Protein AF-0000000081662225 (afdb_homodimer)

InterPro domains:
  IPR000997 Cholinesterase [PR00878] (94-108)
  IPR000997 Cholinesterase [PR00878] (138-167)
  IPR000997 Cholinesterase [PR00878] (352-360)
  IPR000997 Cholinesterase [PR00878] (418-426)
  IPR000997 Cholinesterase [PR00878] (456-463)
  IPR000997 Cholinesterase [PR00878] (464-476)
  IPR002018 Carboxylesterase, type B [PF00135] (29-533)
  IPR014788 Acetylcholinesterase, tetramerisation domain [PF08674] (571-606)
  IPR019819 Carboxylesterase type B, conserved site [PS00941] (114-124)
  IPR019826 Carboxylesterase type B, active site [PS00122] (208-223)
  IPR029058 Alpha/Beta hydrolase fold [G3DSA:3.40.50.1820] (25-572)
  IPR029058 Alpha/Beta hydrolase fold [SSF53474] (27-562)
  IPR050654 Acetylcholinesterase-related enzymes [PTHR43918] (4-600)

Foldseek 3Di:
DDDPDDPPPPPPPPPPPPPCPPPCQVVQWFQFPQGIEGWDWDDDDNFIKTKFAFAAQWDQCAQQNQLAATHGDHRDPDYHYRHDHFAAEDADFDCPVPPQCLRNLFGDPGHYDSRFWGKMKIATPVGAAAFFEEEEFEDDLQRDGDCPRPLNPQHNLCTVQVHMYMYTHFHGDCRQAQPQLDNLRLGRSRLSSVQSVLVSCLRGVNRRNHRQALYEYEYFHLRLLSQQLLQQFPSRVNSHAEYEHEQDHVPFPAAEDENVLSNVLNQVLLVVVVQDDPPDRDDPVSSSNSVSPDDSNSSNVSSDDPVQDAQSGGRGHGYCSCHRHVDRSVVCLVVVNGRFHFYEYEYEPQAQLVRLVSFQVLRDFQDLSFDFPVSLLVSLCRHCVVFDPQLSVVLLVVQADPVDRGGRLSSVVSSRVLNSLRGGVLVRLSNLASSQVVVHWYFYAYEQADWPQDPGDCSSGTYRPNCSSLLSQVLVDVVSVTDPQSNQLSSLNSQLVSCCSADVGSQHSHPPDDGDCLRDTAHNVFQWYFYGGSCQPDPHRRIDGDPCVVVSCCNVPVSVVSRLVPPDCVVVVVVCVVVVCCCVVPVVVVVVVVVVVCVVVVVPPPPPPPPD/DDDPPCPPPPPPPPCPPPPCPPVCQVVQWFQFPQGIEGWDWDDDDPFIKTKFAFAAQWDQCAQQNQLAATDGDHRDPDYHYRHDHFAAEDADFDCPVPPQCQRNLFGDPGHYDSRFWGKMKIATPVGAAAFQEEEEFEDDLQRDGDCPRPLNPQHNLCTLQVHMYMYTHFHGDCRQAQPQLDNLRLGRSRLSSVQSVLVSCLRGVNRRNHRQALYEYEYFHLSLLSQQLLQQFPSRVNSHAEYEHEQDHVPFPAAEDENVLSNVLNQVLLVVVVQDDPPDRDDPVSSSNSVSPDDSNSSNVSSDDPVQDAQSGDRGHGYCSCHRHVDRSVVCLVVVNGRFHFYEYEYEPQAQLVRLVSFQVLRHFQDLSFDFPVSLLVSLCRHCVVFDPQLSVVLLVVQADPVDRGGRLSSVVSSRVLNSLRGGVLVRLSNLASSQVVVHWYFYAYEQADWPQDPGDCSSGTYRCNCSSLLSQVLVDVVSVTDPQSNQLSSLNSQLVSCCSADVGSQHSHPPDDGDCLRDTAHNVFAWYFYGGSCQPDPHRRIDGDPCVVVSCCNVPVSVVSRVVCVPPDPVNVVVVVVVCCCVVPVVVVVVVVVVVVVVPVPPPPPPPDPD

Structure (mmCIF, N/CA/C/O backbone):
data_AF-0000000081662225-model_v1
#
loop_
_entity.id
_entity.type
_entity.pdbx_description
1 polymer 'Carboxylic ester hydrolase'
#
loop_
_atom_site.group_PDB
_atom_site.id
_atom_site.type_symbol
_atom_site.label_atom_id
_atom_site.label_alt_id
_atom_site.label_comp_id
_atom_site.label_asym_id
_atom_site.label_entity_id
_atom_site.label_seq_id
_atom_site.pdbx_PDB_ins_code
_atom_site.Cartn_x
_atom_site.Cartn_y
_atom_site.Cartn_z
_atom_site.occupancy
_atom_site.B_iso_or_equiv
_atom_site.auth_seq_id
_atom_site.auth_comp_id
_atom_site.auth_asym_id
_atom_site.auth_atom_id
_atom_site.pdbx_PDB_model_num
ATOM 1 N N . MET A 1 1 ? 44.625 52.906 -14.102 1 21.22 1 MET A N 1
ATOM 2 C CA . MET A 1 1 ? 44.344 54.344 -13.914 1 21.22 1 MET A CA 1
ATOM 3 C C . MET A 1 1 ? 42.938 54.688 -14.43 1 21.22 1 MET A C 1
ATOM 5 O O . MET A 1 1 ? 42.562 55.875 -14.422 1 21.22 1 MET A O 1
ATOM 9 N N . VAL A 1 2 ? 42.562 53.875 -15.516 1 21.39 2 VAL A N 1
ATOM 10 C CA . VAL A 1 2 ? 41.469 54.469 -16.25 1 21.39 2 VAL A CA 1
ATOM 11 C C . VAL A 1 2 ? 40.312 54.812 -15.297 1 21.39 2 VAL A C 1
ATOM 13 O O . VAL A 1 2 ? 40.25 54.281 -14.195 1 21.39 2 VAL A O 1
ATOM 16 N N . SER A 1 3 ? 39.312 55.5 -15.898 1 22.25 3 SER A N 1
ATOM 17 C CA . SER A 1 3 ? 38.312 56.531 -15.625 1 22.25 3 SER A CA 1
ATOM 18 C C . SER A 1 3 ? 37.156 55.938 -14.797 1 22.25 3 SER A C 1
ATOM 20 O O . SER A 1 3 ? 36.469 55.031 -15.242 1 22.25 3 SER A O 1
ATOM 22 N N . CYS A 1 4 ? 37.219 55.906 -13.453 1 23.31 4 CYS A N 1
ATOM 23 C CA . CYS A 1 4 ? 36.469 55.5 -12.258 1 23.31 4 CYS A CA 1
ATOM 24 C C . CYS A 1 4 ? 35.094 56.188 -12.203 1 23.31 4 CYS A C 1
ATOM 26 O O . CYS A 1 4 ? 34.375 56.062 -11.219 1 23.31 4 CYS A O 1
ATOM 28 N N . ALA A 1 5 ? 35 57.281 -13.117 1 22.5 5 ALA A N 1
ATOM 29 C CA . ALA A 1 5 ? 34.344 58.469 -12.531 1 22.5 5 ALA A CA 1
ATOM 30 C C . ALA A 1 5 ? 32.875 58.188 -12.25 1 22.5 5 ALA A C 1
ATOM 32 O O . ALA A 1 5 ? 32.375 58.375 -11.125 1 22.5 5 ALA A O 1
ATOM 33 N N . LEU A 1 6 ? 31.953 58.969 -12.961 1 23.47 6 LEU A N 1
ATOM 34 C CA . LEU A 1 6 ? 31.031 60.031 -12.602 1 23.47 6 LEU A CA 1
ATOM 35 C C . LEU A 1 6 ? 29.609 59.469 -12.438 1 23.47 6 LEU A C 1
ATOM 37 O O . LEU A 1 6 ? 28.641 60.25 -12.461 1 23.47 6 LEU A O 1
ATOM 41 N N . PHE A 1 7 ? 29.375 58.188 -12.75 1 26.05 7 PHE A N 1
ATOM 42 C CA . PHE A 1 7 ? 27.984 58 -13.086 1 26.05 7 PHE A CA 1
ATOM 43 C C . PHE A 1 7 ? 27.078 58.344 -11.898 1 26.05 7 PHE A C 1
ATOM 45 O O . PHE A 1 7 ? 27.062 57.594 -10.906 1 26.05 7 PHE A O 1
ATOM 52 N N . ALA A 1 8 ? 27 59.719 -11.523 1 24.38 8 ALA A N 1
ATOM 53 C CA . ALA A 1 8 ? 26.172 60.312 -10.484 1 24.38 8 ALA A CA 1
ATOM 54 C C . ALA A 1 8 ? 24.703 59.875 -10.633 1 24.38 8 ALA A C 1
ATOM 56 O O . ALA A 1 8 ? 24.078 60.156 -11.648 1 24.38 8 ALA A O 1
ATOM 57 N N . CYS A 1 9 ? 24.406 58.719 -10.195 1 23.67 9 CYS A N 1
ATOM 58 C CA . CYS A 1 9 ? 23.078 58.125 -10.07 1 23.67 9 CYS A CA 1
ATOM 59 C C . CYS A 1 9 ? 22.078 59.156 -9.523 1 23.67 9 CYS A C 1
ATOM 61 O O . CYS A 1 9 ? 22.234 59.656 -8.406 1 23.67 9 CYS A O 1
ATOM 63 N N . ILE A 1 10 ? 21.578 60 -10.43 1 25.88 10 ILE A N 1
ATOM 64 C CA . ILE A 1 10 ? 20.531 61 -10.156 1 25.88 10 ILE A CA 1
ATOM 65 C C . ILE A 1 10 ? 19.438 60.344 -9.297 1 25.88 10 ILE A C 1
ATOM 67 O O . ILE A 1 10 ? 18.859 59.344 -9.68 1 25.88 10 ILE A O 1
ATOM 71 N N . TYR A 1 11 ? 19.547 60.562 -7.953 1 23.83 11 TYR A N 1
ATOM 72 C CA . TYR A 1 11 ? 18.609 60.344 -6.859 1 23.83 11 TYR A CA 1
ATOM 73 C C . TYR A 1 11 ? 17.234 60.938 -7.176 1 23.83 11 TYR A C 1
ATOM 75 O O . TYR A 1 11 ? 17.078 62.156 -7.16 1 23.83 11 TYR A O 1
ATOM 83 N N . ILE A 1 12 ? 16.625 60.531 -8.344 1 26.72 12 ILE A N 1
ATOM 84 C CA . ILE A 1 12 ? 15.289 61.094 -8.539 1 26.72 12 ILE A CA 1
ATOM 85 C C . ILE A 1 12 ? 14.469 60.906 -7.266 1 26.72 12 ILE A C 1
ATOM 87 O O . ILE A 1 12 ? 14.227 59.781 -6.824 1 26.72 12 ILE A O 1
ATOM 91 N N . SER A 1 13 ? 14.586 61.875 -6.34 1 25.64 13 SER A N 1
ATOM 92 C CA . SER A 1 13 ? 13.773 62.125 -5.156 1 25.64 13 SER A CA 1
ATOM 93 C C . SER A 1 13 ? 12.289 62.125 -5.496 1 25.64 13 SER A C 1
ATOM 95 O O . SER A 1 13 ? 11.797 63.031 -6.172 1 25.64 13 SER A O 1
ATOM 97 N N . LEU A 1 14 ? 11.812 60.969 -5.98 1 28.08 14 LEU A N 1
ATOM 98 C CA . LEU A 1 14 ? 10.352 60.969 -6.035 1 28.08 14 LEU A CA 1
ATOM 99 C C . LEU A 1 14 ? 9.766 61.594 -4.77 1 28.08 14 LEU A C 1
ATOM 101 O O . LEU A 1 14 ? 9.914 61.031 -3.676 1 28.08 14 LEU A O 1
ATOM 105 N N . MET A 1 15 ? 9.75 62.906 -4.676 1 27.16 15 MET A N 1
ATOM 106 C CA . MET A 1 15 ? 9.023 63.719 -3.701 1 27.16 15 MET A CA 1
ATOM 107 C C . MET A 1 15 ? 7.562 63.312 -3.621 1 27.16 15 MET A C 1
ATOM 109 O O . MET A 1 15 ? 6.812 63.469 -4.586 1 27.16 15 MET A O 1
ATOM 113 N N . LEU A 1 16 ? 7.285 62.156 -3.062 1 30.03 16 LEU A N 1
ATOM 114 C CA . LEU A 1 16 ? 5.922 61.938 -2.58 1 30.03 16 LEU A CA 1
ATOM 115 C C . LEU A 1 16 ? 5.41 63.188 -1.862 1 30.03 16 LEU A C 1
ATOM 117 O O . LEU A 1 16 ? 6.02 63.656 -0.893 1 30.03 16 LEU A O 1
ATOM 121 N N . ASN A 1 17 ? 4.906 64.125 -2.656 1 28.72 17 ASN A N 1
ATOM 122 C CA . ASN A 1 17 ? 4.164 65.312 -2.139 1 28.72 17 ASN A CA 1
ATOM 123 C C . ASN A 1 17 ? 3.174 64.875 -1.055 1 28.72 17 ASN A C 1
ATOM 125 O O . ASN A 1 17 ? 2.242 64.125 -1.319 1 28.72 17 ASN A O 1
ATOM 129 N N . TYR A 1 18 ? 3.609 64.812 0.183 1 30.84 18 TYR A N 1
ATOM 130 C CA . TYR A 1 18 ? 2.771 64.875 1.377 1 30.84 18 TYR A CA 1
ATOM 131 C C . TYR A 1 18 ? 1.872 66.125 1.351 1 30.84 18 TYR A C 1
ATOM 133 O O . TYR A 1 18 ? 2.33 67.25 1.604 1 30.84 18 TYR A O 1
ATOM 141 N N . SER A 1 19 ? 1.045 66.312 0.341 1 31.58 19 SER A N 1
ATOM 142 C CA . SER A 1 19 ? 0.092 67.375 0.592 1 31.58 19 SER A CA 1
ATOM 143 C C . SER A 1 19 ? -0.562 67.25 1.962 1 31.58 19 SER A C 1
ATOM 145 O O . SER A 1 19 ? -1.021 66.188 2.322 1 31.58 19 SER A O 1
ATOM 147 N N . ALA A 1 20 ? -0.321 68.188 2.84 1 35.72 20 ALA A N 1
ATOM 148 C CA . ALA A 1 20 ? -0.922 68.562 4.121 1 35.72 20 ALA A CA 1
ATOM 149 C C . ALA A 1 20 ? -2.438 68.688 4.004 1 35.72 20 ALA A C 1
ATOM 151 O O . ALA A 1 20 ? -2.961 69.75 3.732 1 35.72 20 ALA A O 1
ATOM 152 N N . GLN A 1 21 ? -3.168 67.875 3.355 1 33.09 21 GLN A N 1
ATOM 153 C CA . GLN A 1 21 ? -4.594 68 3.646 1 33.09 21 GLN A CA 1
ATOM 154 C C . GLN A 1 21 ? -4.863 67.875 5.141 1 33.09 21 GLN A C 1
ATOM 156 O O . GLN A 1 21 ? -4.723 66.75 5.695 1 33.09 21 GLN A O 1
ATOM 161 N N . ALA A 1 22 ? -4.766 68.812 5.965 1 37.34 22 ALA A N 1
ATOM 162 C CA . ALA A 1 22 ? -5.02 69.062 7.379 1 37.34 22 ALA A CA 1
ATOM 163 C C . ALA A 1 22 ? -6.367 68.5 7.809 1 37.34 22 ALA A C 1
ATOM 165 O O . ALA A 1 22 ? -6.496 68 8.914 1 37.34 22 ALA A O 1
ATOM 166 N N . ASP A 1 23 ? -7.477 69.062 7.195 1 36.34 23 ASP A N 1
ATOM 167 C CA . ASP A 1 23 ? -8.812 68.875 7.754 1 36.34 23 ASP A CA 1
ATOM 168 C C . ASP A 1 23 ? -9.203 67.438 7.801 1 36.34 23 ASP A C 1
ATOM 170 O O . ASP A 1 23 ? -10.242 67.062 8.367 1 36.34 23 ASP A O 1
ATOM 174 N N . GLU A 1 24 ? -8.812 66.562 6.859 1 39.84 24 GLU A N 1
ATOM 175 C CA . GLU A 1 24 ? -9.203 65.188 6.598 1 39.84 24 GLU A CA 1
ATOM 176 C C . GLU A 1 24 ? -8.586 64.25 7.613 1 39.84 24 GLU A C 1
ATOM 178 O O . GLU A 1 24 ? -8.609 63.031 7.422 1 39.84 24 GLU A O 1
ATOM 183 N N . ASP A 1 25 ? -7.855 64.688 8.469 1 44.88 25 ASP A N 1
ATOM 184 C CA . ASP A 1 25 ? -7.094 64 9.516 1 44.88 25 ASP A CA 1
ATOM 185 C C . ASP A 1 25 ? -8.016 63.188 10.43 1 44.88 25 ASP A C 1
ATOM 187 O O . ASP A 1 25 ? -7.578 62.219 11.07 1 44.88 25 ASP A O 1
ATOM 191 N N . TYR A 1 26 ? -9.195 63.656 10.625 1 53.06 26 TYR A N 1
ATOM 192 C CA . TYR A 1 26 ? -10.094 63.062 11.594 1 53.06 26 TYR A CA 1
ATOM 193 C C . TYR A 1 26 ? -10.562 61.688 11.117 1 53.06 26 TYR A C 1
ATOM 195 O O . TYR A 1 26 ? -10.977 60.844 11.922 1 53.06 26 TYR A O 1
ATOM 203 N N . ASP A 1 27 ? -10.375 61.469 9.852 1 65.81 27 ASP A N 1
ATOM 204 C CA . ASP A 1 27 ? -11.055 60.281 9.297 1 65.81 27 ASP A CA 1
ATOM 205 C C . ASP A 1 27 ? -10.289 59 9.617 1 65.81 27 ASP A C 1
ATOM 207 O O . ASP A 1 27 ? -10.828 57.906 9.492 1 65.81 27 ASP A O 1
ATOM 211 N N . TYR A 1 28 ? -9.133 59.094 10.266 1 83.31 28 TYR A N 1
ATOM 212 C CA . TYR A 1 28 ? -8.359 57.875 10.461 1 83.31 28 TYR A CA 1
ATOM 213 C C . TYR A 1 28 ? -8.203 57.562 11.945 1 83.31 28 TYR A C 1
ATOM 215 O O . TYR A 1 28 ? -7.309 56.812 12.336 1 83.31 28 TYR A O 1
ATOM 223 N N . VAL A 1 29 ? -8.859 58.188 12.711 1 93.56 29 VAL A N 1
ATOM 224 C CA . VAL A 1 29 ? -8.734 57.938 14.141 1 93.56 29 VAL A CA 1
ATOM 225 C C . VAL A 1 29 ? -9.922 57.094 14.625 1 93.56 29 VAL A C 1
ATOM 227 O O . VAL A 1 29 ? -11.07 57.406 14.305 1 93.56 29 VAL A O 1
ATOM 230 N N . VAL A 1 30 ? -9.641 56.094 15.305 1 96.06 30 VAL A N 1
ATOM 231 C CA . VAL A 1 30 ? -10.656 55.219 15.883 1 96.06 30 VAL A CA 1
ATOM 232 C C . VAL A 1 30 ? -10.539 55.219 17.406 1 96.06 30 VAL A C 1
ATOM 234 O O . VAL A 1 30 ? -9.43 55.188 17.938 1 96.06 30 VAL A O 1
ATOM 237 N N . SER A 1 31 ? -11.633 55.312 18.141 1 95.75 31 SER A N 1
ATOM 238 C CA . SER A 1 31 ? -11.664 55.25 19.594 1 95.75 31 SER A CA 1
ATOM 239 C C . SER A 1 31 ? -11.93 53.812 20.078 1 95.75 31 SER A C 1
ATOM 241 O O . SER A 1 31 ? -13.055 53.312 19.969 1 95.75 31 SER A O 1
ATOM 243 N N . THR A 1 32 ? -10.906 53.25 20.641 1 96.25 32 THR A N 1
ATOM 244 C CA . THR A 1 32 ? -11.07 51.938 21.234 1 96.25 32 THR A CA 1
ATOM 245 C C . THR A 1 32 ? -11.375 52.031 22.734 1 96.25 32 THR A C 1
ATOM 247 O O . THR A 1 32 ? -11.445 53.125 23.281 1 96.25 32 THR A O 1
ATOM 250 N N . MET A 1 33 ? -11.547 50.844 23.375 1 94.81 33 MET A N 1
ATOM 251 C CA . MET A 1 33 ? -11.766 50.812 24.812 1 94.81 33 MET A CA 1
ATOM 252 C C . MET A 1 33 ? -10.523 51.281 25.578 1 94.81 33 MET A C 1
ATOM 254 O O . MET A 1 33 ? -10.625 51.719 26.719 1 94.81 33 MET A O 1
ATOM 258 N N . TYR A 1 34 ? -9.375 51.281 24.922 1 95.25 34 TYR A N 1
ATOM 259 C CA . TYR A 1 34 ? -8.109 51.531 25.594 1 95.25 34 TYR A CA 1
ATOM 260 C C . TYR A 1 34 ? -7.586 52.938 25.234 1 95.25 34 TYR A C 1
ATOM 262 O O . TYR A 1 34 ? -6.668 53.438 25.875 1 95.25 34 TYR A O 1
ATOM 270 N N . GLY A 1 35 ? -8.148 53.5 24.203 1 96.19 35 GLY A N 1
ATOM 271 C CA . GLY A 1 35 ? -7.707 54.781 23.734 1 96.19 35 GLY A CA 1
ATOM 272 C C . GLY A 1 35 ? -7.867 54.969 22.25 1 96.19 35 GLY A C 1
ATOM 273 O O . GLY A 1 35 ? -8.359 54.094 21.547 1 96.19 35 GLY A O 1
ATOM 274 N N . LYS A 1 36 ? -7.465 56.156 21.844 1 97.12 36 LYS A N 1
ATOM 275 C CA . LYS A 1 36 ? -7.562 56.5 20.422 1 97.12 36 LYS A CA 1
ATOM 276 C C . LYS A 1 36 ? -6.348 55.969 19.656 1 97.12 36 LYS A C 1
ATOM 278 O O . LYS A 1 36 ? -5.23 55.969 20.172 1 97.12 36 LYS A O 1
ATOM 283 N N . VAL A 1 37 ? -6.641 55.531 18.453 1 97.75 37 VAL A N 1
ATOM 284 C CA . VAL A 1 37 ? -5.578 55.031 17.578 1 97.75 37 VAL A CA 1
ATOM 285 C C . VAL A 1 37 ? -5.656 55.75 16.219 1 97.75 37 VAL A C 1
ATOM 287 O O . VAL A 1 37 ? -6.715 55.781 15.594 1 97.75 37 VAL A O 1
ATOM 290 N N . ARG A 1 38 ? -4.574 56.344 15.781 1 97.25 38 ARG A N 1
ATOM 291 C CA . ARG A 1 38 ? -4.488 56.969 14.461 1 97.25 38 ARG A CA 1
ATOM 292 C C . ARG A 1 38 ? -3.83 56.031 13.461 1 97.25 38 ARG A C 1
ATOM 294 O O . ARG A 1 38 ? -2.701 55.562 13.664 1 97.25 38 ARG A O 1
ATOM 301 N N . GLY A 1 39 ? -4.625 55.656 12.477 1 96.62 39 GLY A N 1
ATOM 302 C CA . GLY A 1 39 ? -4.086 54.906 11.375 1 96.62 39 GLY A CA 1
ATOM 303 C C . GLY A 1 39 ? -3.801 55.719 10.141 1 96.62 39 GLY A C 1
ATOM 304 O O . GLY A 1 39 ? -3.498 56.906 10.242 1 96.62 39 GLY A O 1
ATOM 305 N N . TYR A 1 40 ? -3.67 55.125 8.984 1 94.69 40 TYR A N 1
ATOM 306 C CA . TYR A 1 40 ? -3.543 55.812 7.703 1 94.69 40 TYR A CA 1
ATOM 307 C C . TYR A 1 40 ? -4.156 55 6.578 1 94.69 40 TYR A C 1
ATOM 309 O O . TYR A 1 40 ? -4.324 53.781 6.711 1 94.69 40 TYR A O 1
ATOM 317 N N . ARG A 1 41 ? -4.555 55.656 5.508 1 96.12 41 ARG A N 1
ATOM 318 C CA . ARG A 1 41 ? -5.25 55.031 4.383 1 96.12 41 ARG A CA 1
ATOM 319 C C . ARG A 1 41 ? -4.27 54.656 3.268 1 96.12 41 ARG A C 1
ATOM 321 O O . ARG A 1 41 ? -3.357 55.438 2.963 1 96.12 41 ARG A O 1
ATOM 328 N N . ILE A 1 42 ? -4.414 53.5 2.76 1 94.69 42 ILE A N 1
ATOM 329 C CA . ILE A 1 42 ? -3.615 53.094 1.606 1 94.69 42 ILE A CA 1
ATOM 330 C C . ILE A 1 42 ? -4.531 52.625 0.479 1 94.69 42 ILE A C 1
ATOM 332 O O . ILE A 1 42 ? -5.68 52.25 0.723 1 94.69 42 ILE A O 1
ATOM 336 N N . GLN A 1 43 ? -3.988 52.688 -0.731 1 93.5 43 GLN A N 1
ATOM 337 C CA . GLN A 1 43 ? -4.699 52.188 -1.897 1 93.5 43 GLN A CA 1
ATOM 338 C C . GLN A 1 43 ? -4.172 50.812 -2.309 1 93.5 43 GLN A C 1
ATOM 340 O O . GLN A 1 43 ? -2.959 50.594 -2.369 1 93.5 43 GLN A O 1
ATOM 345 N N . VAL A 1 44 ? -4.98 49.969 -2.42 1 90.25 44 VAL A N 1
ATOM 346 C CA . VAL A 1 44 ? -4.688 48.625 -2.926 1 90.25 44 VAL A CA 1
ATOM 347 C C . VAL A 1 44 ? -5.512 48.344 -4.18 1 90.25 44 VAL A C 1
ATOM 349 O O . VAL A 1 44 ? -6.738 48.219 -4.109 1 90.25 44 VAL A O 1
ATOM 352 N N . THR A 1 45 ? -4.809 48.156 -5.258 1 82.44 45 THR A N 1
ATOM 353 C CA . THR A 1 45 ? -5.488 48.125 -6.547 1 82.44 45 THR A CA 1
ATOM 354 C C . THR A 1 45 ? -6.426 49.312 -6.719 1 82.44 45 THR A C 1
ATOM 356 O O . THR A 1 45 ? -5.973 50.438 -6.82 1 82.44 45 THR A O 1
ATOM 359 N N . GLU A 1 46 ? -7.758 49.094 -6.777 1 87.69 46 GLU A N 1
ATOM 360 C CA . GLU A 1 46 ? -8.703 50.188 -7.012 1 87.69 46 GLU A CA 1
ATOM 361 C C . GLU A 1 46 ? -9.547 50.438 -5.77 1 87.69 46 GLU A C 1
ATOM 363 O O . GLU A 1 46 ? -10.578 51.125 -5.844 1 87.69 46 GLU A O 1
ATOM 368 N N . LYS A 1 47 ? -9.031 49.969 -4.688 1 94.25 47 LYS A N 1
ATOM 369 C CA . LYS A 1 47 ? -9.781 50.125 -3.443 1 94.25 47 LYS A CA 1
ATOM 370 C C . LYS A 1 47 ? -8.906 50.75 -2.359 1 94.25 47 LYS A C 1
ATOM 372 O O . LYS A 1 47 ? -7.711 50.969 -2.561 1 94.25 47 LYS A O 1
ATOM 377 N N . TYR A 1 48 ? -9.594 51.094 -1.276 1 95.12 48 TYR A N 1
ATOM 378 C CA . TYR A 1 48 ? -8.867 51.75 -0.185 1 95.12 48 TYR A CA 1
ATOM 379 C C . TYR A 1 48 ? -9.055 50.969 1.118 1 95.12 48 TYR A C 1
ATOM 381 O O . TYR A 1 48 ? -10.094 50.344 1.336 1 95.12 48 TYR A O 1
ATOM 389 N N . VAL A 1 49 ? -8.016 51.031 1.915 1 96.75 49 VAL A N 1
ATOM 390 C CA . VAL A 1 49 ? -8.008 50.344 3.215 1 96.75 49 VAL A CA 1
ATOM 391 C C . VAL A 1 49 ? -7.395 51.281 4.262 1 96.75 49 VAL A C 1
ATOM 393 O O . VAL A 1 49 ? -6.398 51.969 3.994 1 96.75 49 VAL A O 1
ATOM 396 N N . ASP A 1 50 ? -8.094 51.438 5.375 1 97 50 ASP A N 1
ATOM 397 C CA . ASP A 1 50 ? -7.48 52.062 6.547 1 97 50 ASP A CA 1
ATOM 398 C C . ASP A 1 50 ? -6.723 51.031 7.379 1 97 50 ASP A C 1
ATOM 400 O O . ASP A 1 50 ? -7.289 50 7.785 1 97 50 ASP A O 1
ATOM 404 N N . GLN A 1 51 ? -5.496 51.25 7.582 1 97.44 51 GLN A N 1
ATOM 405 C CA . GLN A 1 51 ? -4.723 50.312 8.383 1 97.44 51 GLN A CA 1
ATOM 406 C C . GLN A 1 51 ? -4.297 50.938 9.711 1 97.44 51 GLN A C 1
ATOM 408 O O . GLN A 1 51 ? -3.963 52.125 9.766 1 97.44 51 GLN A O 1
ATOM 413 N N . TYR A 1 52 ? -4.465 50.25 10.758 1 98.38 52 TYR A N 1
ATOM 414 C CA . TYR A 1 52 ? -4.031 50.562 12.117 1 98.38 52 TYR A CA 1
ATOM 415 C C . TYR A 1 52 ? -3.016 49.531 12.602 1 98.38 52 TYR A C 1
ATOM 417 O O . TYR A 1 52 ? -3.355 48.344 12.812 1 98.38 52 TYR A O 1
ATOM 425 N N . LEU A 1 53 ? -1.755 49.969 12.773 1 98.31 53 LEU A N 1
ATOM 426 C CA . LEU A 1 53 ? -0.658 49.031 13.062 1 98.31 53 LEU A CA 1
ATOM 427 C C . LEU A 1 53 ? -0.105 49.281 14.461 1 98.31 53 LEU A C 1
ATOM 429 O O . LEU A 1 53 ? -0.185 50.375 14.992 1 98.31 53 LEU A O 1
ATOM 433 N N . GLY A 1 54 ? 0.435 48.156 15.078 1 98.31 54 GLY A N 1
ATOM 434 C CA . GLY A 1 54 ? 1.199 48.25 16.312 1 98.31 54 GLY A CA 1
ATOM 435 C C . GLY A 1 54 ? 0.358 48.656 17.516 1 98.31 54 GLY A C 1
ATOM 436 O O . GLY A 1 54 ? 0.805 49.438 18.359 1 98.31 54 GLY A O 1
ATOM 437 N N . ILE A 1 55 ? -0.859 48.25 17.578 1 98.5 55 ILE A N 1
ATOM 438 C CA . ILE A 1 55 ? -1.729 48.531 18.719 1 98.5 55 ILE A CA 1
ATOM 439 C C . ILE A 1 55 ? -1.409 47.594 19.875 1 98.5 55 ILE A C 1
ATOM 441 O O . ILE A 1 55 ? -1.542 46.375 19.75 1 98.5 55 ILE A O 1
ATOM 445 N N . PRO A 1 56 ? -0.946 48.094 21 1 98.06 56 PRO A N 1
ATOM 446 C CA . PRO A 1 56 ? -0.7 47.188 22.141 1 98.06 56 PRO A CA 1
ATOM 447 C C . PRO A 1 56 ? -1.985 46.625 22.719 1 98.06 56 PRO A C 1
ATOM 449 O O . PRO A 1 56 ? -2.928 47.375 23 1 98.06 56 PRO A O 1
ATOM 452 N N . TYR A 1 57 ? -2.07 45.375 22.891 1 98 57 TYR A N 1
ATOM 453 C CA . TYR A 1 57 ? -3.293 44.781 23.422 1 98 57 TYR A CA 1
ATOM 454 C C . TYR A 1 57 ? -3.064 44.188 24.812 1 98 57 TYR A C 1
ATOM 456 O O . TYR A 1 57 ? -4.016 43.812 25.5 1 98 57 TYR A O 1
ATOM 464 N N . ALA A 1 58 ? -1.811 44.188 25.281 1 97.94 58 ALA A N 1
ATOM 465 C CA . ALA A 1 58 ? -1.48 43.594 26.578 1 97.94 58 ALA A CA 1
ATOM 466 C C . ALA A 1 58 ? -0.427 44.438 27.297 1 97.94 58 ALA A C 1
ATOM 468 O O . ALA A 1 58 ? 0.315 45.188 26.672 1 97.94 58 ALA A O 1
ATOM 469 N N . THR A 1 59 ? -0.406 44.281 28.672 1 97 59 THR A N 1
ATOM 470 C CA . THR A 1 59 ? 0.717 44.781 29.453 1 97 59 THR A CA 1
ATOM 471 C C . THR A 1 59 ? 2.023 44.125 29.016 1 97 59 THR A C 1
ATOM 473 O O . THR A 1 59 ? 2.072 42.906 28.812 1 97 59 THR A O 1
ATOM 476 N N . PRO A 1 60 ? 3.08 45 28.797 1 96.75 60 PRO A N 1
ATOM 477 C CA . PRO A 1 60 ? 4.348 44.375 28.391 1 96.75 60 PRO A CA 1
ATOM 478 C C . PRO A 1 60 ? 4.777 43.25 29.328 1 96.75 60 PRO A C 1
ATOM 480 O O . PRO A 1 60 ? 4.855 43.438 30.531 1 96.75 60 PRO A O 1
ATOM 483 N N . PRO A 1 61 ? 5.047 42.094 28.781 1 96.06 61 PRO A N 1
ATOM 484 C CA . PRO A 1 61 ? 5.406 40.938 29.594 1 96.06 61 PRO A CA 1
ATOM 485 C C . PRO A 1 61 ? 6.895 40.875 29.938 1 96.06 61 PRO A C 1
ATOM 487 O O . PRO A 1 61 ? 7.574 39.906 29.641 1 96.06 61 PRO A O 1
ATOM 490 N N . VAL A 1 62 ? 7.387 41.875 30.609 1 94.81 62 VAL A N 1
ATOM 491 C CA . VAL A 1 62 ? 8.805 42 30.938 1 94.81 62 VAL A CA 1
ATOM 492 C C . VAL A 1 62 ? 9.016 41.844 32.438 1 94.81 62 VAL A C 1
ATOM 494 O O . VAL A 1 62 ? 8.062 41.906 33.219 1 94.81 62 VAL A O 1
ATOM 497 N N . ASP A 1 63 ? 10.18 41.594 32.844 1 92.19 63 ASP A N 1
ATOM 498 C CA . ASP A 1 63 ? 10.586 41.469 34.219 1 92.19 63 ASP A CA 1
ATOM 499 C C . ASP A 1 63 ? 9.711 40.5 35 1 92.19 63 ASP A C 1
ATOM 501 O O . ASP A 1 63 ? 9.523 39.344 34.562 1 92.19 63 ASP A O 1
ATOM 505 N N . GLU A 1 64 ? 8.969 40.969 36.031 1 91.94 64 GLU A N 1
ATOM 506 C CA . GLU A 1 64 ? 8.195 40.062 36.875 1 91.94 64 GLU A CA 1
ATOM 507 C C . GLU A 1 64 ? 7.039 39.438 36.125 1 91.94 64 GLU A C 1
ATOM 509 O O . GLU A 1 64 ? 6.484 38.406 36.531 1 91.94 64 GLU A O 1
ATOM 514 N N . LEU A 1 65 ? 6.781 39.938 34.938 1 94.5 65 LEU A N 1
ATOM 515 C CA . LEU A 1 65 ? 5.641 39.438 34.156 1 94.5 65 LEU A CA 1
ATOM 516 C C . LEU A 1 65 ? 6.09 38.406 33.125 1 94.5 65 LEU A C 1
ATOM 518 O O . LEU A 1 65 ? 5.258 37.812 32.469 1 94.5 65 LEU A O 1
ATOM 522 N N . ARG A 1 66 ? 7.449 38.156 33.062 1 95.19 66 ARG A N 1
ATOM 523 C CA . ARG A 1 66 ? 7.934 37.062 32.219 1 95.19 66 ARG A CA 1
ATOM 524 C C . ARG A 1 66 ? 7.375 35.75 32.688 1 95.19 66 ARG A C 1
ATOM 526 O O . ARG A 1 66 ? 7.348 35.469 33.906 1 95.19 66 ARG A O 1
ATOM 533 N N . PHE A 1 67 ? 6.859 34.906 31.859 1 95.38 67 PHE A N 1
ATOM 534 C CA . PHE A 1 67 ? 6.324 33.562 32.062 1 95.38 67 PHE A CA 1
ATOM 535 C C . PHE A 1 67 ? 4.961 33.625 32.75 1 95.38 67 PHE A C 1
ATOM 537 O O . PHE A 1 67 ? 4.371 32.594 33.062 1 95.38 67 PHE A O 1
ATOM 544 N N . LYS A 1 68 ? 4.41 34.812 32.938 1 93.31 68 LYS A N 1
ATOM 545 C CA . LYS A 1 68 ? 3.094 34.938 33.562 1 93.31 68 LYS A CA 1
ATOM 546 C C . LYS A 1 68 ? 2.012 35.156 32.531 1 93.31 68 LYS A C 1
ATOM 548 O O . LYS A 1 68 ? 2.289 35.656 31.422 1 93.31 68 LYS A O 1
ATOM 553 N N . PRO A 1 69 ? 0.78 34.75 32.875 1 93.12 69 PRO A N 1
ATOM 554 C CA . PRO A 1 69 ? -0.32 35.062 31.969 1 93.12 69 PRO A CA 1
ATOM 555 C C . PRO A 1 69 ? -0.431 36.562 31.672 1 93.12 69 PRO A C 1
ATOM 557 O O . PRO A 1 69 ? -0.201 37.375 32.562 1 93.12 69 PRO A O 1
ATOM 560 N N . THR A 1 70 ? -0.826 36.781 30.5 1 89.25 70 THR A N 1
ATOM 561 C CA . THR A 1 70 ? -0.92 38.156 30.047 1 89.25 70 THR A CA 1
ATOM 562 C C . THR A 1 70 ? -2.15 38.844 30.625 1 89.25 70 THR A C 1
ATOM 564 O O . THR A 1 70 ? -3.137 38.188 30.969 1 89.25 70 THR A O 1
ATOM 567 N N . THR A 1 71 ? -2.016 40.156 30.781 1 94.75 71 THR A N 1
ATOM 568 C CA . THR A 1 71 ? -3.125 41 31.219 1 94.75 71 THR A CA 1
ATOM 569 C C . THR A 1 71 ? -3.379 42.125 30.219 1 94.75 71 THR A C 1
ATOM 571 O O . THR A 1 71 ? -2.463 42.562 29.516 1 94.75 71 THR A O 1
ATOM 574 N N . PRO A 1 72 ? -4.602 42.594 30.125 1 95.88 72 PRO A N 1
ATOM 575 C CA . PRO A 1 72 ? -4.914 43.625 29.156 1 95.88 72 PRO A CA 1
ATOM 576 C C . PRO A 1 72 ? -4.055 44.875 29.344 1 95.88 72 PRO A C 1
ATOM 578 O O . PRO A 1 72 ? -3.658 45.188 30.469 1 95.88 72 PRO A O 1
ATOM 581 N N . HIS A 1 73 ? -3.803 45.5 28.312 1 94.88 73 HIS A N 1
ATOM 582 C CA . HIS A 1 73 ? -3.09 46.781 28.375 1 94.88 73 HIS A CA 1
ATOM 583 C C . HIS A 1 73 ? -3.881 47.812 29.156 1 94.88 73 HIS A C 1
ATOM 585 O O . HIS A 1 73 ? -5.113 47.844 29.094 1 94.88 73 HIS A O 1
ATOM 591 N N . GLN A 1 74 ? -3.166 48.719 29.781 1 94.44 74 GLN A N 1
ATOM 592 C CA . GLN A 1 74 ? -3.814 49.875 30.438 1 94.44 74 GLN A CA 1
ATOM 593 C C . GLN A 1 74 ? -4.27 50.906 29.422 1 94.44 74 GLN A C 1
ATOM 595 O O . GLN A 1 74 ? -3.609 51.094 28.391 1 94.44 74 GLN A O 1
ATOM 600 N N . PRO A 1 75 ? -5.375 51.562 29.734 1 96 75 PRO A N 1
ATOM 601 C CA . PRO A 1 75 ? -5.805 52.625 28.812 1 96 75 PRO A CA 1
ATOM 602 C C . PRO A 1 75 ? -4.758 53.719 28.656 1 96 75 PRO A C 1
ATOM 604 O O . PRO A 1 75 ? -4.031 54.031 29.609 1 96 75 PRO A O 1
ATOM 607 N N . TRP A 1 76 ? -4.641 54.25 27.516 1 95.81 76 TRP A N 1
ATOM 608 C CA . TRP A 1 76 ? -3.691 55.344 27.281 1 95.81 76 TRP A CA 1
ATOM 609 C C . TRP A 1 76 ? -4.422 56.656 27.031 1 95.81 76 TRP A C 1
ATOM 611 O O . TRP A 1 76 ? -5.57 56.656 26.578 1 95.81 76 TRP A O 1
ATOM 621 N N . LYS A 1 77 ? -3.713 57.719 27.391 1 93.75 77 LYS A N 1
ATOM 622 C CA . LYS A 1 77 ? -4.203 59.062 27.094 1 93.75 77 LYS A CA 1
ATOM 623 C C . LYS A 1 77 ? -3.699 59.562 25.75 1 93.75 77 LYS A C 1
ATOM 625 O O . LYS A 1 77 ? -2.605 59.188 25.312 1 93.75 77 LYS A O 1
ATOM 630 N N . GLY A 1 78 ? -4.469 60.312 25.062 1 93.31 78 GLY A N 1
ATOM 631 C CA . GLY A 1 78 ? -4.062 60.812 23.766 1 93.31 78 GLY A CA 1
ATOM 632 C C . GLY A 1 78 ? -4.324 59.844 22.625 1 93.31 78 GLY A C 1
ATOM 633 O O . GLY A 1 78 ? -5.203 58.969 22.734 1 93.31 78 GLY A O 1
ATOM 634 N N . THR A 1 79 ? -3.709 60.156 21.516 1 95.94 79 THR A N 1
ATOM 635 C CA . THR A 1 79 ? -3.891 59.312 20.312 1 95.94 79 THR A CA 1
ATOM 636 C C . THR A 1 79 ? -2.635 58.5 20.031 1 95.94 79 THR A C 1
ATOM 638 O O . THR A 1 79 ? -1.56 59.062 19.812 1 95.94 79 THR A O 1
ATOM 641 N N . LEU A 1 80 ? -2.762 57.156 20.109 1 96.88 80 LEU A N 1
ATOM 642 C CA . LEU A 1 80 ? -1.665 56.281 19.75 1 96.88 80 LEU A CA 1
ATOM 643 C C . LEU A 1 80 ? -1.341 56.375 18.266 1 96.88 80 LEU A C 1
ATOM 645 O O . LEU A 1 80 ? -2.248 56.406 17.438 1 96.88 80 LEU A O 1
ATOM 649 N N . ASN A 1 81 ? -0.047 56.469 17.906 1 96.12 81 ASN A N 1
ATOM 650 C CA . ASN A 1 81 ? 0.388 56.406 16.516 1 96.12 81 ASN A CA 1
ATOM 651 C C . ASN A 1 81 ? 0.362 55 15.984 1 96.12 81 ASN A C 1
ATOM 653 O O . ASN A 1 81 ? 1.283 54.219 16.234 1 96.12 81 ASN A O 1
ATOM 657 N N . GLY A 1 82 ? -0.626 54.656 15.305 1 97.25 82 GLY A N 1
ATOM 658 C CA . GLY A 1 82 ? -0.794 53.344 14.75 1 97.25 82 GLY A CA 1
ATOM 659 C C . GLY A 1 82 ? -0.35 53.25 13.305 1 97.25 82 GLY A C 1
ATOM 660 O O . GLY A 1 82 ? -0.973 52.531 12.5 1 97.25 82 GLY A O 1
ATOM 661 N N . THR A 1 83 ? 0.721 53.875 12.875 1 96.62 83 THR A N 1
ATOM 662 C CA . THR A 1 83 ? 1.137 53.906 11.477 1 96.62 83 THR A CA 1
ATOM 663 C C . THR A 1 83 ? 2.359 53.031 11.266 1 96.62 83 THR A C 1
ATOM 665 O O . THR A 1 83 ? 2.838 52.875 10.141 1 96.62 83 THR A O 1
ATOM 668 N N . ARG A 1 84 ? 2.871 52.438 12.352 1 96.81 84 ARG A N 1
ATOM 669 C CA . ARG A 1 84 ? 4.016 51.531 12.258 1 96.81 84 ARG A CA 1
ATOM 670 C C . ARG A 1 84 ? 3.77 50.25 13.047 1 96.81 84 ARG A C 1
ATOM 672 O O . ARG A 1 84 ? 3.092 50.25 14.078 1 96.81 84 ARG A O 1
ATOM 679 N N . TYR A 1 85 ? 4.395 49.188 12.508 1 98 85 TYR A N 1
ATOM 680 C CA . TYR A 1 85 ? 4.285 47.938 13.219 1 98 85 TYR A CA 1
ATOM 681 C C . TYR A 1 85 ? 4.973 48 14.578 1 98 85 TYR A C 1
ATOM 683 O O . TYR A 1 85 ? 5.945 48.75 14.75 1 98 85 TYR A O 1
ATOM 691 N N . GLY A 1 86 ? 4.367 47.25 15.57 1 98 86 GLY A N 1
ATOM 692 C CA . GLY A 1 86 ? 5.07 47.062 16.828 1 98 86 GLY A CA 1
ATOM 693 C C . GLY A 1 86 ? 6.223 46.094 16.734 1 98 86 GLY A C 1
ATOM 694 O O . GLY A 1 86 ? 6.441 45.469 15.672 1 98 86 GLY A O 1
ATOM 695 N N . LYS A 1 87 ? 6.988 45.938 17.828 1 98.19 87 LYS A N 1
ATOM 696 C CA . LYS A 1 87 ? 8.109 45 17.891 1 98.19 87 LYS A CA 1
ATOM 697 C C . LYS A 1 87 ? 7.617 43.562 17.859 1 98.19 87 LYS A C 1
ATOM 699 O O . LYS A 1 87 ? 6.465 43.281 18.188 1 98.19 87 LYS A O 1
ATOM 704 N N . GLY A 1 88 ? 8.516 42.719 17.312 1 98.19 88 GLY A N 1
ATOM 705 C CA . GLY A 1 88 ? 8.25 41.312 17.375 1 98.19 88 GLY A CA 1
ATOM 706 C C . GLY A 1 88 ? 8.781 40.656 18.641 1 98.19 88 GLY A C 1
ATOM 707 O O . GLY A 1 88 ? 9.664 41.188 19.297 1 98.19 88 GLY A O 1
ATOM 708 N N . CYS A 1 89 ? 8.234 39.531 18.969 1 98.38 89 CYS A N 1
ATOM 709 C CA . CYS A 1 89 ? 8.664 38.812 20.172 1 98.38 89 CYS A CA 1
ATOM 710 C C . CYS A 1 89 ? 10.055 38.219 20 1 98.38 89 CYS A C 1
ATOM 712 O O . CYS A 1 89 ? 10.422 37.844 18.891 1 98.38 89 CYS A O 1
ATOM 714 N N . MET A 1 90 ? 10.766 38.062 21.109 1 97.75 90 MET A N 1
ATOM 715 C CA . MET A 1 90 ? 12.133 37.531 21.109 1 97.75 90 MET A CA 1
ATOM 716 C C . MET A 1 90 ? 12.172 36.156 20.5 1 97.75 90 MET A C 1
ATOM 718 O O . MET A 1 90 ? 11.383 35.281 20.859 1 97.75 90 MET A O 1
ATOM 722 N N . GLN A 1 91 ? 13.031 35.906 19.531 1 97.12 91 GLN A N 1
ATOM 723 C CA . GLN A 1 91 ? 13.266 34.656 18.781 1 97.12 91 GLN A CA 1
ATOM 724 C C . GLN A 1 91 ? 14.625 34.688 18.094 1 97.12 91 GLN A C 1
ATOM 726 O O . GLN A 1 91 ? 15.328 35.688 18.125 1 97.12 91 GLN A O 1
ATOM 731 N N . LEU A 1 92 ? 15.031 33.562 17.562 1 94.44 92 LEU A N 1
ATOM 732 C CA . LEU A 1 92 ? 16.266 33.5 16.797 1 94.44 92 LEU A CA 1
ATOM 733 C C . LEU A 1 92 ? 15.984 33.5 15.297 1 94.44 92 LEU A C 1
ATOM 735 O O . LEU A 1 92 ? 15.367 32.531 14.797 1 94.44 92 LEU A O 1
ATOM 739 N N . PRO A 1 93 ? 16.375 34.469 14.547 1 94.62 93 PRO A N 1
ATOM 740 C CA . PRO A 1 93 ? 16.188 34.438 13.094 1 94.62 93 PRO A CA 1
ATOM 741 C C . PRO A 1 93 ? 16.906 33.25 12.438 1 94.62 93 PRO A C 1
ATOM 743 O O . PRO A 1 93 ? 17.984 32.844 12.891 1 94.62 93 PRO A O 1
ATOM 746 N N . ASP A 1 94 ? 16.328 32.75 11.375 1 94.56 94 ASP A N 1
ATOM 747 C CA . ASP A 1 94 ? 16.922 31.672 10.594 1 94.56 94 ASP A CA 1
ATOM 748 C C . ASP A 1 94 ? 18.062 32.188 9.719 1 94.56 94 ASP A C 1
ATOM 750 O O . ASP A 1 94 ? 17.859 33.062 8.883 1 94.56 94 ASP A O 1
ATOM 754 N N . THR A 1 95 ? 19.25 31.625 9.859 1 94.94 95 THR A N 1
ATOM 755 C CA . THR A 1 95 ? 20.406 32.031 9.07 1 94.94 95 THR A CA 1
ATOM 756 C C . THR A 1 95 ? 21 30.859 8.312 1 94.94 95 THR A C 1
ATOM 758 O O . THR A 1 95 ? 22.094 30.969 7.762 1 94.94 95 THR A O 1
ATOM 761 N N . GLN A 1 96 ? 20.328 29.781 8.227 1 93.12 96 GLN A N 1
ATOM 762 C CA . GLN A 1 96 ? 20.891 28.516 7.758 1 93.12 96 GLN A CA 1
ATOM 763 C C . GLN A 1 96 ? 21.297 28.594 6.289 1 93.12 96 GLN A C 1
ATOM 765 O O . GLN A 1 96 ? 22.281 27.984 5.879 1 93.12 96 GLN A O 1
ATOM 770 N N . PHE A 1 97 ? 20.516 29.297 5.484 1 95.69 97 PHE A N 1
ATOM 771 C CA . PHE A 1 97 ? 20.766 29.297 4.047 1 95.69 97 PHE A CA 1
ATOM 772 C C . PHE A 1 97 ? 21.25 30.656 3.568 1 95.69 97 PHE A C 1
ATOM 774 O O . PHE A 1 97 ? 21.047 31.016 2.404 1 95.69 97 PHE A O 1
ATOM 781 N N . GLY A 1 98 ? 21.719 31.469 4.469 1 94.81 98 GLY A N 1
ATOM 782 C CA . GLY A 1 98 ? 22.328 32.75 4.117 1 94.81 98 GLY A CA 1
ATOM 783 C C . GLY A 1 98 ? 21.328 33.75 3.547 1 94.81 98 GLY A C 1
ATOM 784 O O . GLY A 1 98 ? 20.281 34 4.156 1 94.81 98 GLY A O 1
ATOM 785 N N . ASP A 1 99 ? 21.547 34.125 2.316 1 94.06 99 ASP A N 1
ATOM 786 C CA . ASP A 1 99 ? 20.766 35.219 1.731 1 94.06 99 ASP A CA 1
ATOM 787 C C . ASP A 1 99 ? 19.672 34.656 0.816 1 94.06 99 ASP A C 1
ATOM 789 O O . ASP A 1 99 ? 19.109 35.406 0.006 1 94.06 99 ASP A O 1
ATOM 793 N N . PHE A 1 100 ? 19.438 33.469 0.962 1 96.69 100 PHE A N 1
ATOM 794 C CA . PHE A 1 100 ? 18.391 32.875 0.121 1 96.69 100 PHE A CA 1
ATOM 795 C C . PHE A 1 100 ? 17.031 33.406 0.503 1 96.69 100 PHE A C 1
ATOM 797 O O . PHE A 1 100 ? 16.531 33.125 1.6 1 96.69 100 PHE A O 1
ATOM 804 N N . GLU A 1 101 ? 16.344 34.062 -0.386 1 94.75 101 GLU A N 1
ATOM 805 C CA . GLU A 1 101 ? 15.094 34.781 -0.105 1 94.75 101 GLU A CA 1
ATOM 806 C C . GLU A 1 101 ? 13.969 33.812 0.218 1 94.75 101 GLU A C 1
ATOM 808 O O . GLU A 1 101 ? 13.039 34.125 0.953 1 94.75 101 GLU A O 1
ATOM 813 N N . GLY A 1 102 ? 14.117 32.594 -0.312 1 94.38 102 GLY A N 1
ATOM 814 C CA . GLY A 1 102 ? 13.086 31.594 -0.061 1 94.38 102 GLY A CA 1
ATOM 815 C C . GLY A 1 102 ? 12.898 31.297 1.413 1 94.38 102 GLY A C 1
ATOM 816 O O . GLY A 1 102 ? 11.797 30.938 1.845 1 94.38 102 GLY A O 1
ATOM 817 N N . THR A 1 103 ? 13.922 31.375 2.217 1 95.69 103 THR A N 1
ATOM 818 C CA . THR A 1 103 ? 13.828 31.141 3.652 1 95.69 103 THR A CA 1
ATOM 819 C C . THR A 1 103 ? 13.883 32.438 4.43 1 95.69 103 THR A C 1
ATOM 821 O O . THR A 1 103 ? 13.25 32.562 5.48 1 95.69 103 THR A O 1
ATOM 824 N N . ASN A 1 104 ? 14.516 33.469 3.891 1 96.06 104 ASN A N 1
ATOM 825 C CA . ASN A 1 104 ? 14.711 34.75 4.582 1 96.06 104 ASN A CA 1
ATOM 826 C C . ASN A 1 104 ? 13.406 35.5 4.707 1 96.06 104 ASN A C 1
ATOM 828 O O . ASN A 1 104 ? 13.258 36.344 5.605 1 96.06 104 ASN A O 1
ATOM 832 N N . MET A 1 105 ? 12.5 35.281 3.826 1 95.5 105 MET A N 1
ATOM 833 C CA . MET A 1 105 ? 11.234 36.031 3.838 1 95.5 105 MET A CA 1
ATOM 834 C C . MET A 1 105 ? 10.453 35.75 5.121 1 95.5 105 MET A C 1
ATOM 836 O O . MET A 1 105 ? 9.562 36.5 5.488 1 95.5 105 MET A O 1
ATOM 840 N N . TRP A 1 106 ? 10.812 34.625 5.809 1 96.81 106 TRP A N 1
ATOM 841 C CA . TRP A 1 106 ? 10.086 34.25 7.016 1 96.81 106 TRP A CA 1
ATOM 842 C C . TRP A 1 106 ? 10.734 34.844 8.258 1 96.81 106 TRP A C 1
ATOM 844 O O . TRP A 1 106 ? 10.195 34.719 9.359 1 96.81 106 TRP A O 1
ATOM 854 N N . ASN A 1 107 ? 11.836 35.5 8.148 1 97.62 107 ASN A N 1
ATOM 855 C CA . ASN A 1 107 ? 12.516 36.156 9.266 1 97.62 107 ASN A CA 1
ATOM 856 C C . ASN A 1 107 ? 11.82 37.438 9.68 1 97.62 107 ASN A C 1
ATOM 858 O O . ASN A 1 107 ? 11.227 38.125 8.852 1 97.62 107 ASN A O 1
ATOM 862 N N . PRO A 1 108 ? 11.898 37.719 10.984 1 97.62 108 PRO A N 1
ATOM 863 C CA . PRO A 1 108 ? 11.297 38.969 11.453 1 97.62 108 PRO A CA 1
ATOM 864 C C . PRO A 1 108 ? 11.828 40.188 10.695 1 97.62 108 PRO A C 1
ATOM 866 O O . PRO A 1 108 ? 13.031 40.281 10.438 1 97.62 108 PRO A O 1
ATOM 869 N N . ASN A 1 109 ? 10.969 41.094 10.344 1 97.44 109 ASN A N 1
ATOM 870 C CA . ASN A 1 109 ? 11.32 42.312 9.641 1 97.44 109 ASN A CA 1
ATOM 871 C C . ASN A 1 109 ? 11.195 43.562 10.547 1 97.44 109 ASN A C 1
ATOM 873 O O . ASN A 1 109 ? 11.141 44.688 10.062 1 97.44 109 ASN A O 1
ATOM 877 N N . VAL A 1 110 ? 11.031 43.281 11.875 1 98.19 110 VAL A N 1
ATOM 878 C CA . VAL A 1 110 ? 10.969 44.344 12.891 1 98.19 110 VAL A CA 1
ATOM 879 C C . VAL A 1 110 ? 11.938 44 14.031 1 98.19 110 VAL A C 1
ATOM 881 O O . VAL A 1 110 ? 12.469 42.906 14.094 1 98.19 110 VAL A O 1
ATOM 884 N N . LEU A 1 111 ? 12.164 44.969 14.93 1 97.56 111 LEU A N 1
ATOM 885 C CA . LEU A 1 111 ? 13 44.75 16.094 1 97.56 111 LEU A CA 1
ATOM 886 C C . LEU A 1 111 ? 12.344 43.719 17.047 1 97.56 111 LEU A C 1
ATOM 888 O O . LEU A 1 111 ? 11.117 43.75 17.203 1 97.56 111 LEU A O 1
ATOM 892 N N . LEU A 1 112 ? 13.18 42.938 17.625 1 97.94 112 LEU A N 1
ATOM 893 C CA . LEU A 1 112 ? 12.695 41.938 18.578 1 97.94 112 LEU A CA 1
ATOM 894 C C . LEU A 1 112 ? 12.867 42.406 20.016 1 97.94 112 LEU A C 1
ATOM 896 O O . LEU A 1 112 ? 13.875 43.031 20.359 1 97.94 112 LEU A O 1
ATOM 900 N N . ASP A 1 113 ? 11.82 42.156 20.75 1 97.81 113 ASP A N 1
ATOM 901 C CA . ASP A 1 113 ? 11.766 42.594 22.141 1 97.81 113 ASP A CA 1
ATOM 902 C C . ASP A 1 113 ? 10.773 41.75 22.938 1 97.81 113 ASP A C 1
ATOM 904 O O . ASP A 1 113 ? 9.859 41.156 22.375 1 97.81 113 ASP A O 1
ATOM 908 N N . GLU A 1 114 ? 10.977 41.688 24.234 1 97.38 114 GLU A N 1
ATOM 909 C CA . GLU A 1 114 ? 9.969 41.031 25.047 1 97.38 114 GLU A CA 1
ATOM 910 C C . GLU A 1 114 ? 8.68 41.812 25.125 1 97.38 114 GLU A C 1
ATOM 912 O O . GLU A 1 114 ? 7.594 41.25 25.312 1 97.38 114 GLU A O 1
ATOM 917 N N . ASP A 1 115 ? 8.773 43.156 25.062 1 97.81 115 ASP A N 1
ATOM 918 C CA . ASP A 1 115 ? 7.582 44 24.891 1 97.81 115 ASP A CA 1
ATOM 919 C C . ASP A 1 115 ? 7.074 43.906 23.453 1 97.81 115 ASP A C 1
ATOM 921 O O . ASP A 1 115 ? 7.309 44.844 22.656 1 97.81 115 ASP A O 1
ATOM 925 N N . CYS A 1 116 ? 6.359 42.906 23.156 1 98.31 116 CYS A N 1
ATOM 926 C CA . CYS A 1 116 ? 6.117 42.594 21.75 1 98.31 116 CYS A CA 1
ATOM 927 C C . CYS A 1 116 ? 4.645 42.281 21.5 1 98.31 116 CYS A C 1
ATOM 929 O O . CYS A 1 116 ? 4.27 41.844 20.422 1 98.31 116 CYS A O 1
ATOM 931 N N . LEU A 1 117 ? 3.719 42.469 22.438 1 98.62 117 LEU A N 1
ATOM 932 C CA . LEU A 1 117 ? 2.328 42.062 22.297 1 98.62 117 LEU A CA 1
ATOM 933 C C . LEU A 1 117 ? 1.49 43.156 21.656 1 98.62 117 LEU A C 1
ATOM 935 O O . LEU A 1 117 ? 0.773 43.875 22.344 1 98.62 117 LEU A O 1
ATOM 939 N N . TYR A 1 118 ? 1.576 43.188 20.344 1 98.62 118 TYR A N 1
ATOM 940 C CA . TYR A 1 118 ? 0.913 44.188 19.5 1 98.62 118 TYR A CA 1
ATOM 941 C C . TYR A 1 118 ? 0.039 43.531 18.453 1 98.62 118 TYR A C 1
ATOM 943 O O . TYR A 1 118 ? 0.282 42.375 18.078 1 98.62 118 TYR A O 1
ATOM 951 N N . LEU A 1 119 ? -1.065 44.219 18.016 1 98.44 119 LEU A N 1
ATOM 952 C CA . LEU A 1 119 ? -1.906 43.688 16.938 1 98.44 119 LEU A CA 1
ATOM 953 C C . LEU A 1 119 ? -2.111 44.75 15.859 1 98.44 119 LEU A C 1
ATOM 955 O O . LEU A 1 119 ? -1.776 45.938 16.062 1 98.44 119 LEU A O 1
ATOM 959 N N . ASN A 1 120 ? -2.555 44.375 14.703 1 98.81 120 ASN A N 1
ATOM 960 C CA . ASN A 1 120 ? -2.822 45.188 13.523 1 98.81 120 ASN A CA 1
ATOM 961 C C . ASN A 1 120 ? -4.238 44.969 13 1 98.81 120 ASN A C 1
ATOM 963 O O . ASN A 1 120 ? -4.773 43.844 13.078 1 98.81 120 ASN A O 1
ATOM 967 N N . VAL A 1 121 ? -4.809 46.062 12.461 1 98.75 121 VAL A N 1
ATOM 968 C CA . VAL A 1 121 ? -6.148 46 11.891 1 98.75 121 VAL A CA 1
ATOM 969 C C . VAL A 1 121 ? -6.164 46.625 10.508 1 98.75 121 VAL A C 1
ATOM 971 O O . VAL A 1 121 ? -5.688 47.75 10.328 1 98.75 121 VAL A O 1
ATOM 974 N N . TRP A 1 122 ? -6.633 45.969 9.508 1 98.62 122 TRP A N 1
ATOM 975 C CA . TRP A 1 122 ? -6.934 46.469 8.172 1 98.62 122 TRP A CA 1
ATOM 976 C C . TRP A 1 122 ? -8.438 46.5 7.926 1 98.62 122 TRP A C 1
ATOM 978 O O . TRP A 1 122 ? -9.094 45.438 7.949 1 98.62 122 TRP A O 1
ATOM 988 N N . THR A 1 123 ? -9.008 47.594 7.695 1 97.94 123 THR A N 1
ATOM 989 C CA . THR A 1 123 ? -10.438 47.75 7.445 1 97.94 123 THR A CA 1
ATOM 990 C C . THR A 1 123 ? -10.688 48.438 6.109 1 97.94 123 THR A C 1
ATOM 992 O O . THR A 1 123 ? -10.008 49.406 5.781 1 97.94 123 THR A O 1
ATOM 995 N N . PRO A 1 124 ? -11.656 47.906 5.367 1 96.31 124 PRO A N 1
ATOM 996 C CA . PRO A 1 124 ? -11.977 48.562 4.094 1 96.31 124 PRO A CA 1
ATOM 997 C C . PRO A 1 124 ? -12.453 50 4.273 1 96.31 124 PRO A C 1
ATOM 999 O O . PRO A 1 124 ? -12.961 50.375 5.336 1 96.31 124 PRO A O 1
ATOM 1002 N N . HIS A 1 125 ? -12.227 50.75 3.314 1 93.75 125 HIS A N 1
ATOM 1003 C CA . HIS A 1 125 ? -12.82 52.094 3.193 1 93.75 125 HIS A CA 1
ATOM 1004 C C . HIS A 1 125 ? -13.719 52.188 1.965 1 93.75 125 HIS A C 1
ATOM 1006 O O . HIS A 1 125 ? -13.305 51.812 0.86 1 93.75 125 HIS A O 1
ATOM 1012 N N . PRO A 1 126 ? -14.883 52.875 2.025 1 94.06 126 PRO A N 1
ATOM 1013 C CA . PRO A 1 126 ? -15.5 53.344 3.262 1 94.06 126 PRO A CA 1
ATOM 1014 C C . PRO A 1 126 ? -15.664 52.25 4.312 1 94.06 126 PRO A C 1
ATOM 1016 O O . PRO A 1 126 ? -15.828 51.094 3.969 1 94.06 126 PRO A O 1
ATOM 1019 N N . ARG A 1 127 ? -15.578 52.656 5.551 1 94.75 127 ARG A N 1
ATOM 1020 C CA . ARG A 1 127 ? -15.648 51.719 6.672 1 94.75 127 ARG A CA 1
ATOM 1021 C C . ARG A 1 127 ? -16.953 50.938 6.641 1 94.75 127 ARG A C 1
ATOM 1023 O O . ARG A 1 127 ? -18.031 51.5 6.543 1 94.75 127 ARG A O 1
ATOM 1030 N N . PRO A 1 128 ? -16.812 49.688 6.691 1 95.75 128 PRO A N 1
ATOM 1031 C CA . PRO A 1 128 ? -18.016 48.844 6.719 1 95.75 128 PRO A CA 1
ATOM 1032 C C . PRO A 1 128 ? -18.734 48.875 8.07 1 95.75 128 PRO A C 1
ATOM 1034 O O . PRO A 1 128 ? -18.219 49.469 9.023 1 95.75 128 PRO A O 1
ATOM 1037 N N . THR A 1 129 ? -19.984 48.344 8.008 1 94.94 129 THR A N 1
ATOM 1038 C CA . THR A 1 129 ? -20.75 48.125 9.227 1 94.94 129 THR A CA 1
ATOM 1039 C C . THR A 1 129 ? -21 46.625 9.422 1 94.94 129 THR A C 1
ATOM 1041 O O . THR A 1 129 ? -21.516 45.938 8.523 1 94.94 129 THR A O 1
ATOM 1044 N N . ASN A 1 130 ? -20.578 46.094 10.477 1 96.06 130 ASN A N 1
ATOM 1045 C CA . ASN A 1 130 ? -20.797 44.688 10.867 1 96.06 130 ASN A CA 1
ATOM 1046 C C . ASN A 1 130 ? -20.125 43.719 9.898 1 96.06 130 ASN A C 1
ATOM 1048 O O . ASN A 1 130 ? -20.719 42.719 9.5 1 96.06 130 ASN A O 1
ATOM 1052 N N . ALA A 1 131 ? -18.969 44.062 9.461 1 98 131 ALA A N 1
ATOM 1053 C CA . ALA A 1 131 ? -18.219 43.188 8.547 1 98 131 ALA A CA 1
ATOM 1054 C C . ALA A 1 131 ? -17.688 41.969 9.273 1 98 131 ALA A C 1
ATOM 1056 O O . ALA A 1 131 ? -17.375 42 10.461 1 98 131 ALA A O 1
ATOM 1057 N N . ALA A 1 132 ? -17.641 40.844 8.523 1 98.44 132 ALA A N 1
ATOM 1058 C CA . ALA A 1 132 ? -16.938 39.688 9.047 1 98.44 132 ALA A CA 1
ATOM 1059 C C . ALA A 1 132 ? -15.484 40 9.352 1 98.44 132 ALA A C 1
ATOM 1061 O O . ALA A 1 132 ? -14.867 40.812 8.656 1 98.44 132 ALA A O 1
ATOM 1062 N N . VAL A 1 133 ? -14.898 39.406 10.391 1 98.88 133 VAL A N 1
ATOM 1063 C CA . VAL A 1 133 ? -13.539 39.656 10.859 1 98.88 133 VAL A CA 1
ATOM 1064 C C . VAL A 1 133 ? -12.695 38.406 10.719 1 98.88 133 VAL A C 1
ATOM 1066 O O . VAL A 1 133 ? -13.117 37.312 11.133 1 98.88 133 VAL A O 1
ATOM 1069 N N . MET A 1 134 ? -11.586 38.5 10.078 1 98.94 134 MET A N 1
ATOM 1070 C CA . MET A 1 134 ? -10.633 37.406 9.953 1 98.94 134 MET A CA 1
ATOM 1071 C C . MET A 1 134 ? -9.383 37.656 10.781 1 98.94 134 MET A C 1
ATOM 1073 O O . MET A 1 134 ? -8.695 38.656 10.562 1 98.94 134 MET A O 1
ATOM 1077 N N . VAL A 1 135 ? -9.086 36.812 11.703 1 98.94 135 VAL A N 1
ATOM 1078 C CA . VAL A 1 135 ? -7.949 37 12.602 1 98.94 135 VAL A CA 1
ATOM 1079 C C . VAL A 1 135 ? -6.855 36 12.258 1 98.94 135 VAL A C 1
ATOM 1081 O O . VAL A 1 135 ? -7.047 34.781 12.422 1 98.94 135 VAL A O 1
ATOM 1084 N N . TRP A 1 136 ? -5.684 36.469 11.875 1 98.94 136 TRP A N 1
ATOM 1085 C CA . TRP A 1 136 ? -4.566 35.656 11.406 1 98.94 136 TRP A CA 1
ATOM 1086 C C . TRP A 1 136 ? -3.635 35.281 12.555 1 98.94 136 TRP A C 1
ATOM 1088 O O . TRP A 1 136 ? -3.211 36.156 13.312 1 98.94 136 TRP A O 1
ATOM 1098 N N . ILE A 1 137 ? -3.363 34.031 12.68 1 98.94 137 ILE A N 1
ATOM 1099 C CA . ILE A 1 137 ? -2.352 33.531 13.602 1 98.94 137 ILE A CA 1
ATOM 1100 C C . ILE A 1 137 ? -1.212 32.875 12.812 1 98.94 137 ILE A C 1
ATOM 1102 O O . ILE A 1 137 ? -1.395 31.828 12.18 1 98.94 137 ILE A O 1
ATOM 1106 N N . TYR A 1 138 ? -0.034 33.469 12.852 1 98.62 138 TYR A N 1
ATOM 1107 C CA . TYR A 1 138 ? 1.073 33.062 12 1 98.62 138 TYR A CA 1
ATOM 1108 C C . TYR A 1 138 ? 1.693 31.75 12.516 1 98.62 138 TYR A C 1
ATOM 1110 O O . TYR A 1 138 ? 1.483 31.375 13.672 1 98.62 138 TYR A O 1
ATOM 1118 N N . GLY A 1 139 ? 2.422 31.094 11.609 1 98.31 139 GLY A N 1
ATOM 1119 C CA . GLY A 1 139 ? 3.166 29.906 11.961 1 98.31 139 GLY A CA 1
ATOM 1120 C C . GLY A 1 139 ? 4.578 30.188 12.438 1 98.31 139 GLY A C 1
ATOM 1121 O O . GLY A 1 139 ? 4.914 31.344 12.727 1 98.31 139 GLY A O 1
ATOM 1122 N N . GLY A 1 140 ? 5.371 29.109 12.5 1 97.62 140 GLY A N 1
ATOM 1123 C CA . GLY A 1 140 ? 6.742 29.188 12.969 1 97.62 140 GLY A CA 1
ATOM 1124 C C . GLY A 1 140 ? 7.078 28.156 14.031 1 97.62 140 GLY A C 1
ATOM 1125 O O . GLY A 1 140 ? 8 28.344 14.82 1 97.62 140 GLY A O 1
ATOM 1126 N N . GLY A 1 141 ? 6.344 27.125 14.094 1 96.94 141 GLY A N 1
ATOM 1127 C CA . GLY A 1 141 ? 6.641 26 14.969 1 96.94 141 GLY A CA 1
ATOM 1128 C C . GLY A 1 141 ? 6.57 26.359 16.438 1 96.94 141 GLY A C 1
ATOM 1129 O O . GLY A 1 141 ? 7.168 25.688 17.281 1 96.94 141 GLY A O 1
ATOM 1130 N N . PHE A 1 142 ? 5.98 27.516 16.719 1 98.06 142 PHE A N 1
ATOM 1131 C CA . PHE A 1 142 ? 5.891 28.094 18.062 1 98.06 142 PHE A CA 1
ATOM 1132 C C . PHE A 1 142 ? 7.254 28.578 18.531 1 98.06 142 PHE A C 1
ATOM 1134 O O . PHE A 1 142 ? 7.434 28.891 19.703 1 98.06 142 PHE A O 1
ATOM 1141 N N . VAL A 1 143 ? 8.219 28.656 17.641 1 96.06 143 VAL A N 1
ATOM 1142 C CA . VAL A 1 143 ? 9.555 29.094 18.031 1 96.06 143 VAL A CA 1
ATOM 1143 C C . VAL A 1 143 ? 9.898 30.406 17.328 1 96.06 143 VAL A C 1
ATOM 1145 O O . VAL A 1 143 ? 10.82 31.109 17.734 1 96.06 143 VAL A O 1
ATOM 1148 N N . ALA A 1 144 ? 9.125 30.656 16.281 1 96.88 144 ALA A N 1
ATOM 1149 C CA . ALA A 1 144 ? 9.414 31.859 15.5 1 96.88 144 ALA A CA 1
ATOM 1150 C C . ALA A 1 144 ? 8.148 32.438 14.859 1 96.88 144 ALA A C 1
ATOM 1152 O O . ALA A 1 144 ? 7.09 31.797 14.914 1 96.88 144 ALA A O 1
ATOM 1153 N N . GLY A 1 145 ? 8.258 33.656 14.359 1 97.62 145 GLY A N 1
ATOM 1154 C CA . GLY A 1 145 ? 7.191 34.312 13.617 1 97.62 145 GLY A CA 1
ATOM 1155 C C . GLY A 1 145 ? 6.887 35.719 14.117 1 97.62 145 GLY A C 1
ATOM 1156 O O . GLY A 1 145 ? 7.172 36.062 15.273 1 97.62 145 GLY A O 1
ATOM 1157 N N . VAL A 1 146 ? 6.375 36.531 13.25 1 98.44 146 VAL A N 1
ATOM 1158 C CA . VAL A 1 146 ? 5.887 37.844 13.57 1 98.44 146 VAL A CA 1
ATOM 1159 C C . VAL A 1 146 ? 4.695 38.188 12.672 1 98.44 146 VAL A C 1
ATOM 1161 O O . VAL A 1 146 ? 4.613 37.719 11.539 1 98.44 146 VAL A O 1
ATOM 1164 N N . ALA A 1 147 ? 3.852 39 13.172 1 98.44 147 ALA A N 1
ATOM 1165 C CA . ALA A 1 147 ? 2.625 39.344 12.461 1 98.44 147 ALA A CA 1
ATOM 1166 C C . ALA A 1 147 ? 2.891 40.375 11.359 1 98.44 147 ALA A C 1
ATOM 1168 O O . ALA A 1 147 ? 2.059 40.562 10.477 1 98.44 147 ALA A O 1
ATOM 1169 N N . SER A 1 148 ? 4.102 40.938 11.328 1 98.25 148 SER A N 1
ATOM 1170 C CA . SER A 1 148 ? 4.383 42.094 10.477 1 98.25 148 SER A CA 1
ATOM 1171 C C . SER A 1 148 ? 4.953 41.656 9.125 1 98.25 148 SER A C 1
ATOM 1173 O O . SER A 1 148 ? 5.297 42.5 8.297 1 98.25 148 SER A O 1
ATOM 1175 N N . LEU A 1 149 ? 5.055 40.344 8.883 1 98.06 149 LEU A N 1
ATOM 1176 C CA . LEU A 1 149 ? 5.664 39.938 7.625 1 98.06 149 LEU A CA 1
ATOM 1177 C C . LEU A 1 149 ? 4.879 40.469 6.434 1 98.06 149 LEU A C 1
ATOM 1179 O O . LEU A 1 149 ? 3.646 40.531 6.477 1 98.06 149 LEU A O 1
ATOM 1183 N N . GLU A 1 150 ? 5.594 40.75 5.359 1 95.31 150 GLU A N 1
ATOM 1184 C CA . GLU A 1 150 ? 4.969 41.281 4.156 1 95.31 150 GLU A CA 1
ATOM 1185 C C . GLU A 1 150 ? 3.963 40.312 3.568 1 95.31 150 GLU A C 1
ATOM 1187 O O . GLU A 1 150 ? 2.926 40.719 3.037 1 95.31 150 GLU A O 1
ATOM 1192 N N . VAL A 1 151 ? 4.262 39.094 3.68 1 96.06 151 VAL A N 1
ATOM 1193 C CA . VAL A 1 151 ? 3.43 38.062 3.072 1 96.06 151 VAL A CA 1
ATOM 1194 C C . VAL A 1 151 ? 2.082 38 3.787 1 96.06 151 VAL A C 1
ATOM 1196 O O . VAL A 1 151 ? 1.095 37.5 3.219 1 96.06 151 VAL A O 1
ATOM 1199 N N . TYR A 1 152 ? 1.962 38.625 5.062 1 96.19 152 TYR A N 1
ATOM 1200 C CA . TYR A 1 152 ? 0.738 38.594 5.859 1 96.19 152 TYR A CA 1
ATOM 1201 C C . TYR A 1 152 ? -0.031 39.906 5.699 1 96.19 152 TYR A C 1
ATOM 1203 O O . TYR A 1 152 ? -1.029 40.125 6.387 1 96.19 152 TYR A O 1
ATOM 1211 N N . HIS A 1 153 ? 0.464 40.781 4.859 1 97.19 153 HIS A N 1
ATOM 1212 C CA . HIS A 1 153 ? -0.189 42.062 4.789 1 97.19 153 HIS A CA 1
ATOM 1213 C C . HIS A 1 153 ? -1.667 41.938 4.438 1 97.19 153 HIS A C 1
ATOM 1215 O O . HIS A 1 153 ? -2.01 41.406 3.373 1 97.19 153 HIS A O 1
ATOM 1221 N N . GLY A 1 154 ? -2.559 42.438 5.32 1 98.12 154 GLY A N 1
ATOM 1222 C CA . GLY A 1 154 ? -3.973 42.125 5.27 1 98.12 154 GLY A CA 1
ATOM 1223 C C . GLY A 1 154 ? -4.766 43.031 4.355 1 98.12 154 GLY A C 1
ATOM 1224 O O . GLY A 1 154 ? -5.949 42.781 4.105 1 98.12 154 GLY A O 1
ATOM 1225 N N . ALA A 1 155 ? -4.145 44 3.715 1 97.88 155 ALA A N 1
ATOM 1226 C CA . ALA A 1 155 ? -4.844 45.062 3.002 1 97.88 155 ALA A CA 1
ATOM 1227 C C . ALA A 1 155 ? -5.57 44.531 1.775 1 97.88 155 ALA A C 1
ATOM 1229 O O . ALA A 1 155 ? -6.715 44.875 1.509 1 97.88 155 ALA A O 1
ATOM 1230 N N . THR A 1 156 ? -4.898 43.688 0.982 1 97.75 156 THR A N 1
ATOM 1231 C CA . THR A 1 156 ? -5.492 43.188 -0.26 1 97.75 156 THR A CA 1
ATOM 1232 C C . THR A 1 156 ? -6.711 42.312 0.024 1 97.75 156 THR A C 1
ATOM 1234 O O . THR A 1 156 ? -7.754 42.469 -0.613 1 97.75 156 THR A O 1
ATOM 1237 N N . LEU A 1 157 ? -6.555 41.406 0.956 1 98.31 157 LEU A N 1
ATOM 1238 C CA . LEU A 1 157 ? -7.672 40.562 1.346 1 98.31 157 LEU A CA 1
ATOM 1239 C C . LEU A 1 157 ? -8.836 41.375 1.859 1 98.31 157 LEU A C 1
ATOM 1241 O O . LEU A 1 157 ? -9.984 41.156 1.471 1 98.31 157 LEU A O 1
ATOM 1245 N N . ALA A 1 158 ? -8.547 42.375 2.717 1 98.31 158 ALA A N 1
ATOM 1246 C CA . ALA A 1 158 ? -9.578 43.219 3.275 1 98.31 158 ALA A CA 1
ATOM 1247 C C . ALA A 1 158 ? -10.273 44.031 2.178 1 98.31 158 ALA A C 1
ATOM 1249 O O . ALA A 1 158 ? -11.508 44.094 2.121 1 98.31 158 ALA A O 1
ATOM 1250 N N . ALA A 1 159 ? -9.523 44.625 1.33 1 96.69 159 ALA A N 1
ATOM 1251 C CA . ALA A 1 159 ? -10.039 45.531 0.295 1 96.69 159 ALA A CA 1
ATOM 1252 C C . ALA A 1 159 ? -10.875 44.75 -0.723 1 96.69 159 ALA A C 1
ATOM 1254 O O . ALA A 1 159 ? -11.977 45.188 -1.081 1 96.69 159 ALA A O 1
ATOM 1255 N N . THR A 1 160 ? -10.383 43.656 -1.199 1 95.69 160 THR A N 1
ATOM 1256 C CA . THR A 1 160 ? -10.992 42.938 -2.309 1 95.69 160 THR A CA 1
ATOM 1257 C C . THR A 1 160 ? -12.242 42.188 -1.85 1 95.69 160 THR A C 1
ATOM 1259 O O . THR A 1 160 ? -13.203 42.062 -2.607 1 95.69 160 THR A O 1
ATOM 1262 N N . GLU A 1 161 ? -12.266 41.75 -0.598 1 96.12 161 GLU A N 1
ATOM 1263 C CA . GLU A 1 161 ? -13.336 40.844 -0.206 1 96.12 161 GLU A CA 1
ATOM 1264 C C . GLU A 1 161 ? -14.266 41.5 0.812 1 96.12 161 GLU A C 1
ATOM 1266 O O . GLU A 1 161 ? -15.281 40.938 1.198 1 96.12 161 GLU A O 1
ATOM 1271 N N . GLY A 1 162 ? -13.961 42.656 1.282 1 96.19 162 GLY A N 1
ATOM 1272 C CA . GLY A 1 162 ? -14.836 43.406 2.168 1 96.19 162 GLY A CA 1
ATOM 1273 C C . GLY A 1 162 ? -14.898 42.844 3.572 1 96.19 162 GLY A C 1
ATOM 1274 O O . GLY A 1 162 ? -15.961 42.812 4.188 1 96.19 162 GLY A O 1
ATOM 1275 N N . THR A 1 163 ? -13.812 42.312 4.031 1 98.06 163 THR A N 1
ATOM 1276 C CA . THR A 1 163 ? -13.672 41.812 5.395 1 98.06 163 THR A CA 1
ATOM 1277 C C . THR A 1 163 ? -12.648 42.656 6.172 1 98.06 163 THR A C 1
ATOM 1279 O O . THR A 1 163 ? -11.906 43.438 5.582 1 98.06 163 THR A O 1
ATOM 1282 N N . ILE A 1 164 ? -12.703 42.562 7.477 1 98.75 164 ILE A N 1
ATOM 1283 C CA . ILE A 1 164 ? -11.664 43.156 8.312 1 98.75 164 ILE A CA 1
ATOM 1284 C C . ILE A 1 164 ? -10.633 42.062 8.664 1 98.75 164 ILE A C 1
ATOM 1286 O O . ILE A 1 164 ? -10.992 40.938 8.969 1 98.75 164 ILE A O 1
ATOM 1290 N N . VAL A 1 165 ? -9.359 42.438 8.523 1 98.88 165 VAL A N 1
ATOM 1291 C CA . VAL A 1 165 ? -8.289 41.5 8.852 1 98.88 165 VAL A CA 1
ATOM 1292 C C . VAL A 1 165 ? -7.531 42 10.078 1 98.88 165 VAL A C 1
ATOM 1294 O O . VAL A 1 165 ? -7.246 43.188 10.203 1 98.88 165 VAL A O 1
ATOM 1297 N N . VAL A 1 166 ? -7.281 41.125 11.016 1 98.94 166 VAL A N 1
ATOM 1298 C CA . VAL A 1 166 ? -6.508 41.406 12.227 1 98.94 166 VAL A CA 1
ATOM 1299 C C . VAL A 1 166 ? -5.344 40.406 12.336 1 98.94 166 VAL A C 1
ATOM 1301 O O . VAL A 1 166 ? -5.484 39.25 12 1 98.94 166 VAL A O 1
ATOM 1304 N N . SER A 1 167 ? -4.211 40.844 12.656 1 98.81 167 SER A N 1
ATOM 1305 C CA . SER A 1 167 ? -3.072 40 13.016 1 98.81 167 SER A CA 1
ATOM 1306 C C . SER A 1 167 ? -2.445 40.438 14.328 1 98.81 167 SER A C 1
ATOM 1308 O O . SER A 1 167 ? -2.67 41.562 14.773 1 98.81 167 SER A O 1
ATOM 1310 N N . PHE A 1 168 ? -1.696 39.594 15.023 1 98.81 168 PHE A N 1
ATOM 1311 C CA . PHE A 1 168 ? -1.104 39.938 16.312 1 98.81 168 PHE A CA 1
ATOM 1312 C C . PHE A 1 168 ? 0.118 39.094 16.609 1 98.81 168 PHE A C 1
ATOM 1314 O O . PHE A 1 168 ? 0.3 38.031 15.992 1 98.81 168 PHE A O 1
ATOM 1321 N N . ASN A 1 169 ? 0.953 39.594 17.484 1 98.75 169 ASN A N 1
ATOM 1322 C CA . ASN A 1 169 ? 2.08 38.812 18 1 98.75 169 ASN A CA 1
ATOM 1323 C C . ASN A 1 169 ? 1.699 38.062 19.266 1 98.75 169 ASN A C 1
ATOM 1325 O O . ASN A 1 169 ? 0.725 38.406 19.938 1 98.75 169 ASN A O 1
ATOM 1329 N N . TYR A 1 170 ? 2.4 37.062 19.578 1 98.75 170 TYR A N 1
ATOM 1330 C CA . TYR A 1 170 ? 2.336 36.312 20.828 1 98.75 170 TYR A CA 1
ATOM 1331 C C . TYR A 1 170 ? 3.707 35.781 21.219 1 98.75 170 TYR A C 1
ATOM 1333 O O . TYR A 1 170 ? 4.59 35.625 20.375 1 98.75 170 TYR A O 1
ATOM 1341 N N . ARG A 1 171 ? 3.971 35.562 22.469 1 98.38 171 ARG A N 1
ATOM 1342 C CA . ARG A 1 171 ? 5.258 35.031 22.922 1 98.38 171 ARG A CA 1
ATOM 1343 C C . ARG A 1 171 ? 5.496 33.625 22.406 1 98.38 171 ARG A C 1
ATOM 1345 O O . ARG A 1 171 ? 4.598 32.781 22.453 1 98.38 171 ARG A O 1
ATOM 1352 N N . VAL A 1 172 ? 6.703 33.344 21.938 1 98 172 VAL A N 1
ATOM 1353 C CA . VAL A 1 172 ? 7.043 32.062 21.328 1 98 172 VAL A CA 1
ATOM 1354 C C . VAL A 1 172 ? 8.18 31.406 22.094 1 98 172 VAL A C 1
ATOM 1356 O O . VAL A 1 172 ? 8.633 31.922 23.125 1 98 172 VAL A O 1
ATOM 1359 N N . ALA A 1 173 ? 8.562 30.234 21.703 1 97.12 173 ALA A N 1
ATOM 1360 C CA . ALA A 1 173 ? 9.688 29.5 22.266 1 97.12 173 ALA A CA 1
ATOM 1361 C C . ALA A 1 173 ? 9.523 29.328 23.781 1 97.12 173 ALA A C 1
ATOM 1363 O O . ALA A 1 173 ? 8.398 29.203 24.266 1 97.12 173 ALA A O 1
ATOM 1364 N N . SER A 1 174 ? 10.617 29.25 24.484 1 97.06 174 SER A N 1
ATOM 1365 C CA . SER A 1 174 ? 10.555 29.062 25.938 1 97.06 174 SER A CA 1
ATOM 1366 C C . SER A 1 174 ? 9.82 30.234 26.609 1 97.06 174 SER A C 1
ATOM 1368 O O . SER A 1 174 ? 9.195 30.047 27.641 1 97.06 174 SER A O 1
ATOM 1370 N N . LEU A 1 175 ? 9.812 31.375 25.953 1 97.44 175 LEU A N 1
ATOM 1371 C CA . LEU A 1 175 ? 9.133 32.531 26.531 1 97.44 175 LEU A CA 1
ATOM 1372 C C . LEU A 1 175 ? 7.621 32.344 26.484 1 97.44 175 LEU A C 1
ATOM 1374 O O . LEU A 1 175 ? 6.898 32.938 27.297 1 97.44 175 LEU A O 1
ATOM 1378 N N . GLY A 1 176 ? 7.168 31.516 25.594 1 97.75 176 GLY A N 1
ATOM 1379 C CA . GLY A 1 176 ? 5.734 31.297 25.469 1 97.75 176 GLY A CA 1
ATOM 1380 C C . GLY A 1 176 ? 5.277 29.984 26.062 1 97.75 176 GLY A C 1
ATOM 1381 O O . GLY A 1 176 ? 4.102 29.812 26.391 1 97.75 176 GLY A O 1
ATOM 1382 N N . PHE A 1 177 ? 6.266 29 26.328 1 97.94 177 PHE A N 1
ATOM 1383 C CA . PHE A 1 177 ? 5.75 27.656 26.594 1 97.94 177 PHE A CA 1
ATOM 1384 C C . PHE A 1 177 ? 6.582 26.969 27.656 1 97.94 177 PHE A C 1
ATOM 1386 O O . PHE A 1 177 ? 6.457 25.75 27.859 1 97.94 177 PHE A O 1
ATOM 1393 N N . PHE A 1 178 ? 7.402 27.703 28.375 1 97.44 178 PHE A N 1
ATOM 1394 C CA . PHE A 1 178 ? 8.102 27.188 29.547 1 97.44 178 PHE A CA 1
ATOM 1395 C C . PHE A 1 178 ? 7.113 26.703 30.594 1 97.44 178 PHE A C 1
ATOM 1397 O O . PHE A 1 178 ? 6.152 27.391 30.922 1 97.44 178 PHE A O 1
ATOM 1404 N N . TYR A 1 179 ? 7.383 25.422 31.188 1 97.69 179 TYR A N 1
ATOM 1405 C CA . TYR A 1 179 ? 6.379 24.797 32.031 1 97.69 179 TYR A CA 1
ATOM 1406 C C . TYR A 1 179 ? 7.027 24.141 33.25 1 97.69 179 TYR A C 1
ATOM 1408 O O . TYR A 1 179 ? 7.859 23.234 33.094 1 97.69 179 TYR A O 1
ATOM 1416 N N . LEU A 1 180 ? 6.57 24.516 34.438 1 96.31 180 LEU A N 1
ATOM 1417 C CA . LEU A 1 180 ? 7.047 23.891 35.688 1 96.31 180 LEU A CA 1
ATOM 1418 C C . LEU A 1 180 ? 5.891 23.266 36.438 1 96.31 180 LEU A C 1
ATOM 1420 O O . LEU A 1 180 ? 6.098 22.688 37.531 1 96.31 180 LEU A O 1
ATOM 1424 N N . GLY A 1 181 ? 4.688 23.344 35.906 1 92.81 181 GLY A N 1
ATOM 1425 C CA . GLY A 1 181 ? 3.527 22.891 36.656 1 92.81 181 GLY A CA 1
ATOM 1426 C C . GLY A 1 181 ? 3.223 23.734 37.875 1 92.81 181 GLY A C 1
ATOM 1427 O O . GLY A 1 181 ? 2.744 23.234 38.906 1 92.81 181 GLY A O 1
ATOM 1428 N N . HIS A 1 182 ? 3.572 24.906 37.781 1 91.81 182 HIS A N 1
ATOM 1429 C CA . HIS A 1 182 ? 3.441 25.891 38.844 1 91.81 182 HIS A CA 1
ATOM 1430 C C . HIS A 1 182 ? 2.881 27.203 38.344 1 91.81 182 HIS A C 1
ATOM 1432 O O . HIS A 1 182 ? 3.035 27.531 37.156 1 91.81 182 HIS A O 1
ATOM 1438 N N . GLU A 1 183 ? 2.297 27.969 39.188 1 90.81 183 GLU A N 1
ATOM 1439 C CA . GLU A 1 183 ? 1.67 29.234 38.812 1 90.81 183 GLU A CA 1
ATOM 1440 C C . GLU A 1 183 ? 2.697 30.219 38.25 1 90.81 183 GLU A C 1
ATOM 1442 O O . GLU A 1 183 ? 2.371 31.062 37.406 1 90.81 183 GLU A O 1
ATOM 1447 N N . ASP A 1 184 ? 3.9 30.062 38.656 1 90.5 184 ASP A N 1
ATOM 1448 C CA . ASP A 1 184 ? 4.953 30.969 38.219 1 90.5 184 ASP A CA 1
ATOM 1449 C C . ASP A 1 184 ? 5.406 30.609 36.812 1 90.5 184 ASP A C 1
ATOM 1451 O O . ASP A 1 184 ? 6.082 31.406 36.156 1 90.5 184 ASP A O 1
ATOM 1455 N N . ALA A 1 185 ? 5.098 29.516 36.344 1 93.56 185 ALA A N 1
ATOM 1456 C CA . ALA A 1 185 ? 5.359 29.047 35 1 93.56 185 ALA A CA 1
ATOM 1457 C C . ALA A 1 185 ? 4.305 28.031 34.562 1 93.56 185 ALA A C 1
ATOM 1459 O O . ALA A 1 185 ? 4.594 26.844 34.438 1 93.56 185 ALA A O 1
ATOM 1460 N N . PRO A 1 186 ? 3.176 28.469 34.25 1 92.75 186 PRO A N 1
ATOM 1461 C CA . PRO A 1 186 ? 2.041 27.578 33.969 1 92.75 186 PRO A CA 1
ATOM 1462 C C . PRO A 1 186 ? 2.082 26.969 32.594 1 92.75 186 PRO A C 1
ATOM 1464 O O . PRO A 1 186 ? 1.307 26.062 32.281 1 92.75 186 PRO A O 1
ATOM 1467 N N . GLY A 1 187 ? 2.979 27.422 31.859 1 93.88 187 GLY A N 1
ATOM 1468 C CA . GLY A 1 187 ? 2.971 26.969 30.469 1 93.88 187 GLY A CA 1
ATOM 1469 C C . GLY A 1 187 ? 1.881 27.609 29.641 1 93.88 187 GLY A C 1
ATOM 1470 O O . GLY A 1 187 ? 1.006 28.297 30.172 1 93.88 187 GLY A O 1
ATOM 1471 N N . ASN A 1 188 ? 1.948 27.547 28.344 1 97.75 188 ASN A N 1
ATOM 1472 C CA . ASN A 1 188 ? 0.948 27.953 27.375 1 97.75 188 ASN A CA 1
ATOM 1473 C C . ASN A 1 188 ? 0.691 29.453 27.422 1 97.75 188 ASN A C 1
ATOM 1475 O O . ASN A 1 188 ? -0.412 29.906 27.109 1 97.75 188 ASN A O 1
ATOM 1479 N N . ILE A 1 189 ? 1.621 30.172 27.906 1 97.69 189 ILE A N 1
ATOM 1480 C CA . ILE A 1 189 ? 1.455 31.625 27.984 1 97.69 189 ILE A CA 1
ATOM 1481 C C . ILE A 1 189 ? 1.301 32.188 26.562 1 97.69 189 ILE A C 1
ATOM 1483 O O . ILE A 1 189 ? 0.574 33.156 26.359 1 97.69 189 ILE A O 1
ATOM 1487 N N . GLY A 1 190 ? 1.984 31.594 25.594 1 98.44 190 GLY A N 1
ATOM 1488 C CA . GLY A 1 190 ? 1.785 31.984 24.219 1 98.44 190 GLY A CA 1
ATOM 1489 C C . GLY A 1 190 ? 0.345 31.844 23.75 1 98.44 190 GLY A C 1
ATOM 1490 O O . GLY A 1 190 ? -0.165 32.719 23.031 1 98.44 190 GLY A O 1
ATOM 1491 N N . LEU A 1 191 ? -0.327 30.797 24.156 1 98.69 191 LEU A N 1
ATOM 1492 C CA . LEU A 1 191 ? -1.734 30.609 23.828 1 98.69 191 LEU A CA 1
ATOM 1493 C C . LEU A 1 191 ? -2.613 31.578 24.594 1 98.69 191 LEU A C 1
ATOM 1495 O O . LEU A 1 191 ? -3.631 32.062 24.078 1 98.69 191 LEU A O 1
ATOM 1499 N N . LEU A 1 192 ? -2.277 31.859 25.812 1 98.19 192 LEU A N 1
ATOM 1500 C CA . LEU A 1 192 ? -3.031 32.844 26.609 1 98.19 192 LEU A CA 1
ATOM 1501 C C . LEU A 1 192 ? -2.887 34.25 26.031 1 98.19 192 LEU A C 1
ATOM 1503 O O . LEU A 1 192 ? -3.82 35.031 26.109 1 98.19 192 LEU A O 1
ATOM 1507 N N . ASP A 1 193 ? -1.674 34.531 25.484 1 98.75 193 ASP A N 1
ATOM 1508 C CA . ASP A 1 193 ? -1.549 35.781 24.719 1 98.75 193 ASP A CA 1
ATOM 1509 C C . ASP A 1 193 ? -2.582 35.844 23.594 1 98.75 193 ASP A C 1
ATOM 1511 O O . ASP A 1 193 ? -3.207 36.875 23.375 1 98.75 193 ASP A O 1
ATOM 1515 N N . GLN A 1 194 ? -2.732 34.781 22.875 1 98.88 194 GLN A N 1
ATOM 1516 C CA . GLN A 1 194 ? -3.697 34.719 21.781 1 98.88 194 GLN A CA 1
ATOM 1517 C C . GLN A 1 194 ? -5.121 34.906 22.297 1 98.88 194 GLN A C 1
ATOM 1519 O O . GLN A 1 194 ? -5.934 35.562 21.656 1 98.88 194 GLN A O 1
ATOM 1524 N N . VAL A 1 195 ? -5.43 34.312 23.469 1 98.69 195 VAL A N 1
ATOM 1525 C CA . VAL A 1 195 ? -6.742 34.469 24.094 1 98.69 195 VAL A CA 1
ATOM 1526 C C . VAL A 1 195 ? -7.004 35.969 24.344 1 98.69 195 VAL A C 1
ATOM 1528 O O . VAL A 1 195 ? -8.086 36.469 24.062 1 98.69 195 VAL A O 1
ATOM 1531 N N . LEU A 1 196 ? -6.055 36.594 24.859 1 98.62 196 LEU A N 1
ATOM 1532 C CA . LEU A 1 196 ? -6.227 38 25.172 1 98.62 196 LEU A CA 1
ATOM 1533 C C . LEU A 1 196 ? -6.395 38.812 23.891 1 98.62 196 LEU A C 1
ATOM 1535 O O . LEU A 1 196 ? -7.148 39.812 23.875 1 98.62 196 LEU A O 1
ATOM 1539 N N . ALA A 1 197 ? -5.625 38.531 22.859 1 98.81 197 ALA A N 1
ATOM 1540 C CA . ALA A 1 197 ? -5.793 39.219 21.578 1 98.81 197 ALA A CA 1
ATOM 1541 C C . ALA A 1 197 ? -7.211 39.031 21.031 1 98.81 197 ALA A C 1
ATOM 1543 O O . ALA A 1 197 ? -7.809 39.969 20.516 1 98.81 197 ALA A O 1
ATOM 1544 N N . LEU A 1 198 ? -7.727 37.812 21.125 1 98.88 198 LEU A N 1
ATOM 1545 C CA . LEU A 1 198 ? -9.086 37.531 20.688 1 98.88 198 LEU A CA 1
ATOM 1546 C C . LEU A 1 198 ? -10.102 38.281 21.531 1 98.88 198 LEU A C 1
ATOM 1548 O O . LEU A 1 198 ? -11.117 38.75 21.016 1 98.88 198 LEU A O 1
ATOM 1552 N N . GLN A 1 199 ? -9.852 38.406 22.844 1 98.5 199 GLN A N 1
ATOM 1553 C CA . GLN A 1 199 ? -10.703 39.219 23.703 1 98.5 199 GLN A CA 1
ATOM 1554 C C . GLN A 1 199 ? -10.68 40.688 23.266 1 98.5 199 GLN A C 1
ATOM 1556 O O . GLN A 1 199 ? -11.711 41.344 23.266 1 98.5 199 GLN A O 1
ATOM 1561 N N . TRP A 1 200 ? -9.523 41.156 22.922 1 98.62 200 TRP A N 1
ATOM 1562 C CA . TRP A 1 200 ? -9.406 42.531 22.406 1 98.62 200 TRP A CA 1
ATOM 1563 C C . TRP A 1 200 ? -10.289 42.719 21.188 1 98.62 200 TRP A C 1
ATOM 1565 O O . TRP A 1 200 ? -10.945 43.75 21.031 1 98.62 200 TRP A O 1
ATOM 1575 N N . VAL A 1 201 ? -10.258 41.75 20.266 1 98.81 201 VAL A N 1
ATOM 1576 C CA . VAL A 1 201 ? -11.078 41.812 19.062 1 98.81 201 VAL A CA 1
ATOM 1577 C C . VAL A 1 201 ? -12.555 41.875 19.438 1 98.81 201 VAL A C 1
ATOM 1579 O O . VAL A 1 201 ? -13.305 42.688 18.891 1 98.81 201 VAL A O 1
ATOM 1582 N N . GLN A 1 202 ? -12.977 41.094 20.391 1 98.5 202 GLN A N 1
ATOM 1583 C CA . GLN A 1 202 ? -14.359 41.094 20.844 1 98.5 202 GLN A CA 1
ATOM 1584 C C . GLN A 1 202 ? -14.758 42.469 21.375 1 98.5 202 GLN A C 1
ATOM 1586 O O . GLN A 1 202 ? -15.867 42.938 21.109 1 98.5 202 GLN A O 1
ATOM 1591 N N . ASP A 1 203 ? -13.867 43.062 21.984 1 97.94 203 ASP A N 1
ATOM 1592 C CA . ASP A 1 203 ? -14.172 44.312 22.719 1 97.94 203 ASP A CA 1
ATOM 1593 C C . ASP A 1 203 ? -14.094 45.531 21.797 1 97.94 203 ASP A C 1
ATOM 1595 O O . ASP A 1 203 ? -14.781 46.5 22.031 1 97.94 203 ASP A O 1
ATOM 1599 N N . ASN A 1 204 ? -13.289 45.438 20.766 1 98.5 204 ASN A N 1
ATOM 1600 C CA . ASN A 1 204 ? -12.914 46.719 20.125 1 98.5 204 ASN A CA 1
ATOM 1601 C C . ASN A 1 204 ? -13.219 46.688 18.641 1 98.5 204 ASN A C 1
ATOM 1603 O O . ASN A 1 204 ? -13.273 47.75 18 1 98.5 204 ASN A O 1
ATOM 1607 N N . ILE A 1 205 ? -13.484 45.562 18.016 1 98.62 205 ILE A N 1
ATOM 1608 C CA . ILE A 1 205 ? -13.469 45.5 16.562 1 98.62 205 ILE A CA 1
ATOM 1609 C C . ILE A 1 205 ? -14.648 46.25 15.984 1 98.62 205 ILE A C 1
ATOM 1611 O O . ILE A 1 205 ? -14.633 46.656 14.82 1 98.62 205 ILE A O 1
ATOM 1615 N N . ILE A 1 206 ? -15.703 46.438 16.766 1 98 206 ILE A N 1
ATOM 1616 C CA . ILE A 1 206 ? -16.891 47.156 16.344 1 98 206 ILE A CA 1
ATOM 1617 C C . ILE A 1 206 ? -16.516 48.594 15.953 1 98 206 ILE A C 1
ATOM 1619 O O . ILE A 1 206 ? -17.109 49.156 15.039 1 98 206 ILE A O 1
ATOM 1623 N N . HIS A 1 207 ? -15.508 49.156 16.562 1 97.19 207 HIS A N 1
ATOM 1624 C CA . HIS A 1 207 ? -15.078 50.531 16.297 1 97.19 207 HIS A CA 1
ATOM 1625 C C . HIS A 1 207 ? -14.344 50.625 14.961 1 97.19 207 HIS A C 1
ATOM 1627 O O . HIS A 1 207 ? -14.156 51.719 14.438 1 97.19 207 HIS A O 1
ATOM 1633 N N . PHE A 1 208 ? -13.977 49.562 14.43 1 97.88 208 PHE A N 1
ATOM 1634 C CA . PHE A 1 208 ? -13.312 49.5 13.133 1 97.88 208 PHE A CA 1
ATOM 1635 C C . PHE A 1 208 ? -14.281 49.062 12.047 1 97.88 208 PHE A C 1
ATOM 1637 O O . PHE A 1 208 ? -13.898 48.906 10.891 1 97.88 208 PHE A O 1
ATOM 1644 N N . GLY A 1 209 ? -15.523 48.75 12.484 1 97.81 209 GLY A N 1
ATOM 1645 C CA . GLY A 1 209 ? -16.547 48.344 11.531 1 97.81 209 GLY A CA 1
ATOM 1646 C C . GLY A 1 209 ? -16.797 46.844 11.516 1 97.81 209 GLY A C 1
ATOM 1647 O O . GLY A 1 209 ? -17.578 46.375 10.695 1 97.81 209 GLY A O 1
ATOM 1648 N N . GLY A 1 210 ? -16.172 46.188 12.422 1 98.44 210 GLY A N 1
ATOM 1649 C CA . GLY A 1 210 ? -16.281 44.75 12.445 1 98.44 210 GLY A CA 1
ATOM 1650 C C . GLY A 1 210 ? -17.422 44.25 13.312 1 98.44 210 GLY A C 1
ATOM 1651 O O . GLY A 1 210 ? -17.906 44.969 14.188 1 98.44 210 GLY A O 1
ATOM 1652 N N . ASP A 1 211 ? -17.906 43 13.055 1 98.38 211 ASP A N 1
ATOM 1653 C CA . ASP A 1 211 ? -18.906 42.281 13.844 1 98.38 211 ASP A CA 1
ATOM 1654 C C . ASP A 1 211 ? -18.234 41.281 14.781 1 98.38 211 ASP A C 1
ATOM 1656 O O . ASP A 1 211 ? -17.703 40.281 14.336 1 98.38 211 ASP A O 1
ATOM 1660 N N . PRO A 1 212 ? -18.219 41.5 16.078 1 98.12 212 PRO A N 1
ATOM 1661 C CA . PRO A 1 212 ? -17.547 40.562 17 1 98.12 212 PRO A CA 1
ATOM 1662 C C . PRO A 1 212 ? -18.156 39.188 17.016 1 98.12 212 PRO A C 1
ATOM 1664 O O . PRO A 1 212 ? -17.547 38.219 17.516 1 98.12 212 PRO A O 1
ATOM 1667 N N . THR A 1 213 ? -19.375 39 16.453 1 97.75 213 THR A N 1
ATOM 1668 C CA . THR A 1 213 ? -20.031 37.688 16.453 1 97.75 213 THR A CA 1
ATOM 1669 C C . THR A 1 213 ? -19.656 36.906 15.195 1 97.75 213 THR A C 1
ATOM 1671 O O . THR A 1 213 ? -20.016 35.719 15.07 1 97.75 213 THR A O 1
ATOM 1674 N N . ARG A 1 214 ? -18.984 37.531 14.266 1 97.88 214 ARG A N 1
ATOM 1675 C CA . ARG A 1 214 ? -18.562 36.906 13.016 1 97.88 214 ARG A CA 1
ATOM 1676 C C . ARG A 1 214 ? -17.047 36.938 12.867 1 97.88 214 ARG A C 1
ATOM 1678 O O . ARG A 1 214 ? -16.516 37.375 11.844 1 97.88 214 ARG A O 1
ATOM 1685 N N . VAL A 1 215 ? -16.406 36.438 13.883 1 98.88 215 VAL A N 1
ATOM 1686 C CA . VAL A 1 215 ? -14.945 36.375 13.906 1 98.88 215 VAL A CA 1
ATOM 1687 C C . VAL A 1 215 ? -14.492 34.969 13.477 1 98.88 215 VAL A C 1
ATOM 1689 O O . VAL A 1 215 ? -14.914 33.969 14.062 1 98.88 215 VAL A O 1
ATOM 1692 N N . THR A 1 216 ? -13.75 34.875 12.406 1 98.88 216 THR A N 1
ATOM 1693 C CA . THR A 1 216 ? -13.102 33.625 11.977 1 98.88 216 THR A CA 1
ATOM 1694 C C . THR A 1 216 ? -11.602 33.688 12.242 1 98.88 216 THR A C 1
ATOM 1696 O O . THR A 1 216 ? -10.914 34.594 11.781 1 98.88 216 THR A O 1
ATOM 1699 N N . ILE A 1 217 ? -11.102 32.75 13.008 1 98.94 217 ILE A N 1
ATOM 1700 C CA . ILE A 1 217 ? -9.664 32.688 13.203 1 98.94 217 ILE A CA 1
ATOM 1701 C C . ILE A 1 217 ? -9.055 31.734 12.172 1 98.94 217 ILE A C 1
ATOM 1703 O O . ILE A 1 217 ? -9.656 30.703 11.82 1 98.94 217 ILE A O 1
ATOM 1707 N N . PHE A 1 218 ? -7.973 32.062 11.531 1 98.88 218 PHE A N 1
ATOM 1708 C CA . PHE A 1 218 ? -7.27 31.234 10.562 1 98.88 218 PHE A CA 1
ATOM 1709 C C . PHE A 1 218 ? -5.762 31.359 10.727 1 98.88 218 PHE A C 1
ATOM 1711 O O . PHE A 1 218 ? -5.273 32.375 11.25 1 98.88 218 PHE A O 1
ATOM 1718 N N . GLY A 1 219 ? -5.02 30.359 10.469 1 98.81 219 GLY A N 1
ATOM 1719 C CA . GLY A 1 219 ? -3.576 30.328 10.633 1 98.81 219 GLY A CA 1
ATOM 1720 C C . GLY A 1 219 ? -2.914 29.203 9.859 1 98.81 219 GLY A C 1
ATOM 1721 O O . GLY A 1 219 ? -3.596 28.391 9.234 1 98.81 219 GLY A O 1
ATOM 1722 N N . GLU A 1 220 ? -1.618 29.219 9.789 1 98.75 220 GLU A N 1
ATOM 1723 C CA . GLU A 1 220 ? -0.813 28.234 9.07 1 98.75 220 GLU A CA 1
ATOM 1724 C C . GLU A 1 220 ? 0.204 27.578 9.992 1 98.75 220 GLU A C 1
ATOM 1726 O O . GLU A 1 220 ? 0.766 28.219 10.875 1 98.75 220 GLU A O 1
ATOM 1731 N N . SER A 1 221 ? 0.425 26.266 9.82 1 98.56 221 SER A N 1
ATOM 1732 C CA . SER A 1 221 ? 1.419 25.516 10.578 1 98.56 221 SER A CA 1
ATOM 1733 C C . SER A 1 221 ? 1.164 25.609 12.078 1 98.56 221 SER A C 1
ATOM 1735 O O . SER A 1 221 ? 0.062 25.328 12.547 1 98.56 221 SER A O 1
ATOM 1737 N N . ALA A 1 222 ? 2.104 26.219 12.867 1 98.75 222 ALA A N 1
ATOM 1738 C CA . ALA A 1 222 ? 1.888 26.391 14.305 1 98.75 222 ALA A CA 1
ATOM 1739 C C . ALA A 1 222 ? 0.697 27.312 14.57 1 98.75 222 ALA A C 1
ATOM 1741 O O . ALA A 1 222 ? -0.029 27.125 15.547 1 98.75 222 ALA A O 1
ATOM 1742 N N . GLY A 1 223 ? 0.499 28.328 13.719 1 98.88 223 GLY A N 1
ATOM 1743 C CA . GLY A 1 223 ? -0.694 29.141 13.828 1 98.88 223 GLY A CA 1
ATOM 1744 C C . GLY A 1 223 ? -1.979 28.375 13.625 1 98.88 223 GLY A C 1
ATOM 1745 O O . GLY A 1 223 ? -2.971 28.594 14.312 1 98.88 223 GLY A O 1
ATOM 1746 N N . SER A 1 224 ? -1.893 27.453 12.656 1 98.88 224 SER A N 1
ATOM 1747 C CA . SER A 1 224 ? -3.033 26.578 12.406 1 98.88 224 SER A CA 1
ATOM 1748 C C . SER A 1 224 ? -3.273 25.641 13.578 1 98.88 224 SER A C 1
ATOM 1750 O O . SER A 1 224 ? -4.422 25.359 13.93 1 98.88 224 SER A O 1
ATOM 1752 N N . VAL A 1 225 ? -2.217 25.125 14.125 1 98.88 225 VAL A N 1
ATOM 1753 C CA . VAL A 1 225 ? -2.334 24.312 15.336 1 98.88 225 VAL A CA 1
ATOM 1754 C C . VAL A 1 225 ? -2.992 25.125 16.438 1 98.88 225 VAL A C 1
ATOM 1756 O O . VAL A 1 225 ? -3.873 24.625 17.156 1 98.88 225 VAL A O 1
ATOM 1759 N N . SER A 1 226 ? -2.609 26.375 16.609 1 98.88 226 SER A N 1
ATOM 1760 C CA . SER A 1 226 ? -3.244 27.25 17.578 1 98.88 226 SER A CA 1
ATOM 1761 C C . SER A 1 226 ? -4.742 27.375 17.328 1 98.88 226 SER A C 1
ATOM 1763 O O . SER A 1 226 ? -5.543 27.266 18.266 1 98.88 226 SER A O 1
ATOM 1765 N N . VAL A 1 227 ? -5.109 27.594 16.094 1 98.94 227 VAL A N 1
ATOM 1766 C CA . VAL A 1 227 ? -6.516 27.672 15.727 1 98.94 227 VAL A CA 1
ATOM 1767 C C . VAL A 1 227 ? -7.25 26.422 16.219 1 98.94 227 VAL A C 1
ATOM 1769 O O . VAL A 1 227 ? -8.32 26.531 16.828 1 98.94 227 VAL A O 1
ATOM 1772 N N . GLY A 1 228 ? -6.613 25.297 15.977 1 98.88 228 GLY A N 1
ATOM 1773 C CA . GLY A 1 228 ? -7.211 24.047 16.406 1 98.88 228 GLY A CA 1
ATOM 1774 C C . GLY A 1 228 ? -7.293 23.922 17.922 1 98.88 228 GLY A C 1
ATOM 1775 O O . GLY A 1 228 ? -8.281 23.422 18.453 1 98.88 228 GLY A O 1
ATOM 1776 N N . LEU A 1 229 ? -6.266 24.328 18.562 1 98.88 229 LEU A N 1
ATOM 1777 C CA . LEU A 1 229 ? -6.254 24.25 20.031 1 98.88 229 LEU A CA 1
ATOM 1778 C C . LEU A 1 229 ? -7.316 25.172 20.625 1 98.88 229 LEU A C 1
ATOM 1780 O O . LEU A 1 229 ? -7.922 24.844 21.641 1 98.88 229 LEU A O 1
ATOM 1784 N N . HIS A 1 230 ? -7.574 26.328 20.031 1 98.88 230 HIS A N 1
ATOM 1785 C CA . HIS A 1 230 ? -8.648 27.203 20.469 1 98.88 230 HIS A CA 1
ATOM 1786 C C . HIS A 1 230 ? -10.016 26.547 20.281 1 98.88 230 HIS A C 1
ATOM 1788 O O . HIS A 1 230 ? -10.93 26.766 21.078 1 98.88 230 HIS A O 1
ATOM 1794 N N . LEU A 1 231 ? -10.188 25.75 19.219 1 98.81 231 LEU A N 1
ATOM 1795 C CA . LEU A 1 231 ? -11.414 25 19 1 98.81 231 LEU A CA 1
ATOM 1796 C C . LEU A 1 231 ? -11.656 24.016 20.141 1 98.81 231 LEU A C 1
ATOM 1798 O O . LEU A 1 231 ? -12.805 23.734 20.484 1 98.81 231 LEU A O 1
ATOM 1802 N N . LEU A 1 232 ? -10.562 23.547 20.719 1 98.31 232 LEU A N 1
ATOM 1803 C CA . LEU A 1 232 ? -10.656 22.484 21.734 1 98.31 232 LEU A CA 1
ATOM 1804 C C . LEU A 1 232 ? -10.758 23.078 23.125 1 98.31 232 LEU A C 1
ATOM 1806 O O . LEU A 1 232 ? -11.234 22.422 24.062 1 98.31 232 LEU A O 1
ATOM 1810 N N . SER A 1 233 ? -10.312 24.312 23.328 1 98.44 233 SER A N 1
ATOM 1811 C CA . SER A 1 233 ? -10.141 24.891 24.656 1 98.44 233 SER A CA 1
ATOM 1812 C C . SER A 1 233 ? -11.422 25.531 25.156 1 98.44 233 SER A C 1
ATOM 1814 O O . SER A 1 233 ? -11.969 26.422 24.5 1 98.44 233 SER A O 1
ATOM 1816 N N . PRO A 1 234 ? -11.875 25.172 26.344 1 96.12 234 PRO A N 1
ATOM 1817 C CA . PRO A 1 234 ? -13.039 25.859 26.906 1 96.12 234 PRO A CA 1
ATOM 1818 C C . PRO A 1 234 ? -12.734 27.312 27.281 1 96.12 234 PRO A C 1
ATOM 1820 O O . PRO A 1 234 ? -13.664 28.109 27.484 1 96.12 234 PRO A O 1
ATOM 1823 N N . VAL A 1 235 ? -11.508 27.641 27.297 1 96.12 235 VAL A N 1
ATOM 1824 C CA . VAL A 1 235 ? -11.078 28.969 27.703 1 96.12 235 VAL A CA 1
ATOM 1825 C C . VAL A 1 235 ? -11.391 29.969 26.578 1 96.12 235 VAL A C 1
ATOM 1827 O O . VAL A 1 235 ? -11.703 31.125 26.844 1 96.12 235 VAL A O 1
ATOM 1830 N N . SER A 1 236 ? -11.359 29.5 25.359 1 96.88 236 SER A N 1
ATOM 1831 C CA . SER A 1 236 ? -11.336 30.5 24.297 1 96.88 236 SER A CA 1
ATOM 1832 C C . SER A 1 236 ? -12.375 30.188 23.219 1 96.88 236 SER A C 1
ATOM 1834 O O . SER A 1 236 ? -12.609 31 22.328 1 96.88 236 SER A O 1
ATOM 1836 N N . ARG A 1 237 ? -13.078 29.047 23.281 1 95.12 237 ARG A N 1
ATOM 1837 C CA . ARG A 1 237 ? -13.906 28.594 22.172 1 95.12 237 ARG A CA 1
ATOM 1838 C C . ARG A 1 237 ? -15.086 29.531 21.938 1 95.12 237 ARG A C 1
ATOM 1840 O O . ARG A 1 237 ? -15.703 29.516 20.875 1 95.12 237 ARG A O 1
ATOM 1847 N N . ASN A 1 238 ? -15.383 30.469 22.891 1 97.06 238 ASN A N 1
ATOM 1848 C CA . ASN A 1 238 ? -16.5 31.391 22.734 1 97.06 238 ASN A CA 1
ATOM 1849 C C . ASN A 1 238 ? -16.047 32.719 22.156 1 97.06 238 ASN A C 1
ATOM 1851 O O . ASN A 1 238 ? -16.875 33.594 21.875 1 97.06 238 ASN A O 1
ATOM 1855 N N . LEU A 1 239 ? -14.789 32.875 21.797 1 98.69 239 LEU A N 1
ATOM 1856 C CA . LEU A 1 239 ? -14.242 34.156 21.391 1 98.69 239 LEU A CA 1
ATOM 1857 C C . LEU A 1 239 ? -14.234 34.281 19.859 1 98.69 239 LEU A C 1
ATOM 1859 O O . LEU A 1 239 ? -13.781 35.281 19.312 1 98.69 239 LEU A O 1
ATOM 1863 N N . PHE A 1 240 ? -14.75 33.312 19.109 1 98.81 240 PHE A N 1
ATOM 1864 C CA . PHE A 1 240 ? -14.805 33.312 17.641 1 98.81 240 PHE A CA 1
ATOM 1865 C C . PHE A 1 240 ? -15.953 32.438 17.156 1 98.81 240 PHE A C 1
ATOM 1867 O O . PHE A 1 240 ? -16.516 31.672 17.922 1 98.81 240 PHE A O 1
ATOM 1874 N N . ALA A 1 241 ? -16.234 32.594 15.859 1 98.44 241 ALA A N 1
ATOM 1875 C CA . ALA A 1 241 ? -17.391 31.891 15.297 1 98.44 241 ALA A CA 1
ATOM 1876 C C . ALA A 1 241 ? -16.969 30.688 14.453 1 98.44 241 ALA A C 1
ATOM 1878 O O . ALA A 1 241 ? -17.641 29.656 14.438 1 98.44 241 ALA A O 1
ATOM 1879 N N . ARG A 1 242 ? -15.883 30.875 13.734 1 98.44 242 ARG A N 1
ATOM 1880 C CA . ARG A 1 242 ? -15.453 29.859 12.781 1 98.44 242 ARG A CA 1
ATOM 1881 C C . ARG A 1 242 ? -13.93 29.75 12.742 1 98.44 242 ARG A C 1
ATOM 1883 O O . ARG A 1 242 ? -13.234 30.562 13.336 1 98.44 242 ARG A O 1
ATOM 1890 N N . ALA A 1 243 ? -13.438 28.688 12 1 98.88 243 ALA A N 1
ATOM 1891 C CA . ALA A 1 243 ? -12 28.469 12.023 1 98.88 243 ALA A CA 1
ATOM 1892 C C . ALA A 1 243 ? -11.508 27.922 10.688 1 98.88 243 ALA A C 1
ATOM 1894 O O . ALA A 1 243 ? -12.18 27.094 10.062 1 98.88 243 ALA A O 1
ATOM 1895 N N . ILE A 1 244 ? -10.391 28.359 10.195 1 98.94 244 ILE A N 1
ATOM 1896 C CA . ILE A 1 244 ? -9.695 27.844 9.023 1 98.94 244 ILE A CA 1
ATOM 1897 C C . ILE A 1 244 ? -8.312 27.344 9.43 1 98.94 244 ILE A C 1
ATOM 1899 O O . ILE A 1 244 ? -7.508 28.094 9.984 1 98.94 244 ILE A O 1
ATOM 1903 N N . LEU A 1 245 ? -8.047 26.062 9.18 1 98.94 245 LEU A N 1
ATOM 1904 C CA . LEU A 1 245 ? -6.777 25.438 9.531 1 98.94 245 LEU A CA 1
ATOM 1905 C C . LEU A 1 245 ? -5.934 25.172 8.289 1 98.94 245 LEU A C 1
ATOM 1907 O O . LEU A 1 245 ? -6.312 24.359 7.441 1 98.94 245 LEU A O 1
ATOM 1911 N N . GLN A 1 246 ? -4.73 25.828 8.234 1 98.88 246 GLN A N 1
ATOM 1912 C CA . GLN A 1 246 ? -3.855 25.688 7.074 1 98.88 246 GLN A CA 1
ATOM 1913 C C . GLN A 1 246 ? -2.588 24.906 7.434 1 98.88 246 GLN A C 1
ATOM 1915 O O . GLN A 1 246 ? -1.69 25.453 8.086 1 98.88 246 GLN A O 1
ATOM 1920 N N . SER A 1 247 ? -2.441 23.656 7.008 1 98.69 247 SER A N 1
ATOM 1921 C CA . SER A 1 247 ? -1.257 22.812 7.137 1 98.69 247 SER A CA 1
ATOM 1922 C C . SER A 1 247 ? -0.875 22.609 8.602 1 98.69 247 SER A C 1
ATOM 1924 O O . SER A 1 247 ? 0.293 22.766 8.969 1 98.69 247 SER A O 1
ATOM 1926 N N . GLY A 1 248 ? -1.853 22.406 9.438 1 98.75 248 GLY A N 1
ATOM 1927 C CA . GLY A 1 248 ? -1.67 22.141 10.859 1 98.75 248 GLY A CA 1
ATOM 1928 C C . GLY A 1 248 ? -2.969 21.844 11.578 1 98.75 248 GLY A C 1
ATOM 1929 O O . GLY A 1 248 ? -3.992 22.484 11.312 1 98.75 248 GLY A O 1
ATOM 1930 N N . THR A 1 249 ? -2.967 20.844 12.398 1 98.81 249 THR A N 1
ATOM 1931 C CA . THR A 1 249 ? -4.09 20.484 13.25 1 98.81 249 THR A CA 1
ATOM 1932 C C . THR A 1 249 ? -3.609 20.141 14.656 1 98.81 249 THR A C 1
ATOM 1934 O O . THR A 1 249 ? -2.43 19.859 14.867 1 98.81 249 THR A O 1
ATOM 1937 N N . PRO A 1 250 ? -4.477 20.266 15.617 1 98.69 250 PRO A N 1
ATOM 1938 C CA . PRO A 1 250 ? -4.027 20.078 17 1 98.69 250 PRO A CA 1
ATOM 1939 C C . PRO A 1 250 ? -3.561 18.641 17.266 1 98.69 250 PRO A C 1
ATOM 1941 O O . PRO A 1 250 ? -2.871 18.391 18.25 1 98.69 250 PRO A O 1
ATOM 1944 N N . ASN A 1 251 ? -3.928 17.688 16.422 1 97.94 251 ASN A N 1
ATOM 1945 C CA . ASN A 1 251 ? -3.533 16.297 16.594 1 97.94 251 ASN A CA 1
ATOM 1946 C C . ASN A 1 251 ? -2.25 15.977 15.828 1 97.94 251 ASN A C 1
ATOM 1948 O O . ASN A 1 251 ? -1.871 14.812 15.703 1 97.94 251 ASN A O 1
ATOM 1952 N N . ASN A 1 252 ? -1.584 16.969 15.273 1 98.06 252 ASN A N 1
ATOM 1953 C CA . ASN A 1 252 ? -0.258 16.719 14.719 1 98.06 252 ASN A CA 1
ATOM 1954 C C . ASN A 1 252 ? 0.696 16.172 15.781 1 98.06 252 ASN A C 1
ATOM 1956 O O . ASN A 1 252 ? 0.652 16.609 16.938 1 98.06 252 ASN A O 1
ATOM 1960 N N . PRO A 1 253 ? 1.646 15.32 15.367 1 95.56 253 PRO A N 1
ATOM 1961 C CA . PRO A 1 253 ? 2.568 14.75 16.344 1 95.56 253 PRO A CA 1
ATOM 1962 C C . PRO A 1 253 ? 3.439 15.805 17.031 1 95.56 253 PRO A C 1
ATOM 1964 O O . PRO A 1 253 ? 3.965 15.57 18.109 1 95.56 253 PRO A O 1
ATOM 1967 N N . TRP A 1 254 ? 3.537 16.953 16.469 1 96.19 254 TRP A N 1
ATOM 1968 C CA . TRP A 1 254 ? 4.418 18 16.969 1 96.19 254 TRP A CA 1
ATOM 1969 C C . TRP A 1 254 ? 3.613 19.125 17.594 1 96.19 254 TRP A C 1
ATOM 1971 O O . TRP A 1 254 ? 4.16 20.188 17.922 1 96.19 254 TRP A O 1
ATOM 1981 N N . ALA A 1 255 ? 2.322 18.969 17.797 1 97.94 255 ALA A N 1
ATOM 1982 C CA . ALA A 1 255 ? 1.424 20.047 18.188 1 97.94 255 ALA A CA 1
ATOM 1983 C C . ALA A 1 255 ? 1.476 20.297 19.688 1 97.94 255 ALA A C 1
ATOM 1985 O O . ALA A 1 255 ? 1.375 21.438 20.141 1 97.94 255 ALA A O 1
ATOM 1986 N N . THR A 1 256 ? 1.573 19.203 20.484 1 98 256 THR A N 1
ATOM 1987 C CA . THR A 1 256 ? 1.537 19.312 21.938 1 98 256 THR A CA 1
ATOM 1988 C C . THR A 1 256 ? 2.443 18.266 22.578 1 98 256 THR A C 1
ATOM 1990 O O . THR A 1 256 ? 2.869 17.312 21.922 1 98 256 THR A O 1
ATOM 1993 N N . VAL A 1 257 ? 2.768 18.531 23.75 1 96.25 257 VAL A N 1
ATOM 1994 C CA . VAL A 1 257 ? 3.447 17.547 24.578 1 96.25 257 VAL A CA 1
ATOM 1995 C C . VAL A 1 257 ? 2.699 17.375 25.891 1 96.25 257 VAL A C 1
ATOM 1997 O O . VAL A 1 257 ? 1.902 18.234 26.281 1 96.25 257 VAL A O 1
ATOM 2000 N N . THR A 1 258 ? 2.965 16.312 26.547 1 95 258 THR A N 1
ATOM 2001 C CA . THR A 1 258 ? 2.377 16.078 27.859 1 95 258 THR A CA 1
ATOM 2002 C C . THR A 1 258 ? 2.984 17.031 28.906 1 95 258 THR A C 1
ATOM 2004 O O . THR A 1 258 ? 4.055 17.594 28.672 1 95 258 THR A O 1
ATOM 2007 N N . ALA A 1 259 ? 2.314 17.172 29.984 1 95.31 259 ALA A N 1
ATOM 2008 C CA . ALA A 1 259 ? 2.818 17.984 31.078 1 95.31 259 ALA A CA 1
ATOM 2009 C C . ALA A 1 259 ? 4.18 17.484 31.562 1 95.31 259 ALA A C 1
ATOM 2011 O O . ALA A 1 259 ? 5.086 18.281 31.812 1 95.31 259 ALA A O 1
ATOM 2012 N N . ASP A 1 260 ? 4.336 16.156 31.641 1 94.56 260 ASP A N 1
ATOM 2013 C CA . ASP A 1 260 ? 5.586 15.57 32.094 1 94.56 260 ASP A CA 1
ATOM 2014 C C . ASP A 1 260 ? 6.73 15.883 31.141 1 94.56 260 ASP A C 1
ATOM 2016 O O . ASP A 1 260 ? 7.832 16.234 31.562 1 94.56 260 ASP A O 1
ATOM 2020 N N . GLU A 1 261 ? 6.445 15.766 29.906 1 94.06 261 GLU A N 1
ATOM 2021 C CA . GLU A 1 261 ? 7.477 16.047 28.922 1 94.06 261 GLU A CA 1
ATOM 2022 C C . GLU A 1 261 ? 7.832 17.531 28.891 1 94.06 261 GLU A C 1
ATOM 2024 O O . GLU A 1 261 ? 9 17.891 28.766 1 94.06 261 GLU A O 1
ATOM 2029 N N . ALA A 1 262 ? 6.832 18.359 29 1 96.69 262 ALA A N 1
ATOM 2030 C CA . ALA A 1 262 ? 7.074 19.812 29.031 1 96.69 262 ALA A CA 1
ATOM 2031 C C . ALA A 1 262 ? 7.941 20.188 30.234 1 96.69 262 ALA A C 1
ATOM 2033 O O . ALA A 1 262 ? 8.844 21.016 30.125 1 96.69 262 ALA A O 1
ATOM 2034 N N . ARG A 1 263 ? 7.66 19.578 31.312 1 96.12 263 ARG A N 1
ATOM 2035 C CA . ARG A 1 263 ? 8.445 19.844 32.531 1 96.12 263 ARG A CA 1
ATOM 2036 C C . ARG A 1 263 ? 9.883 19.359 32.344 1 96.12 263 ARG A C 1
ATOM 2038 O O . ARG A 1 263 ? 10.828 20.047 32.75 1 96.12 263 ARG A O 1
ATOM 2045 N N . ARG A 1 264 ? 10.008 18.188 31.781 1 94.62 264 ARG A N 1
ATOM 2046 C CA . ARG A 1 264 ? 11.344 17.656 31.531 1 94.62 264 ARG A CA 1
ATOM 2047 C C . ARG A 1 264 ? 12.164 18.609 30.672 1 94.62 264 ARG A C 1
ATOM 2049 O O . ARG A 1 264 ? 13.32 18.891 30.984 1 94.62 264 ARG A O 1
ATOM 2056 N N . ARG A 1 265 ? 11.57 19.141 29.625 1 95.56 265 ARG A N 1
ATOM 2057 C CA . ARG A 1 265 ? 12.25 20.078 28.75 1 95.56 265 ARG A CA 1
ATOM 2058 C C . ARG A 1 265 ? 12.609 21.359 29.469 1 95.56 265 ARG A C 1
ATOM 2060 O O . ARG A 1 265 ? 13.695 21.922 29.281 1 95.56 265 ARG A O 1
ATOM 2067 N N . SER A 1 266 ? 11.711 21.828 30.281 1 96.69 266 SER A N 1
ATOM 2068 C CA . SER A 1 266 ? 11.914 23.062 31.031 1 96.69 266 SER A CA 1
ATOM 2069 C C . SER A 1 266 ? 13.039 22.906 32.031 1 96.69 266 SER A C 1
ATOM 2071 O O . SER A 1 266 ? 13.859 23.812 32.219 1 96.69 266 SER A O 1
ATOM 2073 N N . LEU A 1 267 ? 13.07 21.75 32.688 1 95.69 267 LEU A N 1
ATOM 2074 C CA . LEU A 1 267 ? 14.133 21.5 33.656 1 95.69 267 LEU A CA 1
ATOM 2075 C C . LEU A 1 267 ? 15.477 21.359 32.938 1 95.69 267 LEU A C 1
ATOM 2077 O O . LEU A 1 267 ? 16.5 21.797 33.469 1 95.69 267 LEU A O 1
ATOM 2081 N N . LYS A 1 268 ? 15.469 20.812 31.812 1 95.06 268 LYS A N 1
ATOM 2082 C CA . LYS A 1 268 ? 16.703 20.703 31.047 1 95.06 268 LYS A CA 1
ATOM 2083 C C . LYS A 1 268 ? 17.234 22.078 30.672 1 95.06 268 LYS A C 1
ATOM 2085 O O . LYS A 1 268 ? 18.438 22.328 30.797 1 95.06 268 LYS A O 1
ATOM 2090 N N . LEU A 1 269 ? 16.375 22.938 30.188 1 96.12 269 LEU A N 1
ATOM 2091 C CA . LEU A 1 269 ? 16.766 24.297 29.844 1 96.12 269 LEU A CA 1
ATOM 2092 C C . LEU A 1 269 ? 17.281 25.031 31.078 1 96.12 269 LEU A C 1
ATOM 2094 O O . LEU A 1 269 ? 18.281 25.75 31.016 1 96.12 269 LEU A O 1
ATOM 2098 N N . SER A 1 270 ? 16.609 24.859 32.188 1 96.56 270 SER A N 1
ATOM 2099 C CA . SER A 1 270 ? 17 25.5 33.438 1 96.56 270 SER A CA 1
ATOM 2100 C C . SER A 1 270 ? 18.375 25.031 33.906 1 96.56 270 SER A C 1
ATOM 2102 O O . SER A 1 270 ? 19.156 25.812 34.438 1 96.56 270 SER A O 1
ATOM 2104 N N . LYS A 1 271 ? 18.547 23.766 33.688 1 95.06 271 LYS A N 1
ATOM 2105 C CA . LYS A 1 271 ? 19.859 23.219 34.031 1 95.06 271 LYS A CA 1
ATOM 2106 C C . LYS A 1 271 ? 20.969 23.828 33.156 1 95.06 271 LYS A C 1
ATOM 2108 O O . LYS A 1 271 ? 22.016 24.203 33.688 1 95.06 271 LYS A O 1
ATOM 2113 N N . GLU A 1 272 ? 20.719 23.969 31.906 1 93.75 272 GLU A N 1
ATOM 2114 C CA . GLU A 1 272 ? 21.688 24.562 30.969 1 93.75 272 GLU A CA 1
ATOM 2115 C C . GLU A 1 272 ? 22.031 26 31.359 1 93.75 272 GLU A C 1
ATOM 2117 O O . GLU A 1 272 ? 23.141 26.453 31.125 1 93.75 272 GLU A O 1
ATOM 2122 N N . LEU A 1 273 ? 21.078 26.719 31.984 1 95.19 273 LEU A N 1
ATOM 2123 C CA . LEU A 1 273 ? 21.266 28.141 32.312 1 95.19 273 LEU A CA 1
ATOM 2124 C C . LEU A 1 273 ? 21.641 28.312 33.781 1 95.19 273 LEU A C 1
ATOM 2126 O O . LEU A 1 273 ? 21.703 29.438 34.281 1 95.19 273 LEU A O 1
ATOM 2130 N N . GLY A 1 274 ? 21.812 27.203 34.5 1 93.88 274 GLY A N 1
ATOM 2131 C CA . GLY A 1 274 ? 22.281 27.234 35.906 1 93.88 274 GLY A CA 1
ATOM 2132 C C . GLY A 1 274 ? 21.172 27.516 36.906 1 93.88 274 GLY A C 1
ATOM 2133 O O . GLY A 1 274 ? 21.438 27.875 38.031 1 93.88 274 GLY A O 1
ATOM 2134 N N . CYS A 1 275 ? 19.984 27.328 36.5 1 96.12 275 CYS A N 1
ATOM 2135 C CA . CYS A 1 275 ? 18.844 27.656 37.375 1 96.12 275 CYS A CA 1
ATOM 2136 C C . CYS A 1 275 ? 18.25 26.391 37.969 1 96.12 275 CYS A C 1
ATOM 2138 O O . CYS A 1 275 ? 17.266 26.453 38.719 1 96.12 275 CYS A O 1
ATOM 2140 N N . TYR A 1 276 ? 18.734 25.172 37.625 1 94.56 276 TYR A N 1
ATOM 2141 C CA . TYR A 1 276 ? 18.25 23.906 38.156 1 94.56 276 TYR A CA 1
ATOM 2142 C C . TYR A 1 276 ? 19.391 22.922 38.344 1 94.56 276 TYR A C 1
ATOM 2144 O O . TYR A 1 276 ? 20.328 22.875 37.562 1 94.56 276 TYR A O 1
ATOM 2152 N N . ASN A 1 277 ? 19.391 22.391 39.469 1 89.81 277 ASN A N 1
ATOM 2153 C CA . ASN A 1 277 ? 20.266 21.281 39.812 1 89.81 277 ASN A CA 1
ATOM 2154 C C . ASN A 1 277 ? 19.516 20.188 40.594 1 89.81 277 ASN A C 1
ATOM 2156 O O . ASN A 1 277 ? 18.719 20.5 41.469 1 89.81 277 ASN A O 1
ATOM 2160 N N . GLU A 1 278 ? 19.688 18.969 40.188 1 85 278 GLU A N 1
ATOM 2161 C CA . GLU A 1 278 ? 18.953 17.859 40.781 1 85 278 GLU A CA 1
ATOM 2162 C C . GLU A 1 278 ? 19.172 17.781 42.281 1 85 278 GLU A C 1
ATOM 2164 O O . GLU A 1 278 ? 18.359 17.203 43 1 85 278 GLU A O 1
ATOM 2169 N N . HIS A 1 279 ? 20.109 18.391 42.875 1 80.31 279 HIS A N 1
ATOM 2170 C CA . HIS A 1 279 ? 20.5 18.25 44.281 1 80.31 279 HIS A CA 1
ATOM 2171 C C . HIS A 1 279 ? 20.141 19.5 45.094 1 80.31 279 HIS A C 1
ATOM 2173 O O . HIS A 1 279 ? 19.844 19.406 46.281 1 80.31 279 HIS A O 1
ATOM 2179 N N . SER A 1 280 ? 20.094 20.656 44.594 1 75.5 280 SER A N 1
ATOM 2180 C CA . SER A 1 280 ? 20.016 21.844 45.469 1 75.5 280 SER A CA 1
ATOM 2181 C C . SER A 1 280 ? 18.953 22.812 44.969 1 75.5 280 SER A C 1
ATOM 2183 O O . SER A 1 280 ? 18.438 23.625 45.719 1 75.5 280 SER A O 1
ATOM 2185 N N . MET A 1 281 ? 18.688 22.938 43.812 1 76.94 281 MET A N 1
ATOM 2186 C CA . MET A 1 281 ? 17.734 23.891 43.25 1 76.94 281 MET A CA 1
ATOM 2187 C C . MET A 1 281 ? 16.594 23.172 42.531 1 76.94 281 MET A C 1
ATOM 2189 O O . MET A 1 281 ? 16.562 23.141 41.312 1 76.94 281 MET A O 1
ATOM 2193 N N . THR A 1 282 ? 15.688 22.719 43.406 1 84.5 282 THR A N 1
ATOM 2194 C CA . THR A 1 282 ? 14.648 21.859 42.844 1 84.5 282 THR A CA 1
ATOM 2195 C C . THR A 1 282 ? 13.273 22.484 43.031 1 84.5 282 THR A C 1
ATOM 2197 O O . THR A 1 282 ? 12.289 22.047 42.438 1 84.5 282 THR A O 1
ATOM 2200 N N . ASN A 1 283 ? 13.273 23.531 43.844 1 90.19 283 ASN A N 1
ATOM 2201 C CA . ASN A 1 283 ? 12.008 24.219 44.094 1 90.19 283 ASN A CA 1
ATOM 2202 C C . ASN A 1 283 ? 11.547 25 42.844 1 90.19 283 ASN A C 1
ATOM 2204 O O . ASN A 1 283 ? 12.312 25.781 42.281 1 90.19 283 ASN A O 1
ATOM 2208 N N . ASN A 1 284 ? 10.312 24.828 42.469 1 92.69 284 ASN A N 1
ATOM 2209 C CA . ASN A 1 284 ? 9.773 25.453 41.281 1 92.69 284 ASN A CA 1
ATOM 2210 C C . ASN A 1 284 ? 9.852 26.969 41.344 1 92.69 284 ASN A C 1
ATOM 2212 O O . ASN A 1 284 ? 10.133 27.625 40.344 1 92.69 284 ASN A O 1
ATOM 2216 N N . GLU A 1 285 ? 9.555 27.5 42.5 1 92.5 285 GLU A N 1
ATOM 2217 C CA . GLU A 1 285 ? 9.57 28.953 42.656 1 92.5 285 GLU A CA 1
ATOM 2218 C C . GLU A 1 285 ? 10.977 29.516 42.438 1 92.5 285 GLU A C 1
ATOM 2220 O O . GLU A 1 285 ? 11.141 30.562 41.781 1 92.5 285 GLU A O 1
ATOM 2225 N N . ASP A 1 286 ? 11.953 28.812 42.969 1 94.06 286 ASP A N 1
ATOM 2226 C CA . ASP A 1 286 ? 13.336 29.25 42.812 1 94.06 286 ASP A CA 1
ATOM 2227 C C . ASP A 1 286 ? 13.797 29.156 41.375 1 94.06 286 ASP A C 1
ATOM 2229 O O . ASP A 1 286 ? 14.5 30.031 40.875 1 94.06 286 ASP A O 1
ATOM 2233 N N . ILE A 1 287 ? 13.422 28.094 40.781 1 96.12 287 ILE A N 1
ATOM 2234 C CA . ILE A 1 287 ? 13.773 27.891 39.375 1 96.12 287 ILE A CA 1
ATOM 2235 C C . ILE A 1 287 ? 13.156 28.984 38.5 1 96.12 287 ILE A C 1
ATOM 2237 O O . ILE A 1 287 ? 13.836 29.594 37.688 1 96.12 287 ILE A O 1
ATOM 2241 N N . ALA A 1 288 ? 11.867 29.234 38.75 1 95.06 288 ALA A N 1
ATOM 2242 C CA . ALA A 1 288 ? 11.164 30.266 37.969 1 95.06 288 ALA A CA 1
ATOM 2243 C C . ALA A 1 288 ? 11.812 31.641 38.156 1 95.06 288 ALA A C 1
ATOM 2245 O O . ALA A 1 288 ? 11.961 32.406 37.219 1 95.06 288 ALA A O 1
ATOM 2246 N N . LEU A 1 289 ? 12.141 31.938 39.406 1 94.5 289 LEU A N 1
ATOM 2247 C CA . LEU A 1 289 ? 12.758 33.219 39.688 1 94.5 289 LEU A CA 1
ATOM 2248 C C . LEU A 1 289 ? 14.102 33.375 39 1 94.5 289 LEU A C 1
ATOM 2250 O O . LEU A 1 289 ? 14.414 34.406 38.438 1 94.5 289 LEU A O 1
ATOM 2254 N N . CYS A 1 290 ? 14.906 32.375 39.125 1 95.38 290 CYS A N 1
ATOM 2255 C CA . CYS A 1 290 ? 16.203 32.344 38.438 1 95.38 290 CYS A CA 1
ATOM 2256 C C . CYS A 1 290 ? 16.047 32.5 36.938 1 95.38 290 CYS A C 1
ATOM 2258 O O . CYS A 1 290 ? 16.766 33.312 36.312 1 95.38 290 CYS A O 1
ATOM 2260 N N . MET A 1 291 ? 15.102 31.812 36.344 1 96.31 291 MET A N 1
ATOM 2261 C CA . MET A 1 291 ? 14.852 31.859 34.906 1 96.31 291 MET A CA 1
ATOM 2262 C C . MET A 1 291 ? 14.352 33.219 34.469 1 96.31 291 MET A C 1
ATOM 2264 O O . MET A 1 291 ? 14.656 33.688 33.375 1 96.31 291 MET A O 1
ATOM 2268 N N . ARG A 1 292 ? 13.555 33.906 35.281 1 95.56 292 ARG A N 1
ATOM 2269 C CA . ARG A 1 292 ? 13.039 35.25 34.969 1 95.56 292 ARG A CA 1
ATOM 2270 C C . ARG A 1 292 ? 14.164 36.25 34.875 1 95.56 292 ARG A C 1
ATOM 2272 O O . ARG A 1 292 ? 14.031 37.281 34.188 1 95.56 292 ARG A O 1
ATOM 2279 N N . ARG A 1 293 ? 15.266 35.938 35.469 1 95.12 293 ARG A N 1
ATOM 2280 C CA . ARG A 1 293 ? 16.375 36.906 35.531 1 95.12 293 ARG A CA 1
ATOM 2281 C C . ARG A 1 293 ? 17.359 36.656 34.375 1 95.12 293 ARG A C 1
ATOM 2283 O O . ARG A 1 293 ? 18.25 37.469 34.156 1 95.12 293 ARG A O 1
ATOM 2290 N N . GLN A 1 294 ? 17.188 35.625 33.688 1 96.06 294 GLN A N 1
ATOM 2291 C CA . GLN A 1 294 ? 18.094 35.312 32.562 1 96.06 294 GLN A CA 1
ATOM 2292 C C . GLN A 1 294 ? 17.859 36.281 31.406 1 96.06 294 GLN A C 1
ATOM 2294 O O . GLN A 1 294 ? 16.766 36.844 31.234 1 96.06 294 GLN A O 1
ATOM 2299 N N . ASP A 1 295 ? 18.938 36.5 30.641 1 95.81 295 ASP A N 1
ATOM 2300 C CA . ASP A 1 295 ? 18.797 37.25 29.391 1 95.81 295 ASP A CA 1
ATOM 2301 C C . ASP A 1 295 ? 17.922 36.5 28.391 1 95.81 295 ASP A C 1
ATOM 2303 O O . ASP A 1 295 ? 18.062 35.281 28.219 1 95.81 295 ASP A O 1
ATOM 2307 N N . ALA A 1 296 ? 16.984 37.25 27.766 1 95.5 296 ALA A N 1
ATOM 2308 C CA . ALA A 1 296 ? 16.031 36.625 26.844 1 95.5 296 ALA A CA 1
ATOM 2309 C C . ALA A 1 296 ? 16.75 35.906 25.703 1 95.5 296 ALA A C 1
ATOM 2311 O O . ALA A 1 296 ? 16.312 34.844 25.25 1 95.5 296 ALA A O 1
ATOM 2312 N N . ARG A 1 297 ? 17.75 36.5 25.172 1 94.44 297 ARG A N 1
ATOM 2313 C CA . ARG A 1 297 ? 18.5 35.906 24.062 1 94.44 297 ARG A CA 1
ATOM 2314 C C . ARG A 1 297 ? 19.156 34.625 24.484 1 94.44 297 ARG A C 1
ATOM 2316 O O . ARG A 1 297 ? 19.219 33.656 23.719 1 94.44 297 ARG A O 1
ATOM 2323 N N . ASP A 1 298 ? 19.688 34.594 25.703 1 94.5 298 ASP A N 1
ATOM 2324 C CA . ASP A 1 298 ? 20.328 33.375 26.219 1 94.5 298 ASP A CA 1
ATOM 2325 C C . ASP A 1 298 ? 19.297 32.281 26.391 1 94.5 298 ASP A C 1
ATOM 2327 O O . ASP A 1 298 ? 19.609 31.094 26.109 1 94.5 298 ASP A O 1
ATOM 2331 N N . LEU A 1 299 ? 18.172 32.625 26.828 1 94.69 299 LEU A N 1
ATOM 2332 C CA . LEU A 1 299 ? 17.094 31.672 26.984 1 94.69 299 LEU A CA 1
ATOM 2333 C C . LEU A 1 299 ? 16.781 30.984 25.656 1 94.69 299 LEU A C 1
ATOM 2335 O O . LEU A 1 299 ? 16.766 29.75 25.578 1 94.69 299 LEU A O 1
ATOM 2339 N N . ILE A 1 300 ? 16.609 31.734 24.641 1 94.75 300 ILE A N 1
ATOM 2340 C CA . ILE A 1 300 ? 16.141 31.234 23.359 1 94.75 300 ILE A CA 1
ATOM 2341 C C . ILE A 1 300 ? 17.266 30.469 22.656 1 94.75 300 ILE A C 1
ATOM 2343 O O . ILE A 1 300 ? 17.031 29.453 22.016 1 94.75 300 ILE A O 1
ATOM 2347 N N . SER A 1 301 ? 18.484 30.891 22.812 1 93.56 301 SER A N 1
ATOM 2348 C CA . SER A 1 301 ? 19.609 30.25 22.125 1 93.56 301 SER A CA 1
ATOM 2349 C C . SER A 1 301 ? 19.953 28.906 22.766 1 93.56 301 SER A C 1
ATOM 2351 O O . SER A 1 301 ? 20.594 28.062 22.141 1 93.56 301 SER A O 1
ATOM 2353 N N . SER A 1 302 ? 19.5 28.688 24 1 93.81 302 SER A N 1
ATOM 2354 C CA . SER A 1 302 ? 19.906 27.5 24.75 1 93.81 302 SER A CA 1
ATOM 2355 C C . SER A 1 302 ? 18.828 26.422 24.703 1 93.81 302 SER A C 1
ATOM 2357 O O . SER A 1 302 ? 18.984 25.359 25.312 1 93.81 302 SER A O 1
ATOM 2359 N N . GLU A 1 303 ? 17.812 26.656 23.953 1 91.5 303 GLU A N 1
ATOM 2360 C CA . GLU A 1 303 ? 16.672 25.75 24.094 1 91.5 303 GLU A CA 1
ATOM 2361 C C . GLU A 1 303 ? 16.75 24.625 23.062 1 91.5 303 GLU A C 1
ATOM 2363 O O . GLU A 1 303 ? 15.984 23.656 23.141 1 91.5 303 GLU A O 1
ATOM 2368 N N . TRP A 1 304 ? 17.641 24.656 22.125 1 88.5 304 TRP A N 1
ATOM 2369 C CA . TRP A 1 304 ? 17.734 23.625 21.078 1 88.5 304 TRP A CA 1
ATOM 2370 C C . TRP A 1 304 ? 18.688 22.516 21.5 1 88.5 304 TRP A C 1
ATOM 2372 O O . TRP A 1 304 ? 19.875 22.547 21.141 1 88.5 304 TRP A O 1
ATOM 2382 N N . PHE A 1 305 ? 18.109 21.547 22.172 1 82.81 305 PHE A N 1
ATOM 2383 C CA . PHE A 1 305 ? 18.875 20.406 22.625 1 82.81 305 PHE A CA 1
ATOM 2384 C C . PHE A 1 305 ? 19 19.359 21.531 1 82.81 305 PHE A C 1
ATOM 2386 O O . PHE A 1 305 ? 18.141 19.297 20.641 1 82.81 305 PHE A O 1
ATOM 2393 N N . ASP A 1 306 ? 19.984 18.484 21.625 1 73.75 306 ASP A N 1
ATOM 2394 C CA . ASP A 1 306 ? 20.281 17.469 20.625 1 73.75 306 ASP A CA 1
ATOM 2395 C C . ASP A 1 306 ? 19.125 16.5 20.484 1 73.75 306 ASP A C 1
ATOM 2397 O O . ASP A 1 306 ? 18.812 16.031 19.375 1 73.75 306 ASP A O 1
ATOM 2401 N N . ASP A 1 307 ? 18.484 16.219 21.5 1 71.25 307 ASP A N 1
ATOM 2402 C CA . ASP A 1 307 ? 17.453 15.195 21.453 1 71.25 307 ASP A CA 1
ATOM 2403 C C . ASP A 1 307 ? 16.125 15.773 20.938 1 71.25 307 ASP A C 1
ATOM 2405 O O . ASP A 1 307 ? 15.172 15.031 20.703 1 71.25 307 ASP A O 1
ATOM 2409 N N . MET A 1 308 ? 16.234 17 20.734 1 69.12 308 MET A N 1
ATOM 2410 C CA . MET A 1 308 ? 14.992 17.641 20.281 1 69.12 308 MET A CA 1
ATOM 2411 C C . MET A 1 308 ? 15.109 18.062 18.828 1 69.12 308 MET A C 1
ATOM 2413 O O . MET A 1 308 ? 14.188 18.656 18.266 1 69.12 308 MET A O 1
ATOM 2417 N N . HIS A 1 309 ? 16.109 17.625 18.312 1 73.44 309 HIS A N 1
ATOM 2418 C CA . HIS A 1 309 ? 16.359 17.984 16.938 1 73.44 309 HIS A CA 1
ATOM 2419 C C . HIS A 1 309 ? 15.781 16.953 15.977 1 73.44 309 HIS A C 1
ATOM 2421 O O . HIS A 1 309 ? 15.93 15.75 16.188 1 73.44 309 HIS A O 1
ATOM 2427 N N . GLY A 1 310 ? 14.953 17.516 15.094 1 87.44 310 GLY A N 1
ATOM 2428 C CA . GLY A 1 310 ? 14.422 16.641 14.062 1 87.44 310 GLY A CA 1
ATOM 2429 C C . GLY A 1 310 ? 13.438 17.328 13.141 1 87.44 310 GLY A C 1
ATOM 2430 O O . GLY A 1 310 ? 13.094 18.484 13.352 1 87.44 310 GLY A O 1
ATOM 2431 N N . ILE A 1 311 ? 13.07 16.656 12.141 1 95.19 311 ILE A N 1
ATOM 2432 C CA . ILE A 1 311 ? 12.117 17.156 11.156 1 95.19 311 ILE A CA 1
ATOM 2433 C C . ILE A 1 311 ? 10.734 17.281 11.797 1 95.19 311 ILE A C 1
ATOM 2435 O O . ILE A 1 311 ? 10.195 16.297 12.32 1 95.19 311 ILE A O 1
ATOM 2439 N N . TYR A 1 312 ? 10.164 18.469 11.812 1 95.88 312 TYR A N 1
ATOM 2440 C CA . TYR A 1 312 ? 8.891 18.781 12.453 1 95.88 312 TYR A CA 1
ATOM 2441 C C . TYR A 1 312 ? 8.953 18.516 13.953 1 95.88 312 TYR A C 1
ATOM 2443 O O . TYR A 1 312 ? 8.031 17.953 14.531 1 95.88 312 TYR A O 1
ATOM 2451 N N . ARG A 1 313 ? 10.094 18.875 14.547 1 93.44 313 ARG A N 1
ATOM 2452 C CA . ARG A 1 313 ? 10.273 18.812 15.992 1 93.44 313 ARG A CA 1
ATOM 2453 C C . ARG A 1 313 ? 10.703 20.172 16.547 1 93.44 313 ARG A C 1
ATOM 2455 O O . ARG A 1 313 ? 11.609 20.797 16 1 93.44 313 ARG A O 1
ATOM 2462 N N . PHE A 1 314 ? 10.008 20.578 17.578 1 94.31 314 PHE A N 1
ATOM 2463 C CA . PHE A 1 314 ? 10.242 21.891 18.172 1 94.31 314 PHE A CA 1
ATOM 2464 C C . PHE A 1 314 ? 10.336 21.797 19.688 1 94.31 314 PHE A C 1
ATOM 2466 O O . PHE A 1 314 ? 9.594 21.031 20.312 1 94.31 314 PHE A O 1
ATOM 2473 N N . PRO A 1 315 ? 11.273 22.516 20.297 1 94.44 315 PRO A N 1
ATOM 2474 C CA . PRO A 1 315 ? 11.609 22.281 21.703 1 94.44 315 PRO A CA 1
ATOM 2475 C C . PRO A 1 315 ? 10.484 22.688 22.641 1 94.44 315 PRO A C 1
ATOM 2477 O O . PRO A 1 315 ? 10.125 21.906 23.531 1 94.44 315 PRO A O 1
ATOM 2480 N N . PHE A 1 316 ? 9.977 23.906 22.5 1 96.56 316 PHE A N 1
ATOM 2481 C CA . PHE A 1 316 ? 8.945 24.391 23.406 1 96.56 316 PHE A CA 1
ATOM 2482 C C . PHE A 1 316 ? 7.648 24.672 22.656 1 96.56 316 PHE A C 1
ATOM 2484 O O . PHE A 1 316 ? 7.551 25.656 21.906 1 96.56 316 PHE A O 1
ATOM 2491 N N . ILE A 1 317 ? 6.703 23.781 22.891 1 97.25 317 ILE A N 1
ATOM 2492 C CA . ILE A 1 317 ? 5.418 23.812 22.203 1 97.25 317 ILE A CA 1
ATOM 2493 C C . ILE A 1 317 ? 4.285 23.703 23.219 1 97.25 317 ILE A C 1
ATOM 2495 O O . ILE A 1 317 ? 4.531 23.578 24.422 1 97.25 317 ILE A O 1
ATOM 2499 N N . PRO A 1 318 ? 3.041 23.875 22.797 1 98.62 318 PRO A N 1
ATOM 2500 C CA . PRO A 1 318 ? 1.896 23.828 23.719 1 98.62 318 PRO A CA 1
ATOM 2501 C C . PRO A 1 318 ? 1.879 22.562 24.578 1 98.62 318 PRO A C 1
ATOM 2503 O O . PRO A 1 318 ? 2.305 21.5 24.125 1 98.62 318 PRO A O 1
ATOM 2506 N N . VAL A 1 319 ? 1.341 22.719 25.797 1 98.19 319 VAL A N 1
ATOM 2507 C CA . VAL A 1 319 ? 1.357 21.688 26.812 1 98.19 319 VAL A CA 1
ATOM 2508 C C . VAL A 1 319 ? -0.073 21.312 27.203 1 98.19 319 VAL A C 1
ATOM 2510 O O . VAL A 1 319 ? -0.941 22.188 27.297 1 98.19 319 VAL A O 1
ATOM 2513 N N . VAL A 1 320 ? -0.269 20.016 27.344 1 96.94 320 VAL A N 1
ATOM 2514 C CA . VAL A 1 320 ? -1.524 19.594 27.953 1 96.94 320 VAL A CA 1
ATOM 2515 C C . VAL A 1 320 ? -1.489 19.891 29.453 1 96.94 320 VAL A C 1
ATOM 2517 O O . VAL A 1 320 ? -1.218 18.984 30.266 1 96.94 320 VAL A O 1
ATOM 2520 N N . ASP A 1 321 ? -1.912 21.047 29.828 1 94.56 321 ASP A N 1
ATOM 2521 C CA . ASP A 1 321 ? -1.636 21.594 31.156 1 94.56 321 ASP A CA 1
ATOM 2522 C C . ASP A 1 321 ? -2.799 21.344 32.125 1 94.56 321 ASP A C 1
ATOM 2524 O O . ASP A 1 321 ? -2.695 21.609 33.312 1 94.56 321 ASP A O 1
ATOM 2528 N N . GLY A 1 322 ? -3.949 20.891 31.562 1 93.06 322 GLY A N 1
ATOM 2529 C CA . GLY A 1 322 ? -5.113 20.641 32.375 1 93.06 322 GLY A CA 1
ATOM 2530 C C . GLY A 1 322 ? -6.016 21.859 32.531 1 93.06 322 GLY A C 1
ATOM 2531 O O . GLY A 1 322 ? -7.117 21.766 33.062 1 93.06 322 GLY A O 1
ATOM 2532 N N . THR A 1 323 ? -5.633 23 32.031 1 92.88 323 THR A N 1
ATOM 2533 C CA . THR A 1 323 ? -6.41 24.234 32.094 1 92.88 323 THR A CA 1
ATOM 2534 C C . THR A 1 323 ? -6.812 24.719 30.719 1 92.88 323 THR A C 1
ATOM 2536 O O . THR A 1 323 ? -7.988 24.641 30.344 1 92.88 323 THR A O 1
ATOM 2539 N N . PHE A 1 324 ? -5.824 25.094 30.016 1 95.88 324 PHE A N 1
ATOM 2540 C CA . PHE A 1 324 ? -6.141 25.453 28.641 1 95.88 324 PHE A CA 1
ATOM 2541 C C . PHE A 1 324 ? -6.609 24.25 27.844 1 95.88 324 PHE A C 1
ATOM 2543 O O . PHE A 1 324 ? -7.594 24.312 27.109 1 95.88 324 PHE A O 1
ATOM 2550 N N . LEU A 1 325 ? -5.797 23.25 27.938 1 96.25 325 LEU A N 1
ATOM 2551 C CA . LEU A 1 325 ? -6.188 21.953 27.406 1 96.25 325 LEU A CA 1
ATOM 2552 C C . LEU A 1 325 ? -6.516 20.984 28.547 1 96.25 325 LEU A C 1
ATOM 2554 O O . LEU A 1 325 ? -5.625 20.562 29.281 1 96.25 325 LEU A O 1
ATOM 2558 N N . THR A 1 326 ? -7.664 20.547 28.594 1 93.81 326 THR A N 1
ATOM 2559 C CA . THR A 1 326 ? -8.109 19.703 29.703 1 93.81 326 THR A CA 1
ATOM 2560 C C . THR A 1 326 ? -7.758 18.234 29.438 1 93.81 326 THR A C 1
ATOM 2562 O O . THR A 1 326 ? -7.746 17.422 30.359 1 93.81 326 THR A O 1
ATOM 2565 N N . GLU A 1 327 ? -7.52 17.891 28.25 1 92.38 327 GLU A N 1
ATOM 2566 C CA . GLU A 1 327 ? -7.125 16.562 27.766 1 92.38 327 GLU A CA 1
ATOM 2567 C C . GLU A 1 327 ? -6.332 16.656 26.469 1 92.38 327 GLU A C 1
ATOM 2569 O O . GLU A 1 327 ? -6.141 17.75 25.938 1 92.38 327 GLU A O 1
ATOM 2574 N N . THR A 1 328 ? -5.801 15.516 26.016 1 95.25 328 THR A N 1
ATOM 2575 C CA . THR A 1 328 ? -5.039 15.531 24.766 1 95.25 328 THR A CA 1
ATOM 2576 C C . THR A 1 328 ? -5.941 15.891 23.594 1 95.25 328 THR A C 1
ATOM 2578 O O . THR A 1 328 ? -7.137 15.578 23.594 1 95.25 328 THR A O 1
ATOM 2581 N N . PRO A 1 329 ? -5.363 16.547 22.625 1 97.38 329 PRO A N 1
ATOM 2582 C CA . PRO A 1 329 ? -6.156 16.844 21.438 1 97.38 329 PRO A CA 1
ATOM 2583 C C . PRO A 1 329 ? -6.785 15.602 20.812 1 97.38 329 PRO A C 1
ATOM 2585 O O . PRO A 1 329 ? -7.93 15.641 20.359 1 97.38 329 PRO A O 1
ATOM 2588 N N . GLN A 1 330 ? -6.059 14.523 20.828 1 94.88 330 GLN A N 1
ATOM 2589 C CA . GLN A 1 330 ? -6.582 13.281 20.266 1 94.88 330 GLN A CA 1
ATOM 2590 C C . GLN A 1 330 ? -7.852 12.844 21 1 94.88 330 GLN A C 1
ATOM 2592 O O . GLN A 1 330 ? -8.836 12.453 20.359 1 94.88 330 GLN A O 1
ATOM 2597 N N . SER A 1 331 ? -7.812 12.898 22.281 1 94.06 331 SER A N 1
ATOM 2598 C CA . SER A 1 331 ? -8.969 12.523 23.094 1 94.06 331 SER A CA 1
ATOM 2599 C C . SER A 1 331 ? -10.156 13.445 22.828 1 94.06 331 SER A C 1
ATOM 2601 O O . SER A 1 331 ? -11.289 12.992 22.719 1 94.06 331 SER A O 1
ATOM 2603 N N . SER A 1 332 ? -9.867 14.727 22.766 1 95.94 332 SER A N 1
ATOM 2604 C CA . SER A 1 332 ? -10.914 15.695 22.484 1 95.94 332 SER A CA 1
ATOM 2605 C C . SER A 1 332 ? -11.594 15.406 21.141 1 95.94 332 SER A C 1
ATOM 2607 O O . SER A 1 332 ? -12.812 15.492 21.031 1 95.94 332 SER A O 1
ATOM 2609 N N . LEU A 1 333 ? -10.836 15.055 20.172 1 96.94 333 LEU A N 1
ATOM 2610 C CA . LEU A 1 333 ? -11.359 14.773 18.844 1 96.94 333 LEU A CA 1
ATOM 2611 C C . LEU A 1 333 ? -12.188 13.5 18.844 1 96.94 333 LEU A C 1
ATOM 2613 O O . LEU A 1 333 ? -13.258 13.453 18.234 1 96.94 333 LEU A O 1
ATOM 2617 N N . GLU A 1 334 ? -11.703 12.531 19.516 1 92.38 334 GLU A N 1
ATOM 2618 C CA . GLU A 1 334 ? -12.391 11.242 19.562 1 92.38 334 GLU A CA 1
ATOM 2619 C C . GLU A 1 334 ? -13.742 11.367 20.266 1 92.38 334 GLU A C 1
ATOM 2621 O O . GLU A 1 334 ? -14.703 10.688 19.891 1 92.38 334 GLU A O 1
ATOM 2626 N N . ARG A 1 335 ? -13.773 12.273 21.234 1 94.06 335 ARG A N 1
ATOM 2627 C CA . ARG A 1 335 ? -14.984 12.422 22.047 1 94.06 335 ARG A CA 1
ATOM 2628 C C . ARG A 1 335 ? -15.859 13.555 21.516 1 94.06 335 ARG A C 1
ATOM 2630 O O . ARG A 1 335 ? -16.922 13.844 22.078 1 94.06 335 ARG A O 1
ATOM 2637 N N . HIS A 1 336 ? -15.461 14.195 20.484 1 95.88 336 HIS A N 1
ATOM 2638 C CA . HIS A 1 336 ? -16.141 15.344 19.906 1 95.88 336 HIS A CA 1
ATOM 2639 C C . HIS A 1 336 ? -16.297 16.469 20.922 1 95.88 336 HIS A C 1
ATOM 2641 O O . HIS A 1 336 ? -17.359 17.094 21 1 95.88 336 HIS A O 1
ATOM 2647 N N . ALA A 1 337 ? -15.281 16.5 21.812 1 95.81 337 ALA A N 1
ATOM 2648 C CA . ALA A 1 337 ? -15.234 17.609 22.781 1 95.81 337 ALA A CA 1
ATOM 2649 C C . ALA A 1 337 ? -14.555 18.828 22.172 1 95.81 337 ALA A C 1
ATOM 2651 O O . ALA A 1 337 ? -13.422 19.156 22.547 1 95.81 337 ALA A O 1
ATOM 2652 N N . PHE A 1 338 ? -15.164 19.484 21.25 1 97.75 338 PHE A N 1
ATOM 2653 C CA . PHE A 1 338 ? -14.672 20.672 20.562 1 97.75 338 PHE A CA 1
ATOM 2654 C C . PHE A 1 338 ? -15.812 21.641 20.266 1 97.75 338 PHE A C 1
ATOM 2656 O O . PHE A 1 338 ? -16.984 21.312 20.453 1 97.75 338 PHE A O 1
ATOM 2663 N N . LYS A 1 339 ? -15.516 22.859 19.922 1 98.31 339 LYS A N 1
ATOM 2664 C CA . LYS A 1 339 ? -16.516 23.844 19.547 1 98.31 339 LYS A CA 1
ATOM 2665 C C . LYS A 1 339 ? -17.344 23.359 18.359 1 98.31 339 LYS A C 1
ATOM 2667 O O . LYS A 1 339 ? -16.797 23 17.312 1 98.31 339 LYS A O 1
ATOM 2672 N N . PRO A 1 340 ? -18.656 23.219 18.531 1 97.88 340 PRO A N 1
ATOM 2673 C CA . PRO A 1 340 ? -19.469 22.938 17.344 1 97.88 340 PRO A CA 1
ATOM 2674 C C . PRO A 1 340 ? -19.547 24.125 16.375 1 97.88 340 PRO A C 1
ATOM 2676 O O . PRO A 1 340 ? -20.141 25.156 16.703 1 97.88 340 PRO A O 1
ATOM 2679 N N . THR A 1 341 ? -18.906 24.047 15.25 1 98.38 341 THR A N 1
ATOM 2680 C CA . THR A 1 341 ? -18.906 25.094 14.234 1 98.38 341 THR A CA 1
ATOM 2681 C C . THR A 1 341 ? -18.422 24.547 12.898 1 98.38 341 THR A C 1
ATOM 2683 O O . THR A 1 341 ? -17.953 23.406 12.82 1 98.38 341 THR A O 1
ATOM 2686 N N . SER A 1 342 ? -18.547 25.359 11.836 1 97.81 342 SER A N 1
ATOM 2687 C CA . SER A 1 342 ? -17.953 25.031 10.539 1 97.81 342 SER A CA 1
ATOM 2688 C C . SER A 1 342 ? -16.453 25.25 10.547 1 97.81 342 SER A C 1
ATOM 2690 O O . SER A 1 342 ? -15.953 26.219 11.148 1 97.81 342 SER A O 1
ATOM 2692 N N . VAL A 1 343 ? -15.812 24.297 9.93 1 98.81 343 VAL A N 1
ATOM 2693 C CA . VAL A 1 343 ? -14.367 24.453 9.797 1 98.81 343 VAL A CA 1
ATOM 2694 C C . VAL A 1 343 ? -13.969 24.25 8.336 1 98.81 343 VAL A C 1
ATOM 2696 O O . VAL A 1 343 ? -14.609 23.484 7.605 1 98.81 343 VAL A O 1
ATOM 2699 N N . MET A 1 344 ? -12.992 24.953 7.91 1 98.81 344 MET A N 1
ATOM 2700 C CA . MET A 1 344 ? -12.281 24.766 6.645 1 98.81 344 MET A CA 1
ATOM 2701 C C . MET A 1 344 ? -10.812 24.453 6.891 1 98.81 344 MET A C 1
ATOM 2703 O O . MET A 1 344 ? -10.164 25.094 7.715 1 98.81 344 MET A O 1
ATOM 2707 N N . LEU A 1 345 ? -10.328 23.375 6.312 1 98.75 345 LEU A N 1
ATOM 2708 C CA . LEU A 1 345 ? -8.93 23.031 6.551 1 98.75 345 LEU A CA 1
ATOM 2709 C C . LEU A 1 345 ? -8.305 22.391 5.312 1 98.75 345 LEU A C 1
ATOM 2711 O O . LEU A 1 345 ? -9.023 21.938 4.422 1 98.75 345 LEU A O 1
ATOM 2715 N N . GLY A 1 346 ? -7 22.406 5.27 1 98.31 346 GLY A N 1
ATOM 2716 C CA . GLY A 1 346 ? -6.34 21.781 4.137 1 98.31 346 GLY A CA 1
ATOM 2717 C C . GLY A 1 346 ? -4.832 21.703 4.285 1 98.31 346 GLY A C 1
ATOM 2718 O O . GLY A 1 346 ? -4.285 22.109 5.316 1 98.31 346 GLY A O 1
ATOM 2719 N N . THR A 1 347 ? -4.23 21.047 3.32 1 98.44 347 THR A N 1
ATOM 2720 C CA . THR A 1 347 ? -2.789 20.828 3.262 1 98.44 347 THR A CA 1
ATOM 2721 C C . THR A 1 347 ? -2.252 21.141 1.868 1 98.44 347 THR A C 1
ATOM 2723 O O . THR A 1 347 ? -3.025 21.328 0.927 1 98.44 347 THR A O 1
ATOM 2726 N N . ASN A 1 348 ? -0.953 21.344 1.843 1 98.69 348 ASN A N 1
ATOM 2727 C CA . ASN A 1 348 ? -0.258 21.5 0.57 1 98.69 348 ASN A CA 1
ATOM 2728 C C . ASN A 1 348 ? 0.317 20.188 0.072 1 98.69 348 ASN A C 1
ATOM 2730 O O . ASN A 1 348 ? 0.593 19.281 0.867 1 98.69 348 ASN A O 1
ATOM 2734 N N . LYS A 1 349 ? 0.496 20.094 -1.188 1 98.12 349 LYS A N 1
ATOM 2735 C CA . LYS A 1 349 ? 0.884 18.844 -1.829 1 98.12 349 LYS A CA 1
ATOM 2736 C C . LYS A 1 349 ? 2.182 18.297 -1.236 1 98.12 349 LYS A C 1
ATOM 2738 O O . LYS A 1 349 ? 2.291 17.094 -0.957 1 98.12 349 LYS A O 1
ATOM 2743 N N . ASP A 1 350 ? 3.172 19.156 -1.093 1 98.56 350 ASP A N 1
ATOM 2744 C CA . ASP A 1 350 ? 4.5 18.734 -0.652 1 98.56 350 ASP A CA 1
ATOM 2745 C C . ASP A 1 350 ? 4.859 19.375 0.688 1 98.56 350 ASP A C 1
ATOM 2747 O O . ASP A 1 350 ? 5.66 20.312 0.741 1 98.56 350 ASP A O 1
ATOM 2751 N N . GLU A 1 351 ? 4.395 18.797 1.767 1 98.62 351 GLU A N 1
ATOM 2752 C CA . GLU A 1 351 ? 4.531 19.328 3.117 1 98.62 351 GLU A CA 1
ATOM 2753 C C . GLU A 1 351 ? 5.887 18.969 3.721 1 98.62 351 GLU A C 1
ATOM 2755 O O . GLU A 1 351 ? 6.309 19.578 4.707 1 98.62 351 GLU A O 1
ATOM 2760 N N . GLY A 1 352 ? 6.645 18.094 3.123 1 98.44 352 GLY A N 1
ATOM 2761 C CA . GLY A 1 352 ? 7.867 17.562 3.717 1 98.44 352 GLY A CA 1
ATOM 2762 C C . GLY A 1 352 ? 9.102 18.359 3.33 1 98.44 352 GLY A C 1
ATOM 2763 O O . GLY A 1 352 ? 9.891 18.734 4.191 1 98.44 352 GLY A O 1
ATOM 2764 N N . PRO A 1 353 ? 9.281 18.766 2.105 1 98.56 353 PRO A N 1
ATOM 2765 C CA . PRO A 1 353 ? 10.562 19.234 1.556 1 98.56 353 PRO A CA 1
ATOM 2766 C C . PRO A 1 353 ? 11.133 20.438 2.318 1 98.56 353 PRO A C 1
ATOM 2768 O O . PRO A 1 353 ? 12.336 20.484 2.564 1 98.56 353 PRO A O 1
ATOM 2771 N N . PHE A 1 354 ? 10.281 21.359 2.709 1 98 354 PHE A N 1
ATOM 2772 C CA . PHE A 1 354 ? 10.781 22.578 3.359 1 98 354 PHE A CA 1
ATOM 2773 C C . PHE A 1 354 ? 11.578 22.219 4.605 1 98 354 PHE A C 1
ATOM 2775 O O . PHE A 1 354 ? 12.633 22.812 4.855 1 98 354 PHE A O 1
ATOM 2782 N N . PHE A 1 355 ? 11.18 21.297 5.367 1 97.44 355 PHE A N 1
ATOM 2783 C CA . PHE A 1 355 ? 11.828 20.953 6.625 1 97.44 355 PHE A CA 1
ATOM 2784 C C . PHE A 1 355 ? 12.961 19.969 6.398 1 97.44 355 PHE A C 1
ATOM 2786 O O . PHE A 1 355 ? 13.945 19.953 7.141 1 97.44 355 PHE A O 1
ATOM 2793 N N . ILE A 1 356 ? 12.828 19.141 5.371 1 98.06 356 ILE A N 1
ATOM 2794 C CA . ILE A 1 356 ? 13.82 18.109 5.082 1 98.06 356 ILE A CA 1
ATOM 2795 C C . ILE A 1 356 ? 15.172 18.766 4.793 1 98.06 356 ILE A C 1
ATOM 2797 O O . ILE A 1 356 ? 16.203 18.297 5.27 1 98.06 356 ILE A O 1
ATOM 2801 N N . ILE A 1 357 ? 15.258 19.891 4.074 1 97.44 357 ILE A N 1
ATOM 2802 C CA . ILE A 1 357 ? 16.5 20.484 3.609 1 97.44 357 ILE A CA 1
ATOM 2803 C C . ILE A 1 357 ? 17.281 21.047 4.797 1 97.44 357 ILE A C 1
ATOM 2805 O O . ILE A 1 357 ? 18.469 21.344 4.684 1 97.44 357 ILE A O 1
ATOM 2809 N N . TYR A 1 358 ? 16.672 21.203 5.961 1 95 358 TYR A N 1
ATOM 2810 C CA . TYR A 1 358 ? 17.344 21.703 7.148 1 95 358 TYR A CA 1
ATOM 2811 C C . TYR A 1 358 ? 18.094 20.594 7.867 1 95 358 TYR A C 1
ATOM 2813 O O . TYR A 1 358 ? 19.016 20.859 8.648 1 95 358 TYR A O 1
ATOM 2821 N N . TYR A 1 359 ? 17.719 19.328 7.59 1 94.69 359 TYR A N 1
ATOM 2822 C CA . TYR A 1 359 ? 18.203 18.281 8.492 1 94.69 359 TYR A CA 1
ATOM 2823 C C . TYR A 1 359 ? 18.906 17.188 7.715 1 94.69 359 TYR A C 1
ATOM 2825 O O . TYR A 1 359 ? 19.672 16.391 8.297 1 94.69 359 TYR A O 1
ATOM 2833 N N . VAL A 1 360 ? 18.578 17.078 6.449 1 96.31 360 VAL A N 1
ATOM 2834 C CA . VAL A 1 360 ? 19.234 16.062 5.625 1 96.31 360 VAL A CA 1
ATOM 2835 C C . VAL A 1 360 ? 20.078 16.734 4.551 1 96.31 360 VAL A C 1
ATOM 2837 O O . VAL A 1 360 ? 19.562 17.109 3.492 1 96.31 360 VAL A O 1
ATOM 2840 N N . PRO A 1 361 ? 21.359 16.75 4.672 1 95.44 361 PRO A N 1
ATOM 2841 C CA . PRO A 1 361 ? 22.25 17.547 3.838 1 95.44 361 PRO A CA 1
ATOM 2842 C C . PRO A 1 361 ? 22.156 17.188 2.355 1 95.44 361 PRO A C 1
ATOM 2844 O O . PRO A 1 361 ? 22.391 18.047 1.495 1 95.44 361 PRO A O 1
ATOM 2847 N N . GLU A 1 362 ? 21.781 16.016 2.057 1 97.06 362 GLU A N 1
ATOM 2848 C CA . GLU A 1 362 ? 21.719 15.562 0.667 1 97.06 362 GLU A CA 1
ATOM 2849 C C . GLU A 1 362 ? 20.531 16.172 -0.052 1 97.06 362 GLU A C 1
ATOM 2851 O O . GLU A 1 362 ? 20.453 16.141 -1.282 1 97.06 362 GLU A O 1
ATOM 2856 N N . PHE A 1 363 ? 19.609 16.672 0.661 1 98 363 PHE A N 1
ATOM 2857 C CA . PHE A 1 363 ? 18.469 17.391 0.102 1 98 363 PHE A CA 1
ATOM 2858 C C . PHE A 1 363 ? 18.719 18.891 0.083 1 98 363 PHE A C 1
ATOM 2860 O O . PHE A 1 363 ? 18.906 19.5 1.134 1 98 363 PHE A O 1
ATOM 2867 N N . ARG A 1 364 ? 18.625 19.422 -1.069 1 97.69 364 ARG A N 1
ATOM 2868 C CA . ARG A 1 364 ? 18.953 20.844 -1.217 1 97.69 364 ARG A CA 1
ATOM 2869 C C . ARG A 1 364 ? 17.859 21.594 -1.958 1 97.69 364 ARG A C 1
ATOM 2871 O O . ARG A 1 364 ? 17.094 20.984 -2.717 1 97.69 364 ARG A O 1
ATOM 2878 N N . TYR A 1 365 ? 17.891 22.906 -1.786 1 97.75 365 TYR A N 1
ATOM 2879 C CA . TYR A 1 365 ? 16.844 23.734 -2.379 1 97.75 365 TYR A CA 1
ATOM 2880 C C . TYR A 1 365 ? 17.219 24.156 -3.795 1 97.75 365 TYR A C 1
ATOM 2882 O O . TYR A 1 365 ? 16.391 24.656 -4.543 1 97.75 365 TYR A O 1
ATOM 2890 N N . ASP A 1 366 ? 18.484 23.891 -4.25 1 97.44 366 ASP A N 1
ATOM 2891 C CA . ASP A 1 366 ? 18.969 24.516 -5.469 1 97.44 366 ASP A CA 1
ATOM 2892 C C . ASP A 1 366 ? 19.422 23.469 -6.484 1 97.44 366 ASP A C 1
ATOM 2894 O O . ASP A 1 366 ? 20.062 23.797 -7.488 1 97.44 366 ASP A O 1
ATOM 2898 N N . ASN A 1 367 ? 19.156 22.203 -6.191 1 97.25 367 ASN A N 1
ATOM 2899 C CA . ASN A 1 367 ? 19.469 21.156 -7.164 1 97.25 367 ASN A CA 1
ATOM 2900 C C . ASN A 1 367 ? 18.438 20.031 -7.117 1 97.25 367 ASN A C 1
ATOM 2902 O O . ASN A 1 367 ? 17.469 20.109 -6.363 1 97.25 367 ASN A O 1
ATOM 2906 N N . GLU A 1 368 ? 18.594 19.016 -7.875 1 97.38 368 GLU A N 1
ATOM 2907 C CA . GLU A 1 368 ? 17.578 17.969 -8.039 1 97.38 368 GLU A CA 1
ATOM 2908 C C . GLU A 1 368 ? 17.547 17.047 -6.832 1 97.38 368 GLU A C 1
ATOM 2910 O O . GLU A 1 368 ? 16.562 16.328 -6.617 1 97.38 368 GLU A O 1
ATOM 2915 N N . SER A 1 369 ? 18.547 16.922 -6.031 1 97.94 369 SER A N 1
ATOM 2916 C CA . SER A 1 369 ? 18.656 16.141 -4.809 1 97.94 369 SER A CA 1
ATOM 2917 C C . SER A 1 369 ? 18.344 14.672 -5.07 1 97.94 369 SER A C 1
ATOM 2919 O O . SER A 1 369 ? 17.531 14.07 -4.363 1 97.94 369 SER A O 1
ATOM 2921 N N . LEU A 1 370 ? 18.922 14.117 -6.137 1 97.94 370 LEU A N 1
ATOM 2922 C CA . LEU A 1 370 ? 18.781 12.68 -6.375 1 97.94 370 LEU A CA 1
ATOM 2923 C C . LEU A 1 370 ? 19.547 11.883 -5.316 1 97.94 370 LEU A C 1
ATOM 2925 O O . LEU A 1 370 ? 20.688 12.203 -4.996 1 97.94 370 LEU A O 1
ATOM 2929 N N . ILE A 1 371 ? 18.891 10.898 -4.746 1 98 371 ILE A N 1
ATOM 2930 C CA . ILE A 1 371 ? 19.531 10.156 -3.662 1 98 371 ILE A CA 1
ATOM 2931 C C . ILE A 1 371 ? 19.578 8.672 -4.004 1 98 371 ILE A C 1
ATOM 2933 O O . ILE A 1 371 ? 18.906 8.219 -4.938 1 98 371 ILE A O 1
ATOM 2937 N N . ASP A 1 372 ? 20.422 7.906 -3.291 1 96.62 372 ASP A N 1
ATOM 2938 C CA . ASP A 1 372 ? 20.484 6.457 -3.438 1 96.62 372 ASP A CA 1
ATOM 2939 C C . ASP A 1 372 ? 19.906 5.754 -2.217 1 96.62 372 ASP A C 1
ATOM 2941 O O . ASP A 1 372 ? 19.359 6.406 -1.325 1 96.62 372 ASP A O 1
ATOM 2945 N N . ARG A 1 373 ? 19.984 4.473 -2.156 1 93.62 373 ARG A N 1
ATOM 2946 C CA . ARG A 1 373 ? 19.359 3.674 -1.105 1 93.62 373 ARG A CA 1
ATOM 2947 C C . ARG A 1 373 ? 20.016 3.947 0.247 1 93.62 373 ARG A C 1
ATOM 2949 O O . ARG A 1 373 ? 19.344 3.908 1.281 1 93.62 373 ARG A O 1
ATOM 2956 N N . SER A 1 374 ? 21.266 4.16 0.251 1 95.5 374 SER A N 1
ATOM 2957 C CA . SER A 1 374 ? 21.969 4.441 1.494 1 95.5 374 SER A CA 1
ATOM 2958 C C . SER A 1 374 ? 21.484 5.742 2.125 1 95.5 374 SER A C 1
ATOM 2960 O O . SER A 1 374 ? 21.219 5.793 3.328 1 95.5 374 SER A O 1
ATOM 2962 N N . VAL A 1 375 ? 21.359 6.781 1.293 1 96.81 375 VAL A N 1
ATOM 2963 C CA . VAL A 1 375 ? 20.875 8.07 1.784 1 96.81 375 VAL A CA 1
ATOM 2964 C C . VAL A 1 375 ? 19.406 7.938 2.197 1 96.81 375 VAL A C 1
ATOM 2966 O O . VAL A 1 375 ? 18.969 8.555 3.172 1 96.81 375 VAL A O 1
ATOM 2969 N N . TYR A 1 376 ? 18.672 7.156 1.415 1 97.75 376 TYR A N 1
ATOM 2970 C CA . TYR A 1 376 ? 17.281 6.898 1.747 1 97.75 376 TYR A CA 1
ATOM 2971 C C . TYR A 1 376 ? 17.141 6.344 3.16 1 97.75 376 TYR A C 1
ATOM 2973 O O . TYR A 1 376 ? 16.344 6.836 3.953 1 97.75 376 TYR A O 1
ATOM 2981 N N . LYS A 1 377 ? 17.906 5.395 3.516 1 94.56 377 LYS A N 1
ATOM 2982 C CA . LYS A 1 377 ? 17.891 4.781 4.844 1 94.56 377 LYS A CA 1
ATOM 2983 C C . LYS A 1 377 ? 18.344 5.77 5.91 1 94.56 377 LYS A C 1
ATOM 2985 O O . LYS A 1 377 ? 17.75 5.855 6.984 1 94.56 377 LYS A O 1
ATOM 2990 N N . LYS A 1 378 ? 19.391 6.465 5.645 1 95.44 378 LYS A N 1
ATOM 2991 C CA . LYS A 1 378 ? 19.906 7.48 6.566 1 95.44 378 LYS A CA 1
ATOM 2992 C C . LYS A 1 378 ? 18.844 8.539 6.863 1 95.44 378 LYS A C 1
ATOM 2994 O O . LYS A 1 378 ? 18.672 8.938 8.016 1 95.44 378 LYS A O 1
ATOM 2999 N N . ALA A 1 379 ? 18.203 8.984 5.816 1 97.69 379 ALA A N 1
ATOM 3000 C CA . ALA A 1 379 ? 17.156 9.992 5.969 1 97.69 379 ALA A CA 1
ATOM 3001 C C . ALA A 1 379 ? 16.031 9.492 6.863 1 97.69 379 ALA A C 1
ATOM 3003 O O . ALA A 1 379 ? 15.508 10.234 7.699 1 97.69 379 ALA A O 1
ATOM 3004 N N . ILE A 1 380 ? 15.641 8.227 6.68 1 97.06 380 ILE A N 1
ATOM 3005 C CA . ILE A 1 380 ? 14.578 7.637 7.484 1 97.06 380 ILE A CA 1
ATOM 3006 C C . ILE A 1 380 ? 15.008 7.586 8.953 1 97.06 380 ILE A C 1
ATOM 3008 O O . ILE A 1 380 ? 14.219 7.871 9.852 1 97.06 380 ILE A O 1
ATOM 3012 N N . ASP A 1 381 ? 16.25 7.305 9.188 1 93.44 381 ASP A N 1
ATOM 3013 C CA . ASP A 1 381 ? 16.766 7.293 10.547 1 93.44 381 ASP A CA 1
ATOM 3014 C C . ASP A 1 381 ? 16.703 8.68 11.18 1 93.44 381 ASP A C 1
ATOM 3016 O O . ASP A 1 381 ? 16.406 8.82 12.367 1 93.44 381 ASP A O 1
ATOM 3020 N N . ILE A 1 382 ? 16.938 9.625 10.367 1 93.81 382 ILE A N 1
ATOM 3021 C CA . ILE A 1 382 ? 16.938 11.008 10.836 1 93.81 382 ILE A CA 1
ATOM 3022 C C . ILE A 1 382 ? 15.492 11.461 11.07 1 93.81 382 ILE A C 1
ATOM 3024 O O . ILE A 1 382 ? 15.195 12.094 12.094 1 93.81 382 ILE A O 1
ATOM 3028 N N . GLY A 1 383 ? 14.609 11.117 10.164 1 95 383 GLY A N 1
ATOM 3029 C CA . GLY A 1 383 ? 13.242 11.617 10.188 1 95 383 GLY A CA 1
ATOM 3030 C C . GLY A 1 383 ? 12.359 10.906 11.18 1 95 383 GLY A C 1
ATOM 3031 O O . GLY A 1 383 ? 11.344 11.453 11.633 1 95 383 GLY A O 1
ATOM 3032 N N . PHE A 1 384 ? 12.766 9.68 11.586 1 95.31 384 PHE A N 1
ATOM 3033 C CA . PHE A 1 384 ? 11.867 8.867 12.398 1 95.31 384 PHE A CA 1
ATOM 3034 C C . PHE A 1 384 ? 12.617 8.227 13.562 1 95.31 384 PHE A C 1
ATOM 3036 O O . PHE A 1 384 ? 12.508 7.02 13.781 1 95.31 384 PHE A O 1
ATOM 3043 N N . LYS A 1 385 ? 13.273 9.039 14.297 1 90.94 385 LYS A N 1
ATOM 3044 C CA . LYS A 1 385 ? 14.023 8.602 15.469 1 90.94 385 LYS A CA 1
ATOM 3045 C C . LYS A 1 385 ? 13.102 7.977 16.516 1 90.94 385 LYS A C 1
ATOM 3047 O O . LYS A 1 385 ? 13.523 7.129 17.297 1 90.94 385 LYS A O 1
ATOM 3052 N N . HIS A 1 386 ? 11.859 8.383 16.5 1 89.31 386 HIS A N 1
ATOM 3053 C CA . HIS A 1 386 ? 10.891 7.934 17.5 1 89.31 386 HIS A CA 1
ATOM 3054 C C . HIS A 1 386 ? 10.414 6.516 17.188 1 89.31 386 HIS A C 1
ATOM 3056 O O . HIS A 1 386 ? 9.797 5.871 18.047 1 89.31 386 HIS A O 1
ATOM 3062 N N . LEU A 1 387 ? 10.672 5.969 16.047 1 92.62 387 LEU A N 1
ATOM 3063 C CA . LEU A 1 387 ? 10.305 4.605 15.68 1 92.62 387 LEU A CA 1
ATOM 3064 C C . LEU A 1 387 ? 11.445 3.637 15.953 1 92.62 387 LEU A C 1
ATOM 3066 O O . LEU A 1 387 ? 12.617 4 15.82 1 92.62 387 LEU A O 1
ATOM 3070 N N . ASN A 1 388 ? 11.141 2.426 16.391 1 91.19 388 ASN A N 1
ATOM 3071 C CA . ASN A 1 388 ? 12.164 1.391 16.453 1 91.19 388 ASN A CA 1
ATOM 3072 C C . ASN A 1 388 ? 12.484 0.823 15.078 1 91.19 388 ASN A C 1
ATOM 3074 O O . ASN A 1 388 ? 11.977 1.313 14.062 1 91.19 388 ASN A O 1
ATOM 3078 N N . LYS A 1 389 ? 13.305 -0.156 14.992 1 89.25 389 LYS A N 1
ATOM 3079 C CA . LYS A 1 389 ? 13.781 -0.704 13.727 1 89.25 389 LYS A CA 1
ATOM 3080 C C . LYS A 1 389 ? 12.633 -1.262 12.898 1 89.25 389 LYS A C 1
ATOM 3082 O O . LYS A 1 389 ? 12.617 -1.126 11.672 1 89.25 389 LYS A O 1
ATOM 3087 N N . PHE A 1 390 ? 11.617 -1.971 13.562 1 91.06 390 PHE A N 1
ATOM 3088 C CA . PHE A 1 390 ? 10.492 -2.559 12.852 1 91.06 390 PHE A CA 1
ATOM 3089 C C . PHE A 1 390 ? 9.641 -1.478 12.195 1 91.06 390 PHE A C 1
ATOM 3091 O O . PHE A 1 390 ? 9.203 -1.638 11.055 1 91.06 390 PHE A O 1
ATOM 3098 N N . GLY A 1 391 ? 9.438 -0.323 13.008 1 95.44 391 GLY A N 1
ATOM 3099 C CA . GLY A 1 391 ? 8.695 0.795 12.445 1 95.44 391 GLY A CA 1
ATOM 3100 C C . GLY A 1 391 ? 9.398 1.438 11.258 1 95.44 391 GLY A C 1
ATOM 3101 O O . GLY A 1 391 ? 8.766 1.733 10.242 1 95.44 391 GLY A O 1
ATOM 3102 N N . ARG A 1 392 ? 10.672 1.609 11.32 1 95.56 392 ARG A N 1
ATOM 3103 C CA . ARG A 1 392 ? 11.438 2.246 10.25 1 95.56 392 ARG A CA 1
ATOM 3104 C C . ARG A 1 392 ? 11.477 1.363 9.008 1 95.56 392 ARG A C 1
ATOM 3106 O O . ARG A 1 392 ? 11.398 1.861 7.883 1 95.56 392 ARG A O 1
ATOM 3113 N N . ASP A 1 393 ? 11.586 0.051 9.18 1 93.5 393 ASP A N 1
ATOM 3114 C CA . ASP A 1 393 ? 11.578 -0.88 8.062 1 93.5 393 ASP A CA 1
ATOM 3115 C C . ASP A 1 393 ? 10.234 -0.869 7.344 1 93.5 393 ASP A C 1
ATOM 3117 O O . ASP A 1 393 ? 10.172 -0.939 6.117 1 93.5 393 ASP A O 1
ATOM 3121 N N . ALA A 1 394 ? 9.195 -0.836 8.188 1 96.62 394 ALA A N 1
ATOM 3122 C CA . ALA A 1 394 ? 7.852 -0.788 7.605 1 96.62 394 ALA A CA 1
ATOM 3123 C C . ALA A 1 394 ? 7.66 0.478 6.777 1 96.62 394 ALA A C 1
ATOM 3125 O O . ALA A 1 394 ? 7.094 0.428 5.68 1 96.62 394 ALA A O 1
ATOM 3126 N N . VAL A 1 395 ? 8.109 1.616 7.277 1 98.06 395 VAL A N 1
ATOM 3127 C CA . VAL A 1 395 ? 7.988 2.895 6.586 1 98.06 395 VAL A CA 1
ATOM 3128 C C . VAL A 1 395 ? 8.812 2.865 5.301 1 98.06 395 VAL A C 1
ATOM 3130 O O . VAL A 1 395 ? 8.336 3.285 4.242 1 98.06 395 VAL A O 1
ATOM 3133 N N . ALA A 1 396 ? 10.031 2.375 5.391 1 96.75 396 ALA A N 1
ATOM 3134 C CA . ALA A 1 396 ? 10.914 2.283 4.23 1 96.75 396 ALA A CA 1
ATOM 3135 C C . ALA A 1 396 ? 10.273 1.453 3.121 1 96.75 396 ALA A C 1
ATOM 3137 O O . ALA A 1 396 ? 10.344 1.816 1.944 1 96.75 396 ALA A O 1
ATOM 3138 N N . PHE A 1 397 ? 9.672 0.369 3.438 1 96.44 397 PHE A N 1
ATOM 3139 C CA . PHE A 1 397 ? 9.047 -0.515 2.461 1 96.44 397 PHE A CA 1
ATOM 3140 C C . PHE A 1 397 ? 7.836 0.155 1.821 1 96.44 397 PHE A C 1
ATOM 3142 O O . PHE A 1 397 ? 7.652 0.083 0.605 1 96.44 397 PHE A O 1
ATOM 3149 N N . ARG A 1 398 ? 7.004 0.804 2.691 1 97.06 398 ARG A N 1
ATOM 3150 C CA . ARG A 1 398 ? 5.715 1.34 2.256 1 97.06 398 ARG A CA 1
ATOM 3151 C C . ARG A 1 398 ? 5.902 2.428 1.205 1 97.06 398 ARG A C 1
ATOM 3153 O O . ARG A 1 398 ? 5.078 2.572 0.3 1 97.06 398 ARG A O 1
ATOM 3160 N N . TYR A 1 399 ? 6.988 3.174 1.26 1 97.62 399 TYR A N 1
ATOM 3161 C CA . TYR A 1 399 ? 7.066 4.391 0.458 1 97.62 399 TYR A CA 1
ATOM 3162 C C . TYR A 1 399 ? 8.07 4.234 -0.677 1 97.62 399 TYR A C 1
ATOM 3164 O O . TYR A 1 399 ? 8.359 5.195 -1.394 1 97.62 399 TYR A O 1
ATOM 3172 N N . ILE A 1 400 ? 8.539 3.018 -0.885 1 94.44 400 ILE A N 1
ATOM 3173 C CA . ILE A 1 400 ? 9.406 2.73 -2.023 1 94.44 400 ILE A CA 1
ATOM 3174 C C . ILE A 1 400 ? 8.555 2.5 -3.271 1 94.44 400 ILE A C 1
ATOM 3176 O O . ILE A 1 400 ? 7.449 1.967 -3.188 1 94.44 400 ILE A O 1
ATOM 3180 N N . ASN A 1 401 ? 9.078 3.049 -4.367 1 93.56 401 ASN A N 1
ATOM 3181 C CA . ASN A 1 401 ? 8.508 2.666 -5.652 1 93.56 401 ASN A CA 1
ATOM 3182 C C . ASN A 1 401 ? 9.055 1.327 -6.137 1 93.56 401 ASN A C 1
ATOM 3184 O O . ASN A 1 401 ? 10.219 1.236 -6.531 1 93.56 401 ASN A O 1
ATOM 3188 N N . TRP A 1 402 ? 8.258 0.367 -6.184 1 91.56 402 TRP A N 1
ATOM 3189 C CA . TRP A 1 402 ? 8.727 -0.995 -6.414 1 91.56 402 TRP A CA 1
ATOM 3190 C C . TRP A 1 402 ? 8.867 -1.278 -7.906 1 91.56 402 TRP A C 1
ATOM 3192 O O . TRP A 1 402 ? 9.359 -2.338 -8.297 1 91.56 402 TRP A O 1
ATOM 3202 N N . TRP A 1 403 ? 8.484 -0.319 -8.797 1 89.94 403 TRP A N 1
ATOM 3203 C CA . TRP A 1 403 ? 8.812 -0.427 -10.211 1 89.94 403 TRP A CA 1
ATOM 3204 C C . TRP A 1 403 ? 10.32 -0.289 -10.43 1 89.94 403 TRP A C 1
ATOM 3206 O O . TRP A 1 403 ? 10.906 -1.029 -11.219 1 89.94 403 TRP A O 1
ATOM 3216 N N . ASP A 1 404 ? 10.922 0.678 -9.797 1 90.06 404 ASP A N 1
ATOM 3217 C CA . ASP A 1 404 ? 12.367 0.909 -9.781 1 90.06 404 ASP A CA 1
ATOM 3218 C C . ASP A 1 404 ? 12.828 1.38 -8.406 1 90.06 404 ASP A C 1
ATOM 3220 O O . ASP A 1 404 ? 12.82 2.578 -8.117 1 90.06 404 ASP A O 1
ATOM 3224 N N . THR A 1 405 ? 13.336 0.465 -7.637 1 90.94 405 THR A N 1
ATOM 3225 C CA . THR A 1 405 ? 13.617 0.688 -6.223 1 90.94 405 THR A CA 1
ATOM 3226 C C . THR A 1 405 ? 14.898 1.497 -6.043 1 90.94 405 THR A C 1
ATOM 3228 O O . THR A 1 405 ? 15.219 1.927 -4.93 1 90.94 405 THR A O 1
ATOM 3231 N N . ASN A 1 406 ? 15.625 1.812 -7.145 1 92.31 406 ASN A N 1
ATOM 3232 C CA . ASN A 1 406 ? 16.891 2.52 -7.043 1 92.31 406 ASN A CA 1
ATOM 3233 C C . ASN A 1 406 ? 16.828 3.881 -7.73 1 92.31 406 ASN A C 1
ATOM 3235 O O . ASN A 1 406 ? 17.828 4.621 -7.738 1 92.31 406 ASN A O 1
ATOM 3239 N N . GLU A 1 407 ? 15.688 4.203 -8.305 1 95.5 407 GLU A N 1
ATOM 3240 C CA . GLU A 1 407 ? 15.547 5.488 -8.977 1 95.5 407 GLU A CA 1
ATOM 3241 C C . GLU A 1 407 ? 15.625 6.645 -7.98 1 95.5 407 GLU A C 1
ATOM 3243 O O . GLU A 1 407 ? 14.758 6.777 -7.113 1 95.5 407 GLU A O 1
ATOM 3248 N N . GLY A 1 408 ? 16.594 7.5 -8.102 1 97.56 408 GLY A N 1
ATOM 3249 C CA . GLY A 1 408 ? 16.938 8.523 -7.121 1 97.56 408 GLY A CA 1
ATOM 3250 C C . GLY A 1 408 ? 15.797 9.492 -6.848 1 97.56 408 GLY A C 1
ATOM 3251 O O . GLY A 1 408 ? 15.555 9.859 -5.695 1 97.56 408 GLY A O 1
ATOM 3252 N N . ALA A 1 409 ? 15.117 9.961 -7.887 1 97.94 409 ALA A N 1
ATOM 3253 C CA . ALA A 1 409 ? 14.016 10.906 -7.719 1 97.94 409 ALA A CA 1
ATOM 3254 C C . ALA A 1 409 ? 12.867 10.281 -6.938 1 97.94 409 ALA A C 1
ATOM 3256 O O . ALA A 1 409 ? 12.227 10.945 -6.121 1 97.94 409 ALA A O 1
ATOM 3257 N N . MET A 1 410 ? 12.625 9.008 -7.184 1 96.94 410 MET A N 1
ATOM 3258 C CA . MET A 1 410 ? 11.523 8.32 -6.508 1 96.94 410 MET A CA 1
ATOM 3259 C C . MET A 1 410 ? 11.859 8.086 -5.039 1 96.94 410 MET A C 1
ATOM 3261 O O . MET A 1 410 ? 10.977 8.156 -4.18 1 96.94 410 MET A O 1
ATOM 3265 N N . LEU A 1 411 ? 13.109 7.742 -4.785 1 97.69 411 LEU A N 1
ATOM 3266 C CA . LEU A 1 411 ? 13.547 7.617 -3.398 1 97.69 411 LEU A CA 1
ATOM 3267 C C . LEU A 1 411 ? 13.391 8.938 -2.658 1 97.69 411 LEU A C 1
ATOM 3269 O O . LEU A 1 411 ? 12.875 8.977 -1.54 1 97.69 411 LEU A O 1
ATOM 3273 N N . ARG A 1 412 ? 13.828 10.008 -3.293 1 98.44 412 ARG A N 1
ATOM 3274 C CA . ARG A 1 412 ? 13.703 11.352 -2.746 1 98.44 412 ARG A CA 1
ATOM 3275 C C . ARG A 1 412 ? 12.25 11.688 -2.441 1 98.44 412 ARG A C 1
ATOM 3277 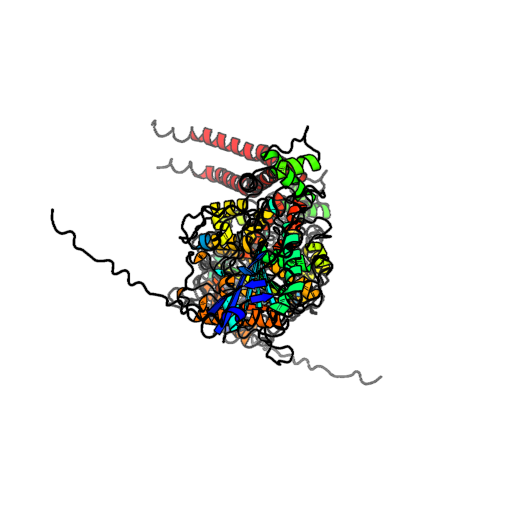O O . ARG A 1 412 ? 11.93 12.125 -1.333 1 98.44 412 ARG A O 1
ATOM 3284 N N . ASP A 1 413 ? 11.398 11.438 -3.416 1 98.25 413 ASP A N 1
ATOM 3285 C CA . ASP A 1 413 ? 9.977 11.758 -3.277 1 98.25 413 ASP A CA 1
ATOM 3286 C C . ASP A 1 413 ? 9.32 10.891 -2.213 1 98.25 413 ASP A C 1
ATOM 3288 O O . ASP A 1 413 ? 8.43 11.344 -1.494 1 98.25 413 ASP A O 1
ATOM 3292 N N . GLY A 1 414 ? 9.719 9.617 -2.156 1 98.25 414 GLY A N 1
ATOM 3293 C CA . GLY A 1 414 ? 9.211 8.742 -1.11 1 98.25 414 GLY A CA 1
ATOM 3294 C C . GLY A 1 414 ? 9.477 9.266 0.288 1 98.25 414 GLY A C 1
ATOM 3295 O O . GLY A 1 414 ? 8.578 9.281 1.13 1 98.25 414 GLY A O 1
ATOM 3296 N N . PHE A 1 415 ? 10.734 9.68 0.532 1 98.44 415 PHE A N 1
ATOM 3297 C CA . PHE A 1 415 ? 11.07 10.219 1.843 1 98.44 415 PHE A CA 1
ATOM 3298 C C . PHE A 1 415 ? 10.273 11.492 2.121 1 98.44 415 PHE A C 1
ATOM 3300 O O . PHE A 1 415 ? 9.773 11.688 3.229 1 98.44 415 PHE A O 1
ATOM 3307 N N . SER A 1 416 ? 10.117 12.32 1.145 1 98.5 416 SER A N 1
ATOM 3308 C CA . SER A 1 416 ? 9.344 13.555 1.281 1 98.5 416 SER A CA 1
ATOM 3309 C C . SER A 1 416 ? 7.895 13.258 1.645 1 98.5 416 SER A C 1
ATOM 3311 O O . SER A 1 416 ? 7.32 13.922 2.512 1 98.5 416 SER A O 1
ATOM 3313 N N . ASN A 1 417 ? 7.355 12.297 1.007 1 98.25 417 ASN A N 1
ATOM 3314 C CA . ASN A 1 417 ? 5.953 11.945 1.222 1 98.25 417 ASN A CA 1
ATOM 3315 C C . ASN A 1 417 ? 5.723 11.398 2.625 1 98.25 417 ASN A C 1
ATOM 3317 O O . ASN A 1 417 ? 4.699 11.688 3.252 1 98.25 417 ASN A O 1
ATOM 3321 N N . MET A 1 418 ? 6.621 10.555 3.096 1 98.25 418 MET A N 1
ATOM 3322 C CA . MET A 1 418 ? 6.418 9.984 4.426 1 98.25 418 MET A CA 1
ATOM 3323 C C . MET A 1 418 ? 6.449 11.07 5.496 1 98.25 418 MET A C 1
ATOM 3325 O O . MET A 1 418 ? 5.68 11.023 6.457 1 98.25 418 MET A O 1
ATOM 3329 N N . ILE A 1 419 ? 7.32 12.07 5.297 1 98.5 419 ILE A N 1
ATOM 3330 C CA . ILE A 1 419 ? 7.398 13.172 6.246 1 98.5 419 ILE A CA 1
ATOM 3331 C C . ILE A 1 419 ? 6.102 13.977 6.203 1 98.5 419 ILE A C 1
ATOM 3333 O O . ILE A 1 419 ? 5.535 14.312 7.25 1 98.5 419 ILE A O 1
ATOM 3337 N N . GLY A 1 420 ? 5.613 14.305 5.031 1 98.44 420 GLY A N 1
ATOM 3338 C CA . GLY A 1 420 ? 4.371 15.047 4.883 1 98.44 420 GLY A CA 1
ATOM 3339 C C . GLY A 1 420 ? 3.164 14.305 5.422 1 98.44 420 GLY A C 1
ATOM 3340 O O . GLY A 1 420 ? 2.299 14.898 6.062 1 98.44 420 GLY A O 1
ATOM 3341 N N . ASP A 1 421 ? 3.137 13 5.199 1 98.31 421 ASP A N 1
ATOM 3342 C CA . ASP A 1 421 ? 2 12.188 5.625 1 98.31 421 ASP A CA 1
ATOM 3343 C C . ASP A 1 421 ? 1.909 12.133 7.148 1 98.31 421 ASP A C 1
ATOM 3345 O O . ASP A 1 421 ? 0.859 12.43 7.727 1 98.31 421 ASP A O 1
ATOM 3349 N N . GLU A 1 422 ? 2.949 11.812 7.758 1 98 422 GLU A N 1
ATOM 3350 C CA . GLU A 1 422 ? 2.906 11.656 9.211 1 98 422 GLU A CA 1
ATOM 3351 C C . GLU A 1 422 ? 2.596 12.977 9.898 1 98 422 GLU A C 1
ATOM 3353 O O . GLU A 1 422 ? 1.841 13.016 10.875 1 98 422 GLU A O 1
ATOM 3358 N N . ASN A 1 423 ? 3.152 14.023 9.375 1 98.31 423 ASN A N 1
ATOM 3359 C CA . ASN A 1 423 ? 3.203 15.227 10.195 1 98.31 423 ASN A CA 1
ATOM 3360 C C . ASN A 1 423 ? 2.086 16.203 9.82 1 98.31 423 ASN A C 1
ATOM 3362 O O . ASN A 1 423 ? 1.769 17.109 10.594 1 98.31 423 ASN A O 1
ATOM 3366 N N . ILE A 1 424 ? 1.504 16.031 8.617 1 98.56 424 ILE A N 1
ATOM 3367 C CA . ILE A 1 424 ? 0.558 17.062 8.219 1 98.56 424 ILE A CA 1
ATOM 3368 C C . ILE A 1 424 ? -0.667 16.422 7.57 1 98.56 424 ILE A C 1
ATOM 3370 O O . ILE A 1 424 ? -1.786 16.562 8.07 1 98.56 424 ILE A O 1
ATOM 3374 N N . HIS A 1 425 ? -0.514 15.633 6.539 1 98.31 425 HIS A N 1
ATOM 3375 C CA . HIS A 1 425 ? -1.627 15.141 5.734 1 98.31 425 HIS A CA 1
ATOM 3376 C C . HIS A 1 425 ? -2.547 14.242 6.555 1 98.31 425 HIS A C 1
ATOM 3378 O O . HIS A 1 425 ? -3.766 14.422 6.543 1 98.31 425 HIS A O 1
ATOM 3384 N N . CYS A 1 426 ? -1.96 13.273 7.215 1 98 426 CYS A N 1
ATOM 3385 C CA . CYS A 1 426 ? -2.781 12.266 7.883 1 98 426 CYS A CA 1
ATOM 3386 C C . CYS A 1 426 ? -3.494 12.859 9.094 1 98 426 CYS A C 1
ATOM 3388 O O . CYS A 1 426 ? -4.684 12.609 9.297 1 98 426 CYS A O 1
ATOM 3390 N N . PRO A 1 427 ? -2.807 13.672 9.898 1 98.12 427 PRO A N 1
ATOM 3391 C CA . PRO A 1 427 ? -3.531 14.328 10.992 1 98.12 427 PRO A CA 1
ATOM 3392 C C . PRO A 1 427 ? -4.668 15.219 10.492 1 98.12 427 PRO A C 1
ATOM 3394 O O . PRO A 1 427 ? -5.723 15.289 11.133 1 98.12 427 PRO A O 1
ATOM 3397 N N . ALA A 1 428 ? -4.48 15.906 9.414 1 98.12 428 ALA A N 1
ATOM 3398 C CA . ALA A 1 428 ? -5.531 16.75 8.859 1 98.12 428 ALA A CA 1
ATOM 3399 C C . ALA A 1 428 ? -6.754 15.93 8.469 1 98.12 428 ALA A C 1
ATOM 3401 O O . ALA A 1 428 ? -7.895 16.344 8.711 1 98.12 428 ALA A O 1
ATOM 3402 N N . GLN A 1 429 ? -6.492 14.805 7.895 1 96.75 429 GLN A N 1
ATOM 3403 C CA . GLN A 1 429 ? -7.59 13.922 7.52 1 96.75 429 GLN A CA 1
ATOM 3404 C C . GLN A 1 429 ? -8.336 13.422 8.75 1 96.75 429 GLN A C 1
ATOM 3406 O O . GLN A 1 429 ? -9.57 13.32 8.734 1 96.75 429 GLN A O 1
ATOM 3411 N N . GLU A 1 430 ? -7.602 13.102 9.75 1 96.81 430 GLU A N 1
ATOM 3412 C CA . GLU A 1 430 ? -8.219 12.648 10.992 1 96.81 430 GLU A CA 1
ATOM 3413 C C . GLU A 1 430 ? -9.062 13.75 11.625 1 96.81 430 GLU A C 1
ATOM 3415 O O . GLU A 1 430 ? -10.141 13.484 12.164 1 96.81 430 GLU A O 1
ATOM 3420 N N . PHE A 1 431 ? -8.539 14.93 11.602 1 98.5 431 PHE A N 1
ATOM 3421 C CA . PHE A 1 431 ? -9.266 16.078 12.125 1 98.5 431 PHE A CA 1
ATOM 3422 C C . PHE A 1 431 ? -10.57 16.281 11.367 1 98.5 431 PHE A C 1
ATOM 3424 O O . PHE A 1 431 ? -11.633 16.453 11.977 1 98.5 431 PHE A O 1
ATOM 3431 N N . ALA A 1 432 ? -10.523 16.281 10.062 1 98.12 432 ALA A N 1
ATOM 3432 C CA . ALA A 1 432 ? -11.711 16.453 9.227 1 98.12 432 ALA A CA 1
ATOM 3433 C C . ALA A 1 432 ? -12.75 15.375 9.516 1 98.12 432 ALA A C 1
ATOM 3435 O O . ALA A 1 432 ? -13.945 15.664 9.617 1 98.12 432 ALA A O 1
ATOM 3436 N N . TYR A 1 433 ? -12.266 14.188 9.648 1 96.69 433 TYR A N 1
ATOM 3437 C CA . TYR A 1 433 ? -13.156 13.062 9.93 1 96.69 433 TYR A CA 1
ATOM 3438 C C . TYR A 1 433 ? -13.867 13.242 11.258 1 96.69 433 TYR A C 1
ATOM 3440 O O . TYR A 1 433 ? -15.07 13.008 11.367 1 96.69 433 TYR A O 1
ATOM 3448 N N . SER A 1 434 ? -13.133 13.641 12.273 1 97.88 434 SER A N 1
ATOM 3449 C CA . SER A 1 434 ? -13.695 13.82 13.609 1 97.88 434 SER A CA 1
ATOM 3450 C C . SER A 1 434 ? -14.758 14.922 13.609 1 97.88 434 SER A C 1
ATOM 3452 O O . SER A 1 434 ? -15.82 14.758 14.227 1 97.88 434 SER A O 1
ATOM 3454 N N . TYR A 1 435 ? -14.531 15.992 12.992 1 98.5 435 TYR A N 1
ATOM 3455 C CA . TYR A 1 435 ? -15.508 17.078 12.945 1 98.5 435 TYR A CA 1
ATOM 3456 C C . TYR A 1 435 ? -16.734 16.672 12.148 1 98.5 435 TYR A C 1
ATOM 3458 O O . TYR A 1 435 ? -17.859 17 12.523 1 98.5 435 TYR A O 1
ATOM 3466 N N . ALA A 1 436 ? -16.469 16 11.055 1 98.19 436 ALA A N 1
ATOM 3467 C CA . ALA A 1 436 ? -17.594 15.555 10.227 1 98.19 436 ALA A CA 1
ATOM 3468 C C . ALA A 1 436 ? -18.469 14.562 10.977 1 98.19 436 ALA A C 1
ATOM 3470 O O . ALA A 1 436 ? -19.703 14.617 10.891 1 98.19 436 ALA A O 1
ATOM 3471 N N . THR A 1 437 ? -17.844 13.664 11.672 1 97.25 437 THR A N 1
ATOM 3472 C CA . THR A 1 437 ? -18.609 12.68 12.438 1 97.25 437 THR A CA 1
ATOM 3473 C C . THR A 1 437 ? -19.297 13.344 13.625 1 97.25 437 THR A C 1
ATOM 3475 O O . THR A 1 437 ? -20.25 12.797 14.172 1 97.25 437 THR A O 1
ATOM 3478 N N . GLY A 1 438 ? -18.781 14.484 14.086 1 97.38 438 GLY A N 1
ATOM 3479 C CA . GLY A 1 438 ? -19.469 15.312 15.078 1 97.38 438 GLY A CA 1
ATOM 3480 C C . GLY A 1 438 ? -20.594 16.141 14.5 1 97.38 438 GLY A C 1
ATOM 3481 O O . GLY A 1 438 ? -21.172 16.984 15.188 1 97.38 438 GLY A O 1
ATOM 3482 N N . GLN A 1 439 ? -20.906 15.938 13.266 1 96.88 439 GLN A N 1
ATOM 3483 C CA . GLN A 1 439 ? -22.031 16.531 12.539 1 96.88 439 GLN A CA 1
ATOM 3484 C C . GLN A 1 439 ? -21.781 18.016 12.266 1 96.88 439 GLN A C 1
ATOM 3486 O O . GLN A 1 439 ? -22.719 18.812 12.203 1 96.88 439 GLN A O 1
ATOM 3491 N N . GLU A 1 440 ? -20.531 18.422 12.242 1 97.81 440 GLU A N 1
ATOM 3492 C CA . GLU A 1 440 ? -20.172 19.797 11.867 1 97.81 440 GLU A CA 1
ATOM 3493 C C . GLU A 1 440 ? -19.875 19.891 10.375 1 97.81 440 GLU A C 1
ATOM 3495 O O . GLU A 1 440 ? -19.562 18.875 9.734 1 97.81 440 GLU A O 1
ATOM 3500 N N . ASP A 1 441 ? -20.016 21.078 9.758 1 97.88 441 ASP A N 1
ATOM 3501 C CA . ASP A 1 441 ? -19.672 21.312 8.359 1 97.88 441 ASP A CA 1
ATOM 3502 C C . ASP A 1 441 ? -18.156 21.422 8.188 1 97.88 441 ASP A C 1
ATOM 3504 O O . ASP A 1 441 ? -17.516 22.234 8.852 1 97.88 441 ASP A O 1
ATOM 3508 N N . VAL A 1 442 ? -17.641 20.562 7.312 1 98.5 442 VAL A N 1
ATOM 3509 C CA . VAL A 1 442 ? -16.203 20.547 7.078 1 98.5 442 VAL A CA 1
ATOM 3510 C C . VAL A 1 442 ? -15.922 20.75 5.59 1 98.5 442 VAL A C 1
ATOM 3512 O O . VAL A 1 442 ? -16.484 20.062 4.742 1 98.5 442 VAL A O 1
ATOM 3515 N N . TYR A 1 443 ? -15.117 21.672 5.27 1 98.44 443 TYR A N 1
ATOM 3516 C CA . TYR A 1 443 ? -14.609 21.906 3.924 1 98.44 443 TYR A CA 1
ATOM 3517 C C . TYR A 1 443 ? -13.102 21.656 3.859 1 98.44 443 TYR A C 1
ATOM 3519 O O . TYR A 1 443 ? -12.328 22.422 4.434 1 98.44 443 TYR A O 1
ATOM 3527 N N . LEU A 1 444 ? -12.742 20.578 3.158 1 98 444 LEU A N 1
ATOM 3528 C CA . LEU A 1 444 ? -11.344 20.172 3.045 1 98 444 LEU A CA 1
ATOM 3529 C C . LEU A 1 444 ? -10.758 20.594 1.699 1 98 444 LEU A C 1
ATOM 3531 O O . LEU A 1 444 ? -11.398 20.406 0.66 1 98 444 LEU A O 1
ATOM 3535 N N . TYR A 1 445 ? -9.539 21.219 1.711 1 97.94 445 TYR A N 1
ATOM 3536 C CA . TYR A 1 445 ? -8.891 21.562 0.448 1 97.94 445 TYR A CA 1
ATOM 3537 C C . TYR A 1 445 ? -7.527 20.891 0.337 1 97.94 445 TYR A C 1
ATOM 3539 O O . TYR A 1 445 ? -6.957 20.453 1.341 1 97.94 445 TYR A O 1
ATOM 3547 N N . TYR A 1 446 ? -7.102 20.719 -0.791 1 98.12 446 TYR A N 1
ATOM 3548 C CA . TYR A 1 446 ? -5.77 20.25 -1.177 1 98.12 446 TYR A CA 1
ATOM 3549 C C . TYR A 1 446 ? -5.129 21.219 -2.17 1 98.12 446 TYR A C 1
ATOM 3551 O O . TYR A 1 446 ? -5.535 21.281 -3.334 1 98.12 446 TYR A O 1
ATOM 3559 N N . PHE A 1 447 ? -4.109 21.984 -1.643 1 98.5 447 PHE A N 1
ATOM 3560 C CA . PHE A 1 447 ? -3.482 23.031 -2.451 1 98.5 447 PHE A CA 1
ATOM 3561 C C . PHE A 1 447 ? -2.344 22.453 -3.283 1 98.5 447 PHE A C 1
ATOM 3563 O O . PHE A 1 447 ? -1.362 21.938 -2.734 1 98.5 447 PHE A O 1
ATOM 3570 N N . THR A 1 448 ? -2.443 22.531 -4.637 1 97.94 448 THR A N 1
ATOM 3571 C CA . THR A 1 448 ? -1.452 21.906 -5.508 1 97.94 448 THR A CA 1
ATOM 3572 C C . THR A 1 448 ? -0.883 22.938 -6.488 1 97.94 448 THR A C 1
ATOM 3574 O O . THR A 1 448 ? -0.254 22.562 -7.484 1 97.94 448 THR A O 1
ATOM 3577 N N . GLN A 1 449 ? -1.053 24.266 -6.215 1 97.88 449 GLN A N 1
ATOM 3578 C CA . GLN A 1 449 ? -0.517 25.312 -7.082 1 97.88 449 GLN A CA 1
ATOM 3579 C C . GLN A 1 449 ? 0.912 25.672 -6.688 1 97.88 449 GLN A C 1
ATOM 3581 O O . GLN A 1 449 ? 1.147 26.188 -5.594 1 97.88 449 GLN A O 1
ATOM 3586 N N . ARG A 1 450 ? 1.795 25.359 -7.52 1 97.69 450 ARG A N 1
ATOM 3587 C CA . ARG A 1 450 ? 3.148 25.859 -7.336 1 97.69 450 ARG A CA 1
ATOM 3588 C C . ARG A 1 450 ? 3.279 27.281 -7.895 1 97.69 450 ARG A C 1
ATOM 3590 O O . ARG A 1 450 ? 2.904 27.531 -9.039 1 97.69 450 ARG A O 1
ATOM 3597 N N . ALA A 1 451 ? 3.785 28.188 -7.102 1 97.62 451 ALA A N 1
ATOM 3598 C CA . ALA A 1 451 ? 3.955 29.562 -7.547 1 97.62 451 ALA A CA 1
ATOM 3599 C C . ALA A 1 451 ? 4.871 29.641 -8.766 1 97.62 451 ALA A C 1
ATOM 3601 O O . ALA A 1 451 ? 5.906 28.969 -8.812 1 97.62 451 ALA A O 1
ATOM 3602 N N . SER A 1 452 ? 4.512 30.359 -9.773 1 96.94 452 SER A N 1
ATOM 3603 C CA . SER A 1 452 ? 5.277 30.5 -11.008 1 96.94 452 SER A CA 1
ATOM 3604 C C . SER A 1 452 ? 6.621 31.172 -10.742 1 96.94 452 SER A C 1
ATOM 3606 O O . SER A 1 452 ? 7.559 31.031 -11.539 1 96.94 452 SER A O 1
ATOM 3608 N N . ASN A 1 453 ? 6.719 31.906 -9.656 1 96.25 453 ASN A N 1
ATOM 3609 C CA . ASN A 1 453 ? 7.949 32.625 -9.344 1 96.25 453 ASN A CA 1
ATOM 3610 C C . ASN A 1 453 ? 8.711 31.969 -8.195 1 96.25 453 ASN A C 1
ATOM 3612 O O . ASN A 1 453 ? 9.523 32.594 -7.535 1 96.25 453 ASN A O 1
ATOM 3616 N N . SER A 1 454 ? 8.438 30.719 -7.902 1 96.5 454 SER A N 1
ATOM 3617 C CA . SER A 1 454 ? 9.102 30.031 -6.797 1 96.5 454 SER A CA 1
ATOM 3618 C C . SER A 1 454 ? 10.617 30.016 -6.988 1 96.5 454 SER A C 1
ATOM 3620 O O . SER A 1 454 ? 11.109 29.766 -8.094 1 96.5 454 SER A O 1
ATOM 3622 N N . LEU A 1 455 ? 11.359 30.25 -5.883 1 96.38 455 LEU A N 1
ATOM 3623 C CA . LEU A 1 455 ? 12.812 30.281 -5.914 1 96.38 455 LEU A CA 1
ATOM 3624 C C . LEU A 1 455 ? 13.398 28.906 -5.641 1 96.38 455 LEU A C 1
ATOM 3626 O O . LEU A 1 455 ? 14.586 28.672 -5.871 1 96.38 455 LEU A O 1
ATOM 3630 N N . PHE A 1 456 ? 12.578 28 -5.172 1 98 456 PHE A N 1
ATOM 3631 C CA . PHE A 1 456 ? 13.031 26.656 -4.824 1 98 456 PHE A CA 1
ATOM 3632 C C . PHE A 1 456 ? 13.102 25.766 -6.059 1 98 456 PHE A C 1
ATOM 3634 O O . PHE A 1 456 ? 12.328 25.953 -7 1 98 456 PHE A O 1
ATOM 3641 N N . HIS A 1 457 ? 14.055 24.828 -6.043 1 98.06 457 HIS A N 1
ATOM 3642 C CA . HIS A 1 457 ? 14.141 23.859 -7.133 1 98.06 457 HIS A CA 1
ATOM 3643 C C . HIS A 1 457 ? 12.805 23.156 -7.344 1 98.06 457 HIS A C 1
ATOM 3645 O O . HIS A 1 457 ? 12.094 22.875 -6.379 1 98.06 457 HIS A O 1
ATOM 3651 N N . PRO A 1 458 ? 12.555 22.688 -8.516 1 97.75 458 PRO A N 1
ATOM 3652 C CA . PRO A 1 458 ? 11.25 22.109 -8.859 1 97.75 458 PRO A CA 1
ATOM 3653 C C . PRO A 1 458 ? 10.945 20.844 -8.07 1 97.75 458 PRO A C 1
ATOM 3655 O O . PRO A 1 458 ? 9.781 20.531 -7.816 1 97.75 458 PRO A O 1
ATOM 3658 N N . TRP A 1 459 ? 11.922 20.062 -7.625 1 97.81 459 TRP A N 1
ATOM 3659 C CA . TRP A 1 459 ? 11.641 18.828 -6.922 1 97.81 459 TRP A CA 1
ATOM 3660 C C . TRP A 1 459 ? 10.875 19.094 -5.629 1 97.81 459 TRP A C 1
ATOM 3662 O O . TRP A 1 459 ? 10.18 18.203 -5.113 1 97.81 459 TRP A O 1
ATOM 3672 N N . MET A 1 460 ? 10.953 20.359 -5.098 1 98.38 460 MET A N 1
ATOM 3673 C CA . MET A 1 460 ? 10.367 20.672 -3.797 1 98.38 460 MET A CA 1
ATOM 3674 C C . MET A 1 460 ? 8.867 20.906 -3.918 1 98.38 460 MET A C 1
ATOM 3676 O O . MET A 1 460 ? 8.156 20.938 -2.912 1 98.38 460 MET A O 1
ATOM 3680 N N . GLY A 1 461 ? 8.344 21.125 -5.098 1 98.25 461 GLY A N 1
ATOM 3681 C CA . GLY A 1 461 ? 6.914 21.109 -5.379 1 98.25 461 GLY A CA 1
ATOM 3682 C C . GLY A 1 461 ? 6.176 22.266 -4.734 1 98.25 461 GLY A C 1
ATOM 3683 O O . GLY A 1 461 ? 6.574 23.422 -4.875 1 98.25 461 GLY A O 1
ATOM 3684 N N . VAL A 1 462 ? 5.039 22 -4.109 1 98.62 462 VAL A N 1
ATOM 3685 C CA . VAL A 1 462 ? 4.184 22.953 -3.422 1 98.62 462 VAL A CA 1
ATOM 3686 C C . VAL A 1 462 ? 4.438 22.891 -1.917 1 98.62 462 VAL A C 1
ATOM 3688 O O . VAL A 1 462 ? 3.908 22.016 -1.229 1 98.62 462 VAL A O 1
ATOM 3691 N N . LEU A 1 463 ? 5.062 23.812 -1.379 1 98.5 463 LEU A N 1
ATOM 3692 C CA . LEU A 1 463 ? 5.707 23.734 -0.074 1 98.5 463 LEU A CA 1
ATOM 3693 C C . LEU A 1 463 ? 4.738 24.109 1.039 1 98.5 463 LEU A C 1
ATOM 3695 O O . LEU A 1 463 ? 3.693 24.719 0.78 1 98.5 463 LEU A O 1
ATOM 3699 N N . HIS A 1 464 ? 5.164 23.703 2.258 1 98.12 464 HIS A N 1
ATOM 3700 C CA . HIS A 1 464 ? 4.527 24.141 3.496 1 98.12 464 HIS A CA 1
ATOM 3701 C C . HIS A 1 464 ? 4.457 25.656 3.574 1 98.12 464 HIS A C 1
ATOM 3703 O O . HIS A 1 464 ? 5.488 26.344 3.52 1 98.12 464 HIS A O 1
ATOM 3709 N N . GLY A 1 465 ? 3.244 26.25 3.549 1 98 465 GLY A N 1
ATOM 3710 C CA . GLY A 1 465 ? 3.068 27.688 3.697 1 98 465 GLY A CA 1
ATOM 3711 C C . GLY A 1 465 ? 2.863 28.406 2.375 1 98 465 GLY A C 1
ATOM 3712 O O . GLY A 1 465 ? 2.588 29.609 2.35 1 98 465 GLY A O 1
ATOM 3713 N N . ASP A 1 466 ? 2.904 27.656 1.262 1 98.06 466 ASP A N 1
ATOM 3714 C CA . ASP A 1 466 ? 2.844 28.297 -0.051 1 98.06 466 ASP A CA 1
ATOM 3715 C C . ASP A 1 466 ? 1.503 29 -0.261 1 98.06 466 ASP A C 1
ATOM 3717 O O . ASP A 1 466 ? 1.428 30.016 -0.954 1 98.06 466 ASP A O 1
ATOM 3721 N N . GLU A 1 467 ? 0.418 28.484 0.275 1 98.12 467 GLU A N 1
ATOM 3722 C CA . GLU A 1 467 ? -0.904 29.016 -0.028 1 98.12 467 GLU A CA 1
ATOM 3723 C C . GLU A 1 467 ? -1.119 30.375 0.65 1 98.12 467 GLU A C 1
ATOM 3725 O O . GLU A 1 467 ? -2.045 31.109 0.301 1 98.12 467 GLU A O 1
ATOM 3730 N N . ILE A 1 468 ? -0.251 30.75 1.645 1 98.69 468 ILE A N 1
ATOM 3731 C CA . ILE A 1 468 ? -0.395 31.984 2.395 1 98.69 468 ILE A CA 1
ATOM 3732 C C . ILE A 1 468 ? -0.396 33.188 1.432 1 98.69 468 ILE A C 1
ATOM 3734 O O . ILE A 1 468 ? -1.231 34.062 1.546 1 98.69 468 ILE A O 1
ATOM 3738 N N . ALA A 1 469 ? 0.533 33.188 0.463 1 98.19 469 ALA A N 1
ATOM 3739 C CA . ALA A 1 469 ? 0.631 34.281 -0.499 1 98.19 469 ALA A CA 1
ATOM 3740 C C . ALA A 1 469 ? -0.679 34.469 -1.261 1 98.19 469 ALA A C 1
ATOM 3742 O O . ALA A 1 469 ? -1.067 35.562 -1.585 1 98.19 469 ALA A O 1
ATOM 3743 N N . TYR A 1 470 ? -1.317 33.375 -1.564 1 98.38 470 TYR A N 1
ATOM 3744 C CA . TYR A 1 470 ? -2.559 33.406 -2.33 1 98.38 470 TYR A CA 1
ATOM 3745 C C . TYR A 1 470 ? -3.723 33.875 -1.466 1 98.38 470 TYR A C 1
ATOM 3747 O O . TYR A 1 470 ? -4.613 34.594 -1.944 1 98.38 470 TYR A O 1
ATOM 3755 N N . VAL A 1 471 ? -3.725 33.531 -0.201 1 98.75 471 VAL A N 1
ATOM 3756 C CA . VAL A 1 471 ? -4.77 33.906 0.739 1 98.75 471 VAL A CA 1
ATOM 3757 C C . VAL A 1 471 ? -4.723 35.438 0.953 1 98.75 471 VAL A C 1
ATOM 3759 O O . VAL A 1 471 ? -5.766 36.062 1.062 1 98.75 471 VAL A O 1
ATOM 3762 N N . PHE A 1 472 ? -3.537 36 0.966 1 98.5 472 PHE A N 1
ATOM 3763 C CA . PHE A 1 472 ? -3.383 37.406 1.286 1 98.5 472 PHE A CA 1
ATOM 3764 C C . PHE A 1 472 ? -3.262 38.25 0.016 1 98.5 472 PHE A C 1
ATOM 3766 O O . PHE A 1 472 ? -3.039 39.438 0.081 1 98.5 472 PHE A O 1
ATOM 3773 N N . GLY A 1 473 ? -3.291 37.625 -1.141 1 97.56 473 GLY A N 1
ATOM 3774 C CA . GLY A 1 473 ? -3.469 38.344 -2.404 1 97.56 473 GLY A CA 1
ATOM 3775 C C . GLY A 1 473 ? -2.168 38.844 -2.994 1 97.56 473 GLY A C 1
ATOM 3776 O O . GLY A 1 473 ? -2.17 39.75 -3.822 1 97.56 473 GLY A O 1
ATOM 3777 N N . LEU A 1 474 ? -1.072 38.25 -2.619 1 96.56 474 LEU A N 1
ATOM 3778 C CA . LEU A 1 474 ? 0.229 38.688 -3.105 1 96.56 474 LEU A CA 1
ATOM 3779 C C . LEU A 1 474 ? 0.296 38.625 -4.625 1 96.56 474 LEU A C 1
ATOM 3781 O O . LEU A 1 474 ? 0.901 39.5 -5.27 1 96.56 474 LEU A O 1
ATOM 3785 N N . PRO A 1 475 ? -0.253 37.594 -5.277 1 96.69 475 PRO A N 1
ATOM 3786 C CA . PRO A 1 475 ? -0.144 37.5 -6.734 1 96.69 475 PRO A CA 1
ATOM 3787 C C . PRO A 1 475 ? -0.808 38.656 -7.469 1 96.69 475 PRO A C 1
ATOM 3789 O O . PRO A 1 475 ? -0.537 38.875 -8.648 1 96.69 475 PRO A O 1
ATOM 3792 N N . LEU A 1 476 ? -1.697 39.375 -6.812 1 95.75 476 LEU A N 1
ATOM 3793 C CA . LEU A 1 476 ? -2.42 40.469 -7.469 1 95.75 476 LEU A CA 1
ATOM 3794 C C . LEU A 1 476 ? -1.51 41.656 -7.688 1 95.75 476 LEU A C 1
ATOM 3796 O O . LEU A 1 476 ? -1.864 42.594 -8.422 1 95.75 476 LEU A O 1
ATOM 3800 N N . HIS A 1 477 ? -0.405 41.688 -7.035 1 93.38 477 HIS A N 1
ATOM 3801 C CA . HIS A 1 477 ? 0.516 42.812 -7.148 1 93.38 477 HIS A CA 1
ATOM 3802 C C . HIS A 1 477 ? 1.551 42.562 -8.242 1 93.38 477 HIS A C 1
ATOM 3804 O O . HIS A 1 477 ? 2.191 41.5 -8.273 1 93.38 477 HIS A O 1
ATOM 3810 N N . GLU A 1 478 ? 1.795 43.469 -9.031 1 86.88 478 GLU A N 1
ATOM 3811 C CA . GLU A 1 478 ? 2.646 43.344 -10.203 1 86.88 478 GLU A CA 1
ATOM 3812 C C . GLU A 1 478 ? 4.098 43.062 -9.812 1 86.88 478 GLU A C 1
ATOM 3814 O O . GLU A 1 478 ? 4.828 42.375 -10.531 1 86.88 478 GLU A O 1
ATOM 3819 N N . GLN A 1 479 ? 4.473 43.531 -8.734 1 86 479 GLN A N 1
ATOM 3820 C CA . GLN A 1 479 ? 5.859 43.438 -8.289 1 86 479 GLN A CA 1
ATOM 3821 C C . GLN A 1 479 ? 6.27 42 -8.07 1 86 479 GLN A C 1
ATOM 3823 O O . GLN A 1 479 ? 7.453 41.656 -8.148 1 86 479 GLN A O 1
ATOM 3828 N N . GLY A 1 480 ? 5.332 41.188 -7.859 1 89.56 480 GLY A N 1
ATOM 3829 C CA . GLY A 1 480 ? 5.664 39.812 -7.551 1 89.56 480 GLY A CA 1
ATOM 3830 C C . GLY A 1 480 ? 5.875 38.969 -8.781 1 89.56 480 GLY A C 1
ATOM 3831 O O . GLY A 1 480 ? 6.41 37.844 -8.695 1 89.56 480 GLY A O 1
ATOM 3832 N N . ASN A 1 481 ? 5.504 39.375 -9.961 1 92.94 481 ASN A N 1
ATOM 3833 C CA . ASN A 1 481 ? 5.707 38.688 -11.227 1 92.94 481 ASN A CA 1
ATOM 3834 C C . ASN A 1 481 ? 5.039 37.344 -11.234 1 92.94 481 ASN A C 1
ATOM 3836 O O . ASN A 1 481 ? 5.645 36.344 -11.656 1 92.94 481 ASN A O 1
ATOM 3840 N N . TYR A 1 482 ? 3.879 37.219 -10.711 1 96.31 482 TYR A N 1
ATOM 3841 C CA . TYR A 1 482 ? 3.088 36 -10.75 1 96.31 482 TYR A CA 1
ATOM 3842 C C . TYR A 1 482 ? 2.424 35.844 -12.109 1 96.31 482 TYR A C 1
ATOM 3844 O O . TYR A 1 482 ? 2.154 36.812 -12.812 1 96.31 482 TYR A O 1
ATOM 3852 N N . SER A 1 483 ? 2.18 34.594 -12.516 1 96.5 483 SER A N 1
ATOM 3853 C CA . SER A 1 483 ? 1.48 34.312 -13.758 1 96.5 483 SER A CA 1
ATOM 3854 C C . SER A 1 483 ? -0.003 34.625 -13.656 1 96.5 483 SER A C 1
ATOM 3856 O O . SER A 1 483 ? -0.513 34.875 -12.562 1 96.5 483 SER A O 1
ATOM 3858 N N . THR A 1 484 ? -0.655 34.625 -14.805 1 95.75 484 THR A N 1
ATOM 3859 C CA . THR A 1 484 ? -2.096 34.844 -14.836 1 95.75 484 THR A CA 1
ATOM 3860 C C . THR A 1 484 ? -2.83 33.719 -14.117 1 95.75 484 THR A C 1
ATOM 3862 O O . THR A 1 484 ? -3.879 33.938 -13.508 1 95.75 484 THR A O 1
ATOM 3865 N N . GLY A 1 485 ? -2.291 32.5 -14.227 1 95.94 485 GLY A N 1
ATOM 3866 C CA . GLY A 1 485 ? -2.855 31.391 -13.469 1 95.94 485 GLY A CA 1
ATOM 3867 C C . GLY A 1 485 ? -2.785 31.594 -11.969 1 95.94 485 GLY A C 1
ATOM 3868 O O . GLY A 1 485 ? -3.74 31.297 -11.25 1 95.94 485 GLY A O 1
ATOM 3869 N N . ASP A 1 486 ? -1.651 32.156 -11.539 1 97.62 486 ASP A N 1
ATOM 3870 C CA . ASP A 1 486 ? -1.486 32.469 -10.125 1 97.62 486 ASP A CA 1
ATOM 3871 C C . ASP A 1 486 ? -2.514 33.5 -9.664 1 97.62 486 ASP A C 1
ATOM 3873 O O . ASP A 1 486 ? -3.086 33.344 -8.578 1 97.62 486 ASP A O 1
ATOM 3877 N N . ILE A 1 487 ? -2.701 34.469 -10.43 1 96.75 487 ILE A N 1
ATOM 3878 C CA . ILE A 1 487 ? -3.633 35.531 -10.102 1 96.75 487 ILE A CA 1
ATOM 3879 C C . ILE A 1 487 ? -5.047 34.969 -9.977 1 96.75 487 ILE A C 1
ATOM 3881 O O . ILE A 1 487 ? -5.766 35.312 -9.031 1 96.75 487 ILE A O 1
ATOM 3885 N N . ALA A 1 488 ? -5.406 34.125 -10.898 1 96.12 488 ALA A N 1
ATOM 3886 C CA . ALA A 1 488 ? -6.734 33.531 -10.883 1 96.12 488 ALA A CA 1
ATOM 3887 C C . ALA A 1 488 ? -6.93 32.656 -9.641 1 96.12 488 ALA A C 1
ATOM 3889 O O . ALA A 1 488 ? -7.992 32.719 -9.008 1 96.12 488 ALA A O 1
ATOM 3890 N N . VAL A 1 489 ? -5.938 31.906 -9.336 1 97.44 489 VAL A N 1
ATOM 3891 C CA . VAL A 1 489 ? -6 31.047 -8.156 1 97.44 489 VAL A CA 1
ATOM 3892 C C . VAL A 1 489 ? -6.133 31.906 -6.902 1 97.44 489 VAL A C 1
ATOM 3894 O O . VAL A 1 489 ? -6.926 31.609 -6.012 1 97.44 489 VAL A O 1
ATOM 3897 N N . SER A 1 490 ? -5.387 32.969 -6.793 1 97.69 490 SER A N 1
ATOM 3898 C CA . SER A 1 490 ? -5.422 33.844 -5.621 1 97.69 490 SER A CA 1
ATOM 3899 C C . SER A 1 490 ? -6.797 34.5 -5.449 1 97.69 490 SER A C 1
ATOM 3901 O O . SER A 1 490 ? -7.309 34.594 -4.332 1 97.69 490 SER A O 1
ATOM 3903 N N . ARG A 1 491 ? -7.398 34.938 -6.52 1 96.25 491 ARG A N 1
ATOM 3904 C CA . ARG A 1 491 ? -8.742 35.5 -6.461 1 96.25 491 ARG A CA 1
ATOM 3905 C C . ARG A 1 491 ? -9.742 34.5 -5.922 1 96.25 491 ARG A C 1
ATOM 3907 O O . ARG A 1 491 ? -10.594 34.812 -5.098 1 96.25 491 ARG A O 1
ATOM 3914 N N . HIS A 1 492 ? -9.609 33.312 -6.41 1 95.81 492 HIS A N 1
ATOM 3915 C CA . HIS A 1 492 ? -10.508 32.25 -5.941 1 95.81 492 HIS A CA 1
ATOM 3916 C C . HIS A 1 492 ? -10.289 31.969 -4.465 1 95.81 492 HIS A C 1
ATOM 3918 O O . HIS A 1 492 ? -11.25 31.812 -3.707 1 95.81 492 HIS A O 1
ATOM 3924 N N . VAL A 1 493 ? -9.039 31.844 -4.074 1 98 493 VAL A N 1
ATOM 3925 C CA . VAL A 1 493 ? -8.688 31.516 -2.693 1 98 493 VAL A CA 1
ATOM 3926 C C . VAL A 1 493 ? -9.188 32.625 -1.765 1 98 493 VAL A C 1
ATOM 3928 O O . VAL A 1 493 ? -9.844 32.344 -0.76 1 98 493 VAL A O 1
ATOM 3931 N N . MET A 1 494 ? -8.922 33.875 -2.086 1 98 494 MET A N 1
ATOM 3932 C CA . MET A 1 494 ? -9.375 35 -1.27 1 98 494 MET A CA 1
ATOM 3933 C C . MET A 1 494 ? -10.898 34.969 -1.121 1 98 494 MET A C 1
ATOM 3935 O O . MET A 1 494 ? -11.422 35.156 -0.02 1 98 494 MET A O 1
ATOM 3939 N N . ARG A 1 495 ? -11.562 34.75 -2.203 1 96.81 495 ARG A N 1
ATOM 3940 C CA . ARG A 1 495 ? -13.016 34.75 -2.189 1 96.81 495 ARG A CA 1
ATOM 3941 C C . ARG A 1 495 ? -13.555 33.594 -1.317 1 96.81 495 ARG A C 1
ATOM 3943 O O . ARG A 1 495 ? -14.469 33.812 -0.519 1 96.81 495 ARG A O 1
ATOM 3950 N N . SER A 1 496 ? -13.031 32.438 -1.479 1 97.5 496 SER A N 1
ATOM 3951 C CA . SER A 1 496 ? -13.484 31.266 -0.709 1 97.5 496 SER A CA 1
ATOM 3952 C C . SER A 1 496 ? -13.25 31.469 0.783 1 97.5 496 SER A C 1
ATOM 3954 O O . SER A 1 496 ? -14.102 31.141 1.604 1 97.5 496 SER A O 1
ATOM 3956 N N . TRP A 1 497 ? -12.055 31.969 1.146 1 98.69 497 TRP A N 1
ATOM 3957 C CA . TRP A 1 497 ? -11.734 32.25 2.543 1 98.69 497 TRP A CA 1
ATOM 3958 C C . TRP A 1 497 ? -12.672 33.281 3.121 1 98.69 497 TRP A C 1
ATOM 3960 O O . TRP A 1 497 ? -13.172 33.156 4.242 1 98.69 497 TRP A O 1
ATOM 3970 N N . ALA A 1 498 ? -12.922 34.344 2.355 1 98.38 498 ALA A N 1
ATOM 3971 C CA . ALA A 1 498 ? -13.805 35.406 2.801 1 98.38 498 ALA A CA 1
ATOM 3972 C C . ALA A 1 498 ? -15.25 34.938 2.922 1 98.38 498 ALA A C 1
ATOM 3974 O O . ALA A 1 498 ? -15.945 35.281 3.885 1 98.38 498 ALA A O 1
ATOM 3975 N N . ASN A 1 499 ? -15.719 34.219 1.903 1 97.94 499 ASN A N 1
ATOM 3976 C CA . ASN A 1 499 ? -17.062 33.625 1.975 1 97.94 499 ASN A CA 1
ATOM 3977 C C . ASN A 1 499 ? -17.234 32.781 3.219 1 97.94 499 ASN A C 1
ATOM 3979 O O . ASN A 1 499 ? -18.25 32.875 3.91 1 97.94 499 ASN A O 1
ATOM 3983 N N . PHE A 1 500 ? -16.234 31.984 3.457 1 98.31 500 PHE A N 1
ATOM 3984 C CA . PHE A 1 500 ? -16.297 31.125 4.637 1 98.31 500 PHE A CA 1
ATOM 3985 C C . PHE A 1 500 ? -16.375 31.969 5.91 1 98.31 500 PHE A C 1
ATOM 3987 O O . PHE A 1 500 ? -17.109 31.625 6.84 1 98.31 500 PHE A O 1
ATOM 3994 N N . ALA A 1 501 ? -15.562 33 5.996 1 98.5 501 ALA A N 1
ATOM 3995 C CA . ALA A 1 501 ? -15.578 33.875 7.152 1 98.5 501 ALA A CA 1
ATOM 3996 C C . ALA A 1 501 ? -16.953 34.531 7.32 1 98.5 501 ALA A C 1
ATOM 3998 O O . ALA A 1 501 ? -17.422 34.75 8.445 1 98.5 501 ALA A O 1
ATOM 3999 N N . LYS A 1 502 ? -17.594 34.844 6.238 1 97.56 502 LYS A N 1
ATOM 4000 C CA . LYS A 1 502 ? -18.875 35.562 6.25 1 97.56 502 LYS A CA 1
ATOM 4001 C C . LYS A 1 502 ? -20.016 34.594 6.617 1 97.56 502 LYS A C 1
ATOM 4003 O O . LYS A 1 502 ? -20.938 34.969 7.34 1 97.56 502 LYS A O 1
ATOM 4008 N N . THR A 1 503 ? -19.922 33.281 6.094 1 96.69 503 THR A N 1
ATOM 4009 C CA . THR A 1 503 ? -21.156 32.5 6.133 1 96.69 503 THR A CA 1
ATOM 4010 C C . THR A 1 503 ? -20.875 31.109 6.676 1 96.69 503 THR A C 1
ATOM 4012 O O . THR A 1 503 ? -21.812 30.359 6.992 1 96.69 503 THR A O 1
ATOM 4015 N N . GLY A 1 504 ? -19.656 30.766 6.789 1 96.94 504 GLY A N 1
ATOM 4016 C CA . GLY A 1 504 ? -19.312 29.391 7.129 1 96.94 504 GLY A CA 1
ATOM 4017 C C . GLY A 1 504 ? -19.328 28.453 5.934 1 96.94 504 GLY A C 1
ATOM 4018 O O . GLY A 1 504 ? -19.094 27.25 6.074 1 96.94 504 GLY A O 1
ATOM 4019 N N . ASN A 1 505 ? -19.594 28.984 4.719 1 97.06 505 ASN A N 1
ATOM 4020 C CA . ASN A 1 505 ? -19.641 28.266 3.443 1 97.06 505 ASN A CA 1
ATOM 4021 C C . ASN A 1 505 ? -18.797 28.969 2.379 1 97.06 505 ASN A C 1
ATOM 4023 O O . ASN A 1 505 ? -19.125 30.078 1.956 1 97.06 505 ASN A O 1
ATOM 4027 N N . PRO A 1 506 ? -17.734 28.312 1.938 1 97.19 506 PRO A N 1
ATOM 4028 C CA . PRO A 1 506 ? -16.828 28.969 0.995 1 97.19 506 PRO A CA 1
ATOM 4029 C C . PRO A 1 506 ? -17.5 29.297 -0.337 1 97.19 506 PRO A C 1
ATOM 4031 O O . PRO A 1 506 ? -16.969 30.062 -1.137 1 97.19 506 PRO A O 1
ATOM 4034 N N . ASN A 1 507 ? -18.688 28.781 -0.575 1 95.12 507 ASN A N 1
ATOM 4035 C CA . ASN A 1 507 ? -19.391 29 -1.831 1 95.12 507 ASN A CA 1
ATOM 4036 C C . ASN A 1 507 ? -20.281 30.234 -1.764 1 95.12 507 ASN A C 1
ATOM 4038 O O . ASN A 1 507 ? -20.734 30.734 -2.795 1 95.12 507 ASN A O 1
ATOM 4042 N N . LYS A 1 508 ? -20.547 30.719 -0.509 1 93.44 508 LYS A N 1
ATOM 4043 C CA . LYS A 1 508 ? -21.594 31.719 -0.336 1 93.44 508 LYS A CA 1
ATOM 4044 C C . LYS A 1 508 ? -21.016 33.031 0.158 1 93.44 508 LYS A C 1
ATOM 4046 O O . LYS A 1 508 ? -20.328 33.094 1.172 1 93.44 508 LYS A O 1
ATOM 4051 N N . SER A 1 509 ? -21.406 34.094 -0.525 1 91.19 509 SER A N 1
ATOM 4052 C CA . SER A 1 509 ? -20.984 35.406 -0.095 1 91.19 509 SER A CA 1
ATOM 4053 C C . SER A 1 509 ? -21.938 36 0.946 1 91.19 509 SER A C 1
ATOM 4055 O O . SER A 1 509 ? -21.594 36.938 1.665 1 91.19 509 SER A O 1
ATOM 4057 N N . SER A 1 510 ? -23.094 35.469 0.954 1 89.25 510 SER A N 1
ATOM 4058 C CA . SER A 1 510 ? -24.094 35.844 1.952 1 89.25 510 SER A CA 1
ATOM 4059 C C . SER A 1 510 ? -24.938 34.625 2.363 1 89.25 510 SER A C 1
ATOM 4061 O O . SER A 1 510 ? -25.031 33.656 1.62 1 89.25 510 SER A O 1
ATOM 4063 N N . LEU A 1 511 ? -25.516 34.75 3.473 1 83.31 511 LEU A N 1
ATOM 4064 C CA . LEU A 1 511 ? -26.25 33.594 4.043 1 83.31 511 LEU A CA 1
ATOM 4065 C C . LEU A 1 511 ? -27.438 33.219 3.172 1 83.31 511 LEU A C 1
ATOM 4067 O O . LEU A 1 511 ? -27.781 32.062 3.057 1 83.31 511 LEU A O 1
ATOM 4071 N N . ASP A 1 512 ? -27.953 34.188 2.475 1 82.75 512 ASP A N 1
ATOM 4072 C CA . ASP A 1 512 ? -29.188 33.969 1.736 1 82.75 512 ASP A CA 1
ATOM 4073 C C . ASP A 1 512 ? -28.906 33.625 0.276 1 82.75 512 ASP A C 1
ATOM 4075 O O . ASP A 1 512 ? -29.812 33.281 -0.483 1 82.75 512 ASP A O 1
ATOM 4079 N N . GLU A 1 513 ? -27.688 33.594 -0.014 1 85.12 513 GLU A N 1
ATOM 4080 C CA . GLU A 1 513 ? -27.328 33.312 -1.404 1 85.12 513 GLU A CA 1
ATOM 4081 C C . GLU A 1 513 ? -27.531 31.844 -1.739 1 85.12 513 GLU A C 1
ATOM 4083 O O . GLU A 1 513 ? -27.203 30.969 -0.929 1 85.12 513 GLU A O 1
ATOM 4088 N N . VAL A 1 514 ? -28.156 31.641 -2.883 1 74.75 514 VAL A N 1
ATOM 4089 C CA . VAL A 1 514 ? -28.266 30.281 -3.389 1 74.75 514 VAL A CA 1
ATOM 4090 C C . VAL A 1 514 ? -27.188 30.031 -4.438 1 74.75 514 VAL A C 1
ATOM 4092 O O . VAL A 1 514 ? -27.125 30.734 -5.449 1 74.75 514 VAL A O 1
ATOM 4095 N N . VAL A 1 515 ? -26.25 29.156 -4.07 1 79.19 515 VAL A N 1
ATOM 4096 C CA . VAL A 1 515 ? -25.125 28.906 -4.973 1 79.19 515 VAL A CA 1
ATOM 4097 C C . VAL A 1 515 ? -24.984 27.406 -5.207 1 79.19 515 VAL A C 1
ATOM 4099 O O . VAL A 1 515 ? -25.469 26.594 -4.414 1 79.19 515 VAL A O 1
ATOM 4102 N N . GLU A 1 516 ? -24.422 27.188 -6.441 1 76.81 516 GLU A N 1
ATOM 4103 C CA . GLU A 1 516 ? -23.953 25.812 -6.676 1 76.81 516 GLU A CA 1
ATOM 4104 C C . GLU A 1 516 ? -22.797 25.453 -5.75 1 76.81 516 GLU A C 1
ATOM 4106 O O . GLU A 1 516 ? -21.906 26.266 -5.523 1 76.81 516 GLU A O 1
ATOM 4111 N N . GLU A 1 517 ? -22.953 24.297 -5.152 1 80.31 517 GLU A N 1
ATOM 4112 C CA . GLU A 1 517 ? -21.906 23.844 -4.242 1 80.31 517 GLU A CA 1
ATOM 4113 C C . GLU A 1 517 ? -20.734 23.25 -5.008 1 80.31 517 GLU A C 1
ATOM 4115 O O . GLU A 1 517 ? -20.531 22.031 -5.012 1 80.31 517 GLU A O 1
ATOM 4120 N N . LYS A 1 518 ? -20.031 24.125 -5.508 1 87.62 518 LYS A N 1
ATOM 4121 C CA . LYS A 1 518 ? -18.828 23.688 -6.223 1 87.62 518 LYS A CA 1
ATOM 4122 C C . LYS A 1 518 ? -17.828 23.047 -5.273 1 87.62 518 LYS A C 1
ATOM 4124 O O . LYS A 1 518 ? -17.25 22 -5.586 1 87.62 518 LYS A O 1
ATOM 4129 N N . TRP A 1 519 ? -17.609 23.719 -4.195 1 95.19 519 TRP A N 1
ATOM 4130 C CA . TRP A 1 519 ? -16.828 23.109 -3.123 1 95.19 519 TRP A CA 1
ATOM 4131 C C . TRP A 1 519 ? -17.719 22.203 -2.266 1 95.19 519 TRP A C 1
ATOM 4133 O O . TRP A 1 519 ? -18.469 22.688 -1.425 1 95.19 519 TRP A O 1
ATOM 4143 N N . GLN A 1 520 ? -17.531 20.922 -2.445 1 95.06 520 GLN A N 1
ATOM 4144 C CA . GLN A 1 520 ? -18.375 19.953 -1.76 1 95.06 520 GLN A CA 1
ATOM 4145 C C . GLN A 1 520 ? -17.922 19.75 -0.316 1 95.06 520 GLN A C 1
ATOM 4147 O O . GLN A 1 520 ? -16.719 19.766 -0.029 1 95.06 520 GLN A O 1
ATOM 4152 N N . LYS A 1 521 ? -18.875 19.547 0.524 1 95.69 521 LYS A N 1
ATOM 4153 C CA . LYS A 1 521 ? -18.609 19.297 1.938 1 95.69 521 LYS A CA 1
ATOM 4154 C C . LYS A 1 521 ? -17.953 17.938 2.145 1 95.69 521 LYS A C 1
ATOM 4156 O O . LYS A 1 521 ? -18.312 16.969 1.486 1 95.69 521 LYS A O 1
ATOM 4161 N N . TYR A 1 522 ? -17.016 17.891 2.996 1 96.88 522 TYR A N 1
ATOM 4162 C CA . TYR A 1 522 ? -16.422 16.625 3.428 1 96.88 522 TYR A CA 1
ATOM 4163 C C . TYR A 1 522 ? -17.406 15.828 4.281 1 96.88 522 TYR A C 1
ATOM 4165 O O . TYR A 1 522 ? -17.969 16.359 5.25 1 96.88 522 TYR A O 1
ATOM 4173 N N . THR A 1 523 ? -17.656 14.578 3.961 1 96.12 523 THR A N 1
ATOM 4174 C CA . THR A 1 523 ? -18.438 13.641 4.777 1 96.12 523 THR A CA 1
ATOM 4175 C C . THR A 1 523 ? -17.609 12.383 5.066 1 96.12 523 THR A C 1
ATOM 4177 O O . THR A 1 523 ? -16.688 12.055 4.324 1 96.12 523 THR A O 1
ATOM 4180 N N . PRO A 1 524 ? -17.938 11.734 6.129 1 92.81 524 PRO A N 1
ATOM 4181 C CA . PRO A 1 524 ? -17.188 10.523 6.473 1 92.81 524 PRO A CA 1
ATOM 4182 C C . PRO A 1 524 ? -17.234 9.469 5.367 1 92.81 524 PRO A C 1
ATOM 4184 O O . PRO A 1 524 ? -16.297 8.688 5.207 1 92.81 524 PRO A O 1
ATOM 4187 N N . SER A 1 525 ? -18.25 9.43 4.57 1 91.81 525 SER A N 1
ATOM 4188 C CA . SER A 1 525 ? -18.422 8.406 3.539 1 91.81 525 SER A CA 1
ATOM 4189 C C . SER A 1 525 ? -17.75 8.828 2.234 1 91.81 525 SER A C 1
ATOM 4191 O O . SER A 1 525 ? -17.078 8.016 1.592 1 91.81 525 SER A O 1
ATOM 4193 N N . GLU A 1 526 ? -17.875 10.133 1.859 1 93 526 GLU A N 1
ATOM 4194 C CA . GLU A 1 526 ? -17.406 10.555 0.543 1 93 526 GLU A CA 1
ATOM 4195 C C . GLU A 1 526 ? -15.961 11.047 0.602 1 93 526 GLU A C 1
ATOM 4197 O O . GLU A 1 526 ? -15.219 10.922 -0.374 1 93 526 GLU A O 1
ATOM 4202 N N . LYS A 1 527 ? -15.586 11.703 1.747 1 94.56 527 LYS A N 1
ATOM 4203 C CA . LYS A 1 527 ? -14.227 12.18 1.983 1 94.56 527 LYS A CA 1
ATOM 4204 C C . LYS A 1 527 ? -13.773 13.117 0.868 1 94.56 527 LYS A C 1
ATOM 4206 O O . LYS A 1 527 ? -12.672 12.969 0.332 1 94.56 527 LYS A O 1
ATOM 4211 N N . HIS A 1 528 ? -14.609 14.055 0.533 1 94.12 528 HIS A N 1
ATOM 4212 C CA . HIS A 1 528 ? -14.344 15.039 -0.513 1 94.12 528 HIS A CA 1
ATOM 4213 C C . HIS A 1 528 ? -13.188 15.953 -0.127 1 94.12 528 HIS A C 1
ATOM 4215 O O . HIS A 1 528 ? -13.055 16.328 1.038 1 94.12 528 HIS A O 1
ATOM 4221 N N . ASN A 1 529 ? -12.359 16.312 -1.077 1 94.56 529 ASN A N 1
ATOM 4222 C CA . ASN A 1 529 ? -11.312 17.328 -0.98 1 94.56 529 ASN A CA 1
ATOM 4223 C C . ASN A 1 529 ? -11.289 18.234 -2.217 1 94.56 529 ASN A C 1
ATOM 4225 O O . ASN A 1 529 ? -11.477 17.75 -3.338 1 94.56 529 ASN A O 1
ATOM 4229 N N . PHE A 1 530 ? -11.195 19.469 -2.027 1 96.38 530 PHE A N 1
ATOM 4230 C CA . PHE A 1 530 ? -11.203 20.453 -3.1 1 96.38 530 PHE A CA 1
ATOM 4231 C C . PHE A 1 530 ? -9.781 20.797 -3.531 1 96.38 530 PHE A C 1
ATOM 4233 O O . PHE A 1 530 ? -9.039 21.453 -2.795 1 96.38 530 PHE A O 1
ATOM 4240 N N . VAL A 1 531 ? -9.367 20.375 -4.707 1 97.44 531 VAL A N 1
ATOM 4241 C CA . VAL A 1 531 ? -8.016 20.594 -5.215 1 97.44 531 VAL A CA 1
ATOM 4242 C C . VAL A 1 531 ? -7.902 21.984 -5.809 1 97.44 531 VAL A C 1
ATOM 4244 O O . VAL A 1 531 ? -8.633 22.328 -6.742 1 97.44 531 VAL A O 1
ATOM 4247 N N . ILE A 1 532 ? -6.977 22.766 -5.281 1 97.69 532 ILE A N 1
ATOM 4248 C CA . ILE A 1 532 ? -6.852 24.156 -5.68 1 97.69 532 ILE A CA 1
ATOM 4249 C C . ILE A 1 532 ? -5.582 24.344 -6.512 1 97.69 532 ILE A C 1
ATOM 4251 O O . ILE A 1 532 ? -4.469 24.25 -5.988 1 97.69 532 ILE A O 1
ATOM 4255 N N . SER A 1 533 ? -5.727 24.656 -7.727 1 97.19 533 SER A N 1
ATOM 4256 C CA . SER A 1 533 ? -4.652 25 -8.656 1 97.19 533 SER A CA 1
ATOM 4257 C C . SER A 1 533 ? -5.203 25.656 -9.922 1 97.19 533 SER A C 1
ATOM 4259 O O . SER A 1 533 ? -6.418 25.656 -10.148 1 97.19 533 SER A O 1
ATOM 4261 N N . ALA A 1 534 ? -4.27 26.172 -10.703 1 95.69 534 ALA A N 1
ATOM 4262 C CA . ALA A 1 534 ? -4.656 26.766 -11.977 1 95.69 534 ALA A CA 1
ATOM 4263 C C . ALA A 1 534 ? -5.168 25.703 -12.945 1 95.69 534 ALA A C 1
ATOM 4265 O O . ALA A 1 534 ? -5.918 26.016 -13.875 1 95.69 534 ALA A O 1
ATOM 4266 N N . ALA A 1 535 ? -4.785 24.469 -12.758 1 91.62 535 ALA A N 1
ATOM 4267 C CA . ALA A 1 535 ? -5.227 23.375 -13.617 1 91.62 535 ALA A CA 1
ATOM 4268 C C . ALA A 1 535 ? -6.684 23.016 -13.336 1 91.62 535 ALA A C 1
ATOM 4270 O O . ALA A 1 535 ? -7.395 22.547 -14.234 1 91.62 535 ALA A O 1
ATOM 4271 N N . THR A 1 536 ? -7.133 23.188 -12.133 1 90.12 536 THR A N 1
ATOM 4272 C CA . THR A 1 536 ? -8.469 22.766 -11.734 1 90.12 536 THR A CA 1
ATOM 4273 C C . THR A 1 536 ? -9.438 23.938 -11.734 1 90.12 536 THR A C 1
ATOM 4275 O O . THR A 1 536 ? -10.648 23.75 -11.797 1 90.12 536 THR A O 1
ATOM 4278 N N . LEU A 1 537 ? -8.961 25.109 -11.539 1 86.81 537 LEU A N 1
ATOM 4279 C CA . LEU A 1 537 ? -9.781 26.312 -11.461 1 86.81 537 LEU A CA 1
ATOM 4280 C C . LEU A 1 537 ? -9.492 27.25 -12.633 1 86.81 537 LEU A C 1
ATOM 4282 O O . LEU A 1 537 ? -8.359 27.312 -13.117 1 86.81 537 LEU A O 1
ATOM 4286 N N . PRO A 1 538 ? -10.461 27.891 -13.141 1 78.94 538 PRO A N 1
ATOM 4287 C CA . PRO A 1 538 ? -11.859 27.922 -12.711 1 78.94 538 PRO A CA 1
ATOM 4288 C C . PRO A 1 538 ? -12.727 26.891 -13.438 1 78.94 538 PRO A C 1
ATOM 4290 O O . PRO A 1 538 ? -13.844 26.609 -13.008 1 78.94 538 PRO A O 1
ATOM 4293 N N . ASP A 1 539 ? -12.164 26.219 -14.523 1 79.31 539 ASP A N 1
ATOM 4294 C CA . ASP A 1 539 ? -13.008 25.438 -15.422 1 79.31 539 ASP A CA 1
ATOM 4295 C C . ASP A 1 539 ? -12.734 23.938 -15.266 1 79.31 539 ASP A C 1
ATOM 4297 O O . ASP A 1 539 ? -13.453 23.109 -15.828 1 79.31 539 ASP A O 1
ATOM 4301 N N . GLY A 1 540 ? -11.75 23.609 -14.492 1 84.38 540 GLY A N 1
ATOM 4302 C CA . GLY A 1 540 ? -11.43 22.203 -14.328 1 84.38 540 GLY A CA 1
ATOM 4303 C C . GLY A 1 540 ? -12.281 21.516 -13.273 1 84.38 540 GLY A C 1
ATOM 4304 O O . GLY A 1 540 ? -13.352 22.016 -12.914 1 84.38 540 GLY A O 1
ATOM 4305 N N . GLU A 1 541 ? -11.875 20.219 -12.984 1 88.12 541 GLU A N 1
ATOM 4306 C CA . GLU A 1 541 ? -12.562 19.453 -11.945 1 88.12 541 GLU A CA 1
ATOM 4307 C C . GLU A 1 541 ? -11.773 19.453 -10.641 1 88.12 541 GLU A C 1
ATOM 4309 O O . GLU A 1 541 ? -10.82 18.688 -10.484 1 88.12 541 GLU A O 1
ATOM 4314 N N . PRO A 1 542 ? -12.258 20.219 -9.727 1 90.06 542 PRO A N 1
ATOM 4315 C CA . PRO A 1 542 ? -11.461 20.375 -8.508 1 90.06 542 PRO A CA 1
ATOM 4316 C C . PRO A 1 542 ? -11.805 19.344 -7.441 1 90.06 542 PRO A C 1
ATOM 4318 O O . PRO A 1 542 ? -11.039 19.141 -6.496 1 90.06 542 PRO A O 1
ATOM 4321 N N . ASN A 1 543 ? -12.93 18.703 -7.613 1 90.5 543 ASN A N 1
ATOM 4322 C CA . ASN A 1 543 ? -13.344 17.781 -6.547 1 90.5 543 ASN A CA 1
ATOM 4323 C C . ASN A 1 543 ? -12.688 16.422 -6.691 1 90.5 543 ASN A C 1
ATOM 4325 O O . ASN A 1 543 ? -12.672 15.844 -7.781 1 90.5 543 ASN A O 1
ATOM 4329 N N . SER A 1 544 ? -12.062 16.016 -5.684 1 92.56 544 SER A N 1
ATOM 4330 C CA . SER A 1 544 ? -11.469 14.688 -5.551 1 92.56 544 SER A CA 1
ATOM 4331 C C . SER A 1 544 ? -11.914 14.008 -4.266 1 92.56 544 SER A C 1
ATOM 4333 O O . SER A 1 544 ? -12.641 14.594 -3.463 1 92.56 544 SER A O 1
ATOM 4335 N N . ARG A 1 545 ? -11.586 12.641 -4.152 1 90.81 545 ARG A N 1
ATOM 4336 C CA . ARG A 1 545 ? -12.039 11.898 -2.975 1 90.81 545 ARG A CA 1
ATOM 4337 C C . ARG A 1 545 ? -10.938 10.977 -2.453 1 90.81 545 ARG A C 1
ATOM 4339 O O . ARG A 1 545 ? -10.164 10.422 -3.236 1 90.81 545 ARG A O 1
ATOM 4346 N N . GLY A 1 546 ? -10.984 10.828 -1.198 1 82.38 546 GLY A N 1
ATOM 4347 C CA . GLY A 1 546 ? -10.266 9.781 -0.486 1 82.38 546 GLY A CA 1
ATOM 4348 C C . GLY A 1 546 ? -8.797 9.727 -0.84 1 82.38 546 GLY A C 1
ATOM 4349 O O . GLY A 1 546 ? -8.273 8.656 -1.164 1 82.38 546 GLY A O 1
ATOM 4350 N N . SER A 1 547 ? -8.062 10.719 -0.706 1 81.62 547 SER A N 1
ATOM 4351 C CA . SER A 1 547 ? -6.641 10.711 -1.031 1 81.62 547 SER A CA 1
ATOM 4352 C C . SER A 1 547 ? -5.816 10.109 0.104 1 81.62 547 SER A C 1
ATOM 4354 O O . SER A 1 547 ? -6.031 10.438 1.273 1 81.62 547 SER A O 1
ATOM 4356 N N . ARG A 1 548 ? -4.961 9.164 -0.161 1 90.44 548 ARG A N 1
ATOM 4357 C CA . ARG A 1 548 ? -3.916 8.625 0.702 1 90.44 548 ARG A CA 1
ATOM 4358 C C . ARG A 1 548 ? -4.516 7.91 1.909 1 90.44 548 ARG A C 1
ATOM 4360 O O . ARG A 1 548 ? -3.953 7.949 3.006 1 90.44 548 ARG A O 1
ATOM 4367 N N . LEU A 1 549 ? -5.734 7.305 1.786 1 92.69 549 LEU A N 1
ATOM 4368 C CA . LEU A 1 549 ? -6.441 6.68 2.9 1 92.69 549 LEU A CA 1
ATOM 4369 C C . LEU A 1 549 ? -5.613 5.555 3.506 1 92.69 549 LEU A C 1
ATOM 4371 O O . LEU A 1 549 ? -5.504 5.445 4.73 1 92.69 549 LEU A O 1
ATOM 4375 N N . ASP A 1 550 ? -5.023 4.734 2.703 1 94.56 550 ASP A N 1
ATOM 4376 C CA . ASP A 1 550 ? -4.242 3.6 3.182 1 94.56 550 ASP A CA 1
ATOM 4377 C C . ASP A 1 550 ? -2.959 4.066 3.865 1 94.56 550 ASP A C 1
ATOM 4379 O O . ASP A 1 550 ? -2.533 3.482 4.863 1 94.56 550 ASP A O 1
ATOM 4383 N N . TYR A 1 551 ? -2.307 5.152 3.354 1 96.75 551 TYR A N 1
ATOM 4384 C CA . TYR A 1 551 ? -1.116 5.707 3.99 1 96.75 551 TYR A CA 1
ATOM 4385 C C . TYR A 1 551 ? -1.447 6.277 5.363 1 96.75 551 TYR A C 1
ATOM 4387 O O . TYR A 1 551 ? -0.678 6.113 6.312 1 96.75 551 TYR A O 1
ATOM 4395 N N . CYS A 1 552 ? -2.578 6.961 5.445 1 97.19 552 CYS A N 1
ATOM 4396 C CA . CYS A 1 552 ? -2.957 7.551 6.727 1 97.19 552 CYS A CA 1
ATOM 4397 C C . CYS A 1 552 ? -3.34 6.473 7.73 1 97.19 552 CYS A C 1
ATOM 4399 O O . CYS A 1 552 ? -3.061 6.605 8.922 1 97.19 552 CYS A O 1
ATOM 4401 N N . ALA A 1 553 ? -4.016 5.387 7.262 1 96.19 553 ALA A N 1
ATOM 4402 C CA . ALA A 1 553 ? -4.281 4.254 8.148 1 96.19 553 ALA A CA 1
ATOM 4403 C C . ALA A 1 553 ? -2.982 3.598 8.602 1 96.19 553 ALA A C 1
ATOM 4405 O O . ALA A 1 553 ? -2.887 3.123 9.742 1 96.19 553 ALA A O 1
ATOM 4406 N N . PHE A 1 554 ? -1.996 3.51 7.734 1 97.88 554 PHE A N 1
ATOM 4407 C CA . PHE A 1 554 ? -0.67 2.984 8.047 1 97.88 554 PHE A CA 1
ATOM 4408 C C . PHE A 1 554 ? -0.052 3.73 9.219 1 97.88 554 PHE A C 1
ATOM 4410 O O . PHE A 1 554 ? 0.421 3.109 10.172 1 97.88 554 PHE A O 1
ATOM 4417 N N . TRP A 1 555 ? -0.125 5.047 9.234 1 97.44 555 TRP A N 1
ATOM 4418 C CA . TRP A 1 555 ? 0.475 5.871 10.273 1 97.44 555 TRP A CA 1
ATOM 4419 C C . TRP A 1 555 ? -0.395 5.883 11.531 1 97.44 555 TRP A C 1
ATOM 4421 O O . TRP A 1 555 ? 0.117 5.98 12.648 1 97.44 555 TRP A O 1
ATOM 4431 N N . ARG A 1 556 ? -1.674 5.805 11.383 1 94.12 556 ARG A N 1
ATOM 4432 C CA . ARG A 1 556 ? -2.598 5.945 12.5 1 94.12 556 ARG A CA 1
ATOM 4433 C C . ARG A 1 556 ? -2.752 4.625 13.25 1 94.12 556 ARG A C 1
ATOM 4435 O O . ARG A 1 556 ? -2.879 4.613 14.477 1 94.12 556 ARG A O 1
ATOM 4442 N N . GLU A 1 557 ? -2.748 3.496 12.469 1 93.44 557 GLU A N 1
ATOM 4443 C CA . GLU A 1 557 ? -3.133 2.219 13.062 1 93.44 557 GLU A CA 1
ATOM 4444 C C . GLU A 1 557 ? -1.975 1.227 13.039 1 93.44 557 GLU A C 1
ATOM 4446 O O . GLU A 1 557 ? -1.572 0.706 14.078 1 93.44 557 GLU A O 1
ATOM 4451 N N . TYR A 1 558 ? -1.404 1.014 11.922 1 95.75 558 TYR A N 1
ATOM 4452 C CA . TYR A 1 558 ? -0.464 -0.091 11.766 1 95.75 558 TYR A CA 1
ATOM 4453 C C . TYR A 1 558 ? 0.838 0.193 12.508 1 95.75 558 TYR A C 1
ATOM 4455 O O . TYR A 1 558 ? 1.309 -0.635 13.289 1 95.75 558 TYR A O 1
ATOM 4463 N N . ILE A 1 559 ? 1.458 1.376 12.289 1 96 559 ILE A N 1
ATOM 4464 C CA . ILE A 1 559 ? 2.785 1.689 12.805 1 96 559 ILE A CA 1
ATOM 4465 C C . ILE A 1 559 ? 2.752 1.713 14.336 1 96 559 ILE A C 1
ATOM 4467 O O . ILE A 1 559 ? 3.578 1.074 14.992 1 96 559 ILE A O 1
ATOM 4471 N N . PRO A 1 560 ? 1.797 2.43 14.914 1 93.56 560 PRO A N 1
ATOM 4472 C CA . PRO A 1 560 ? 1.8 2.451 16.375 1 93.56 560 PRO A CA 1
ATOM 4473 C C . PRO A 1 560 ? 1.658 1.059 17 1 93.56 560 PRO A C 1
ATOM 4475 O O . PRO A 1 560 ? 2.326 0.743 17.984 1 93.56 560 PRO A O 1
ATOM 4478 N N . ASN A 1 561 ? 0.793 0.226 16.406 1 90 561 ASN A N 1
ATOM 4479 C CA . ASN A 1 561 ? 0.611 -1.135 16.906 1 90 561 ASN A CA 1
ATOM 4480 C C . ASN A 1 561 ? 1.884 -1.962 16.75 1 90 561 ASN A C 1
ATOM 4482 O O . ASN A 1 561 ? 2.254 -2.713 17.656 1 90 561 ASN A O 1
ATOM 4486 N N . LEU A 1 562 ? 2.518 -1.866 15.609 1 91.69 562 LEU A N 1
ATOM 4487 C CA . LEU A 1 562 ? 3.746 -2.602 15.328 1 91.69 562 LEU A CA 1
ATOM 4488 C C . LEU A 1 562 ? 4.848 -2.199 16.312 1 91.69 562 LEU A C 1
ATOM 4490 O O . LEU A 1 562 ? 5.52 -3.061 16.875 1 91.69 562 LEU A O 1
ATOM 4494 N N . VAL A 1 563 ? 5.047 -0.885 16.5 1 90.38 563 VAL A N 1
ATOM 4495 C CA . VAL A 1 563 ? 6.117 -0.364 17.328 1 90.38 563 VAL A CA 1
ATOM 4496 C C . VAL A 1 563 ? 5.871 -0.756 18.797 1 90.38 563 VAL A C 1
ATOM 4498 O O . VAL A 1 563 ? 6.797 -1.156 19.5 1 90.38 563 VAL A O 1
ATOM 4501 N N . THR A 1 564 ? 4.625 -0.664 19.188 1 86.19 564 THR A N 1
ATOM 4502 C CA . THR A 1 564 ? 4.277 -0.993 20.562 1 86.19 564 THR A CA 1
ATOM 4503 C C . THR A 1 564 ? 4.484 -2.48 20.828 1 86.19 564 THR A C 1
ATOM 4505 O O . THR A 1 564 ? 5.043 -2.857 21.859 1 86.19 564 THR A O 1
ATOM 4508 N N . THR A 1 565 ? 4.078 -3.344 19.938 1 84.12 565 THR A N 1
ATOM 4509 C CA . THR A 1 565 ? 4.086 -4.785 20.156 1 84.12 565 THR A CA 1
ATOM 4510 C C . THR A 1 565 ? 5.488 -5.355 19.953 1 84.12 565 THR A C 1
ATOM 4512 O O . THR A 1 565 ? 5.797 -6.449 20.438 1 84.12 565 THR A O 1
ATOM 4515 N N . THR A 1 566 ? 6.348 -4.656 19.25 1 85.25 566 THR A N 1
ATOM 4516 C CA . THR A 1 566 ? 7.707 -5.133 19.016 1 85.25 566 THR A CA 1
ATOM 4517 C C . THR A 1 566 ? 8.68 -4.492 20 1 85.25 566 THR A C 1
ATOM 4519 O O . THR A 1 566 ? 9.883 -4.746 19.953 1 85.25 566 THR A O 1
ATOM 4522 N N . ALA A 1 567 ? 8.188 -3.613 20.734 1 78.44 567 ALA A N 1
ATOM 4523 C CA . ALA A 1 567 ? 9.055 -2.953 21.703 1 78.44 567 ALA A CA 1
ATOM 4524 C C . ALA A 1 567 ? 9.648 -3.963 22.688 1 78.44 567 ALA A C 1
ATOM 4526 O O . ALA A 1 567 ? 9.102 -5.051 22.875 1 78.44 567 ALA A O 1
ATOM 4527 N N . ASP A 1 568 ? 10.969 -3.822 22.969 1 62.62 568 ASP A N 1
ATOM 4528 C CA . ASP A 1 568 ? 11.633 -4.684 23.953 1 62.62 568 ASP A CA 1
ATOM 4529 C C . ASP A 1 568 ? 10.781 -4.84 25.203 1 62.62 568 ASP A C 1
ATOM 4531 O O . ASP A 1 568 ? 10.383 -3.846 25.812 1 62.62 568 ASP A O 1
ATOM 4535 N N . ILE A 1 569 ? 10.359 -6.133 25.469 1 54.56 569 ILE A N 1
ATOM 4536 C CA . ILE A 1 569 ? 9.492 -6.5 26.594 1 54.56 569 ILE A CA 1
ATOM 4537 C C . ILE A 1 569 ? 10.055 -5.93 27.891 1 54.56 569 ILE A C 1
ATOM 4539 O O . ILE A 1 569 ? 9.297 -5.492 28.766 1 54.56 569 ILE A O 1
ATOM 4543 N N . LYS A 1 570 ? 11.312 -6.043 28 1 53.84 570 LYS A N 1
ATOM 4544 C CA . LYS A 1 570 ? 11.906 -5.582 29.25 1 53.84 570 LYS A CA 1
ATOM 4545 C C . LYS A 1 570 ? 11.672 -4.09 29.453 1 53.84 570 LYS A C 1
ATOM 4547 O O . LYS A 1 570 ? 11.383 -3.646 30.578 1 53.84 570 LYS A O 1
ATOM 4552 N N . GLU A 1 571 ? 11.766 -3.344 28.375 1 50.41 571 GLU A N 1
ATOM 4553 C CA . GLU A 1 571 ? 11.531 -1.907 28.469 1 50.41 571 GLU A CA 1
ATOM 4554 C C . GLU A 1 571 ? 10.047 -1.604 28.672 1 50.41 571 GLU A C 1
ATOM 4556 O O . GLU A 1 571 ? 9.68 -0.733 29.453 1 50.41 571 GLU A O 1
ATOM 4561 N N . GLU A 1 572 ? 9.242 -2.422 28.078 1 53.16 572 GLU A N 1
ATOM 4562 C CA . GLU A 1 572 ? 7.805 -2.242 28.219 1 53.16 572 GLU A CA 1
ATOM 4563 C C . GLU A 1 572 ? 7.312 -2.732 29.578 1 53.16 572 GLU A C 1
ATOM 4565 O O . GLU A 1 572 ? 6.418 -2.131 30.172 1 53.16 572 GLU A O 1
ATOM 4570 N N . GLU A 1 573 ? 7.859 -3.822 29.969 1 53.56 573 GLU A N 1
ATOM 4571 C CA . GLU A 1 573 ? 7.559 -4.289 31.312 1 53.56 573 GLU A CA 1
ATOM 4572 C C . GLU A 1 573 ? 7.941 -3.246 32.375 1 53.56 573 GLU A C 1
ATOM 4574 O O . GLU A 1 573 ? 7.203 -3.025 33.312 1 53.56 573 GLU A O 1
ATOM 4579 N N . GLN A 1 574 ? 9.047 -2.652 32.219 1 47.88 574 GLN A N 1
ATOM 4580 C CA . GLN A 1 574 ? 9.445 -1.598 33.156 1 47.88 574 GLN A CA 1
ATOM 4581 C C . GLN A 1 574 ? 8.484 -0.41 33.094 1 47.88 574 GLN A C 1
ATOM 4583 O O . GLN A 1 574 ? 8.094 0.139 34.125 1 47.88 574 GLN A O 1
ATOM 4588 N N . LYS A 1 575 ? 8.102 -0.089 31.969 1 55.94 575 LYS A N 1
ATOM 4589 C CA . LYS A 1 575 ? 7.152 1.011 31.797 1 55.94 575 LYS A CA 1
ATOM 4590 C C . LYS A 1 575 ? 5.789 0.657 32.375 1 55.94 575 LYS A C 1
ATOM 4592 O O . LYS A 1 575 ? 5.137 1.502 33 1 55.94 575 LYS A O 1
ATOM 4597 N N . TRP A 1 576 ? 5.43 -0.604 32.188 1 52.53 576 TRP A N 1
ATOM 4598 C CA . TRP A 1 576 ? 4.188 -1.095 32.781 1 52.53 576 TRP A CA 1
ATOM 4599 C C . TRP A 1 576 ? 4.246 -1.028 34.312 1 52.53 576 TRP A C 1
ATOM 4601 O O . TRP A 1 576 ? 3.301 -0.571 34.969 1 52.53 576 TRP A O 1
ATOM 4611 N N . LYS A 1 577 ? 5.238 -1.498 34.719 1 51.06 577 LYS A N 1
ATOM 4612 C CA . LYS A 1 577 ? 5.418 -1.453 36.188 1 51.06 577 LYS A CA 1
ATOM 4613 C C . LYS A 1 577 ? 5.375 -0.017 36.688 1 51.06 577 LYS A C 1
ATOM 4615 O O . LYS A 1 577 ? 4.746 0.261 37.719 1 51.06 577 LYS A O 1
ATOM 4620 N N . GLU A 1 578 ? 5.906 0.794 36 1 51.19 578 GLU A N 1
ATOM 4621 C CA . GLU A 1 578 ? 5.938 2.195 36.406 1 51.19 578 GLU A CA 1
ATOM 4622 C C . GLU A 1 578 ? 4.562 2.84 36.281 1 51.19 578 GLU A C 1
ATOM 4624 O O . GLU A 1 578 ? 4.105 3.529 37.188 1 51.19 578 GLU A O 1
ATOM 4629 N N . GLU A 1 579 ? 3.91 2.535 35.188 1 56.06 579 GLU A N 1
ATOM 4630 C CA . GLU A 1 579 ? 2.588 3.119 34.969 1 56.06 579 GLU A CA 1
ATOM 4631 C C . GLU A 1 579 ? 1.559 2.5 35.906 1 56.06 579 GLU A C 1
ATOM 4633 O O . GLU A 1 579 ? 0.693 3.201 36.438 1 56.06 579 GLU A O 1
ATOM 4638 N N . PHE A 1 580 ? 1.696 1.189 36.031 1 54.84 580 PHE A N 1
ATOM 4639 C CA . PHE A 1 580 ? 0.829 0.512 36.969 1 54.84 580 PHE A CA 1
ATOM 4640 C C . PHE A 1 580 ? 1.073 1.026 38.375 1 54.84 580 PHE A C 1
ATOM 4642 O O . PHE A 1 580 ? 0.127 1.244 39.156 1 54.84 580 PHE A O 1
ATOM 4649 N N . HIS A 1 581 ? 2.188 1.25 38.719 1 47.41 581 HIS A N 1
ATOM 4650 C CA . HIS A 1 581 ? 2.537 1.843 40 1 47.41 581 HIS A CA 1
ATOM 4651 C C . HIS A 1 581 ? 1.966 3.25 40.156 1 47.41 581 HIS A C 1
ATOM 4653 O O . HIS A 1 581 ? 1.37 3.59 41.156 1 47.41 581 HIS A O 1
ATOM 4659 N N . ARG A 1 582 ? 2.186 3.979 39.125 1 54.34 582 ARG A N 1
ATOM 4660 C CA . ARG A 1 582 ? 1.652 5.336 39.156 1 54.34 582 ARG A CA 1
ATOM 4661 C C . ARG A 1 582 ? 0.13 5.328 39.25 1 54.34 582 ARG A C 1
ATOM 4663 O O . ARG A 1 582 ? -0.456 6.102 40 1 54.34 582 ARG A O 1
ATOM 4670 N N . TRP A 1 583 ? -0.403 4.469 38.469 1 53.56 583 TRP A N 1
ATOM 4671 C CA . TRP A 1 583 ? -1.857 4.363 38.469 1 53.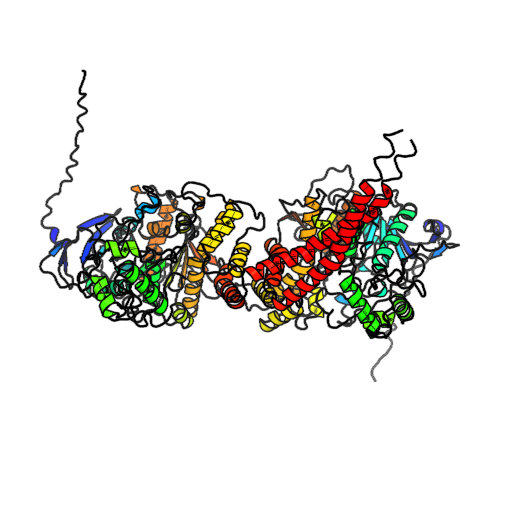56 583 TRP A CA 1
ATOM 4672 C C . TRP A 1 583 ? -2.359 3.812 39.812 1 53.56 583 TRP A C 1
ATOM 4674 O O . TRP A 1 583 ? -3.318 4.336 40.375 1 53.56 583 TRP A O 1
ATOM 4684 N N . SER A 1 584 ? -1.775 2.795 40.219 1 52.75 584 SER A N 1
ATOM 4685 C CA . SER A 1 584 ? -2.211 2.123 41.438 1 52.75 584 SER A CA 1
ATOM 4686 C C . SER A 1 584 ? -1.932 2.98 42.656 1 52.75 584 SER A C 1
ATOM 4688 O O . SER A 1 584 ? -2.68 2.934 43.625 1 52.75 584 SER A O 1
ATOM 4690 N N . THR A 1 585 ? -0.94 3.766 42.562 1 49.75 585 THR A N 1
ATOM 4691 C CA . THR A 1 585 ? -0.54 4.508 43.75 1 49.75 585 THR A CA 1
ATOM 4692 C C . THR A 1 585 ? -1.089 5.93 43.688 1 49.75 585 THR A C 1
ATOM 4694 O O . THR A 1 585 ? -1.302 6.547 44.75 1 49.75 585 THR A O 1
ATOM 4697 N N . LYS A 1 586 ? -1.216 6.379 42.5 1 49.94 586 LYS A N 1
ATOM 4698 C CA . LYS A 1 586 ? -1.699 7.758 42.469 1 49.94 586 LYS A CA 1
ATOM 4699 C C . LYS A 1 586 ? -3.158 7.812 42.031 1 49.94 586 LYS A C 1
ATOM 4701 O O . LYS A 1 586 ? -4.027 8.242 42.781 1 49.94 586 LYS A O 1
ATOM 4706 N N . TYR A 1 587 ? -3.369 7.254 40.938 1 50.31 587 TYR A N 1
ATOM 4707 C CA . TYR A 1 587 ? -4.688 7.516 40.375 1 50.31 587 TYR A CA 1
ATOM 4708 C C . TYR A 1 587 ? -5.75 6.641 41.031 1 50.31 587 TYR A C 1
ATOM 4710 O O . TYR A 1 587 ? -6.84 7.113 41.344 1 50.31 587 TYR A O 1
ATOM 4718 N N . MET A 1 588 ? -5.418 5.441 41.188 1 52.75 588 MET A N 1
ATOM 4719 C CA . MET A 1 588 ? -6.371 4.559 41.844 1 52.75 588 MET A CA 1
ATOM 4720 C C . MET A 1 588 ? -6.59 4.992 43.281 1 52.75 588 MET A C 1
ATOM 4722 O O . MET A 1 588 ? -7.711 4.914 43.812 1 52.75 588 MET A O 1
ATOM 4726 N N . VAL A 1 589 ? -5.609 5.461 43.906 1 45.5 589 VAL A N 1
ATOM 4727 C CA . VAL A 1 589 ? -5.727 5.965 45.25 1 45.5 589 VAL A CA 1
ATOM 4728 C C . VAL A 1 589 ? -6.566 7.238 45.281 1 45.5 589 V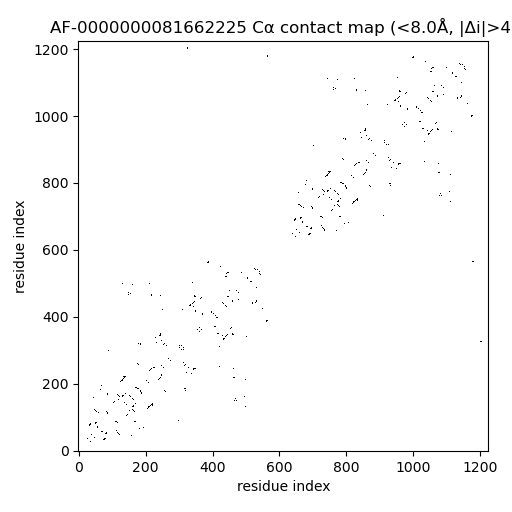AL A C 1
ATOM 4730 O O . VAL A 1 589 ? -7.469 7.391 46.094 1 45.5 589 VAL A O 1
ATOM 4733 N N . ASP A 1 590 ? -6.262 8.062 44.344 1 51.28 590 ASP A N 1
ATOM 4734 C CA . ASP A 1 590 ? -7.039 9.297 44.281 1 51.28 590 ASP A CA 1
ATOM 4735 C C . ASP A 1 590 ? -8.492 9.008 43.906 1 51.28 590 ASP A C 1
ATOM 4737 O O . ASP A 1 590 ? -9.406 9.609 44.469 1 51.28 590 ASP A O 1
ATOM 4741 N N . TRP A 1 591 ? -8.648 8.078 43.062 1 50.19 591 TRP A N 1
ATOM 4742 C CA . TRP A 1 591 ? -9.992 7.656 42.688 1 50.19 591 TRP A CA 1
ATOM 4743 C C . TRP A 1 591 ? -10.727 7.027 43.875 1 50.19 591 TRP A C 1
ATOM 4745 O O . TRP A 1 591 ? -11.898 7.328 44.094 1 50.19 591 TRP A O 1
ATOM 4755 N N . LYS A 1 592 ? -10.062 6.184 44.438 1 51.41 592 LYS A N 1
ATOM 4756 C CA . LYS A 1 592 ? -10.664 5.562 45.594 1 51.41 592 LYS A CA 1
ATOM 4757 C C . LYS A 1 592 ? -11.023 6.609 46.656 1 51.41 592 LYS A C 1
ATOM 4759 O O . LYS A 1 592 ? -12.094 6.551 47.25 1 51.41 592 LYS A O 1
ATOM 4764 N N . ALA A 1 593 ? -10.195 7.516 46.812 1 48.25 593 ALA A N 1
ATOM 4765 C CA . ALA A 1 593 ? -10.453 8.594 47.75 1 48.25 593 ALA A CA 1
ATOM 4766 C C . ALA A 1 593 ? -11.625 9.453 47.312 1 48.25 593 ALA A C 1
ATOM 4768 O O . ALA A 1 593 ? -12.508 9.781 48.094 1 48.25 593 ALA A O 1
ATOM 4769 N N . GLU A 1 594 ? -11.656 9.664 46.125 1 50.5 594 GLU A N 1
ATOM 4770 C CA . GLU A 1 594 ? -12.742 10.508 45.625 1 50.5 594 GLU A CA 1
ATOM 4771 C C . GLU A 1 594 ? -14.055 9.727 45.531 1 50.5 594 GLU A C 1
ATOM 4773 O O . GLU A 1 594 ? -15.117 10.281 45.812 1 50.5 594 GLU A O 1
ATOM 4778 N N . PHE A 1 595 ? -13.922 8.539 45.188 1 53 595 PHE A N 1
ATOM 4779 C CA . PHE A 1 595 ? -15.086 7.664 45.219 1 53 595 PHE A CA 1
ATOM 4780 C C . PHE A 1 595 ? -15.625 7.496 46.625 1 53 595 PHE A C 1
ATOM 4782 O O . PHE A 1 595 ? -16.828 7.586 46.844 1 53 595 PHE A O 1
ATOM 4789 N N . ASN A 1 596 ? -14.797 7.266 47.531 1 49.03 596 ASN A N 1
ATOM 4790 C CA . ASN A 1 596 ? -15.18 7.191 48.938 1 49.03 596 ASN A CA 1
ATOM 4791 C C . ASN A 1 596 ? -15.812 8.5 49.406 1 49.03 596 ASN A C 1
ATOM 4793 O O . ASN A 1 596 ? -16.812 8.484 50.156 1 49.03 596 ASN A O 1
ATOM 4797 N N . HIS A 1 597 ? -15.289 9.562 49 1 50 597 HIS A N 1
ATOM 4798 C CA . HIS A 1 597 ? -15.852 10.867 49.344 1 50 597 HIS A CA 1
ATOM 4799 C C . HIS A 1 597 ? -17.234 11.039 48.688 1 50 597 HIS A C 1
ATOM 4801 O O . HIS A 1 597 ? -18.156 11.562 49.344 1 50 597 HIS A O 1
ATOM 4807 N N . TYR A 1 598 ? -17.375 10.625 47.531 1 48.78 598 TYR A N 1
ATOM 4808 C CA . TYR A 1 598 ? -18.656 10.656 46.844 1 48.78 598 TYR A CA 1
ATOM 4809 C C . TYR A 1 598 ? -19.672 9.773 47.531 1 48.78 598 TYR A C 1
ATOM 4811 O O . TYR A 1 598 ? -20.812 10.188 47.75 1 48.78 598 TYR A O 1
ATOM 4819 N N . VAL A 1 599 ? -19.312 8.648 47.812 1 52.12 599 VAL A N 1
ATOM 4820 C CA . VAL A 1 599 ? -20.219 7.723 48.469 1 52.12 599 VAL A CA 1
ATOM 4821 C C . VAL A 1 599 ? -20.562 8.25 49.875 1 52.12 599 VAL A C 1
ATOM 4823 O O . VAL A 1 599 ? -21.703 8.164 50.312 1 52.12 599 VAL A O 1
ATOM 4826 N N . THR A 1 600 ? -19.656 8.812 50.562 1 46.56 600 THR A N 1
ATOM 4827 C CA . THR A 1 600 ? -19.891 9.312 51.906 1 46.56 600 THR A CA 1
ATOM 4828 C C . THR A 1 600 ? -20.75 10.57 51.875 1 46.56 600 THR A C 1
ATOM 4830 O O . THR A 1 600 ? -21.594 10.773 52.75 1 46.56 600 THR A O 1
ATOM 4833 N N . ASN A 1 601 ? -20.5 11.438 50.938 1 42.19 601 ASN A N 1
ATOM 4834 C CA . ASN A 1 601 ? -21.281 12.672 50.906 1 42.19 601 ASN A CA 1
ATOM 4835 C C . ASN A 1 601 ? -22.609 12.469 50.156 1 42.19 601 ASN A C 1
ATOM 4837 O O . ASN A 1 601 ? -23.422 13.391 50.094 1 42.19 601 ASN A O 1
ATOM 4841 N N . ARG A 1 602 ? -22.625 11.492 49.375 1 48.31 602 ARG A N 1
ATOM 4842 C CA . ARG A 1 602 ? -23.938 11.156 48.844 1 48.31 602 ARG A CA 1
ATOM 4843 C C . ARG A 1 602 ? -24.906 10.836 50 1 48.31 602 ARG A C 1
ATOM 4845 O O . ARG A 1 602 ? -26.125 11.039 49.844 1 48.31 602 ARG A O 1
ATOM 4852 N N . GLY A 1 603 ? -24.562 10.289 51.094 1 40.59 603 GLY A N 1
ATOM 4853 C CA . GLY A 1 603 ? -25.469 10.062 52.219 1 40.59 603 GLY A CA 1
ATOM 4854 C C . GLY A 1 603 ? -25.969 11.344 52.875 1 40.59 603 GLY A C 1
ATOM 4855 O O . GLY A 1 603 ? -26.938 11.336 53.625 1 40.59 603 GLY A O 1
ATOM 4856 N N . GLN A 1 604 ? -25.188 12.398 52.875 1 38.69 604 GLN A N 1
ATOM 4857 C CA . GLN A 1 604 ? -25.641 13.539 53.656 1 38.69 604 GLN A CA 1
ATOM 4858 C C . GLN A 1 604 ? -26.625 14.398 52.875 1 38.69 604 GLN A C 1
ATOM 4860 O O . GLN A 1 604 ? -27.391 15.156 53.469 1 38.69 604 GLN A O 1
ATOM 4865 N N . GLY A 1 605 ? -26.594 14.406 51.531 1 34.38 605 GLY A N 1
ATOM 4866 C CA . GLY A 1 605 ? -27.375 15.492 50.969 1 34.38 605 GLY A CA 1
ATOM 4867 C C . GLY A 1 605 ? -28.859 15.203 50.906 1 34.38 605 GLY A C 1
ATOM 4868 O O . GLY A 1 605 ? -29.672 16.125 50.906 1 34.38 605 GLY A O 1
ATOM 4869 N N . CYS A 1 606 ? -29.25 14.062 50.438 1 34.38 606 CYS A N 1
ATOM 4870 C CA . CYS A 1 606 ? -30.688 14.102 50.125 1 34.38 606 CYS A CA 1
ATOM 4871 C C . CYS A 1 606 ? -31.516 13.906 51.406 1 34.38 606 CYS A C 1
ATOM 4873 O O . CYS A 1 606 ? -32.75 13.906 51.344 1 34.38 606 CYS A O 1
ATOM 4875 N N . ASP A 1 607 ? -31.062 13.531 52.469 1 32.06 607 ASP A N 1
ATOM 4876 C CA . ASP A 1 607 ? -31.969 13.203 53.562 1 32.06 607 ASP A CA 1
ATOM 4877 C C . ASP A 1 607 ? -32.531 14.477 54.219 1 32.06 607 ASP A C 1
ATOM 4879 O O . ASP A 1 607 ? -33.312 14.398 55.156 1 32.06 607 ASP A O 1
ATOM 4883 N N . ALA A 1 608 ? -32.062 15.688 53.969 1 35.22 608 ALA A N 1
ATOM 4884 C CA . ALA A 1 608 ? -32.594 16.719 54.875 1 35.22 608 ALA A CA 1
ATOM 4885 C C . ALA A 1 608 ? -34.062 17.031 54.562 1 35.22 608 ALA A C 1
ATOM 4887 O O . ALA A 1 608 ? -34.781 17.516 55.438 1 35.22 608 ALA A O 1
ATOM 4888 N N . ASP A 1 609 ? -34.469 17.016 53.312 1 28.41 609 ASP A N 1
ATOM 4889 C CA . ASP A 1 609 ? -35.719 17.797 53.219 1 28.41 609 ASP A CA 1
ATOM 4890 C C . ASP A 1 609 ? -36.938 16.922 53.594 1 28.41 609 ASP A C 1
ATOM 4892 O O . ASP A 1 609 ? -38.062 17.375 53.5 1 28.41 609 ASP A O 1
ATOM 4896 N N . VAL A 1 610 ? -36.781 15.586 53.625 1 29.19 610 VAL A N 1
ATOM 4897 C CA . VAL A 1 610 ? -38.094 15.008 53.688 1 29.19 610 VAL A CA 1
ATOM 4898 C C . VAL A 1 610 ? -38.625 15.117 55.125 1 29.19 610 VAL A C 1
ATOM 4900 O O . VAL A 1 610 ? -39.781 14.781 55.406 1 29.19 610 VAL A O 1
ATOM 4903 N N . ASN A 1 611 ? -37.688 15.133 56.094 1 24.8 611 ASN A N 1
ATOM 4904 C CA . ASN A 1 611 ? -38.375 14.938 57.375 1 24.8 611 ASN A CA 1
ATOM 4905 C C . ASN A 1 611 ? -39 16.234 57.875 1 24.8 611 ASN A C 1
ATOM 4907 O O . ASN A 1 611 ? -39.594 16.281 58.969 1 24.8 611 ASN A O 1
ATOM 4911 N N . GLU A 1 612 ? -38.719 17.438 57.25 1 22.02 612 GLU A N 1
ATOM 4912 C CA . GLU A 1 612 ? -39.625 18.359 57.906 1 22.02 612 GLU A CA 1
ATOM 4913 C C . GLU A 1 612 ? -41 18.359 57.188 1 22.02 612 GLU A C 1
ATOM 4915 O O . GLU A 1 612 ? -41.062 18.328 55.969 1 22.02 612 GLU A O 1
ATOM 4920 N N . MET B 1 1 ? -58.438 -49.156 -13.523 1 21.2 1 MET B N 1
ATOM 4921 C CA . MET B 1 1 ? -58.188 -50.188 -14.523 1 21.2 1 MET B CA 1
ATOM 4922 C C . MET B 1 1 ? -57.406 -49.625 -15.711 1 21.2 1 MET B C 1
ATOM 4924 O O . MET B 1 1 ? -56.75 -50.375 -16.438 1 21.2 1 MET B O 1
ATOM 4928 N N . VAL B 1 2 ? -57.938 -48.469 -16.156 1 19.91 2 VAL B N 1
ATOM 4929 C CA . VAL B 1 2 ? -57.875 -48.344 -17.609 1 19.91 2 VAL B CA 1
ATOM 4930 C C . VAL B 1 2 ? -56.438 -48.469 -18.094 1 19.91 2 VAL B C 1
ATOM 4932 O O . VAL B 1 2 ? -55.5 -48.375 -17.297 1 19.91 2 VAL B O 1
ATOM 4935 N N . SER B 1 3 ? -56.312 -47.812 -19.234 1 21.03 3 SER B N 1
ATOM 4936 C CA . SER B 1 3 ? -55.625 -47.812 -20.516 1 21.03 3 SER B CA 1
ATOM 4937 C C . SER B 1 3 ? -54.156 -47.438 -20.328 1 21.03 3 SER B C 1
ATOM 4939 O O . SER B 1 3 ? -53.844 -46.469 -19.656 1 21.03 3 SER B O 1
ATOM 4941 N N . CYS B 1 4 ? -53.25 -48.469 -20.531 1 19.95 4 CYS B N 1
ATOM 4942 C CA . CYS B 1 4 ? -51.875 -48.906 -20.734 1 19.95 4 CYS B CA 1
ATOM 4943 C C . CYS B 1 4 ? -51.219 -48.125 -21.859 1 19.95 4 CYS B C 1
ATOM 4945 O O . CYS B 1 4 ? -51.312 -48.5 -23.031 1 19.95 4 CYS B O 1
ATOM 4947 N N . ALA B 1 5 ? -51.781 -46.781 -22 1 22.34 5 ALA B N 1
ATOM 4948 C CA . ALA B 1 5 ? -51.406 -46.094 -23.234 1 22.34 5 ALA B CA 1
ATOM 4949 C C . ALA B 1 5 ? -49.938 -46.312 -23.531 1 22.34 5 ALA B C 1
ATOM 4951 O O . ALA B 1 5 ? -49.094 -46.062 -22.672 1 22.34 5 ALA B O 1
ATOM 4952 N N . LEU B 1 6 ? -49.625 -47.031 -24.625 1 22.23 6 LEU B N 1
ATOM 4953 C CA . LEU B 1 6 ? -48.625 -47.781 -25.375 1 22.23 6 LEU B CA 1
ATOM 4954 C C . LEU B 1 6 ? -47.5 -46.875 -25.797 1 22.23 6 LEU B C 1
ATOM 4956 O O . LEU B 1 6 ? -47.562 -46.188 -26.828 1 22.23 6 LEU B O 1
ATOM 4960 N N . PHE B 1 7 ? -47.344 -45.688 -25.156 1 26.08 7 PHE B N 1
ATOM 4961 C CA . PHE B 1 7 ? -46.438 -44.781 -25.812 1 26.08 7 PHE B CA 1
ATOM 4962 C C . PHE B 1 7 ? -45.125 -45.469 -26.125 1 26.08 7 PHE B C 1
ATOM 4964 O O . PHE B 1 7 ? -44.375 -45.875 -25.219 1 26.08 7 PHE B O 1
ATOM 4971 N N . ALA B 1 8 ? -45.125 -46.312 -27.281 1 24.11 8 ALA B N 1
ATOM 4972 C CA . ALA B 1 8 ? -44.062 -47.062 -27.953 1 24.11 8 ALA B CA 1
ATOM 4973 C C . ALA B 1 8 ? -42.844 -46.156 -28.188 1 24.11 8 ALA B C 1
ATOM 4975 O O . ALA B 1 8 ? -42.969 -45.094 -28.812 1 24.11 8 ALA B O 1
ATOM 4976 N N . CYS B 1 9 ? -41.969 -46.156 -27.266 1 22.73 9 CYS B N 1
ATOM 4977 C CA . CYS B 1 9 ? -40.594 -45.656 -27.219 1 22.73 9 CYS B CA 1
ATOM 4978 C C . CYS B 1 9 ? -39.844 -46 -28.5 1 22.73 9 CYS B C 1
ATOM 4980 O O . CYS B 1 9 ? -39.531 -47.188 -28.75 1 22.73 9 CYS B O 1
ATOM 4982 N N . ILE B 1 10 ? -40.469 -45.531 -29.641 1 25.52 10 ILE B N 1
ATOM 4983 C CA . ILE B 1 10 ? -39.75 -45.812 -30.891 1 25.52 10 ILE B CA 1
ATOM 4984 C C . ILE B 1 10 ? -38.25 -45.594 -30.719 1 25.52 10 ILE B C 1
ATOM 4986 O O . ILE B 1 10 ? -37.844 -44.5 -30.359 1 25.52 10 ILE B O 1
ATOM 4990 N N . TYR B 1 11 ? -37.562 -46.656 -30.344 1 23.66 11 TYR B N 1
ATOM 4991 C CA . TYR B 1 11 ? -36.125 -46.938 -30.344 1 23.66 11 TYR B CA 1
ATOM 4992 C C . TYR B 1 11 ? -35.5 -46.531 -31.672 1 23.66 11 TYR B C 1
ATOM 4994 O O . TYR B 1 11 ? -35.688 -47.219 -32.688 1 23.66 11 TYR B O 1
ATOM 5002 N N . ILE B 1 12 ? -35.781 -45.281 -32.125 1 26.66 12 ILE B N 1
ATOM 5003 C CA . ILE B 1 12 ? -35.094 -45 -33.375 1 26.66 12 ILE B CA 1
ATOM 5004 C C . ILE B 1 12 ? -33.625 -45.406 -33.25 1 26.66 12 ILE B C 1
ATOM 5006 O O . ILE B 1 12 ? -32.906 -44.875 -32.406 1 26.66 12 ILE B O 1
ATOM 5010 N N . SER B 1 13 ? -33.344 -46.688 -33.531 1 25.3 13 SER B N 1
ATOM 5011 C CA . SER B 1 13 ? -32.062 -47.344 -33.781 1 25.3 13 SER B CA 1
ATOM 5012 C C . SER B 1 13 ? -31.188 -46.531 -34.75 1 25.3 13 SER B C 1
ATOM 5014 O O . SER B 1 13 ? -31.5 -46.438 -35.938 1 25.3 13 SER B O 1
ATOM 5016 N N . LEU B 1 14 ? -30.906 -45.281 -34.312 1 27.77 14 LEU B N 1
ATOM 5017 C CA . LEU B 1 14 ? -29.891 -44.688 -35.188 1 27.77 14 LEU B CA 1
ATOM 5018 C C . LEU B 1 14 ? -28.781 -45.688 -35.5 1 27.77 14 LEU B C 1
ATOM 5020 O O . LEU B 1 14 ? -28.047 -46.094 -34.594 1 27.77 14 LEU B O 1
ATOM 5024 N N . MET B 1 15 ? -29.062 -46.625 -36.406 1 27.19 15 MET B N 1
ATOM 5025 C CA . MET B 1 15 ? -28.109 -47.531 -37.062 1 27.19 15 MET B CA 1
ATOM 5026 C C . MET B 1 15 ? -26.906 -46.75 -37.594 1 27.19 15 MET B C 1
ATOM 5028 O O . MET B 1 15 ? -27.016 -45.969 -38.531 1 27.19 15 MET B O 1
ATOM 5032 N N . LEU B 1 16 ? -26.094 -46.219 -36.688 1 29.91 16 LEU B N 1
ATOM 5033 C CA . LEU B 1 16 ? -24.75 -45.875 -37.156 1 29.91 16 LEU B CA 1
ATOM 5034 C C . LEU B 1 16 ? -24.188 -47 -38 1 29.91 16 LEU B C 1
ATOM 5036 O O . LEU B 1 16 ? -24.078 -48.156 -37.562 1 29.91 16 LEU B O 1
ATOM 5040 N N . ASN B 1 17 ? -24.578 -47 -39.281 1 28.77 17 ASN B N 1
ATOM 5041 C CA . ASN B 1 17 ? -23.984 -47.875 -40.281 1 28.77 17 ASN B CA 1
ATOM 5042 C C . ASN B 1 17 ? -22.469 -47.938 -40.156 1 28.77 17 ASN B C 1
ATOM 5044 O O . ASN B 1 17 ? -21.797 -46.906 -40.312 1 28.77 17 ASN B O 1
ATOM 5048 N N . TYR B 1 18 ? -21.969 -48.812 -39.344 1 30.66 18 TYR B N 1
ATOM 5049 C CA . TYR B 1 18 ? -20.594 -49.312 -39.375 1 30.66 18 TYR B CA 1
ATOM 5050 C C . TYR B 1 18 ? -20.25 -49.844 -40.781 1 30.66 18 TYR B C 1
ATOM 5052 O O . TYR B 1 18 ? -20.688 -50.938 -41.156 1 30.66 18 TYR B O 1
ATOM 5060 N N . SER B 1 19 ? -20.406 -49.094 -41.875 1 31.45 19 SER B N 1
ATOM 5061 C CA . SER B 1 19 ? -19.844 -49.656 -43.062 1 31.45 19 SER B CA 1
ATOM 5062 C C . SER B 1 19 ? -18.438 -50.219 -42.812 1 31.45 19 SER B C 1
ATOM 5064 O O . SER B 1 19 ? -17.625 -49.562 -42.125 1 31.45 19 SER B O 1
ATOM 5066 N N . ALA B 1 20 ? -18.234 -51.5 -43.031 1 36 20 ALA B N 1
ATOM 5067 C CA . ALA B 1 20 ? -17.062 -52.375 -43.094 1 36 20 ALA B CA 1
ATOM 5068 C C . ALA B 1 20 ? -16 -51.812 -44.031 1 36 20 ALA B C 1
ATOM 5070 O O . ALA B 1 20 ? -15.984 -52.125 -45.219 1 36 20 ALA B O 1
ATOM 5071 N N . GLN B 1 21 ? -15.703 -50.562 -44.062 1 33.53 21 GLN B N 1
ATOM 5072 C CA . GLN B 1 21 ? -14.484 -50.219 -44.781 1 33.53 21 GLN B CA 1
ATOM 5073 C C . GLN B 1 21 ? -13.289 -51 -44.25 1 33.53 21 GLN B C 1
ATOM 5075 O O . GLN B 1 21 ? -12.773 -50.719 -43.188 1 33.53 21 GLN B O 1
ATOM 5080 N N . ALA B 1 22 ? -13.094 -52.188 -44.5 1 38.31 22 ALA B N 1
ATOM 5081 C CA . ALA B 1 22 ? -12.055 -53.188 -44.281 1 38.31 22 ALA B CA 1
ATOM 5082 C C . ALA B 1 22 ? -10.68 -52.656 -44.688 1 38.31 22 ALA B C 1
ATOM 5084 O O . ALA B 1 22 ? -9.68 -52.938 -44 1 38.31 22 ALA B O 1
ATOM 5085 N N . ASP B 1 23 ? -10.523 -52.312 -46 1 36.75 23 ASP B N 1
ATOM 5086 C CA . ASP B 1 23 ? -9.195 -52.062 -46.562 1 36.75 23 ASP B CA 1
ATOM 5087 C C . ASP B 1 23 ? -8.5 -50.906 -45.875 1 36.75 23 ASP B C 1
ATOM 5089 O O . ASP B 1 23 ? -7.324 -50.625 -46.094 1 36.75 23 ASP B O 1
ATOM 5093 N N . GLU B 1 24 ? -9.211 -49.875 -45.438 1 40.16 24 GLU B N 1
ATOM 5094 C CA . GLU B 1 24 ? -8.758 -48.594 -44.906 1 40.16 24 GLU B CA 1
ATOM 5095 C C . GLU B 1 24 ? -8.188 -48.75 -43.5 1 40.16 24 GLU B C 1
ATOM 5097 O O . GLU B 1 24 ? -7.93 -47.75 -42.812 1 40.16 24 GLU B O 1
ATOM 5102 N N . ASP B 1 25 ? -8.227 -49.844 -42.969 1 45.44 25 ASP B N 1
ATOM 5103 C CA . ASP B 1 25 ? -7.824 -50.219 -41.625 1 45.44 25 ASP B CA 1
ATOM 5104 C C . ASP B 1 25 ? -6.344 -49.938 -41.406 1 45.44 25 ASP B C 1
ATOM 5106 O O . ASP B 1 25 ? -5.914 -49.781 -40.25 1 45.44 25 ASP B O 1
ATOM 5110 N N . TYR B 1 26 ? -5.57 -50.031 -42.406 1 53.5 26 TYR B N 1
ATOM 5111 C CA . TYR B 1 26 ? -4.125 -49.906 -42.281 1 53.5 26 TYR B CA 1
ATOM 5112 C C . TYR B 1 26 ? -3.719 -48.469 -41.906 1 53.5 26 TYR B C 1
ATOM 5114 O O . TYR B 1 26 ? -2.641 -48.25 -41.375 1 53.5 26 TYR B O 1
ATOM 5122 N N . ASP B 1 27 ? -4.625 -47.562 -42.125 1 66.38 27 ASP B N 1
ATOM 5123 C CA . ASP B 1 27 ? -4.195 -46.188 -42.062 1 66.38 27 ASP B CA 1
ATOM 5124 C C . ASP B 1 27 ? -4.102 -45.688 -40.625 1 66.38 27 ASP B C 1
ATOM 5126 O O . ASP B 1 27 ? -3.482 -44.656 -40.344 1 66.38 27 ASP B O 1
ATOM 5130 N N . TYR B 1 28 ? -4.473 -46.5 -39.656 1 83.38 28 TYR B N 1
ATOM 5131 C CA . TYR B 1 28 ? -4.48 -46 -38.281 1 83.38 28 TYR B CA 1
ATOM 5132 C C . TYR B 1 28 ? -3.492 -46.75 -37.406 1 83.38 28 TYR B C 1
ATOM 5134 O O . TYR B 1 28 ? -3.598 -46.719 -36.188 1 83.38 28 TYR B O 1
ATOM 5142 N N . VAL B 1 29 ? -2.732 -47.5 -37.969 1 93.62 29 VAL B N 1
ATOM 5143 C CA . VAL B 1 29 ? -1.77 -48.25 -37.188 1 93.62 29 VAL B CA 1
ATOM 5144 C C . VAL B 1 29 ? -0.396 -47.594 -37.281 1 93.62 29 VAL B C 1
ATOM 5146 O O . VAL B 1 29 ? 0.064 -47.25 -38.344 1 93.62 29 VAL B O 1
ATOM 5149 N N . VAL B 1 30 ? 0.192 -47.375 -36.188 1 96.12 30 VAL B N 1
ATOM 5150 C CA . VAL B 1 30 ? 1.531 -46.781 -36.094 1 96.12 30 VAL B CA 1
ATOM 5151 C C . VAL B 1 30 ? 2.479 -47.781 -35.438 1 96.12 30 VAL B C 1
ATOM 5153 O O . VAL B 1 30 ? 2.111 -48.438 -34.469 1 96.12 30 VAL B O 1
ATOM 5156 N N . SER B 1 31 ? 3.67 -47.969 -35.938 1 95.75 31 SER B N 1
ATOM 5157 C CA . SER B 1 31 ? 4.695 -48.844 -35.375 1 95.75 31 SER B CA 1
ATOM 5158 C C . SER B 1 31 ? 5.641 -48.062 -34.469 1 95.75 31 SER B C 1
ATOM 5160 O O . SER B 1 31 ? 6.461 -47.281 -34.969 1 95.75 31 SER B O 1
ATOM 5162 N N . THR B 1 32 ? 5.512 -48.312 -33.188 1 96.25 32 THR B N 1
ATOM 5163 C CA . THR B 1 32 ? 6.422 -47.688 -32.25 1 96.25 32 THR B CA 1
ATOM 5164 C C . THR B 1 32 ? 7.602 -48.594 -31.938 1 96.25 32 THR B C 1
ATOM 5166 O O . THR B 1 32 ? 7.688 -49.688 -32.469 1 96.25 32 THR B O 1
ATOM 5169 N N . MET B 1 33 ? 8.516 -48.094 -31.062 1 94.94 33 MET B N 1
ATOM 5170 C CA . MET B 1 33 ? 9.648 -48.906 -30.625 1 94.94 33 MET B CA 1
ATOM 5171 C C . MET B 1 33 ? 9.18 -50.094 -29.797 1 94.94 33 MET B C 1
ATOM 5173 O O . MET B 1 33 ? 9.883 -51.094 -29.688 1 94.94 33 MET B O 1
ATOM 5177 N N . TYR B 1 34 ? 7.969 -50.031 -29.25 1 95.25 34 TYR B N 1
ATOM 5178 C CA . TYR B 1 34 ? 7.496 -51.031 -28.312 1 95.25 34 TYR B CA 1
ATOM 5179 C C . TYR B 1 34 ? 6.473 -51.969 -28.969 1 95.25 34 TYR B C 1
ATOM 5181 O O . TYR B 1 34 ? 6.145 -53.031 -28.438 1 95.25 34 TYR B O 1
ATOM 5189 N N . GLY B 1 35 ? 5.98 -51.531 -30.109 1 96.19 35 GLY B N 1
ATOM 5190 C CA . GLY B 1 35 ? 4.977 -52.312 -30.812 1 96.19 35 GLY B CA 1
ATOM 5191 C C . GLY B 1 35 ? 4.016 -51.469 -31.609 1 96.19 35 GLY B C 1
ATOM 5192 O O . GLY B 1 35 ? 4.148 -50.25 -31.656 1 96.19 35 GLY B O 1
ATOM 5193 N N . LYS B 1 36 ? 3.125 -52.188 -32.25 1 97.19 36 LYS B N 1
ATOM 5194 C CA . LYS B 1 36 ? 2.131 -51.5 -33.062 1 97.19 36 LYS B CA 1
ATOM 5195 C C . LYS B 1 36 ? 0.958 -51.031 -32.219 1 97.19 36 LYS B C 1
ATOM 5197 O O . LYS B 1 36 ? 0.558 -51.688 -31.266 1 97.19 36 LYS B O 1
ATOM 5202 N N . VAL B 1 37 ? 0.476 -49.844 -32.562 1 97.75 37 VAL B N 1
ATOM 5203 C CA . VAL B 1 37 ? -0.68 -49.281 -31.891 1 97.75 37 VAL B CA 1
ATOM 5204 C C . VAL B 1 37 ? -1.758 -48.906 -32.906 1 97.75 37 VAL B C 1
ATOM 5206 O O . VAL B 1 37 ? -1.485 -48.219 -33.906 1 97.75 37 VAL B O 1
ATOM 5209 N N . ARG B 1 38 ? -2.961 -49.406 -32.719 1 97.25 38 ARG B N 1
ATOM 5210 C CA . ARG B 1 38 ? -4.098 -49.031 -33.562 1 97.25 38 ARG B CA 1
ATOM 5211 C C . ARG B 1 38 ? -4.934 -47.938 -32.938 1 97.25 38 ARG B C 1
ATOM 5213 O O . ARG B 1 38 ? -5.426 -48.094 -31.812 1 97.25 38 ARG B O 1
ATOM 5220 N N . GLY B 1 39 ? -4.941 -46.844 -33.625 1 96.62 39 GLY B N 1
ATOM 5221 C CA . GLY B 1 39 ? -5.816 -45.75 -33.188 1 96.62 39 GLY B CA 1
ATOM 5222 C C . GLY B 1 39 ? -7.094 -45.656 -34 1 96.62 39 GLY B C 1
ATOM 5223 O O . GLY B 1 39 ? -7.59 -46.688 -34.5 1 96.62 39 GLY B O 1
ATOM 5224 N N . TYR B 1 40 ? -7.781 -44.531 -34 1 94.75 40 TYR B N 1
ATOM 5225 C CA . TYR B 1 40 ? -8.945 -44.281 -34.844 1 94.75 40 TYR B CA 1
ATOM 5226 C C . TYR B 1 40 ? -9.039 -42.781 -35.156 1 94.75 40 TYR B C 1
ATOM 5228 O O . TYR B 1 40 ? -8.469 -41.938 -34.469 1 94.75 40 TYR B O 1
ATOM 5236 N N . ARG B 1 41 ? -9.703 -42.469 -36.281 1 96.19 41 ARG B N 1
ATOM 5237 C CA . ARG B 1 41 ? -9.812 -41.094 -36.781 1 96.19 41 ARG B CA 1
ATOM 5238 C C . ARG B 1 41 ? -11.109 -40.438 -36.344 1 96.19 41 ARG B C 1
ATOM 5240 O O . ARG B 1 41 ? -12.164 -41.094 -36.312 1 96.19 41 ARG B O 1
ATOM 5247 N N . ILE B 1 42 ? -10.984 -39.25 -35.906 1 94.75 42 ILE B N 1
ATOM 5248 C CA . ILE B 1 42 ? -12.18 -38.5 -35.562 1 94.75 42 ILE B CA 1
ATOM 5249 C C . ILE B 1 42 ? -12.18 -37.156 -36.312 1 94.75 42 ILE B C 1
ATOM 5251 O O . ILE B 1 42 ? -11.133 -36.688 -36.75 1 94.75 42 ILE B O 1
ATOM 5255 N N . GLN B 1 43 ? -13.383 -36.625 -36.469 1 93.62 43 GLN B N 1
ATOM 5256 C CA . GLN B 1 43 ? -13.531 -35.312 -37.094 1 93.62 43 GLN B CA 1
ATOM 5257 C C . GLN B 1 43 ? -13.75 -34.219 -36.031 1 93.62 43 GLN B C 1
ATOM 5259 O O . GLN B 1 43 ? -14.539 -34.406 -35.094 1 93.62 43 GLN B O 1
ATOM 5264 N N . VAL B 1 44 ? -13.016 -33.312 -36.094 1 90.19 44 VAL B N 1
ATOM 5265 C CA . VAL B 1 44 ? -13.148 -32.125 -35.25 1 90.19 44 VAL B CA 1
ATOM 5266 C C . VAL B 1 44 ? -13.367 -30.875 -36.125 1 90.19 44 VAL B C 1
ATOM 5268 O O . VAL B 1 44 ? -12.461 -30.453 -36.844 1 90.19 44 VAL B O 1
ATOM 5271 N N . THR B 1 45 ? -14.516 -30.297 -35.969 1 82.44 45 THR B N 1
ATOM 5272 C CA . THR B 1 45 ? -14.914 -29.25 -36.875 1 82.44 45 THR B CA 1
ATOM 5273 C C . THR B 1 45 ? -14.766 -29.703 -38.344 1 82.44 45 THR B C 1
ATOM 5275 O O . THR B 1 45 ? -15.484 -30.594 -38.781 1 82.44 45 THR B O 1
ATOM 5278 N N . GLU B 1 46 ? -13.852 -29.094 -39.125 1 87.62 46 GLU B N 1
ATOM 5279 C CA . GLU B 1 46 ? -13.695 -29.438 -40.531 1 87.62 46 GLU B CA 1
ATOM 5280 C C . GLU B 1 46 ? -12.375 -30.156 -40.781 1 87.62 46 GLU B C 1
ATOM 5282 O O . GLU B 1 46 ? -11.945 -30.297 -41.938 1 87.62 46 GLU B O 1
ATOM 5287 N N . LYS B 1 47 ? -11.836 -30.641 -39.719 1 94.31 47 LYS B N 1
ATOM 5288 C CA . LYS B 1 47 ? -10.539 -31.312 -39.844 1 94.31 47 LYS B CA 1
ATOM 5289 C C . LYS B 1 47 ? -10.586 -32.719 -39.219 1 94.31 47 LYS B C 1
ATOM 5291 O O . LYS B 1 47 ? -11.594 -33.094 -38.625 1 94.31 47 LYS B O 1
ATOM 5296 N N . TYR B 1 48 ? -9.508 -33.438 -39.469 1 95.12 48 TYR B N 1
ATOM 5297 C CA . TYR B 1 48 ? -9.461 -34.781 -38.938 1 95.12 48 TYR B CA 1
ATOM 5298 C C . TYR B 1 48 ? -8.219 -35 -38.094 1 95.12 48 TYR B C 1
ATOM 5300 O O . TYR B 1 48 ? -7.184 -34.375 -38.312 1 95.12 48 TYR B O 1
ATOM 5308 N N . VAL B 1 49 ? -8.383 -35.844 -37.094 1 96.81 49 VAL B N 1
ATOM 5309 C CA . VAL B 1 49 ? -7.312 -36.188 -36.188 1 96.81 49 VAL B CA 1
ATOM 5310 C C . VAL B 1 49 ? -7.301 -37.688 -35.938 1 96.81 49 VAL B C 1
ATOM 5312 O O . VAL B 1 49 ? -8.359 -38.312 -35.781 1 96.81 49 VAL B O 1
ATOM 5315 N N . ASP B 1 50 ? -6.125 -38.281 -36.062 1 97.06 50 ASP B N 1
ATOM 5316 C CA . ASP B 1 50 ? -5.941 -39.656 -35.594 1 97.06 50 ASP B CA 1
ATOM 5317 C C . ASP B 1 50 ? -5.574 -39.656 -34.094 1 97.06 50 ASP B C 1
ATOM 5319 O O . ASP B 1 50 ? -4.609 -39 -33.688 1 97.06 50 ASP B O 1
ATOM 5323 N N . GLN B 1 51 ? -6.34 -40.344 -33.344 1 97.44 51 GLN B N 1
ATOM 5324 C CA . GLN B 1 51 ? -6.027 -40.406 -31.922 1 97.44 51 GLN B CA 1
ATOM 5325 C C . GLN B 1 51 ? -5.605 -41.812 -31.516 1 97.44 51 GLN B C 1
ATOM 5327 O O . GLN B 1 51 ? -6.152 -42.781 -32 1 97.44 51 GLN B O 1
ATOM 5332 N N . TYR B 1 52 ? -4.578 -41.906 -30.797 1 98.38 52 TYR B N 1
ATOM 5333 C CA . TYR B 1 52 ? -4.035 -43.094 -30.156 1 98.38 52 TYR B CA 1
ATOM 5334 C C . TYR B 1 52 ? -4.074 -43 -28.641 1 98.38 52 TYR B C 1
ATOM 5336 O O . TYR B 1 52 ? -3.352 -42.188 -28.062 1 98.38 52 TYR B O 1
ATOM 5344 N N . LEU B 1 53 ? -4.938 -43.781 -27.984 1 98.31 53 LEU B N 1
ATOM 5345 C CA . LEU B 1 53 ? -5.199 -43.656 -26.562 1 98.31 53 LEU B CA 1
ATOM 5346 C C . LEU B 1 53 ? -4.699 -44.875 -25.797 1 98.31 53 LEU B C 1
ATOM 5348 O O . LEU B 1 53 ? -4.625 -45.969 -26.344 1 98.31 53 LEU B O 1
ATOM 5352 N N . GLY B 1 54 ? -4.305 -44.625 -24.5 1 98.31 54 GLY B N 1
ATOM 5353 C CA . GLY B 1 54 ? -4.012 -45.688 -23.562 1 98.31 54 GLY B CA 1
ATOM 5354 C C . GLY B 1 54 ? -2.762 -46.469 -23.922 1 98.31 54 GLY B C 1
ATOM 5355 O O . GLY B 1 54 ? -2.727 -47.688 -23.781 1 98.31 54 GLY B O 1
ATOM 5356 N N . ILE B 1 55 ? -1.782 -45.844 -24.453 1 98.5 55 ILE B N 1
ATOM 5357 C CA . ILE B 1 55 ? -0.525 -46.5 -24.797 1 98.5 55 ILE B CA 1
ATOM 5358 C C . ILE B 1 55 ? 0.334 -46.656 -23.531 1 98.5 55 ILE B C 1
ATOM 5360 O O . ILE B 1 55 ? 0.71 -45.656 -22.906 1 98.5 55 ILE B O 1
ATOM 5364 N N . PRO B 1 56 ? 0.646 -47.875 -23.109 1 98.06 56 PRO B N 1
ATOM 5365 C CA . PRO B 1 56 ? 1.521 -48 -21.938 1 98.06 56 PRO B CA 1
ATOM 5366 C C . PRO B 1 56 ? 2.953 -47.562 -22.219 1 98.06 56 PRO B C 1
ATOM 5368 O O . PRO B 1 56 ? 3.555 -47.969 -23.203 1 98.06 56 PRO B O 1
ATOM 5371 N N . TYR B 1 57 ? 3.518 -46.75 -21.422 1 98 57 TYR B N 1
ATOM 5372 C CA . TYR B 1 57 ? 4.875 -46.281 -21.656 1 98 57 TYR B CA 1
ATOM 5373 C C . TYR B 1 57 ? 5.84 -46.812 -20.609 1 98 57 TYR B C 1
ATOM 5375 O O . TYR B 1 57 ? 7.055 -46.656 -20.734 1 98 57 TYR B O 1
ATOM 5383 N N . ALA B 1 58 ? 5.324 -47.469 -19.562 1 98 58 ALA B N 1
ATOM 5384 C CA . ALA B 1 58 ? 6.156 -48 -18.484 1 98 58 ALA B CA 1
ATOM 5385 C C . ALA B 1 58 ? 5.676 -49.375 -18.016 1 98 58 ALA B C 1
ATOM 5387 O O . ALA B 1 58 ? 4.52 -49.719 -18.234 1 98 58 ALA B O 1
ATOM 5388 N N . THR B 1 59 ? 6.652 -50.094 -17.375 1 97.06 59 THR B N 1
ATOM 5389 C CA . THR B 1 59 ? 6.266 -51.312 -16.641 1 97.06 59 THR B CA 1
ATOM 5390 C C . THR B 1 59 ? 5.297 -50.969 -15.516 1 97.06 59 THR B C 1
ATOM 5392 O O . THR B 1 59 ? 5.496 -49.969 -14.797 1 97.06 59 THR B O 1
ATOM 5395 N N . PRO B 1 60 ? 4.18 -51.781 -15.43 1 96.88 60 PRO B N 1
ATOM 5396 C CA . PRO B 1 60 ? 3.242 -51.469 -14.344 1 96.88 60 PRO B CA 1
ATOM 5397 C C . PRO B 1 60 ? 3.924 -51.375 -12.984 1 96.88 60 PRO B C 1
ATOM 5399 O O . PRO B 1 60 ? 4.648 -52.281 -12.578 1 96.88 60 PRO B O 1
ATOM 5402 N N . PRO B 1 61 ? 3.721 -50.25 -12.273 1 96.06 61 PRO B N 1
ATOM 5403 C CA . PRO B 1 61 ? 4.387 -50.031 -10.992 1 96.06 61 PRO B CA 1
ATOM 5404 C C . PRO B 1 61 ? 3.633 -50.688 -9.828 1 96.06 61 PRO B C 1
ATOM 5406 O O . PRO B 1 61 ? 3.266 -50 -8.867 1 96.06 61 PRO B O 1
ATOM 5409 N N . VAL B 1 62 ? 3.447 -51.969 -9.844 1 94.88 62 VAL B N 1
ATOM 5410 C CA . VAL B 1 62 ? 2.668 -52.688 -8.852 1 94.88 62 VAL B CA 1
ATOM 5411 C C . VAL B 1 62 ? 3.594 -53.562 -8.023 1 94.88 62 VAL B C 1
ATOM 5413 O O . VAL B 1 62 ? 4.746 -53.812 -8.398 1 94.88 62 VAL B O 1
ATOM 5416 N N . ASP B 1 63 ? 3.162 -54 -6.914 1 92.19 63 ASP B N 1
ATOM 5417 C CA . ASP B 1 63 ? 3.865 -54.938 -6.031 1 92.19 63 ASP B CA 1
ATOM 5418 C C . ASP B 1 63 ? 5.27 -54.406 -5.715 1 92.19 63 ASP B C 1
ATOM 5420 O O . ASP B 1 63 ? 5.441 -53.281 -5.293 1 92.19 63 ASP B O 1
ATOM 5424 N N . GLU B 1 64 ? 6.328 -55.188 -6.086 1 92 64 GLU B N 1
ATOM 5425 C CA . GLU B 1 64 ? 7.695 -54.844 -5.711 1 92 64 GLU B CA 1
ATOM 5426 C C . GLU B 1 64 ? 8.148 -53.562 -6.391 1 92 64 GLU B C 1
ATOM 5428 O O . GLU B 1 64 ? 9.125 -52.938 -5.965 1 92 64 GLU B O 1
ATOM 5433 N N . LEU B 1 65 ? 7.371 -53.094 -7.355 1 94.56 65 LEU B N 1
ATOM 5434 C CA . LEU B 1 65 ? 7.777 -51.906 -8.102 1 94.56 65 LEU B CA 1
ATOM 5435 C C . LEU B 1 65 ? 7.094 -50.656 -7.559 1 94.56 65 LEU B C 1
ATOM 5437 O O . LEU B 1 65 ? 7.387 -49.562 -8 1 94.56 65 LEU B O 1
ATOM 5441 N N . ARG B 1 66 ? 6.188 -50.875 -6.512 1 95.12 66 ARG B N 1
ATOM 5442 C CA . ARG B 1 66 ? 5.629 -49.719 -5.824 1 95.12 66 ARG B CA 1
ATOM 5443 C C . ARG B 1 66 ? 6.73 -48.875 -5.184 1 95.12 66 ARG B C 1
ATOM 5445 O O . ARG B 1 66 ? 7.645 -49.406 -4.555 1 95.12 66 ARG B O 1
ATOM 5452 N N . PHE B 1 67 ? 6.773 -47.594 -5.348 1 95.38 67 PHE B N 1
ATOM 5453 C CA . PHE B 1 67 ? 7.672 -46.594 -4.789 1 95.38 67 PHE B CA 1
ATOM 5454 C C . PHE B 1 67 ? 9.031 -46.656 -5.484 1 95.38 67 PHE B C 1
ATOM 5456 O O . PHE B 1 67 ? 9.953 -45.906 -5.105 1 95.38 67 PHE B O 1
ATOM 5463 N N . LYS B 1 68 ? 9.172 -47.438 -6.527 1 93.38 68 LYS B N 1
ATOM 5464 C CA . LYS B 1 68 ? 10.43 -47.531 -7.266 1 93.38 68 LYS B CA 1
ATOM 5465 C C . LYS B 1 68 ? 10.352 -46.719 -8.562 1 93.38 68 LYS B C 1
ATOM 5467 O O . LYS B 1 68 ? 9.266 -46.5 -9.109 1 93.38 68 LYS B O 1
ATOM 5472 N N . PRO B 1 69 ? 11.516 -46.219 -9.008 1 93.12 69 PRO B N 1
ATOM 5473 C CA . PRO B 1 69 ? 11.516 -45.594 -10.328 1 93.12 69 PRO B CA 1
ATOM 5474 C C . PRO B 1 69 ? 11 -46.531 -11.422 1 93.12 69 PRO B C 1
ATOM 5476 O O . PRO B 1 69 ? 11.289 -47.75 -11.398 1 93.12 69 PRO B O 1
ATOM 5479 N N . THR B 1 70 ? 10.195 -45.969 -12.281 1 89.62 70 THR B N 1
ATOM 5480 C CA . THR B 1 70 ? 9.609 -46.781 -13.328 1 89.62 70 THR B CA 1
ATOM 5481 C C . THR B 1 70 ? 10.633 -47.094 -14.422 1 89.62 70 THR B C 1
ATOM 5483 O O . THR B 1 70 ? 11.586 -46.312 -14.609 1 89.62 70 THR B O 1
ATOM 5486 N N . THR B 1 71 ? 10.391 -48.156 -15.07 1 94.69 71 THR B N 1
ATOM 5487 C CA . THR B 1 71 ? 11.195 -48.562 -16.219 1 94.69 71 THR B CA 1
ATOM 5488 C C . THR B 1 71 ? 10.336 -48.656 -17.469 1 94.69 71 THR B C 1
ATOM 5490 O O . THR B 1 71 ? 9.117 -48.812 -17.391 1 94.69 71 THR B O 1
ATOM 5493 N N . PRO B 1 72 ? 10.953 -48.531 -18.609 1 95.94 72 PRO B N 1
ATOM 5494 C CA . PRO B 1 72 ? 10.188 -48.562 -19.859 1 95.94 72 PRO B CA 1
ATOM 5495 C C . PRO B 1 72 ? 9.359 -49.844 -20 1 95.94 72 PRO B C 1
ATOM 5497 O O . PRO B 1 72 ? 9.781 -50.906 -19.516 1 95.94 72 PRO B O 1
ATOM 5500 N N . HIS B 1 73 ? 8.297 -49.719 -20.594 1 94.69 73 HIS B N 1
ATOM 5501 C CA . HIS B 1 73 ? 7.465 -50.875 -20.891 1 94.69 73 HIS B CA 1
ATOM 5502 C C . HIS B 1 73 ? 8.203 -51.875 -21.781 1 94.69 73 HIS B C 1
ATOM 5504 O O . HIS B 1 73 ? 8.984 -51.469 -22.641 1 94.69 73 HIS B O 1
ATOM 5510 N N . GLN B 1 74 ? 7.867 -53.156 -21.625 1 94.38 74 GLN B N 1
ATOM 5511 C CA . GLN B 1 74 ? 8.398 -54.156 -22.516 1 94.38 74 GLN B CA 1
ATOM 5512 C C . GLN B 1 74 ? 7.691 -54.125 -23.875 1 94.38 74 GLN B C 1
ATOM 5514 O O . GLN B 1 74 ? 6.496 -53.844 -23.953 1 94.38 74 GLN B O 1
ATOM 5519 N N . PRO B 1 75 ? 8.453 -54.469 -24.906 1 96 75 PRO B N 1
ATOM 5520 C CA . PRO B 1 75 ? 7.797 -54.5 -26.219 1 96 75 PRO B CA 1
ATOM 5521 C C . PRO B 1 75 ? 6.652 -55.531 -26.266 1 96 75 PRO B C 1
ATOM 5523 O O . PRO B 1 75 ? 6.715 -56.562 -25.594 1 96 75 PRO B O 1
ATOM 5526 N N . TRP B 1 76 ? 5.629 -55.219 -26.953 1 95.88 76 TRP B N 1
ATOM 5527 C CA . TRP B 1 76 ? 4.508 -56.156 -27.078 1 95.88 76 TRP B CA 1
ATOM 5528 C C . TRP B 1 76 ? 4.426 -56.719 -28.5 1 95.88 76 TRP B C 1
ATOM 5530 O O . TRP B 1 76 ? 4.879 -56.094 -29.453 1 95.88 76 TRP B O 1
ATOM 5540 N N . LYS B 1 77 ? 3.861 -57.938 -28.547 1 93.94 77 LYS B N 1
ATOM 5541 C CA . LYS B 1 77 ? 3.584 -58.562 -29.844 1 93.94 77 LYS B CA 1
ATOM 5542 C C . LYS B 1 77 ? 2.182 -58.219 -30.328 1 93.94 77 LYS B C 1
ATOM 5544 O O . LYS B 1 77 ? 1.269 -58.031 -29.531 1 93.94 77 LYS B O 1
ATOM 5549 N N . GLY B 1 78 ? 2.021 -58.094 -31.562 1 93.44 78 GLY B N 1
ATOM 5550 C CA . GLY B 1 78 ? 0.716 -57.75 -32.094 1 93.44 78 GLY B CA 1
ATOM 5551 C C . GLY B 1 78 ? 0.427 -56.281 -32.094 1 93.44 78 GLY B C 1
ATOM 5552 O O . GLY B 1 78 ? 1.351 -55.438 -32.125 1 93.44 78 GLY B O 1
ATOM 5553 N N . THR B 1 79 ? -0.836 -55.969 -32.312 1 96 79 THR B N 1
ATOM 5554 C CA . THR B 1 79 ? -1.27 -54.594 -32.406 1 96 79 THR B CA 1
ATOM 5555 C C . THR B 1 79 ? -2.055 -54.188 -31.141 1 96 79 THR B C 1
ATOM 5557 O O . THR B 1 79 ? -3.1 -54.781 -30.859 1 96 79 THR B O 1
ATOM 5560 N N . LEU B 1 80 ? -1.504 -53.25 -30.344 1 96.88 80 LEU B N 1
ATOM 5561 C CA . LEU B 1 80 ? -2.199 -52.719 -29.188 1 96.88 80 LEU B CA 1
ATOM 5562 C C . LEU B 1 80 ? -3.449 -51.969 -29.594 1 96.88 80 LEU B C 1
ATOM 5564 O O . LEU B 1 80 ? -3.416 -51.188 -30.547 1 96.88 80 LEU B O 1
ATOM 5568 N N . ASN B 1 81 ? -4.598 -52.219 -28.938 1 96.19 81 ASN B N 1
ATOM 5569 C CA . ASN B 1 81 ? -5.809 -51.438 -29.141 1 96.19 81 ASN B CA 1
ATOM 5570 C C . ASN B 1 81 ? -5.715 -50.062 -28.469 1 96.19 81 ASN B C 1
ATOM 5572 O O . ASN B 1 81 ? -5.93 -49.938 -27.266 1 96.19 81 ASN B O 1
ATOM 5576 N N . GLY B 1 82 ? -5.41 -49.094 -29.203 1 97.31 82 GLY B N 1
ATOM 5577 C CA . GLY B 1 82 ? -5.27 -47.75 -28.703 1 97.31 82 GLY B CA 1
ATOM 5578 C C . GLY B 1 82 ? -6.516 -46.906 -28.906 1 97.31 82 GLY B C 1
ATOM 5579 O O . GLY B 1 82 ? -6.426 -45.719 -29.188 1 97.31 82 GLY B O 1
ATOM 5580 N N . THR B 1 83 ? -7.727 -47.438 -28.75 1 96.62 83 THR B N 1
ATOM 5581 C CA . THR B 1 83 ? -8.953 -46.688 -29.016 1 96.62 83 THR B CA 1
ATOM 5582 C C . THR B 1 83 ? -9.648 -46.281 -27.719 1 96.62 83 THR B C 1
ATOM 5584 O O . THR B 1 83 ? -10.688 -45.625 -27.75 1 96.62 83 THR B O 1
ATOM 5587 N N . ARG B 1 84 ? -9.078 -46.688 -26.578 1 96.88 84 ARG B N 1
ATOM 5588 C CA . ARG B 1 84 ? -9.641 -46.344 -25.281 1 96.88 84 ARG B CA 1
ATOM 5589 C C . ARG B 1 84 ? -8.547 -45.844 -24.328 1 96.88 84 ARG B C 1
ATOM 5591 O O . ARG B 1 84 ? -7.406 -46.312 -24.406 1 96.88 84 ARG B O 1
ATOM 5598 N N . TYR B 1 85 ? -9.023 -44.969 -23.469 1 98 85 TYR B N 1
ATOM 5599 C CA . TYR B 1 85 ? -8.086 -44.469 -22.469 1 98 85 TYR B CA 1
ATOM 5600 C C . TYR B 1 85 ? -7.648 -45.594 -21.531 1 98 85 TYR B C 1
ATOM 5602 O O . TYR B 1 85 ? -8.414 -46.531 -21.266 1 98 85 TYR B O 1
ATOM 5610 N N . GLY B 1 86 ? -6.344 -45.5 -21.094 1 98 86 GLY B N 1
ATOM 5611 C CA . GLY B 1 86 ? -5.906 -46.344 -20 1 98 86 GLY B CA 1
ATOM 5612 C C . GLY B 1 86 ? -6.449 -45.938 -18.656 1 98 86 GLY B C 1
ATOM 5613 O O . GLY B 1 86 ? -7.125 -44.906 -18.531 1 98 86 GLY B O 1
ATOM 5614 N N . LYS B 1 87 ? -6.184 -46.75 -17.625 1 98.19 87 LYS B N 1
ATOM 5615 C CA . LYS B 1 87 ? -6.609 -46.469 -16.25 1 98.19 87 LYS B CA 1
ATOM 5616 C C . LYS B 1 87 ? -5.863 -45.25 -15.688 1 98.19 87 LYS B C 1
ATOM 5618 O O . LYS B 1 87 ? -4.777 -44.906 -16.172 1 98.19 87 LYS B O 1
ATOM 5623 N N . GLY B 1 88 ? -6.57 -44.594 -14.773 1 98.12 88 GLY B N 1
ATOM 5624 C CA . GLY B 1 88 ? -5.914 -43.531 -14.039 1 98.12 88 GLY B CA 1
ATOM 5625 C C . GLY B 1 88 ? -5.219 -44 -12.781 1 98.12 88 GLY B C 1
ATOM 5626 O O . GLY B 1 88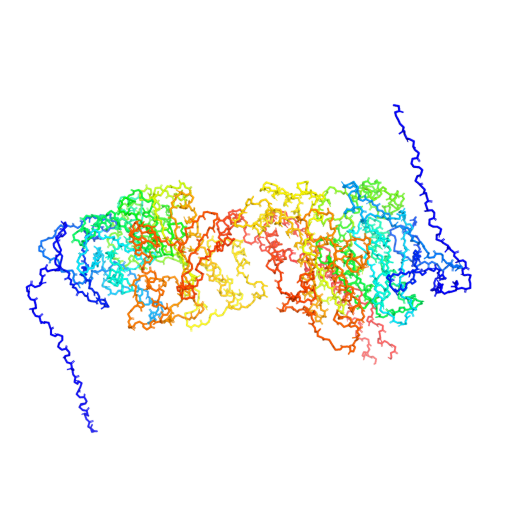 ? -5.535 -45.094 -12.266 1 98.12 88 GLY B O 1
ATOM 5627 N N . CYS B 1 89 ? -4.273 -43.25 -12.305 1 98.38 89 CYS B N 1
ATOM 5628 C CA . CYS B 1 89 ? -3.533 -43.625 -11.109 1 98.38 89 CYS B CA 1
ATOM 5629 C C . CYS B 1 89 ? -4.406 -43.5 -9.867 1 98.38 89 CYS B C 1
ATOM 5631 O O . CYS B 1 89 ? -5.285 -42.656 -9.797 1 98.38 89 CYS B O 1
ATOM 5633 N N . MET B 1 90 ? -4.09 -44.312 -8.844 1 97.69 90 MET B N 1
ATOM 5634 C CA . MET B 1 90 ? -4.852 -44.344 -7.602 1 97.69 90 MET B CA 1
ATOM 5635 C C . MET B 1 90 ? -4.863 -43 -6.93 1 97.69 90 MET B C 1
ATOM 5637 O O . MET B 1 90 ? -3.814 -42.344 -6.766 1 97.69 90 MET B O 1
ATOM 5641 N N . GLN B 1 91 ? -6.016 -42.469 -6.578 1 97.06 91 GLN B N 1
ATOM 5642 C CA . GLN B 1 91 ? -6.297 -41.188 -5.934 1 97.06 91 GLN B CA 1
ATOM 5643 C C . GLN B 1 91 ? -7.68 -41.188 -5.289 1 97.06 91 GLN B C 1
ATOM 5645 O O . GLN B 1 91 ? -8.438 -42.156 -5.438 1 97.06 91 GLN B O 1
ATOM 5650 N N . LEU B 1 92 ? -7.965 -40.156 -4.52 1 94.31 92 LEU B N 1
ATOM 5651 C CA . LEU B 1 92 ? -9.297 -40.031 -3.938 1 94.31 92 LEU B CA 1
ATOM 5652 C C . LEU B 1 92 ? -10.109 -39 -4.691 1 94.31 92 LEU B C 1
ATOM 5654 O O . LEU B 1 92 ? -9.75 -37.812 -4.707 1 94.31 92 LEU B O 1
ATOM 5658 N N . PRO B 1 93 ? -11.18 -39.344 -5.328 1 94.56 93 PRO B N 1
ATOM 5659 C CA . PRO B 1 93 ? -12.031 -38.344 -5.996 1 94.56 93 PRO B CA 1
ATOM 5660 C C . PRO B 1 93 ? -12.594 -37.312 -5.031 1 94.56 93 PRO B C 1
ATOM 5662 O O . PRO B 1 93 ? -12.891 -37.625 -3.877 1 94.56 93 PRO B O 1
ATOM 5665 N N . ASP B 1 94 ? -12.766 -36.094 -5.523 1 94.56 94 ASP B N 1
ATOM 5666 C CA . ASP B 1 94 ? -13.352 -35 -4.75 1 94.56 94 ASP B CA 1
ATOM 5667 C C . ASP B 1 94 ? -14.867 -35.188 -4.641 1 94.56 94 ASP B C 1
ATOM 5669 O O . ASP B 1 94 ? -15.57 -35.219 -5.656 1 94.56 94 ASP B O 1
ATOM 5673 N N . THR B 1 95 ? -15.398 -35.219 -3.432 1 94.88 95 THR B N 1
ATOM 5674 C CA . THR B 1 95 ? -16.828 -35.375 -3.225 1 94.88 95 THR B CA 1
ATOM 5675 C C . THR B 1 95 ? -17.391 -34.25 -2.373 1 94.88 95 THR B C 1
ATOM 5677 O O . THR B 1 95 ? -18.531 -34.312 -1.908 1 94.88 95 THR B O 1
ATOM 5680 N N . GLN B 1 96 ? -16.672 -33.219 -2.178 1 93.19 96 GLN B N 1
ATOM 5681 C CA . GLN B 1 96 ? -16.984 -32.188 -1.189 1 93.19 96 GLN B CA 1
ATOM 5682 C C . GLN B 1 96 ? -18.266 -31.453 -1.542 1 93.19 96 GLN B C 1
ATOM 5684 O O . GLN B 1 96 ? -19.031 -31.062 -0.654 1 93.19 96 GLN B O 1
ATOM 5689 N N . PHE B 1 97 ? -18.5 -31.203 -2.82 1 95.75 97 PHE B N 1
ATOM 5690 C CA . PHE B 1 97 ? -19.625 -30.375 -3.211 1 95.75 97 PHE B CA 1
ATOM 5691 C C . PHE B 1 97 ? -20.688 -31.203 -3.93 1 95.75 97 PHE B C 1
ATOM 5693 O O . PHE B 1 97 ? -21.453 -30.688 -4.746 1 95.75 97 PHE B O 1
ATOM 5700 N N . GLY B 1 98 ? -20.672 -32.5 -3.762 1 94.81 98 GLY B N 1
ATOM 5701 C CA . GLY B 1 98 ? -21.688 -33.375 -4.293 1 94.81 98 GLY B CA 1
ATOM 5702 C C . GLY B 1 98 ? -21.703 -33.438 -5.809 1 94.81 98 GLY B C 1
ATOM 5703 O O . GLY B 1 98 ? -20.688 -33.688 -6.441 1 94.81 98 GLY B O 1
ATOM 5704 N N . ASP B 1 99 ? -22.812 -33 -6.375 1 94.06 99 ASP B N 1
ATOM 5705 C CA . ASP B 1 99 ? -23.016 -33.188 -7.812 1 94.06 99 ASP B CA 1
ATOM 5706 C C . ASP B 1 99 ? -22.719 -31.875 -8.562 1 94.06 99 ASP B C 1
ATOM 5708 O O . ASP B 1 99 ? -23.109 -31.734 -9.727 1 94.06 99 ASP B O 1
ATOM 5712 N N . PHE B 1 100 ? -22.094 -31.031 -7.914 1 96.69 100 PHE B N 1
ATOM 5713 C CA . PHE B 1 100 ? -21.797 -29.766 -8.578 1 96.69 100 PHE B CA 1
ATOM 5714 C C . PHE B 1 100 ? -20.781 -29.969 -9.695 1 96.69 100 PHE B C 1
ATOM 5716 O O . PHE B 1 100 ? -19.625 -30.312 -9.438 1 96.69 100 PHE B O 1
ATOM 5723 N N . GLU B 1 101 ? -21.125 -29.672 -10.906 1 94.81 101 GLU B N 1
ATOM 5724 C CA . GLU B 1 101 ? -20.312 -29.984 -12.086 1 94.81 101 GLU B CA 1
ATOM 5725 C C . GLU B 1 101 ? -19.047 -29.141 -12.109 1 94.81 101 GLU B C 1
ATOM 5727 O O . GLU B 1 101 ? -18.031 -29.562 -12.656 1 94.81 101 GLU B O 1
ATOM 5732 N N . GLY B 1 102 ? -19.141 -27.984 -11.453 1 94.5 102 GLY B N 1
ATOM 5733 C CA . GLY B 1 102 ? -17.969 -27.125 -11.43 1 94.5 102 GLY B CA 1
ATOM 5734 C C . GLY B 1 102 ? -16.75 -27.766 -10.789 1 94.5 102 GLY B C 1
ATOM 5735 O O . GLY B 1 102 ? -15.617 -27.453 -11.148 1 94.5 102 GLY B O 1
ATOM 5736 N N . THR B 1 103 ? -16.922 -28.641 -9.844 1 95.69 103 THR B N 1
ATOM 5737 C CA . THR B 1 103 ? -15.82 -29.344 -9.195 1 95.69 103 THR B CA 1
ATOM 5738 C C . THR B 1 103 ? -15.727 -30.781 -9.68 1 95.69 103 THR B C 1
ATOM 5740 O O . THR B 1 103 ? -14.633 -31.344 -9.781 1 95.69 103 THR B O 1
ATOM 5743 N N . ASN B 1 104 ? -16.828 -31.375 -10.102 1 96.06 104 ASN B N 1
ATOM 5744 C CA . ASN B 1 104 ? -16.875 -32.781 -10.5 1 96.06 104 ASN B CA 1
ATOM 5745 C C . ASN B 1 104 ? -16.156 -33 -11.82 1 96.06 104 ASN B C 1
ATOM 5747 O O . ASN B 1 104 ? -15.688 -34.125 -12.086 1 96.06 104 ASN B O 1
ATOM 5751 N N . MET B 1 105 ? -16.078 -32.031 -12.641 1 95.62 105 MET B N 1
ATOM 5752 C CA . MET B 1 105 ? -15.438 -32.188 -13.945 1 95.62 105 MET B CA 1
ATOM 5753 C C . MET B 1 105 ? -13.961 -32.531 -13.789 1 95.62 105 MET B C 1
ATOM 5755 O O . MET B 1 105 ? -13.336 -33.031 -14.734 1 95.62 105 MET B O 1
ATOM 5759 N N . TRP B 1 106 ? -13.391 -32.281 -12.594 1 96.88 106 TRP B N 1
ATOM 5760 C CA . TRP B 1 106 ? -11.969 -32.531 -12.367 1 96.88 106 TRP B CA 1
ATOM 5761 C C . TRP B 1 106 ? -11.742 -33.938 -11.812 1 96.88 106 TRP B C 1
ATOM 5763 O O . TRP B 1 106 ? -10.602 -34.375 -11.672 1 96.88 106 TRP B O 1
ATOM 5773 N N . ASN B 1 107 ? -12.773 -34.688 -11.547 1 97.62 107 ASN B N 1
ATOM 5774 C CA . ASN B 1 107 ? -12.656 -36.062 -11.047 1 97.62 107 ASN B CA 1
ATOM 5775 C C . ASN B 1 107 ? -12.305 -37.031 -12.172 1 97.62 107 ASN B C 1
ATOM 5777 O O . ASN B 1 107 ? -12.688 -36.812 -13.32 1 97.62 107 ASN B O 1
ATOM 5781 N N . PRO B 1 108 ? -11.578 -38.062 -11.797 1 97.62 108 PRO B N 1
ATOM 5782 C CA . PRO B 1 108 ? -11.25 -39.062 -12.805 1 97.62 108 PRO B CA 1
ATOM 5783 C C . PRO B 1 108 ? -12.484 -39.625 -13.5 1 97.62 108 PRO B C 1
ATOM 5785 O O . PRO B 1 108 ? -13.5 -39.906 -12.852 1 97.62 108 PRO B O 1
ATOM 5788 N N . ASN B 1 109 ? -12.414 -39.812 -14.789 1 97.44 109 ASN B N 1
ATOM 5789 C CA . ASN B 1 109 ? -13.508 -40.344 -15.594 1 97.44 109 ASN B CA 1
ATOM 5790 C C . ASN B 1 109 ? -13.188 -41.75 -16.094 1 97.44 109 ASN B C 1
ATOM 5792 O O . ASN B 1 109 ? -13.82 -42.25 -17.031 1 97.44 109 ASN B O 1
ATOM 5796 N N . VAL B 1 110 ? -12.102 -42.344 -15.531 1 98.19 110 VAL B N 1
ATOM 5797 C CA . VAL B 1 110 ? -11.688 -43.719 -15.836 1 98.19 110 VAL B CA 1
ATOM 5798 C C . VAL B 1 110 ? -11.477 -44.5 -14.531 1 98.19 110 VAL B C 1
ATOM 5800 O O . VAL B 1 110 ? -11.445 -43.906 -13.453 1 98.19 110 VAL B O 1
ATOM 5803 N N . LEU B 1 111 ? -11.312 -45.844 -14.633 1 97.56 111 LEU B N 1
ATOM 5804 C CA . LEU B 1 111 ? -11.008 -46.656 -13.469 1 97.56 111 LEU B CA 1
ATOM 5805 C C . LEU B 1 111 ? -9.625 -46.312 -12.914 1 97.56 111 LEU B C 1
ATOM 5807 O O . LEU B 1 111 ? -8.695 -46.062 -13.68 1 97.56 111 LEU B O 1
ATOM 5811 N N . LEU B 1 112 ? -9.547 -46.344 -11.609 1 97.88 112 LEU B N 1
ATOM 5812 C CA . LEU B 1 112 ? -8.281 -46.094 -10.938 1 97.88 112 LEU B CA 1
ATOM 5813 C C . LEU B 1 112 ? -7.562 -47.375 -10.578 1 97.88 112 LEU B C 1
ATOM 5815 O O . LEU B 1 112 ? -8.203 -48.344 -10.148 1 97.88 112 LEU B O 1
ATOM 5819 N N . ASP B 1 113 ? -6.293 -47.344 -10.852 1 97.81 113 ASP B N 1
ATOM 5820 C CA . ASP B 1 113 ? -5.445 -48.5 -10.617 1 97.81 113 ASP B CA 1
ATOM 5821 C C . ASP B 1 113 ? -3.982 -48.094 -10.461 1 97.81 113 ASP B C 1
ATOM 5823 O O . ASP B 1 113 ? -3.578 -47.031 -10.914 1 97.81 113 ASP B O 1
ATOM 5827 N N . GLU B 1 114 ? -3.211 -48.938 -9.781 1 97.38 114 GLU B N 1
ATOM 5828 C CA . GLU B 1 114 ? -1.781 -48.656 -9.719 1 97.38 114 GLU B CA 1
ATOM 5829 C C . GLU B 1 114 ? -1.111 -48.875 -11.07 1 97.38 114 GLU B C 1
ATOM 5831 O O . GLU B 1 114 ? -0.091 -48.25 -11.375 1 97.38 114 GLU B O 1
ATOM 5836 N N . ASP B 1 115 ? -1.633 -49.844 -11.859 1 97.81 115 ASP B N 1
ATOM 5837 C CA . ASP B 1 115 ? -1.197 -49.938 -13.25 1 97.81 115 ASP B CA 1
ATOM 5838 C C . ASP B 1 115 ? -1.813 -48.844 -14.109 1 97.81 115 ASP B C 1
ATOM 5840 O O . ASP B 1 115 ? -2.785 -49.094 -14.836 1 97.81 115 ASP B O 1
ATOM 5844 N N . CYS B 1 116 ? -1.218 -47.719 -14.07 1 98.31 116 CYS B N 1
ATOM 5845 C CA . CYS B 1 116 ? -1.914 -46.531 -14.594 1 98.31 116 CYS B CA 1
ATOM 5846 C C . CYS B 1 116 ? -1.001 -45.719 -15.492 1 98.31 116 CYS B C 1
ATOM 5848 O O . CYS B 1 116 ? -1.347 -44.594 -15.883 1 98.31 116 CYS B O 1
ATOM 5850 N N . LEU B 1 117 ? 0.191 -46.156 -15.883 1 98.62 117 LEU B N 1
ATOM 5851 C CA . LEU B 1 117 ? 1.16 -45.344 -16.609 1 98.62 117 LEU B CA 1
ATOM 5852 C C . LEU B 1 117 ? 0.955 -45.469 -18.125 1 98.62 117 LEU B C 1
ATOM 5854 O O . LEU B 1 117 ? 1.687 -46.188 -18.797 1 98.62 117 LEU B O 1
ATOM 5858 N N . TYR B 1 118 ? -0.001 -44.719 -18.594 1 98.62 118 TYR B N 1
ATOM 5859 C CA . TYR B 1 118 ? -0.426 -44.688 -19.984 1 98.62 118 TYR B CA 1
ATOM 5860 C C . TYR B 1 118 ? -0.345 -43.281 -20.562 1 98.62 118 TYR B C 1
ATOM 5862 O O . TYR B 1 118 ? -0.408 -42.312 -19.828 1 98.62 118 TYR B O 1
ATOM 5870 N N . LEU B 1 119 ? -0.111 -43.188 -21.906 1 98.44 119 LEU B N 1
ATOM 5871 C CA . LEU B 1 119 ? -0.118 -41.875 -22.578 1 98.44 119 LEU B CA 1
ATOM 5872 C C . LEU B 1 119 ? -1.033 -41.906 -23.797 1 98.44 119 LEU B C 1
ATOM 5874 O O . LEU B 1 119 ? -1.48 -42.969 -24.219 1 98.44 119 LEU B O 1
ATOM 5878 N N . ASN B 1 120 ? -1.389 -40.75 -24.281 1 98.81 120 ASN B N 1
ATOM 5879 C CA . ASN B 1 120 ? -2.256 -40.5 -25.438 1 98.81 120 ASN B CA 1
ATOM 5880 C C . ASN B 1 120 ? -1.595 -39.594 -26.453 1 98.81 120 ASN B C 1
ATOM 5882 O O . ASN B 1 120 ? -0.844 -38.688 -26.094 1 98.81 120 ASN B O 1
ATOM 5886 N N . VAL B 1 121 ? -1.919 -39.875 -27.734 1 98.75 121 VAL B N 1
ATOM 5887 C CA . VAL B 1 121 ? -1.377 -39.062 -28.812 1 98.75 121 VAL B CA 1
ATOM 5888 C C . VAL B 1 121 ? -2.5 -38.656 -29.766 1 98.75 121 VAL B C 1
ATOM 5890 O O . VAL B 1 121 ? -3.281 -39.5 -30.219 1 98.75 121 VAL B O 1
ATOM 5893 N N . TRP B 1 122 ? -2.641 -37.406 -30.047 1 98.62 122 TRP B N 1
ATOM 5894 C CA . TRP B 1 122 ? -3.496 -36.844 -31.078 1 98.62 122 TRP B CA 1
ATOM 5895 C C . TRP B 1 122 ? -2.66 -36.219 -32.219 1 98.62 122 TRP B C 1
ATOM 5897 O O . TRP B 1 122 ? -1.886 -35.312 -31.984 1 98.62 122 TRP B O 1
ATOM 5907 N N . THR B 1 123 ? -2.785 -36.719 -33.375 1 97.94 123 THR B N 1
ATOM 5908 C CA . THR B 1 123 ? -2.037 -36.219 -34.531 1 97.94 123 THR B CA 1
ATOM 5909 C C . THR B 1 123 ? -2.982 -35.812 -35.656 1 97.94 123 THR B C 1
ATOM 5911 O O . THR B 1 123 ? -3.957 -36.5 -35.938 1 97.94 123 THR B O 1
ATOM 5914 N N . PRO B 1 124 ? -2.668 -34.656 -36.281 1 96.38 124 PRO B N 1
ATOM 5915 C CA . PRO B 1 124 ? -3.506 -34.219 -37.406 1 96.38 124 PRO B CA 1
ATOM 5916 C C . PRO B 1 124 ? -3.506 -35.219 -38.531 1 96.38 124 PRO B C 1
ATOM 5918 O O . PRO B 1 124 ? -2.553 -36 -38.719 1 96.38 124 PRO B O 1
ATOM 5921 N N . HIS B 1 125 ? -4.535 -35.25 -39.25 1 93.75 125 HIS B N 1
ATOM 5922 C CA . HIS B 1 125 ? -4.629 -35.938 -40.531 1 93.75 125 HIS B CA 1
ATOM 5923 C C . HIS B 1 125 ? -4.887 -34.969 -41.656 1 93.75 125 HIS B C 1
ATOM 5925 O O . HIS B 1 125 ? -5.797 -34.156 -41.594 1 93.75 125 HIS B O 1
ATOM 5931 N N . PRO B 1 126 ? -4.258 -35.156 -42.844 1 94.19 126 PRO B N 1
ATOM 5932 C CA . PRO B 1 126 ? -3.168 -36.094 -43.094 1 94.19 126 PRO B CA 1
ATOM 5933 C C . PRO B 1 126 ? -2.008 -35.938 -42.125 1 94.19 126 PRO B C 1
ATOM 5935 O O . PRO B 1 126 ? -1.771 -34.812 -41.625 1 94.19 126 PRO B O 1
ATOM 5938 N N . ARG B 1 127 ? -1.357 -37 -41.812 1 94.75 127 ARG B N 1
ATOM 5939 C CA . ARG B 1 127 ? -0.271 -37.031 -40.844 1 94.75 127 ARG B CA 1
ATOM 5940 C C . ARG B 1 127 ? 0.822 -36.031 -41.25 1 94.75 127 ARG B C 1
ATOM 5942 O O . ARG B 1 127 ? 1.312 -36.031 -42.375 1 94.75 127 ARG B O 1
ATOM 5949 N N . PRO B 1 128 ? 1.151 -35.188 -40.344 1 95.81 128 PRO B N 1
ATOM 5950 C CA . PRO B 1 128 ? 2.23 -34.25 -40.625 1 95.81 128 PRO B CA 1
ATOM 5951 C C . PRO B 1 128 ? 3.611 -34.906 -40.625 1 95.81 128 PRO B C 1
ATOM 5953 O O . PRO B 1 128 ? 3.736 -36.062 -40.281 1 95.81 128 PRO B O 1
ATOM 5956 N N . THR B 1 129 ? 4.57 -34.094 -41.156 1 95.12 129 THR B N 1
ATOM 5957 C CA . THR B 1 129 ? 5.98 -34.438 -41.062 1 95.12 129 THR B CA 1
ATOM 5958 C C . THR B 1 129 ? 6.738 -33.438 -40.219 1 95.12 129 THR B C 1
ATOM 5960 O O . THR B 1 129 ? 6.676 -32.219 -40.469 1 95.12 129 THR B O 1
ATOM 5963 N N . ASN B 1 130 ? 7.328 -33.844 -39.156 1 96.19 130 ASN B N 1
ATOM 5964 C CA . ASN B 1 130 ? 8.164 -33.031 -38.281 1 96.19 130 ASN B CA 1
ATOM 5965 C C . ASN B 1 130 ? 7.352 -31.938 -37.594 1 96.19 130 ASN B C 1
ATOM 5967 O O . ASN B 1 130 ? 7.785 -30.781 -37.531 1 96.19 130 ASN B O 1
ATOM 5971 N N . ALA B 1 131 ? 6.184 -32.25 -37.188 1 98 131 ALA B N 1
ATOM 5972 C CA . ALA B 1 131 ? 5.332 -31.281 -36.5 1 98 131 ALA B CA 1
ATOM 5973 C C . ALA B 1 131 ? 5.836 -31.016 -35.094 1 98 131 ALA B C 1
ATOM 5975 O O . ALA B 1 131 ? 6.422 -31.891 -34.469 1 98 131 ALA B O 1
ATOM 5976 N N . ALA B 1 132 ? 5.641 -29.75 -34.656 1 98.44 132 ALA B N 1
ATOM 5977 C CA . ALA B 1 132 ? 5.887 -29.453 -33.25 1 98.44 132 ALA B CA 1
ATOM 5978 C C . ALA B 1 132 ? 5.012 -30.328 -32.344 1 98.44 132 ALA B C 1
ATOM 5980 O O . ALA B 1 132 ? 3.879 -30.656 -32.719 1 98.44 132 ALA B O 1
ATOM 5981 N N . VAL B 1 133 ? 5.496 -30.719 -31.188 1 98.88 133 VAL B N 1
ATOM 5982 C CA . VAL B 1 133 ? 4.82 -31.625 -30.25 1 98.88 133 VAL B CA 1
ATOM 5983 C C . VAL B 1 133 ? 4.543 -30.875 -28.938 1 98.88 133 VAL B C 1
ATOM 5985 O O . VAL B 1 133 ? 5.434 -30.234 -28.391 1 98.88 133 VAL B O 1
ATOM 5988 N N . MET B 1 134 ? 3.336 -30.891 -28.5 1 98.94 134 MET B N 1
ATOM 5989 C CA . MET B 1 134 ? 2.936 -30.312 -27.219 1 98.94 134 MET B CA 1
ATOM 5990 C C . MET B 1 134 ? 2.572 -31.406 -26.219 1 98.94 134 MET B C 1
ATOM 5992 O O . MET B 1 134 ? 1.655 -32.188 -26.469 1 98.94 134 MET B O 1
ATOM 5996 N N . VAL B 1 135 ? 3.262 -31.469 -25.141 1 98.94 135 VAL B N 1
ATOM 5997 C CA . VAL B 1 135 ? 3.051 -32.5 -24.125 1 98.94 135 VAL B CA 1
ATOM 5998 C C . VAL B 1 135 ? 2.396 -31.891 -22.891 1 98.94 135 VAL B C 1
ATOM 6000 O O . VAL B 1 135 ? 3.002 -31.078 -22.203 1 98.94 135 VAL B O 1
ATOM 6003 N N . TRP B 1 136 ? 1.206 -32.344 -22.547 1 98.94 136 TRP B N 1
ATOM 6004 C CA . TRP B 1 136 ? 0.386 -31.812 -21.469 1 98.94 136 TRP B CA 1
ATOM 6005 C C . TRP B 1 136 ? 0.647 -32.562 -20.156 1 98.94 136 TRP B C 1
ATOM 6007 O O . TRP B 1 136 ? 0.606 -33.812 -20.125 1 98.94 136 TRP B O 1
ATOM 6017 N N . ILE B 1 137 ? 0.943 -31.828 -19.125 1 98.94 137 ILE B N 1
ATOM 6018 C CA . ILE B 1 137 ? 1.039 -32.344 -17.766 1 98.94 137 ILE B CA 1
ATOM 6019 C C . ILE B 1 137 ? -0.066 -31.734 -16.906 1 98.94 137 ILE B C 1
ATOM 6021 O O . ILE B 1 137 ? -0.053 -30.531 -16.625 1 98.94 137 ILE B O 1
ATOM 6025 N N . TYR B 1 138 ? -1.002 -32.562 -16.469 1 98.69 138 TYR B N 1
ATOM 6026 C CA . TYR B 1 138 ? -2.193 -32.062 -15.781 1 98.69 138 TYR B CA 1
ATOM 6027 C C . TYR B 1 138 ? -1.871 -31.641 -14.352 1 98.69 138 TYR B C 1
ATOM 6029 O O . TYR B 1 138 ? -0.835 -32.031 -13.805 1 98.69 138 TYR B O 1
ATOM 6037 N N . GLY B 1 139 ? -2.773 -30.828 -13.805 1 98.25 139 GLY B N 1
ATOM 6038 C CA . GLY B 1 139 ? -2.674 -30.406 -12.414 1 98.25 139 GLY B CA 1
ATOM 6039 C C . GLY B 1 139 ? -3.396 -31.344 -11.461 1 98.25 139 GLY B C 1
ATOM 6040 O O . GLY B 1 139 ? -3.783 -32.438 -11.836 1 98.25 139 GLY B O 1
ATOM 6041 N N . GLY B 1 140 ? -3.551 -30.844 -10.219 1 97.62 140 GLY B N 1
ATOM 6042 C CA . GLY B 1 140 ? -4.184 -31.609 -9.164 1 97.62 140 GLY B CA 1
ATOM 6043 C C . GLY B 1 140 ? -3.379 -31.641 -7.875 1 97.62 140 GLY B C 1
ATOM 6044 O O . GLY B 1 140 ? -3.52 -32.562 -7.07 1 97.62 140 GLY B O 1
ATOM 6045 N N . GLY B 1 141 ? -2.525 -30.719 -7.711 1 96.94 141 GLY B N 1
ATOM 6046 C CA . GLY B 1 141 ? -1.791 -30.562 -6.465 1 96.94 141 GLY B CA 1
ATOM 6047 C C . GLY B 1 141 ? -0.859 -31.719 -6.164 1 96.94 141 GLY B C 1
ATOM 6048 O O . GLY B 1 141 ? -0.476 -31.922 -5.012 1 96.94 141 GLY B O 1
ATOM 6049 N N . PHE B 1 142 ? -0.625 -32.531 -7.172 1 98 142 PHE B N 1
ATOM 6050 C CA . PHE B 1 142 ? 0.17 -33.75 -7.066 1 98 142 PHE B CA 1
ATOM 6051 C C . PHE B 1 142 ? -0.576 -34.812 -6.273 1 98 142 PHE B C 1
ATOM 6053 O O . PHE B 1 142 ? 0.006 -35.844 -5.891 1 98 142 PHE B O 1
ATOM 6060 N N . VAL B 1 143 ? -1.847 -34.625 -6.016 1 96 143 VAL B N 1
ATOM 6061 C CA . VAL B 1 143 ? -2.609 -35.594 -5.234 1 96 143 VAL B CA 1
ATOM 6062 C C . VAL B 1 143 ? -3.719 -36.188 -6.098 1 96 143 VAL B C 1
ATOM 6064 O O . VAL B 1 143 ? -4.277 -37.25 -5.766 1 96 143 VAL B O 1
ATOM 6067 N N . ALA B 1 144 ? -3.982 -35.469 -7.191 1 96.81 144 ALA B N 1
ATOM 6068 C CA . ALA B 1 144 ? -5.074 -35.938 -8.047 1 96.81 144 ALA B CA 1
ATOM 6069 C C . ALA B 1 144 ? -4.824 -35.562 -9.508 1 96.81 144 ALA B C 1
ATOM 6071 O O . ALA B 1 144 ? -3.875 -34.812 -9.812 1 96.81 144 ALA B O 1
ATOM 6072 N N . GLY B 1 145 ? -5.637 -36.156 -10.406 1 97.62 145 GLY B N 1
ATOM 6073 C CA . GLY B 1 145 ? -5.617 -35.844 -11.828 1 97.62 145 GLY B CA 1
ATOM 6074 C C . GLY B 1 145 ? -5.492 -37.062 -12.711 1 97.62 145 GLY B C 1
ATOM 6075 O O . GLY B 1 145 ? -5.004 -38.094 -12.273 1 97.62 145 GLY B O 1
ATOM 6076 N N . VAL B 1 146 ? -5.98 -36.938 -13.906 1 98.44 146 VAL B N 1
ATOM 6077 C CA . VAL B 1 146 ? -5.84 -37.938 -14.953 1 98.44 146 VAL B CA 1
ATOM 6078 C C . VAL B 1 146 ? -5.75 -37.25 -16.312 1 98.44 146 VAL B C 1
ATOM 6080 O O . VAL B 1 146 ? -6.324 -36.188 -16.516 1 98.44 146 VAL B O 1
ATOM 6083 N N . ALA B 1 147 ? -5.102 -37.906 -17.203 1 98.44 147 ALA B N 1
ATOM 6084 C CA . ALA B 1 147 ? -4.863 -37.312 -18.516 1 98.44 147 ALA B CA 1
ATOM 6085 C C . ALA B 1 147 ? -6.098 -37.438 -19.406 1 98.44 147 ALA B C 1
ATOM 6087 O O . ALA B 1 147 ? -6.199 -36.781 -20.438 1 98.44 147 ALA B O 1
ATOM 6088 N N . SER B 1 148 ? -7.098 -38.188 -18.953 1 98.31 148 SER B N 1
ATOM 6089 C CA . SER B 1 148 ? -8.211 -38.562 -19.812 1 98.31 148 SER B CA 1
ATOM 6090 C C . SER B 1 148 ? -9.375 -37.594 -19.672 1 98.31 148 SER B C 1
ATOM 6092 O O . SER B 1 148 ? -10.422 -37.781 -20.297 1 98.31 148 SER B O 1
ATOM 6094 N N . LEU B 1 149 ? -9.203 -36.562 -18.891 1 98.06 149 LEU B N 1
ATOM 6095 C CA . LEU B 1 149 ? -10.328 -35.656 -18.703 1 98.06 149 LEU B CA 1
ATOM 6096 C C . LEU B 1 149 ? -10.773 -35.062 -20.031 1 98.06 149 LEU B C 1
ATOM 6098 O O . LEU B 1 149 ? -9.938 -34.75 -20.891 1 98.06 149 LEU B O 1
ATOM 6102 N N . GLU B 1 150 ? -12.062 -34.812 -20.141 1 95.44 150 GLU B N 1
ATOM 6103 C CA . GLU B 1 150 ? -12.625 -34.25 -21.359 1 95.44 150 GLU B CA 1
ATOM 6104 C C . GLU B 1 150 ? -12.047 -32.875 -21.656 1 95.44 150 GLU B C 1
ATOM 6106 O O . GLU B 1 150 ? -11.828 -32.531 -22.828 1 95.44 150 GLU B O 1
ATOM 6111 N N . VAL B 1 151 ? -11.797 -32.156 -20.656 1 96.19 151 VAL B N 1
ATOM 6112 C CA . VAL B 1 151 ? -11.336 -30.781 -20.797 1 96.19 151 VAL B CA 1
ATOM 6113 C C . VAL B 1 151 ? -9.93 -30.766 -21.391 1 96.19 151 VAL B C 1
ATOM 6115 O O . VAL B 1 151 ? -9.508 -29.781 -21.984 1 96.19 151 VAL B O 1
ATOM 6118 N N . TYR B 1 152 ? -9.18 -31.984 -21.375 1 96.31 152 TYR B N 1
ATOM 6119 C CA . TYR B 1 152 ? -7.816 -32.094 -21.875 1 96.31 152 TYR B CA 1
ATOM 6120 C C . TYR B 1 152 ? -7.805 -32.688 -23.281 1 96.31 152 TYR B C 1
ATOM 6122 O O . TYR B 1 152 ? -6.738 -32.969 -23.828 1 96.31 152 TYR B O 1
ATOM 6130 N N . HIS B 1 153 ? -8.969 -32.938 -23.812 1 97.25 153 HIS B N 1
ATOM 6131 C CA . HIS B 1 153 ? -8.977 -33.625 -25.109 1 97.25 153 HIS B CA 1
ATOM 6132 C C . HIS B 1 153 ? -8.172 -32.844 -26.141 1 97.25 153 HIS B C 1
ATOM 6134 O O . HIS B 1 153 ? -8.5 -31.703 -26.469 1 97.25 153 HIS B O 1
ATOM 6140 N N . GLY B 1 154 ? -7.137 -33.5 -26.734 1 98.12 154 GLY B N 1
ATOM 6141 C CA . GLY B 1 154 ? -6.121 -32.812 -27.5 1 98.12 154 GLY B CA 1
ATOM 6142 C C . GLY B 1 154 ? -6.484 -32.656 -28.969 1 98.12 154 GLY B C 1
ATOM 6143 O O . GLY B 1 154 ? -5.789 -31.953 -29.719 1 98.12 154 GLY B O 1
ATOM 6144 N N . ALA B 1 155 ? -7.637 -33.125 -29.391 1 97.88 155 ALA B N 1
ATOM 6145 C CA . ALA B 1 155 ? -7.969 -33.219 -30.812 1 97.88 155 ALA B CA 1
ATOM 6146 C C . ALA B 1 155 ? -8.148 -31.844 -31.438 1 97.88 155 ALA B C 1
ATOM 6148 O O . ALA B 1 155 ? -7.672 -31.594 -32.531 1 97.88 155 ALA B O 1
ATOM 6149 N N . THR B 1 156 ? -8.883 -30.953 -30.766 1 97.75 156 THR B N 1
ATOM 6150 C CA . THR B 1 156 ? -9.18 -29.656 -31.344 1 97.75 156 THR B CA 1
ATOM 6151 C C . THR B 1 156 ? -7.906 -28.828 -31.516 1 97.75 156 THR B C 1
ATOM 6153 O O . THR B 1 156 ? -7.684 -28.219 -32.562 1 97.75 156 THR B O 1
ATOM 6156 N N . LEU B 1 157 ? -7.098 -28.797 -30.469 1 98.31 157 LEU B N 1
ATOM 6157 C CA . LEU B 1 157 ? -5.824 -28.094 -30.531 1 98.31 157 LEU B CA 1
ATOM 6158 C C . LEU B 1 157 ? -4.949 -28.656 -31.656 1 98.31 157 LEU B C 1
ATOM 6160 O O . LEU B 1 157 ? -4.379 -27.906 -32.438 1 98.31 157 LEU B O 1
ATOM 6164 N N . ALA B 1 158 ? -4.859 -29.969 -31.734 1 98.31 158 ALA B N 1
ATOM 6165 C CA . ALA B 1 158 ? -4.055 -30.641 -32.75 1 98.31 158 ALA B CA 1
ATOM 6166 C C . ALA B 1 158 ? -4.574 -30.312 -34.156 1 98.31 158 ALA B C 1
ATOM 6168 O O . ALA B 1 158 ? -3.799 -29.938 -35.031 1 98.31 158 ALA B O 1
ATOM 6169 N N . ALA B 1 159 ? -5.84 -30.438 -34.344 1 96.69 159 ALA B N 1
ATOM 6170 C CA . ALA B 1 159 ? -6.465 -30.266 -35.656 1 96.69 159 ALA B CA 1
ATOM 6171 C C . ALA B 1 159 ? -6.355 -28.828 -36.125 1 96.69 159 ALA B C 1
ATOM 6173 O O . ALA B 1 159 ? -5.988 -28.562 -37.281 1 96.69 159 ALA B O 1
ATOM 6174 N N . THR B 1 160 ? -6.668 -27.891 -35.312 1 95.75 160 THR B N 1
ATOM 6175 C CA . THR B 1 160 ? -6.789 -26.5 -35.688 1 95.75 160 THR B CA 1
ATOM 6176 C C . THR B 1 160 ? -5.414 -25.875 -35.906 1 95.75 160 THR B C 1
ATOM 6178 O O . THR B 1 160 ? -5.238 -25.016 -36.75 1 95.75 160 THR B O 1
ATOM 6181 N N . GLU B 1 161 ? -4.422 -26.344 -35.156 1 96.19 161 GLU B N 1
ATOM 6182 C CA . GLU B 1 161 ? -3.158 -25.609 -35.156 1 96.19 161 GLU B CA 1
ATOM 6183 C C . GLU B 1 161 ? -2.047 -26.422 -35.812 1 96.19 161 GLU B C 1
ATOM 6185 O O . GLU B 1 161 ? -0.926 -25.938 -35.969 1 96.19 161 GLU B O 1
ATOM 6190 N N . GLY B 1 162 ? -2.293 -27.641 -36.125 1 96.25 162 GLY B N 1
ATOM 6191 C CA . GLY B 1 162 ? -1.332 -28.469 -36.844 1 96.25 162 GLY B CA 1
ATOM 6192 C C . GLY B 1 162 ? -0.17 -28.922 -36 1 96.25 162 GLY B C 1
ATOM 6193 O O . GLY B 1 162 ? 0.974 -28.953 -36.438 1 96.25 162 GLY B O 1
ATOM 6194 N N . THR B 1 163 ? -0.419 -29.156 -34.75 1 98.06 163 THR B N 1
ATOM 6195 C CA . THR B 1 163 ? 0.561 -29.703 -33.812 1 98.06 163 THR B CA 1
ATOM 6196 C C . THR B 1 163 ? 0.145 -31.094 -33.344 1 98.06 163 THR B C 1
ATOM 6198 O O . THR B 1 163 ? -0.994 -31.516 -33.562 1 98.06 163 THR B O 1
ATOM 6201 N N . ILE B 1 164 ? 1.09 -31.844 -32.812 1 98.81 164 ILE B N 1
ATOM 6202 C CA . ILE B 1 164 ? 0.779 -33.094 -32.156 1 98.81 164 ILE B CA 1
ATOM 6203 C C . ILE B 1 164 ? 0.65 -32.844 -30.656 1 98.81 164 ILE B C 1
ATOM 6205 O O . ILE B 1 164 ? 1.442 -32.125 -30.062 1 98.81 164 ILE B O 1
ATOM 6209 N N . VAL B 1 165 ? -0.41 -33.406 -30.062 1 98.88 165 VAL B N 1
ATOM 6210 C CA . VAL B 1 165 ? -0.627 -33.281 -28.625 1 98.88 165 VAL B CA 1
ATOM 6211 C C . VAL B 1 165 ? -0.454 -34.625 -27.953 1 98.88 165 VAL B C 1
ATOM 6213 O O . VAL B 1 165 ? -0.928 -35.656 -28.453 1 98.88 165 VAL B O 1
ATOM 6216 N N . VAL B 1 166 ? 0.281 -34.656 -26.875 1 98.94 166 VAL B N 1
ATOM 6217 C CA . VAL B 1 166 ? 0.492 -35.844 -26.062 1 98.94 166 VAL B CA 1
ATOM 6218 C C . VAL B 1 166 ? 0.087 -35.562 -24.609 1 98.94 166 VAL B C 1
ATOM 6220 O O . VAL B 1 166 ? 0.308 -34.469 -24.109 1 98.94 166 VAL B O 1
ATOM 6223 N N . SER B 1 167 ? -0.597 -36.438 -24 1 98.88 167 SER B N 1
ATOM 6224 C CA . SER B 1 167 ? -0.859 -36.406 -22.562 1 98.88 167 SER B CA 1
ATOM 6225 C C . SER B 1 167 ? -0.529 -37.75 -21.906 1 98.88 167 SER B C 1
ATOM 6227 O O . SER B 1 167 ? -0.417 -38.75 -22.594 1 98.88 167 SER B O 1
ATOM 6229 N N . PHE B 1 168 ? -0.286 -37.781 -20.594 1 98.81 168 PHE B N 1
ATOM 6230 C CA . PHE B 1 168 ? 0.073 -39.031 -19.922 1 98.81 168 PHE B CA 1
ATOM 6231 C C . PHE B 1 168 ? -0.286 -38.969 -18.438 1 98.81 168 PHE B C 1
ATOM 6233 O O . PHE B 1 168 ? -0.501 -37.875 -17.891 1 98.81 168 PHE B O 1
ATOM 6240 N N . ASN B 1 169 ? -0.417 -40.125 -17.844 1 98.75 169 ASN B N 1
ATOM 6241 C CA . ASN B 1 169 ? -0.582 -40.25 -16.406 1 98.75 169 ASN B CA 1
ATOM 6242 C C . ASN B 1 169 ? 0.764 -40.375 -15.688 1 98.75 169 ASN B C 1
ATOM 6244 O O . ASN B 1 169 ? 1.763 -40.75 -16.312 1 98.75 169 ASN B O 1
ATOM 6248 N N . TYR B 1 170 ? 0.816 -40.031 -14.477 1 98.75 170 TYR B N 1
ATOM 6249 C CA . TYR B 1 170 ? 1.932 -40.25 -13.562 1 98.75 170 TYR B CA 1
ATOM 6250 C C . TYR B 1 170 ? 1.435 -40.531 -12.148 1 98.75 170 TYR B C 1
ATOM 6252 O O . TYR B 1 170 ? 0.303 -40.188 -11.805 1 98.75 170 TYR B O 1
ATOM 6260 N N . ARG B 1 171 ? 2.145 -41.188 -11.305 1 97.75 171 ARG B N 1
ATOM 6261 C CA . ARG B 1 171 ? 1.745 -41.5 -9.93 1 97.75 171 ARG B CA 1
ATOM 6262 C C . ARG B 1 171 ? 1.665 -40.219 -9.086 1 97.75 171 ARG B C 1
ATOM 6264 O O . ARG B 1 171 ? 2.562 -39.375 -9.141 1 97.75 171 ARG B O 1
ATOM 6271 N N . VAL B 1 172 ? 0.642 -40.188 -8.32 1 98.06 172 VAL B N 1
ATOM 6272 C CA . VAL B 1 172 ? 0.394 -39 -7.523 1 98.06 172 VAL B CA 1
ATOM 6273 C C . VAL B 1 172 ? 0.362 -39.375 -6.039 1 98.06 172 VAL B C 1
ATOM 6275 O O . VAL B 1 172 ? 0.595 -40.531 -5.672 1 98.06 172 VAL B O 1
ATOM 6278 N N . ALA B 1 173 ? 0.193 -38.375 -5.211 1 97.06 173 ALA B N 1
ATOM 6279 C CA . ALA B 1 173 ? 0.051 -38.562 -3.768 1 97.06 173 ALA B CA 1
ATOM 6280 C C . ALA B 1 173 ? 1.232 -39.344 -3.189 1 97.06 173 ALA B C 1
ATOM 6282 O O . ALA B 1 173 ? 2.359 -39.219 -3.672 1 97.06 173 ALA B O 1
ATOM 6283 N N . SER B 1 174 ? 1.002 -40.062 -2.119 1 96.94 174 SER B N 1
ATOM 6284 C CA . SER B 1 174 ? 2.074 -40.812 -1.485 1 96.94 174 SER B CA 1
ATOM 6285 C C . SER B 1 174 ? 2.668 -41.844 -2.445 1 96.94 174 SER B C 1
ATOM 6287 O O . SER B 1 174 ? 3.852 -42.188 -2.354 1 96.94 174 SER B O 1
ATOM 6289 N N . LEU B 1 175 ? 1.883 -42.25 -3.42 1 97.38 175 LEU B N 1
ATOM 6290 C CA . LEU B 1 175 ? 2.377 -43.219 -4.383 1 97.38 175 LEU B CA 1
ATOM 6291 C C . LEU B 1 175 ? 3.42 -42.625 -5.305 1 97.38 175 LEU B C 1
ATOM 6293 O O . LEU B 1 175 ? 4.273 -43.312 -5.844 1 97.38 175 LEU B O 1
ATOM 6297 N N . GLY B 1 176 ? 3.371 -41.312 -5.445 1 97.69 176 GLY B N 1
ATOM 6298 C CA . GLY B 1 176 ? 4.316 -40.656 -6.324 1 97.69 176 GLY B CA 1
ATOM 6299 C C . GLY B 1 176 ? 5.422 -39.938 -5.574 1 97.69 176 GLY B C 1
ATOM 6300 O O . GLY B 1 176 ? 6.488 -39.688 -6.133 1 97.69 176 GLY B O 1
ATOM 6301 N N . PHE B 1 177 ? 5.238 -39.688 -4.184 1 97.88 177 PHE B N 1
ATOM 6302 C CA . PHE B 1 177 ? 6.168 -38.75 -3.588 1 97.88 177 PHE B CA 1
ATOM 6303 C C . PHE B 1 177 ? 6.551 -39.156 -2.176 1 97.88 177 PHE B C 1
ATOM 6305 O O . PHE B 1 177 ? 7.133 -38.375 -1.421 1 97.88 177 PHE B O 1
ATOM 6312 N N . PHE B 1 178 ? 6.262 -40.406 -1.799 1 97.31 178 PHE B N 1
ATOM 6313 C CA . PHE B 1 178 ? 6.734 -41 -0.548 1 97.31 178 PHE B CA 1
ATOM 6314 C C . PHE B 1 178 ? 8.258 -41 -0.498 1 97.31 178 PHE B C 1
ATOM 6316 O O . PHE B 1 178 ? 8.914 -41.406 -1.458 1 97.31 178 PHE B O 1
ATOM 6323 N N . TYR B 1 179 ? 8.867 -40.531 0.696 1 97.25 179 TYR B N 1
ATOM 6324 C CA . TYR B 1 179 ? 10.305 -40.312 0.745 1 97.25 179 TYR B CA 1
ATOM 6325 C C . TYR B 1 179 ? 10.891 -40.781 2.066 1 97.25 179 TYR B C 1
ATOM 6327 O O . TYR B 1 179 ? 10.5 -40.312 3.137 1 97.25 179 TYR B O 1
ATOM 6335 N N . LEU B 1 180 ? 11.883 -41.688 1.992 1 95.38 180 LEU B N 1
ATOM 6336 C CA . LEU B 1 180 ? 12.586 -42.156 3.184 1 95.38 180 LEU B CA 1
ATOM 6337 C C . LEU B 1 180 ? 14.07 -41.812 3.1 1 95.38 180 LEU B C 1
ATOM 6339 O O . LEU B 1 180 ? 14.828 -42.125 4.02 1 95.38 180 LEU B O 1
ATOM 6343 N N . GLY B 1 181 ? 14.484 -41.188 2.012 1 90.69 181 GLY B N 1
ATOM 6344 C CA . GLY B 1 181 ? 15.906 -40.969 1.812 1 90.69 181 GLY B CA 1
ATOM 6345 C C . GLY B 1 181 ? 16.672 -42.25 1.545 1 90.69 181 GLY B C 1
ATOM 6346 O O . GLY B 1 181 ? 17.844 -42.375 1.938 1 90.69 181 GLY B O 1
ATOM 6347 N N . HIS B 1 182 ? 16.016 -43.125 0.982 1 90.88 182 HIS B N 1
ATOM 6348 C CA . HIS B 1 182 ? 16.547 -44.469 0.696 1 90.88 182 HIS B CA 1
ATOM 6349 C C . HIS B 1 182 ? 16.156 -44.906 -0.712 1 90.88 182 HIS B C 1
ATOM 6351 O O . HIS B 1 182 ? 15.172 -44.438 -1.271 1 90.88 182 HIS B O 1
ATOM 6357 N N . GLU B 1 183 ? 16.891 -45.844 -1.246 1 90.25 183 GLU B N 1
ATOM 6358 C CA . GLU B 1 183 ? 16.672 -46.312 -2.611 1 90.25 183 GLU B CA 1
ATOM 6359 C C . GLU B 1 183 ? 15.305 -46.969 -2.746 1 90.25 183 GLU B C 1
ATOM 6361 O O . GLU B 1 183 ? 14.703 -46.969 -3.822 1 90.25 183 GLU B O 1
ATOM 6366 N N . ASP B 1 184 ? 14.82 -47.5 -1.682 1 90.06 184 ASP B N 1
ATOM 6367 C CA . ASP B 1 184 ? 13.531 -48.188 -1.711 1 90.06 184 ASP B CA 1
ATOM 6368 C C . ASP B 1 184 ? 12.375 -47.188 -1.728 1 90.06 184 ASP B C 1
ATOM 6370 O O . ASP B 1 184 ? 11.234 -47.531 -2.021 1 90.06 184 ASP B O 1
ATOM 6374 N N . ALA B 1 185 ? 12.633 -46 -1.419 1 93.38 185 ALA B N 1
ATOM 6375 C CA . ALA B 1 185 ? 11.688 -44.906 -1.476 1 93.38 185 ALA B CA 1
ATOM 6376 C C . ALA B 1 185 ? 12.398 -43.562 -1.725 1 93.38 185 ALA B C 1
ATOM 6378 O O . ALA B 1 185 ? 12.477 -42.719 -0.831 1 93.38 185 ALA B O 1
ATOM 6379 N N . PRO B 1 186 ? 12.828 -43.344 -2.883 1 92.06 186 PRO B N 1
ATOM 6380 C CA . PRO B 1 186 ? 13.688 -42.188 -3.191 1 92.06 186 PRO B CA 1
ATOM 6381 C C . PRO B 1 186 ? 12.906 -40.875 -3.312 1 92.06 186 PRO B C 1
ATOM 6383 O O . PRO B 1 186 ? 13.5 -39.812 -3.371 1 92.06 186 PRO B O 1
ATOM 6386 N N . GLY B 1 187 ? 11.664 -41.031 -3.281 1 93.12 187 GLY B N 1
ATOM 6387 C CA . GLY B 1 187 ? 10.875 -39.844 -3.529 1 93.12 187 GLY B CA 1
ATOM 6388 C C . GLY B 1 187 ? 10.844 -39.438 -4.992 1 93.12 187 GLY B C 1
ATOM 6389 O O . GLY B 1 187 ? 11.578 -40 -5.809 1 93.12 187 GLY B O 1
ATOM 6390 N N . ASN B 1 188 ? 9.953 -38.594 -5.406 1 97.62 188 ASN B N 1
ATOM 6391 C CA . ASN B 1 188 ? 9.836 -37.969 -6.715 1 97.62 188 ASN B CA 1
ATOM 6392 C C . ASN B 1 188 ? 9.578 -39 -7.812 1 97.62 188 ASN B C 1
ATOM 6394 O O . ASN B 1 188 ? 9.977 -38.812 -8.961 1 97.62 188 ASN B O 1
ATOM 6398 N N . ILE B 1 189 ? 9.07 -40.125 -7.449 1 97.62 189 ILE B N 1
ATOM 6399 C CA . ILE B 1 189 ? 8.781 -41.156 -8.445 1 97.62 189 ILE B CA 1
ATOM 6400 C C . ILE B 1 189 ? 7.758 -40.625 -9.445 1 97.62 189 ILE B C 1
ATOM 6402 O O . ILE B 1 189 ? 7.809 -40.969 -10.633 1 97.62 189 ILE B O 1
ATOM 6406 N N . GLY B 1 190 ? 6.828 -39.812 -8.977 1 98.44 190 GLY B N 1
ATOM 6407 C CA . GLY B 1 190 ? 5.906 -39.156 -9.898 1 98.44 190 GLY B CA 1
ATOM 6408 C C . GLY B 1 190 ? 6.602 -38.312 -10.961 1 98.44 190 GLY B C 1
ATOM 6409 O O . GLY B 1 190 ? 6.195 -38.344 -12.125 1 98.44 190 GLY B O 1
ATOM 6410 N N . LEU B 1 191 ? 7.656 -37.625 -10.617 1 98.69 191 LEU B N 1
ATOM 6411 C CA . LEU B 1 191 ? 8.438 -36.844 -11.578 1 98.69 191 LEU B CA 1
ATOM 6412 C C . LEU B 1 191 ? 9.25 -37.75 -12.484 1 98.69 191 LEU B C 1
ATOM 6414 O O . LEU B 1 191 ? 9.438 -37.469 -13.664 1 98.69 191 LEU B O 1
ATOM 6418 N N . LEU B 1 192 ? 9.742 -38.812 -11.969 1 98.12 192 LEU B N 1
ATOM 6419 C CA . LEU B 1 192 ? 10.492 -39.781 -12.773 1 98.12 192 LEU B CA 1
ATOM 6420 C C . LEU B 1 192 ? 9.578 -40.469 -13.781 1 98.12 192 LEU B C 1
ATOM 6422 O O . LEU B 1 192 ? 10.008 -40.812 -14.883 1 98.12 192 LEU B O 1
ATOM 6426 N N . ASP B 1 193 ? 8.305 -40.75 -13.359 1 98.75 193 ASP B N 1
ATOM 6427 C CA . ASP B 1 193 ? 7.328 -41.188 -14.352 1 98.75 193 ASP B CA 1
ATOM 6428 C C . ASP B 1 193 ? 7.242 -40.219 -15.523 1 98.75 193 ASP B C 1
ATOM 6430 O O . ASP B 1 193 ? 7.199 -40.625 -16.688 1 98.75 193 ASP B O 1
ATOM 6434 N N . GLN B 1 194 ? 7.191 -38.938 -15.234 1 98.81 194 GLN B N 1
ATOM 6435 C CA . GLN B 1 194 ? 7.121 -37.906 -16.266 1 98.81 194 GLN B CA 1
ATOM 6436 C C . GLN B 1 194 ? 8.367 -37.938 -17.156 1 98.81 194 GLN B C 1
ATOM 6438 O O . GLN B 1 194 ? 8.273 -37.75 -18.375 1 98.81 194 GLN B O 1
ATOM 6443 N N . VAL B 1 195 ? 9.547 -38.156 -16.547 1 98.69 195 VAL B N 1
ATOM 6444 C CA . VAL B 1 195 ? 10.789 -38.25 -17.297 1 98.69 195 VAL B CA 1
ATOM 6445 C C . VAL B 1 195 ? 10.688 -39.406 -18.297 1 98.69 195 VAL B C 1
ATOM 6447 O O . VAL B 1 195 ? 11.07 -39.25 -19.453 1 98.69 195 VAL B O 1
ATOM 6450 N N . LEU B 1 196 ? 10.188 -40.469 -17.859 1 98.62 196 LEU B N 1
ATOM 6451 C CA . LEU B 1 196 ? 10.086 -41.625 -18.734 1 98.62 196 LEU B CA 1
ATOM 6452 C C . LEU B 1 196 ? 9.086 -41.375 -19.859 1 98.62 196 LEU B C 1
ATOM 6454 O O . LEU B 1 196 ? 9.281 -41.812 -20.984 1 98.62 196 LEU B O 1
ATOM 6458 N N . ALA B 1 197 ? 7.961 -40.75 -19.531 1 98.81 197 ALA B N 1
ATOM 6459 C CA . ALA B 1 197 ? 7 -40.375 -20.562 1 98.81 197 ALA B CA 1
ATOM 6460 C C . ALA B 1 197 ? 7.648 -39.469 -21.625 1 98.81 197 ALA B C 1
ATOM 6462 O O . ALA B 1 197 ? 7.41 -39.625 -22.828 1 98.81 197 ALA B O 1
ATOM 6463 N N . LEU B 1 198 ? 8.43 -38.5 -21.188 1 98.88 198 LEU B N 1
ATOM 6464 C CA . LEU B 1 198 ? 9.125 -37.594 -22.109 1 98.88 198 LEU B CA 1
ATOM 6465 C C . LEU B 1 198 ? 10.141 -38.375 -22.938 1 98.88 198 LEU B C 1
ATOM 6467 O O . LEU B 1 198 ? 10.328 -38.062 -24.125 1 98.88 198 LEU B O 1
ATOM 6471 N N . GLN B 1 199 ? 10.828 -39.344 -22.328 1 98.5 199 GLN B N 1
ATOM 6472 C CA . GLN B 1 199 ? 11.727 -40.219 -23.078 1 98.5 199 GLN B CA 1
ATOM 6473 C C . GLN B 1 199 ? 10.969 -41 -24.156 1 98.5 199 GLN B C 1
ATOM 6475 O O . GLN B 1 199 ? 11.461 -41.156 -25.266 1 98.5 199 GLN B O 1
ATOM 6480 N N . TRP B 1 200 ? 9.82 -41.5 -23.797 1 98.62 200 TRP B N 1
ATOM 6481 C CA . TRP B 1 200 ? 8.984 -42.156 -24.766 1 98.62 200 TRP B CA 1
ATOM 6482 C C . TRP B 1 200 ? 8.68 -41.25 -25.953 1 98.62 200 TRP B C 1
ATOM 6484 O O . TRP B 1 200 ? 8.703 -41.719 -27.109 1 98.62 200 TRP B O 1
ATOM 6494 N N . VAL B 1 201 ? 8.336 -40.031 -25.703 1 98.81 201 VAL B N 1
ATOM 6495 C CA . VAL B 1 201 ? 8.055 -39.062 -26.75 1 98.81 201 VAL B CA 1
ATOM 6496 C C . VAL B 1 201 ? 9.281 -38.875 -27.641 1 98.81 201 VAL B C 1
ATOM 6498 O O . VAL B 1 201 ? 9.164 -38.906 -28.875 1 98.81 201 VAL B O 1
ATOM 6501 N N . GLN B 1 202 ? 10.445 -38.781 -27.078 1 98.5 202 GLN B N 1
ATOM 6502 C CA . GLN B 1 202 ? 11.688 -38.656 -27.844 1 98.5 202 GLN B CA 1
ATOM 6503 C C . GLN B 1 202 ? 11.898 -39.844 -28.766 1 98.5 202 GLN B C 1
ATOM 6505 O O . GLN B 1 202 ? 12.312 -39.688 -29.906 1 98.5 202 GLN B O 1
ATOM 6510 N N . ASP B 1 203 ? 11.516 -40.938 -28.312 1 97.94 203 ASP B N 1
ATOM 6511 C CA . ASP B 1 203 ? 11.836 -42.188 -29 1 97.94 203 ASP B CA 1
ATOM 6512 C C . ASP B 1 203 ? 10.797 -42.5 -30.062 1 97.94 203 ASP B C 1
ATOM 6514 O O . ASP B 1 203 ? 11.109 -43.156 -31.062 1 97.94 203 ASP B O 1
ATOM 6518 N N . ASN B 1 204 ? 9.57 -42.062 -29.875 1 98.5 204 ASN B N 1
ATOM 6519 C CA . ASN B 1 204 ? 8.516 -42.688 -30.656 1 98.5 204 ASN B CA 1
ATOM 6520 C C . ASN B 1 204 ? 7.711 -41.625 -31.438 1 98.5 204 ASN B C 1
ATOM 6522 O O . ASN B 1 204 ? 6.992 -41.969 -32.375 1 98.5 204 ASN B O 1
ATOM 6526 N N . ILE B 1 205 ? 7.816 -40.375 -31.141 1 98.62 205 ILE B N 1
ATOM 6527 C CA . ILE B 1 205 ? 6.844 -39.406 -31.641 1 98.62 205 ILE B CA 1
ATOM 6528 C C . ILE B 1 205 ? 7.016 -39.219 -33.156 1 98.62 205 ILE B C 1
ATOM 6530 O O . ILE B 1 205 ? 6.094 -38.781 -33.844 1 98.62 205 ILE B O 1
ATOM 6534 N N . ILE B 1 206 ? 8.203 -39.531 -33.656 1 98 206 ILE B N 1
ATOM 6535 C CA . ILE B 1 206 ? 8.492 -39.406 -35.094 1 98 206 ILE B CA 1
ATOM 6536 C C . ILE B 1 206 ? 7.531 -40.312 -35.875 1 98 206 ILE B C 1
ATOM 6538 O O . ILE B 1 206 ? 7.152 -39.969 -37 1 98 206 ILE B O 1
ATOM 6542 N N . HIS B 1 207 ? 7.094 -41.406 -35.312 1 97.25 207 HIS B N 1
ATOM 6543 C CA . HIS B 1 207 ? 6.211 -42.344 -36 1 97.25 207 HIS B CA 1
ATOM 6544 C C . HIS B 1 207 ? 4.785 -41.812 -36.062 1 97.25 207 HIS B C 1
ATOM 6546 O O . HIS B 1 207 ? 3.969 -42.312 -36.844 1 97.25 207 HIS B O 1
ATOM 6552 N N . PHE B 1 208 ? 4.512 -40.812 -35.344 1 97.88 208 PHE B N 1
ATOM 6553 C CA . PHE B 1 208 ? 3.205 -40.188 -35.375 1 97.88 208 PHE B CA 1
ATOM 6554 C C . PHE B 1 208 ? 3.26 -38.875 -36.156 1 97.88 208 PHE B C 1
ATOM 6556 O O . PHE B 1 208 ? 2.262 -38.156 -36.25 1 97.88 208 PHE B O 1
ATOM 6563 N N . GLY B 1 209 ? 4.473 -38.562 -36.656 1 97.81 209 GLY B N 1
ATOM 6564 C CA . GLY B 1 209 ? 4.641 -37.344 -37.469 1 97.81 209 GLY B CA 1
ATOM 6565 C C . GLY B 1 209 ? 5.25 -36.188 -36.719 1 97.81 209 GLY B C 1
ATOM 6566 O O . GLY B 1 209 ? 5.367 -35.094 -37.25 1 97.81 209 GLY B O 1
ATOM 6567 N N . GLY B 1 210 ? 5.652 -36.469 -35.5 1 98.5 210 GLY B N 1
ATOM 6568 C CA . GLY B 1 210 ? 6.188 -35.406 -34.688 1 98.5 210 GLY B CA 1
ATOM 6569 C C . GLY B 1 210 ? 7.691 -35.25 -34.781 1 98.5 210 GLY B C 1
ATOM 6570 O O . GLY B 1 210 ? 8.383 -36.188 -35.219 1 98.5 210 GLY B O 1
ATOM 6571 N N . ASP B 1 211 ? 8.211 -34.062 -34.469 1 98.44 211 ASP B N 1
ATOM 6572 C CA . ASP B 1 211 ? 9.633 -33.75 -34.375 1 98.44 211 ASP B CA 1
ATOM 6573 C C . ASP B 1 211 ? 10.125 -33.812 -32.938 1 98.44 211 ASP B C 1
ATOM 6575 O O . ASP B 1 211 ? 9.781 -32.969 -32.094 1 98.44 211 ASP B O 1
ATOM 6579 N N . PRO B 1 212 ? 10.922 -34.781 -32.531 1 98.12 212 PRO B N 1
ATOM 6580 C CA . PRO B 1 212 ? 11.375 -34.906 -31.141 1 98.12 212 PRO B CA 1
ATOM 6581 C C . PRO B 1 212 ? 12.227 -33.719 -30.688 1 98.12 212 PRO B C 1
ATOM 6583 O O . PRO B 1 212 ? 12.445 -33.562 -29.484 1 98.12 212 PRO B O 1
ATOM 6586 N N . THR B 1 213 ? 12.719 -32.875 -31.609 1 97.75 213 THR B N 1
ATOM 6587 C CA . THR B 1 213 ? 13.555 -31.734 -31.234 1 97.75 213 THR B CA 1
ATOM 6588 C C . THR B 1 213 ? 12.695 -30.484 -30.984 1 97.75 213 THR B C 1
ATOM 6590 O O . THR B 1 213 ? 13.203 -29.453 -30.531 1 97.75 213 THR B O 1
ATOM 6593 N N . ARG B 1 214 ? 11.398 -30.578 -31.281 1 97.94 214 ARG B N 1
ATOM 6594 C CA . ARG B 1 214 ? 10.469 -29.469 -31.078 1 97.94 214 ARG B CA 1
ATOM 6595 C C . ARG B 1 214 ? 9.352 -29.859 -30.125 1 97.94 214 ARG B C 1
ATOM 6597 O O . ARG B 1 214 ? 8.172 -29.688 -30.453 1 97.94 214 ARG B O 1
ATOM 6604 N N . VAL B 1 215 ? 9.758 -30.328 -28.984 1 98.88 215 VAL B N 1
ATOM 6605 C CA . VAL B 1 215 ? 8.82 -30.734 -27.938 1 98.88 215 VAL B CA 1
ATOM 6606 C C . VAL B 1 215 ? 8.656 -29.594 -26.938 1 98.88 215 VAL B C 1
ATOM 6608 O O . VAL B 1 215 ? 9.641 -29.125 -26.359 1 98.88 215 VAL B O 1
ATOM 6611 N N . THR B 1 216 ? 7.461 -29.094 -26.797 1 98.88 216 THR B N 1
ATOM 6612 C CA . THR B 1 216 ? 7.109 -28.125 -25.75 1 98.88 216 THR B CA 1
ATOM 6613 C C . THR B 1 216 ? 6.273 -28.797 -24.672 1 98.88 216 THR B C 1
ATOM 6615 O O . THR B 1 216 ? 5.223 -29.375 -24.953 1 98.88 216 THR B O 1
ATOM 6618 N N . ILE B 1 217 ? 6.734 -28.75 -23.453 1 98.94 217 ILE B N 1
ATOM 6619 C CA . ILE B 1 217 ? 5.93 -29.25 -22.344 1 98.94 217 ILE B CA 1
ATOM 6620 C C . ILE B 1 217 ? 5.109 -28.109 -21.734 1 98.94 217 ILE B C 1
ATOM 6622 O O . ILE B 1 217 ? 5.59 -26.984 -21.641 1 98.94 217 ILE B O 1
ATOM 6626 N N . PHE B 1 218 ? 3.848 -28.297 -21.469 1 98.88 218 PHE B N 1
ATOM 6627 C CA . PHE B 1 218 ? 2.977 -27.297 -20.844 1 98.88 218 PHE B CA 1
ATOM 6628 C C . PHE B 1 218 ? 2.037 -27.953 -19.844 1 98.88 218 PHE B C 1
ATOM 6630 O O . PHE B 1 218 ? 1.763 -29.156 -19.938 1 98.88 218 PHE B O 1
ATOM 6637 N N . GLY B 1 219 ? 1.669 -27.297 -18.812 1 98.81 219 GLY B N 1
ATOM 6638 C CA . GLY B 1 219 ? 0.82 -27.828 -17.75 1 98.81 219 GLY B CA 1
ATOM 6639 C C . GLY B 1 219 ? 0.197 -26.734 -16.891 1 98.81 219 GLY B C 1
ATOM 6640 O O . GLY B 1 219 ? 0.481 -25.547 -17.078 1 98.81 219 GLY B O 1
ATOM 6641 N N . GLU B 1 220 ? -0.728 -27.094 -16.062 1 98.75 220 GLU B N 1
ATOM 6642 C CA . GLU B 1 220 ? -1.455 -26.188 -15.18 1 98.75 220 GLU B CA 1
ATOM 6643 C C . GLU B 1 220 ? -1.31 -26.609 -13.719 1 98.75 220 GLU B C 1
ATOM 6645 O O . GLU B 1 220 ? -1.291 -27.797 -13.406 1 98.75 220 GLU B O 1
ATOM 6650 N N . SER B 1 221 ? -1.174 -25.625 -12.82 1 98.56 221 SER B N 1
ATOM 6651 C CA . SER B 1 221 ? -1.099 -25.859 -11.383 1 98.56 221 SER B CA 1
ATOM 6652 C C . SER B 1 221 ? 0.055 -26.797 -11.039 1 98.56 221 SER B C 1
ATOM 6654 O O . SER B 1 221 ? 1.199 -26.547 -11.43 1 98.56 221 SER B O 1
ATOM 6656 N N . ALA B 1 222 ? -0.219 -28.016 -10.477 1 98.75 222 ALA B N 1
ATOM 6657 C CA . ALA B 1 222 ? 0.843 -28.969 -10.18 1 98.75 222 ALA B CA 1
ATOM 6658 C C . ALA B 1 222 ? 1.545 -29.422 -11.453 1 98.75 222 ALA B C 1
ATOM 6660 O O . ALA B 1 222 ? 2.75 -29.688 -11.445 1 98.75 222 ALA B O 1
ATOM 6661 N N . GLY B 1 223 ? 0.787 -29.547 -12.555 1 98.88 223 GLY B N 1
ATOM 6662 C CA . GLY B 1 223 ? 1.411 -29.844 -13.836 1 98.88 223 GLY B CA 1
ATOM 6663 C C . GLY B 1 223 ? 2.371 -28.766 -14.297 1 98.88 223 GLY B C 1
ATOM 6664 O O . GLY B 1 223 ? 3.436 -29.062 -14.844 1 98.88 223 GLY B O 1
ATOM 6665 N N . SER B 1 224 ? 1.93 -27.531 -14.039 1 98.88 224 SER B N 1
ATOM 6666 C CA . SER B 1 224 ? 2.793 -26.406 -14.352 1 98.88 224 SER B CA 1
ATOM 6667 C C . SER B 1 224 ? 4.035 -26.391 -13.469 1 98.88 224 SER B C 1
ATOM 6669 O O . SER B 1 224 ? 5.129 -26.062 -13.93 1 98.88 224 SER B O 1
ATOM 6671 N N . VAL B 1 225 ? 3.867 -26.688 -12.219 1 98.88 225 VAL B N 1
ATOM 6672 C CA . VAL B 1 225 ? 5.008 -26.828 -11.32 1 98.88 225 VAL B CA 1
ATOM 6673 C C . VAL B 1 225 ? 5.949 -27.906 -11.844 1 98.88 225 VAL B C 1
ATOM 6675 O O . VAL B 1 225 ? 7.168 -27.734 -11.859 1 98.88 225 VAL B O 1
ATOM 6678 N N . SER B 1 226 ? 5.422 -29.031 -12.312 1 98.88 226 SER B N 1
ATOM 6679 C CA . SER B 1 226 ? 6.238 -30.078 -12.922 1 98.88 226 SER B CA 1
ATOM 6680 C C . SER B 1 226 ? 7.043 -29.531 -14.102 1 98.88 226 SER B C 1
ATOM 6682 O O . SER B 1 226 ? 8.242 -29.812 -14.219 1 98.88 226 SER B O 1
ATOM 6684 N N . VAL B 1 227 ? 6.383 -28.828 -14.961 1 98.94 227 VAL B N 1
ATOM 6685 C CA . VAL B 1 227 ? 7.055 -28.219 -16.109 1 98.94 227 VAL B CA 1
ATOM 6686 C C . VAL B 1 227 ? 8.25 -27.391 -15.625 1 98.94 227 VAL B C 1
ATOM 6688 O O . VAL B 1 227 ? 9.352 -27.516 -16.172 1 98.94 227 VAL B O 1
ATOM 6691 N N . GLY B 1 228 ? 8.008 -26.625 -14.586 1 98.88 228 GLY B N 1
ATOM 6692 C CA . GLY B 1 228 ? 9.086 -25.812 -14.031 1 98.88 228 GLY B CA 1
ATOM 6693 C C . GLY B 1 228 ? 10.203 -26.641 -13.422 1 98.88 228 GLY B C 1
ATOM 6694 O O . GLY B 1 228 ? 11.383 -26.312 -13.57 1 98.88 228 GLY B O 1
ATOM 6695 N N . LEU B 1 229 ? 9.836 -27.672 -12.742 1 98.88 229 LEU B N 1
ATOM 6696 C CA . LEU B 1 229 ? 10.836 -28.531 -12.125 1 98.88 229 LEU B CA 1
ATOM 6697 C C . LEU B 1 229 ? 11.672 -29.234 -13.188 1 98.88 229 LEU B C 1
ATOM 6699 O O . LEU B 1 229 ? 12.867 -29.453 -12.992 1 98.88 229 LEU B O 1
ATOM 6703 N N . HIS B 1 230 ? 11.086 -29.609 -14.312 1 98.88 230 HIS B N 1
ATOM 6704 C CA . HIS B 1 230 ? 11.836 -30.188 -15.422 1 98.88 230 HIS B CA 1
ATOM 6705 C C . HIS B 1 230 ? 12.82 -29.188 -16 1 98.88 230 HIS B C 1
ATOM 6707 O O . HIS B 1 230 ? 13.906 -29.562 -16.453 1 98.88 230 HIS B O 1
ATOM 6713 N N . LEU B 1 231 ? 12.469 -27.906 -16.016 1 98.81 231 LEU B N 1
ATOM 6714 C CA . LEU B 1 231 ? 13.375 -26.844 -16.469 1 98.81 231 LEU B CA 1
ATOM 6715 C C . LEU B 1 231 ? 14.602 -26.781 -15.57 1 98.81 231 LEU B C 1
ATOM 6717 O O . LEU B 1 231 ? 15.695 -26.438 -16.031 1 98.81 231 LEU B O 1
ATOM 6721 N N . LEU B 1 232 ? 14.406 -27.156 -14.305 1 98.31 232 LEU B N 1
ATOM 6722 C CA . LEU B 1 232 ? 15.477 -27 -13.32 1 98.31 232 LEU B CA 1
ATOM 6723 C C . LEU B 1 232 ? 16.312 -28.266 -13.219 1 98.31 232 LEU B C 1
ATOM 6725 O O . LEU B 1 232 ? 17.453 -28.219 -12.758 1 98.31 232 LEU B O 1
ATOM 6729 N N . SER B 1 233 ? 15.766 -29.406 -13.633 1 98.31 233 SER B N 1
ATOM 6730 C CA . SER B 1 233 ? 16.391 -30.703 -13.352 1 98.31 233 SER B CA 1
ATOM 6731 C C . SER B 1 233 ? 17.375 -31.094 -14.438 1 98.31 233 SER B C 1
ATOM 6733 O O . SER B 1 233 ? 17.031 -31.156 -15.617 1 98.31 233 SER B O 1
ATOM 6735 N N . PRO B 1 234 ? 18.594 -31.438 -14.062 1 95.5 234 PRO B N 1
ATOM 6736 C CA . PRO B 1 234 ? 19.547 -31.938 -15.055 1 95.5 234 PRO B CA 1
ATOM 6737 C C . PRO B 1 234 ? 19.141 -33.312 -15.617 1 95.5 234 PRO B C 1
ATOM 6739 O O . PRO B 1 234 ? 19.656 -33.719 -16.656 1 95.5 234 PRO B O 1
ATOM 6742 N N . VAL B 1 235 ? 18.219 -33.938 -14.992 1 95.62 235 VAL B N 1
ATOM 6743 C CA . VAL B 1 235 ? 17.797 -35.25 -15.383 1 95.62 235 VAL B CA 1
ATOM 6744 C C . VAL B 1 235 ? 16.938 -35.188 -16.656 1 95.62 235 VAL B C 1
ATOM 6746 O O . VAL B 1 235 ? 16.984 -36.094 -17.484 1 95.62 235 VAL B O 1
ATOM 6749 N N . SER B 1 236 ? 16.234 -34.094 -16.797 1 96.81 236 SER B N 1
ATOM 6750 C CA . SER B 1 236 ? 15.188 -34.125 -17.828 1 96.81 236 SER B CA 1
ATOM 6751 C C . SER B 1 236 ? 15.266 -32.938 -18.75 1 96.81 236 SER B C 1
ATOM 6753 O O . SER B 1 236 ? 14.57 -32.875 -19.766 1 96.81 236 SER B O 1
ATOM 6755 N N . ARG B 1 237 ? 16.125 -31.938 -18.5 1 94.88 237 ARG B N 1
ATOM 6756 C CA . ARG B 1 237 ? 16.078 -30.656 -19.203 1 94.88 237 ARG B CA 1
ATOM 6757 C C . ARG B 1 237 ? 16.422 -30.828 -20.672 1 94.88 237 ARG B C 1
ATOM 6759 O O . ARG B 1 237 ? 16.125 -29.953 -21.484 1 94.88 237 ARG B O 1
ATOM 6766 N N . ASN B 1 238 ? 16.984 -32 -21.078 1 97.12 238 ASN B N 1
ATOM 6767 C CA . ASN B 1 238 ? 17.344 -32.219 -22.484 1 97.12 238 ASN B CA 1
ATOM 6768 C C . ASN B 1 238 ? 16.234 -32.969 -23.234 1 97.12 238 ASN B C 1
ATOM 6770 O O . ASN B 1 238 ? 16.344 -33.156 -24.438 1 97.12 238 ASN B O 1
ATOM 6774 N N . LEU B 1 239 ? 15.109 -33.219 -22.609 1 98.69 239 LEU B N 1
ATOM 6775 C CA . LEU B 1 239 ? 14.07 -34.062 -23.219 1 98.69 239 LEU B CA 1
ATOM 6776 C C . LEU B 1 239 ? 13 -33.188 -23.875 1 98.69 239 LEU B C 1
ATOM 6778 O O . LEU B 1 239 ? 12.023 -33.719 -24.422 1 98.69 239 LEU B O 1
ATOM 6782 N N . PHE B 1 240 ? 13.133 -31.875 -23.891 1 98.81 240 PHE B N 1
ATOM 6783 C CA . PHE B 1 240 ? 12.188 -30.938 -24.5 1 98.81 240 PHE B CA 1
ATOM 6784 C C . PHE B 1 240 ? 12.891 -29.656 -24.922 1 98.81 240 PHE B C 1
ATOM 6786 O O . PHE B 1 240 ? 14.031 -29.406 -24.531 1 98.81 240 PHE B O 1
ATOM 6793 N N . ALA B 1 241 ? 12.164 -28.844 -25.688 1 98.44 241 ALA B N 1
ATOM 6794 C CA . ALA B 1 241 ? 12.773 -27.641 -26.266 1 98.44 241 ALA B CA 1
ATOM 6795 C C . ALA B 1 241 ? 12.281 -26.375 -25.562 1 98.44 241 ALA B C 1
ATOM 6797 O O . ALA B 1 241 ? 13.031 -25.422 -25.375 1 98.44 241 ALA B O 1
ATOM 6798 N N . ARG B 1 242 ? 11 -26.391 -25.219 1 98.44 242 ARG B N 1
ATOM 6799 C CA . ARG B 1 242 ? 10.383 -25.203 -24.656 1 98.44 242 ARG B CA 1
ATOM 6800 C C . ARG B 1 242 ? 9.367 -25.562 -23.578 1 98.44 242 ARG B C 1
ATOM 6802 O O . ARG B 1 242 ? 9.055 -26.734 -23.375 1 98.44 242 ARG B O 1
ATOM 6809 N N . ALA B 1 243 ? 8.867 -24.5 -22.859 1 98.88 243 ALA B N 1
ATOM 6810 C CA . ALA B 1 243 ? 7.98 -24.797 -21.734 1 98.88 243 ALA B CA 1
ATOM 6811 C C . ALA B 1 243 ? 6.918 -23.703 -21.578 1 98.88 243 ALA B C 1
ATOM 6813 O O . ALA B 1 243 ? 7.199 -22.516 -21.766 1 98.88 243 ALA B O 1
ATOM 6814 N N . ILE B 1 244 ? 5.695 -24.062 -21.297 1 98.94 244 ILE B N 1
ATOM 6815 C CA . ILE B 1 244 ? 4.594 -23.156 -20.953 1 98.94 244 ILE B CA 1
ATOM 6816 C C . ILE B 1 244 ? 4.09 -23.469 -19.547 1 98.94 244 ILE B C 1
ATOM 6818 O O . ILE B 1 244 ? 3.695 -24.609 -19.266 1 98.94 244 ILE B O 1
ATOM 6822 N N . LEU B 1 245 ? 4.141 -22.484 -18.656 1 98.94 245 LEU B N 1
ATOM 6823 C CA . LEU B 1 245 ? 3.723 -22.641 -17.266 1 98.94 245 LEU B CA 1
ATOM 6824 C C . LEU B 1 245 ? 2.396 -21.938 -17.016 1 98.94 245 LEU B C 1
ATOM 6826 O O . LEU B 1 245 ? 2.32 -20.703 -17.094 1 98.94 245 LEU B O 1
ATOM 6830 N N . GLN B 1 246 ? 1.348 -22.734 -16.641 1 98.88 246 GLN B N 1
ATOM 6831 C CA . GLN B 1 246 ? 0.018 -22.172 -16.406 1 98.88 246 GLN B CA 1
ATOM 6832 C C . GLN B 1 246 ? -0.356 -22.234 -14.93 1 98.88 246 GLN B C 1
ATOM 6834 O O . GLN B 1 246 ? -0.681 -23.312 -14.406 1 98.88 246 GLN B O 1
ATOM 6839 N N . SER B 1 247 ? -0.359 -21.109 -14.211 1 98.69 247 SER B N 1
ATOM 6840 C CA . SER B 1 247 ? -0.812 -20.953 -12.828 1 98.69 247 SER B CA 1
ATOM 6841 C C . SER B 1 247 ? -0.018 -21.844 -11.883 1 98.69 247 SER B C 1
ATOM 6843 O O . SER B 1 247 ? -0.597 -22.531 -11.047 1 98.69 247 SER B O 1
ATOM 6845 N N . GLY B 1 248 ? 1.272 -21.922 -12.094 1 98.69 248 GLY B N 1
ATOM 6846 C CA . GLY B 1 248 ? 2.189 -22.672 -11.25 1 98.69 248 GLY B CA 1
ATOM 6847 C C . GLY B 1 248 ? 3.641 -22.516 -11.656 1 98.69 248 GLY B C 1
ATOM 6848 O O . GLY B 1 248 ? 3.955 -22.484 -12.852 1 98.69 248 GLY B O 1
ATOM 6849 N N . THR B 1 249 ? 4.5 -22.312 -10.719 1 98.81 249 THR B N 1
ATOM 6850 C CA . THR B 1 249 ? 5.941 -22.25 -10.922 1 98.81 249 THR B CA 1
ATOM 6851 C C . THR B 1 249 ? 6.676 -23.031 -9.836 1 98.81 249 THR B C 1
ATOM 6853 O O . THR B 1 249 ? 6.113 -23.312 -8.781 1 98.81 249 THR B O 1
ATOM 6856 N N . PRO B 1 250 ? 7.867 -23.469 -10.133 1 98.62 250 PRO B N 1
ATOM 6857 C CA . PRO B 1 250 ? 8.562 -24.328 -9.164 1 98.62 250 PRO B CA 1
ATOM 6858 C C . PRO B 1 250 ? 8.867 -23.609 -7.852 1 98.62 250 PRO B C 1
ATOM 6860 O O . PRO B 1 250 ? 9.164 -24.25 -6.844 1 98.62 250 PRO B O 1
ATOM 6863 N N . ASN B 1 251 ? 8.828 -22.266 -7.836 1 97.56 251 ASN B N 1
ATOM 6864 C CA . ASN B 1 251 ? 9.109 -21.5 -6.629 1 97.56 251 ASN B CA 1
ATOM 6865 C C . ASN B 1 251 ? 7.832 -21.188 -5.855 1 97.56 251 ASN B C 1
ATOM 6867 O O . ASN B 1 251 ? 7.852 -20.391 -4.918 1 97.56 251 ASN B O 1
ATOM 6871 N N . ASN B 1 252 ? 6.699 -21.766 -6.242 1 97.94 252 ASN B N 1
ATOM 6872 C CA . ASN B 1 252 ? 5.52 -21.641 -5.395 1 97.94 252 ASN B CA 1
ATOM 6873 C C . ASN B 1 252 ? 5.77 -22.219 -4 1 97.94 252 ASN B C 1
ATOM 6875 O O . ASN B 1 252 ? 6.461 -23.219 -3.852 1 97.94 252 ASN B O 1
ATOM 6879 N N . PRO B 1 253 ? 5.098 -21.625 -2.982 1 94.69 253 PRO B N 1
ATOM 6880 C CA . PRO B 1 253 ? 5.324 -22.109 -1.621 1 94.69 253 PRO B CA 1
ATOM 6881 C C . PRO B 1 253 ? 4.879 -23.562 -1.433 1 94.69 253 PRO B C 1
ATOM 6883 O O . PRO B 1 253 ? 5.352 -24.234 -0.518 1 94.69 253 PRO B O 1
ATOM 6886 N N . TRP B 1 254 ? 4.086 -24.062 -2.299 1 96 254 TRP B N 1
ATOM 6887 C CA . TRP B 1 254 ? 3.518 -25.406 -2.16 1 96 254 TRP B CA 1
ATOM 6888 C C . TRP B 1 254 ? 4.133 -26.359 -3.174 1 96 254 TRP B C 1
ATOM 6890 O O . TRP B 1 254 ? 3.658 -27.484 -3.338 1 96 254 TRP B O 1
ATOM 6900 N N . ALA B 1 255 ? 5.184 -25.969 -3.869 1 97.88 255 ALA B N 1
ATOM 6901 C CA . ALA B 1 255 ? 5.711 -26.719 -5.008 1 97.88 255 ALA B CA 1
ATOM 6902 C C . ALA B 1 255 ? 6.617 -27.859 -4.547 1 97.88 255 ALA B C 1
ATOM 6904 O O . ALA B 1 255 ? 6.637 -28.938 -5.156 1 97.88 255 ALA B O 1
ATOM 6905 N N . THR B 1 256 ? 7.438 -27.578 -3.473 1 97.44 256 THR B N 1
ATOM 6906 C CA . THR B 1 256 ? 8.406 -28.562 -3.006 1 97.44 256 THR B CA 1
ATOM 6907 C C . THR B 1 256 ? 8.555 -28.5 -1.487 1 97.44 256 THR B C 1
ATOM 6909 O O . THR B 1 256 ? 8.117 -27.531 -0.856 1 97.44 256 THR B O 1
ATOM 6912 N N . VAL B 1 257 ? 9.039 -29.531 -0.984 1 94.81 257 VAL B N 1
ATOM 6913 C CA . VAL B 1 257 ? 9.445 -29.547 0.417 1 94.81 257 VAL B CA 1
ATOM 6914 C C . VAL B 1 257 ? 10.891 -30.031 0.529 1 94.81 257 VAL B C 1
ATOM 6916 O O . VAL B 1 257 ? 11.43 -30.641 -0.405 1 94.81 257 VAL B O 1
ATOM 6919 N N . THR B 1 258 ? 11.484 -29.75 1.621 1 92.5 258 THR B N 1
ATOM 6920 C CA . THR B 1 258 ? 12.836 -30.234 1.879 1 92.5 258 THR B CA 1
ATOM 6921 C C . THR B 1 258 ? 12.836 -31.75 2.098 1 92.5 258 THR B C 1
ATOM 6923 O O . THR B 1 258 ? 11.789 -32.344 2.373 1 92.5 258 THR B O 1
ATOM 6926 N N . ALA B 1 259 ? 13.984 -32.312 1.983 1 93.25 259 ALA B N 1
ATOM 6927 C CA . ALA B 1 259 ? 14.141 -33.75 2.242 1 93.25 259 ALA B CA 1
ATOM 6928 C C . ALA B 1 259 ? 13.703 -34.094 3.662 1 93.25 259 ALA B C 1
ATOM 6930 O O . ALA B 1 259 ? 13.016 -35.094 3.877 1 93.25 259 ALA B O 1
ATOM 6931 N N . ASP B 1 260 ? 14.055 -33.25 4.617 1 92.12 260 ASP B N 1
ATOM 6932 C CA . ASP B 1 260 ? 13.711 -33.469 6.012 1 92.12 260 ASP B CA 1
ATOM 6933 C C . ASP B 1 260 ? 12.195 -33.438 6.219 1 92.12 260 ASP B C 1
ATOM 6935 O O . ASP B 1 260 ? 11.641 -34.312 6.91 1 92.12 260 ASP B O 1
ATOM 6939 N N . GLU B 1 261 ? 11.578 -32.5 5.621 1 92.62 261 GLU B N 1
ATOM 6940 C CA . GLU B 1 261 ? 10.125 -32.406 5.762 1 92.62 261 GLU B CA 1
ATOM 6941 C C . GLU B 1 261 ? 9.414 -33.562 5.062 1 92.62 261 GLU B C 1
ATOM 6943 O O . GLU B 1 261 ? 8.438 -34.094 5.578 1 92.62 261 GLU B O 1
ATOM 6948 N N . ALA B 1 262 ? 9.891 -33.938 3.898 1 95.75 262 ALA B N 1
ATOM 6949 C CA . ALA B 1 262 ? 9.32 -35.062 3.176 1 95.75 262 ALA B CA 1
ATOM 6950 C C . ALA B 1 262 ? 9.43 -36.344 3.99 1 95.75 262 ALA B C 1
ATOM 6952 O O . ALA B 1 262 ? 8.492 -37.156 4.035 1 95.75 262 ALA B O 1
ATOM 6953 N N . ARG B 1 263 ? 10.555 -36.5 4.598 1 94.56 263 ARG B N 1
ATOM 6954 C CA . ARG B 1 263 ? 10.758 -37.688 5.434 1 94.56 263 ARG B CA 1
ATOM 6955 C C . ARG B 1 263 ? 9.828 -37.688 6.641 1 94.56 263 ARG B C 1
ATOM 6957 O O . ARG B 1 263 ? 9.25 -38.719 6.996 1 94.56 263 ARG B O 1
ATOM 6964 N N . ARG B 1 264 ? 9.711 -36.5 7.23 1 93.62 264 ARG B N 1
ATOM 6965 C CA . ARG B 1 264 ? 8.812 -36.375 8.367 1 93.62 264 ARG B CA 1
ATOM 6966 C C . ARG B 1 264 ? 7.391 -36.781 7.992 1 93.62 264 ARG B C 1
ATOM 6968 O O . ARG B 1 264 ? 6.734 -37.531 8.727 1 93.62 264 ARG B O 1
ATOM 6975 N N . ARG B 1 265 ? 6.914 -36.344 6.859 1 94.88 265 ARG B N 1
ATOM 6976 C CA . ARG B 1 265 ? 5.57 -36.656 6.387 1 94.88 265 ARG B CA 1
ATOM 6977 C C . ARG B 1 265 ? 5.438 -38.156 6.102 1 94.88 265 ARG B C 1
ATOM 6979 O O . ARG B 1 265 ? 4.414 -38.75 6.418 1 94.88 265 ARG B O 1
ATOM 6986 N N . SER B 1 266 ? 6.43 -38.719 5.523 1 96.38 266 SER B N 1
ATOM 6987 C CA . SER B 1 266 ? 6.434 -40.125 5.18 1 96.38 266 SER B CA 1
ATOM 6988 C C . SER B 1 266 ? 6.41 -41 6.43 1 96.38 266 SER B C 1
ATOM 6990 O O . SER B 1 266 ? 5.695 -42 6.48 1 96.38 266 SER B O 1
ATOM 6992 N N . LEU B 1 267 ? 7.191 -40.594 7.418 1 94.81 267 LEU B N 1
ATOM 6993 C CA . LEU B 1 267 ? 7.203 -41.312 8.672 1 94.81 267 LEU B CA 1
ATOM 6994 C C . LEU B 1 267 ? 5.867 -41.188 9.391 1 94.81 267 LEU B C 1
ATOM 6996 O O . LEU B 1 267 ? 5.402 -42.156 10.023 1 94.81 267 LEU B O 1
ATOM 7000 N N . LYS B 1 268 ? 5.273 -40.094 9.289 1 94.5 268 LYS B N 1
ATOM 7001 C CA . LYS B 1 268 ? 3.957 -39.906 9.891 1 94.5 268 LYS B CA 1
ATOM 7002 C C . LYS B 1 268 ? 2.92 -40.812 9.25 1 94.5 268 LYS B C 1
ATOM 7004 O O . LYS B 1 268 ? 2.125 -41.438 9.945 1 94.5 268 LYS B O 1
ATOM 7009 N N . LEU B 1 269 ? 2.906 -40.875 7.941 1 95.88 269 LEU B N 1
ATOM 7010 C CA . LEU B 1 269 ? 1.997 -41.75 7.227 1 95.88 269 LEU B CA 1
ATOM 7011 C C . LEU B 1 269 ? 2.266 -43.219 7.59 1 95.88 269 LEU B C 1
ATOM 7013 O O . LEU B 1 269 ? 1.331 -44 7.793 1 95.88 269 LEU B O 1
ATOM 7017 N N . SER B 1 270 ? 3.508 -43.562 7.668 1 96.31 270 SER B N 1
ATOM 7018 C CA . SER B 1 270 ? 3.895 -44.938 8.016 1 96.31 270 SER B CA 1
ATOM 7019 C C . SER B 1 270 ? 3.426 -45.312 9.422 1 96.31 270 SER B C 1
ATOM 7021 O O . SER B 1 270 ? 3.035 -46.438 9.672 1 96.31 270 SER B O 1
ATOM 7023 N N . LYS B 1 271 ? 3.547 -44.312 10.242 1 94.69 271 LYS B N 1
ATOM 7024 C CA . LYS B 1 271 ? 3.07 -44.531 11.609 1 94.69 271 LYS B CA 1
ATOM 7025 C C . LYS B 1 271 ? 1.564 -44.781 11.633 1 94.69 271 LYS B C 1
ATOM 7027 O O . LYS B 1 271 ? 1.088 -45.688 12.32 1 94.69 271 LYS B O 1
ATOM 7032 N N . GLU B 1 272 ? 0.826 -44 10.891 1 93.62 272 GLU B N 1
ATOM 7033 C CA . GLU B 1 272 ? -0.626 -44.125 10.812 1 93.62 272 GLU B CA 1
ATOM 7034 C C . GLU B 1 272 ? -1.029 -45.531 10.305 1 93.62 272 GLU B C 1
ATOM 7036 O O . GLU B 1 272 ? -2.076 -46.031 10.68 1 93.62 272 GLU B O 1
ATOM 7041 N N . LEU B 1 273 ? -0.188 -46.125 9.453 1 95.12 273 LEU B N 1
ATOM 7042 C CA . LEU B 1 273 ? -0.522 -47.406 8.82 1 95.12 273 LEU B CA 1
ATOM 7043 C C . LEU B 1 273 ? 0.16 -48.562 9.539 1 95.12 273 LEU B C 1
ATOM 7045 O O . LEU B 1 273 ? 0.115 -49.719 9.07 1 95.12 273 LEU B O 1
ATOM 7049 N N . GLY B 1 274 ? 0.87 -48.281 10.625 1 93.81 274 GLY B N 1
ATOM 7050 C CA . GLY B 1 274 ? 1.478 -49.312 11.453 1 93.81 274 GLY B CA 1
ATOM 7051 C C . GLY B 1 274 ? 2.812 -49.812 10.914 1 93.81 274 GLY B C 1
ATOM 7052 O O . GLY B 1 274 ? 3.295 -50.875 11.312 1 93.81 274 GLY B O 1
ATOM 7053 N N . CYS B 1 275 ? 3.41 -49.094 10.07 1 96.06 275 CYS B N 1
ATOM 7054 C CA . CYS B 1 275 ? 4.652 -49.5 9.43 1 96.06 275 CYS B CA 1
ATOM 7055 C C . CYS B 1 275 ? 5.848 -48.781 10.055 1 96.06 275 CYS B C 1
ATOM 7057 O O . CYS B 1 275 ? 6.988 -49 9.633 1 96.06 275 CYS B O 1
ATOM 7059 N N . TYR B 1 276 ? 5.664 -47.844 11 1 93.94 276 TYR B N 1
ATOM 7060 C CA . TYR B 1 276 ? 6.738 -47.125 11.672 1 93.94 276 TYR B CA 1
ATOM 7061 C C . TYR B 1 276 ? 6.41 -46.906 13.141 1 93.94 276 TYR B C 1
ATOM 7063 O O . TYR B 1 276 ? 5.258 -46.656 13.492 1 93.94 276 TYR B O 1
ATOM 7071 N N . ASN B 1 277 ? 7.336 -47.219 13.914 1 89.31 277 ASN B N 1
ATOM 7072 C CA . ASN B 1 277 ? 7.324 -46.906 15.336 1 89.31 277 ASN B CA 1
ATOM 7073 C C . ASN B 1 277 ? 8.68 -46.375 15.812 1 89.31 277 ASN B C 1
ATOM 7075 O O . ASN B 1 277 ? 9.719 -46.906 15.438 1 89.31 277 ASN B O 1
ATOM 7079 N N . GLU B 1 278 ? 8.656 -45.312 16.531 1 84 278 GLU B N 1
ATOM 7080 C CA . GLU B 1 278 ? 9.883 -44.656 16.953 1 84 278 GLU B CA 1
ATOM 7081 C C . GLU B 1 278 ? 10.781 -45.594 17.75 1 84 278 GLU B C 1
ATOM 7083 O O . GLU B 1 278 ? 11.992 -45.375 17.828 1 84 278 GLU B O 1
ATOM 7088 N N . HIS B 1 279 ? 10.352 -46.688 18.234 1 79.69 279 HIS B N 1
ATOM 7089 C CA . HIS B 1 279 ? 11.086 -47.562 19.125 1 79.69 279 HIS B CA 1
ATOM 7090 C C . HIS B 1 279 ? 11.5 -48.844 18.422 1 79.69 279 HIS B C 1
ATOM 7092 O O . HIS B 1 279 ? 12.539 -49.438 18.734 1 79.69 279 HIS B O 1
ATOM 7098 N N . SER B 1 280 ? 10.82 -49.375 17.484 1 75.5 280 SER B N 1
ATOM 7099 C CA . SER B 1 280 ? 11.078 -50.75 17.031 1 75.5 280 SER B CA 1
ATOM 7100 C C . SER B 1 280 ? 11.18 -50.812 15.508 1 75.5 280 SER B C 1
ATOM 7102 O O . SER B 1 280 ? 11.812 -51.719 14.961 1 75.5 280 SER B O 1
ATOM 7104 N N . MET B 1 281 ? 10.531 -50.094 14.805 1 77.69 281 MET B N 1
ATOM 7105 C CA . MET B 1 281 ? 10.523 -50.156 13.352 1 77.69 281 MET B CA 1
ATOM 7106 C C . MET B 1 281 ? 11.023 -48.844 12.75 1 77.69 281 MET B C 1
ATOM 7108 O O . MET B 1 281 ? 10.227 -48.031 12.281 1 77.69 281 MET B O 1
ATOM 7112 N N . THR B 1 282 ? 12.367 -48.781 12.758 1 83.5 282 THR B N 1
ATOM 7113 C CA . THR B 1 282 ? 12.945 -47.5 12.375 1 83.5 282 THR B CA 1
ATOM 7114 C C . THR B 1 282 ? 13.828 -47.656 11.141 1 83.5 282 THR B C 1
ATOM 7116 O O . THR B 1 282 ? 14.219 -46.656 10.523 1 83.5 282 THR B O 1
ATOM 7119 N N . ASN B 1 283 ? 14.023 -48.875 10.789 1 88.81 283 ASN B N 1
ATOM 7120 C CA . ASN B 1 283 ? 14.836 -49.156 9.609 1 88.81 283 ASN B CA 1
ATOM 7121 C C . ASN B 1 283 ? 14.078 -48.812 8.328 1 88.81 283 ASN B C 1
ATOM 7123 O O . ASN B 1 283 ? 12.945 -49.25 8.133 1 88.81 283 ASN B O 1
ATOM 7127 N N . ASN B 1 284 ? 14.695 -48.062 7.449 1 91.38 284 ASN B N 1
ATOM 7128 C CA . ASN B 1 284 ? 14.055 -47.594 6.227 1 91.38 284 ASN B CA 1
ATOM 7129 C C . ASN B 1 284 ? 13.586 -48.75 5.348 1 91.38 284 ASN B C 1
ATOM 7131 O O . ASN B 1 284 ? 12.516 -48.688 4.742 1 91.38 284 ASN B O 1
ATOM 7135 N N . GLU B 1 285 ? 14.398 -49.75 5.25 1 91.69 285 GLU B N 1
ATOM 7136 C CA . GLU B 1 285 ? 14.055 -50.906 4.418 1 91.69 285 GLU B CA 1
ATOM 7137 C C . GLU B 1 285 ? 12.797 -51.594 4.926 1 91.69 285 GLU B C 1
ATOM 7139 O O . GLU B 1 285 ? 11.938 -52 4.137 1 91.69 285 GLU B O 1
ATOM 7144 N N . ASP B 1 286 ? 12.727 -51.75 6.219 1 93.69 286 ASP B N 1
ATOM 7145 C CA . ASP B 1 286 ? 11.562 -52.375 6.824 1 93.69 286 ASP B CA 1
ATOM 7146 C C . ASP B 1 286 ? 10.305 -51.531 6.641 1 93.69 286 ASP B C 1
ATOM 7148 O O . ASP B 1 286 ? 9.227 -52.062 6.371 1 93.69 286 ASP B O 1
ATOM 7152 N N . ILE B 1 287 ? 10.477 -50.281 6.816 1 95.81 287 ILE B N 1
ATOM 7153 C CA . ILE B 1 287 ? 9.359 -49.375 6.645 1 95.81 287 ILE B CA 1
ATOM 7154 C C . ILE B 1 287 ? 8.859 -49.438 5.203 1 95.81 287 ILE B C 1
ATOM 7156 O O . ILE B 1 287 ? 7.656 -49.562 4.961 1 95.81 287 ILE B O 1
ATOM 7160 N N . ALA B 1 288 ? 9.797 -49.375 4.266 1 94.81 288 ALA B N 1
ATOM 7161 C CA . ALA B 1 288 ? 9.438 -49.406 2.848 1 94.81 288 ALA B CA 1
ATOM 7162 C C . ALA B 1 288 ? 8.719 -50.719 2.502 1 94.81 288 ALA B C 1
ATOM 7164 O O . ALA B 1 288 ? 7.734 -50.719 1.755 1 94.81 288 ALA B O 1
ATOM 7165 N N . LEU B 1 289 ? 9.234 -51.812 3.002 1 94.44 289 LEU B N 1
ATOM 7166 C CA . LEU B 1 289 ? 8.633 -53.094 2.73 1 94.44 289 LEU B CA 1
ATOM 7167 C C . LEU B 1 289 ? 7.211 -53.156 3.283 1 94.44 289 LEU B C 1
ATOM 7169 O O . LEU B 1 289 ? 6.305 -53.656 2.615 1 94.44 289 LEU B O 1
ATOM 7173 N N . CYS B 1 290 ? 7.062 -52.781 4.492 1 95.31 290 CYS B N 1
ATOM 7174 C CA . CYS B 1 290 ? 5.746 -52.75 5.121 1 95.31 290 CYS B CA 1
ATOM 7175 C C . CYS B 1 290 ? 4.785 -51.875 4.324 1 95.31 290 CYS B C 1
ATOM 7177 O O . CYS B 1 290 ? 3.646 -52.25 4.07 1 95.31 290 CYS B O 1
ATOM 7179 N N . MET B 1 291 ? 5.215 -50.688 3.896 1 96.19 291 MET B N 1
ATOM 7180 C CA . MET B 1 291 ? 4.395 -49.75 3.152 1 96.19 291 MET B CA 1
ATOM 7181 C C . MET B 1 291 ? 4.02 -50.312 1.783 1 96.19 291 MET B C 1
ATOM 7183 O O . MET B 1 291 ? 2.93 -50.031 1.274 1 96.19 291 MET B O 1
ATOM 7187 N N . ARG B 1 292 ? 4.895 -51.062 1.134 1 95.56 292 ARG B N 1
ATOM 7188 C CA . ARG B 1 292 ? 4.637 -51.656 -0.168 1 95.56 292 ARG B CA 1
ATOM 7189 C C . ARG B 1 292 ? 3.502 -52.688 -0.085 1 95.56 292 ARG B C 1
ATOM 7191 O O . ARG B 1 292 ? 2.824 -52.938 -1.081 1 95.56 292 ARG B O 1
ATOM 7198 N N . ARG B 1 293 ? 3.256 -53.156 1.085 1 95.12 293 ARG B N 1
ATOM 7199 C CA . ARG B 1 293 ? 2.268 -54.219 1.255 1 95.12 293 ARG B CA 1
ATOM 7200 C C . ARG B 1 293 ? 0.904 -53.625 1.622 1 95.12 293 ARG B C 1
ATOM 7202 O O . ARG B 1 293 ? -0.098 -54.344 1.626 1 95.12 293 ARG B O 1
ATOM 7209 N N . GLN B 1 294 ? 0.855 -52.406 1.883 1 95.94 294 GLN B N 1
ATOM 7210 C CA . GLN B 1 294 ? -0.408 -51.75 2.254 1 95.94 294 GLN B CA 1
ATOM 7211 C C . GLN B 1 294 ? -1.342 -51.656 1.051 1 95.94 294 GLN B C 1
ATOM 7213 O O . GLN B 1 294 ? -0.885 -51.625 -0.093 1 95.94 294 GLN B O 1
ATOM 7218 N N . ASP B 1 295 ? -2.643 -51.656 1.356 1 95.75 295 ASP B N 1
ATOM 7219 C CA . ASP B 1 295 ? -3.617 -51.375 0.304 1 95.75 295 ASP B CA 1
ATOM 7220 C C . ASP B 1 295 ? -3.48 -49.938 -0.211 1 95.75 295 ASP B C 1
ATOM 7222 O O . ASP B 1 295 ? -3.326 -49 0.575 1 95.75 295 ASP B O 1
ATOM 7226 N N . ALA B 1 296 ? -3.51 -49.812 -1.546 1 95.44 296 ALA B N 1
ATOM 7227 C CA . ALA B 1 296 ? -3.299 -48.5 -2.164 1 95.44 296 ALA B CA 1
ATOM 7228 C C . ALA B 1 296 ? -4.336 -47.5 -1.682 1 95.44 296 ALA B C 1
ATOM 7230 O O . ALA B 1 296 ? -4.02 -46.312 -1.483 1 95.44 296 ALA B O 1
ATOM 7231 N N . ARG B 1 297 ? -5.559 -47.875 -1.572 1 94.38 297 ARG B N 1
ATOM 7232 C CA . ARG B 1 297 ? -6.617 -47 -1.123 1 94.38 297 ARG B CA 1
ATOM 7233 C C . ARG B 1 297 ? -6.375 -46.531 0.31 1 94.38 297 ARG B C 1
ATOM 7235 O O . ARG B 1 297 ? -6.645 -45.375 0.65 1 94.38 297 ARG B O 1
ATOM 7242 N N . ASP B 1 298 ? -5.898 -47.438 1.142 1 94.5 298 ASP B N 1
ATOM 7243 C CA . ASP B 1 298 ? -5.598 -47.094 2.527 1 94.5 298 ASP B CA 1
ATOM 7244 C C . ASP B 1 298 ? -4.457 -46.062 2.602 1 94.5 298 ASP B C 1
ATOM 7246 O O . ASP B 1 298 ? -4.484 -45.156 3.43 1 94.5 298 ASP B O 1
ATOM 7250 N N . LEU B 1 299 ? -3.502 -46.25 1.771 1 94.69 299 LEU B N 1
ATOM 7251 C CA . LEU B 1 299 ? -2.385 -45.312 1.7 1 94.69 299 LEU B CA 1
ATOM 7252 C C . LEU B 1 299 ? -2.879 -43.906 1.41 1 94.69 299 LEU B C 1
ATOM 7254 O O . LEU B 1 299 ? -2.549 -42.969 2.139 1 94.69 299 LEU B O 1
ATOM 7258 N N . ILE B 1 300 ? -3.682 -43.781 0.423 1 94.69 300 ILE B N 1
ATOM 7259 C CA . ILE B 1 300 ? -4.094 -42.469 -0.078 1 94.69 300 ILE B CA 1
ATOM 7260 C C . ILE B 1 300 ? -5.082 -41.844 0.896 1 94.69 300 ILE B C 1
ATOM 7262 O O . ILE B 1 300 ? -5.047 -40.625 1.124 1 94.69 300 ILE B O 1
ATOM 7266 N N . SER B 1 301 ? -5.926 -42.594 1.517 1 93.31 301 SER B N 1
ATOM 7267 C CA . SER B 1 301 ? -6.945 -42.062 2.416 1 93.31 301 SER B CA 1
ATOM 7268 C C . SER B 1 301 ? -6.332 -41.594 3.734 1 93.31 301 SER B C 1
ATOM 7270 O O . SER B 1 301 ? -6.926 -40.812 4.453 1 93.31 301 SER B O 1
ATOM 7272 N N . SER B 1 302 ? -5.125 -42.062 4.047 1 93.69 302 SER B N 1
ATOM 7273 C CA . SER B 1 302 ? -4.535 -41.812 5.355 1 93.69 302 SER B CA 1
ATOM 7274 C C . SER B 1 302 ? -3.512 -40.688 5.285 1 93.69 302 SER B C 1
ATOM 7276 O O . SER B 1 302 ? -2.871 -40.344 6.285 1 93.69 302 SER B O 1
ATOM 7278 N N . GLU B 1 303 ? -3.396 -40.062 4.156 1 91.38 303 GLU B N 1
ATOM 7279 C CA . GLU B 1 303 ? -2.268 -39.156 4.016 1 91.38 303 GLU B CA 1
ATOM 7280 C C . GLU B 1 303 ? -2.668 -37.719 4.371 1 91.38 303 GLU B C 1
ATOM 7282 O O . GLU B 1 303 ? -1.812 -36.844 4.504 1 91.38 303 GLU B O 1
ATOM 7287 N N . TRP B 1 304 ? -3.914 -37.438 4.598 1 88.38 304 TRP B N 1
ATOM 7288 C CA . TRP B 1 304 ? -4.363 -36.062 4.902 1 88.38 304 TRP B CA 1
ATOM 7289 C C . TRP B 1 304 ? -4.387 -35.844 6.406 1 88.38 304 TRP B C 1
ATOM 7291 O O . TRP B 1 304 ? -5.43 -36 7.051 1 88.38 304 TRP B O 1
ATOM 7301 N N . PHE B 1 305 ? -3.238 -35.406 6.879 1 82.44 305 PHE B N 1
ATOM 7302 C CA . PHE B 1 305 ? -3.102 -35.094 8.305 1 82.44 305 PHE B CA 1
ATOM 7303 C C . PHE B 1 305 ? -3.615 -33.688 8.609 1 82.44 305 PHE B C 1
ATOM 7305 O O . PHE B 1 305 ? -3.643 -32.812 7.734 1 82.44 305 PHE B O 1
ATOM 7312 N N . ASP B 1 306 ? -3.943 -33.438 9.867 1 74.06 306 ASP B N 1
ATOM 7313 C CA . ASP B 1 306 ? -4.512 -32.188 10.312 1 74.06 306 ASP B CA 1
ATOM 7314 C C . ASP B 1 306 ? -3.539 -31.031 10.078 1 74.06 306 ASP B C 1
ATOM 7316 O O . ASP B 1 306 ? -3.951 -29.922 9.727 1 74.06 306 ASP B O 1
ATOM 7320 N N . ASP B 1 307 ? -2.336 -31.266 10.234 1 70.38 307 ASP B N 1
ATOM 7321 C CA . ASP B 1 307 ? -1.362 -30.188 10.148 1 70.38 307 ASP B CA 1
ATOM 7322 C C . ASP B 1 307 ? -1.012 -29.875 8.695 1 70.38 307 ASP B C 1
ATOM 7324 O O . ASP B 1 307 ? -0.297 -28.906 8.414 1 70.38 307 ASP B O 1
ATOM 7328 N N . MET B 1 308 ? -1.602 -30.656 7.902 1 68.69 308 MET B N 1
ATOM 7329 C CA . MET B 1 308 ? -1.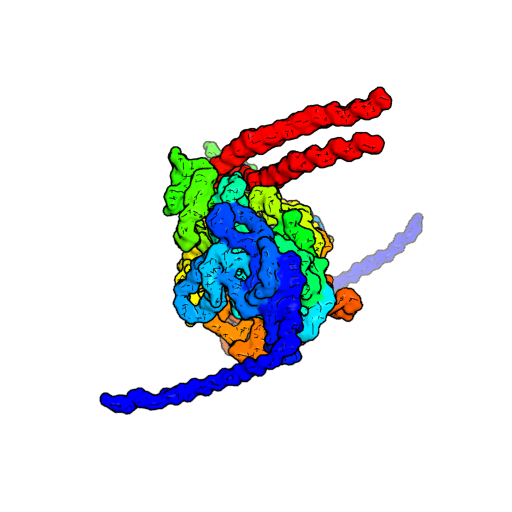276 -30.453 6.492 1 68.69 308 MET B CA 1
ATOM 7330 C C . MET B 1 308 ? -2.467 -29.875 5.738 1 68.69 308 MET B C 1
ATOM 7332 O O . MET B 1 308 ? -2.398 -29.672 4.523 1 68.69 308 MET B O 1
ATOM 7336 N N . HIS B 1 309 ? -3.357 -29.547 6.5 1 73.69 309 HIS B N 1
ATOM 7337 C CA . HIS B 1 309 ? -4.566 -29 5.887 1 73.69 309 HIS B CA 1
ATOM 7338 C C . HIS B 1 309 ? -4.492 -27.484 5.773 1 73.69 309 HIS B C 1
ATOM 7340 O O . HIS B 1 309 ? -4.066 -26.812 6.711 1 73.69 309 HIS B O 1
ATOM 7346 N N . GLY B 1 310 ? -4.695 -27.078 4.523 1 87.25 310 GLY B N 1
ATOM 7347 C CA . GLY B 1 310 ? -4.77 -25.641 4.312 1 87.25 310 GLY B CA 1
ATOM 7348 C C . GLY B 1 310 ? -4.934 -25.266 2.854 1 87.25 310 GLY B C 1
ATOM 7349 O O . GLY B 1 310 ? -4.91 -26.125 1.974 1 87.25 310 GLY B O 1
ATOM 7350 N N . ILE B 1 311 ? -5.156 -24.047 2.65 1 95.19 311 ILE B N 1
ATOM 7351 C CA . ILE B 1 311 ? -5.332 -23.5 1.309 1 95.19 311 ILE B CA 1
ATOM 7352 C C . ILE B 1 311 ? -4.012 -23.578 0.548 1 95.19 311 ILE B C 1
ATOM 7354 O O . ILE B 1 311 ? -2.998 -23.031 1.001 1 95.19 311 ILE B O 1
ATOM 7358 N N . TYR B 1 312 ? -3.961 -24.25 -0.585 1 95.81 312 TYR B N 1
ATOM 7359 C CA . TYR B 1 312 ? -2.768 -24.484 -1.391 1 95.81 312 TYR B CA 1
ATOM 7360 C C . TYR B 1 312 ? -1.72 -25.266 -0.6 1 95.81 312 TYR B C 1
ATOM 7362 O O . TYR B 1 312 ? -0.532 -24.938 -0.644 1 95.81 312 TYR B O 1
ATOM 7370 N N . ARG B 1 313 ? -2.199 -26.234 0.174 1 93.06 313 ARG B N 1
ATOM 7371 C CA . ARG B 1 313 ? -1.324 -27.156 0.894 1 93.06 313 ARG B CA 1
ATOM 7372 C C . ARG B 1 313 ? -1.652 -28.594 0.552 1 93.06 313 ARG B C 1
ATOM 7374 O O . ARG B 1 313 ? -2.82 -29 0.556 1 93.06 313 ARG B O 1
ATOM 7381 N N . PHE B 1 314 ? -0.607 -29.344 0.226 1 94.19 314 PHE B N 1
ATOM 7382 C CA . PHE B 1 314 ? -0.769 -30.719 -0.204 1 94.19 314 PHE B CA 1
ATOM 7383 C C . PHE B 1 314 ? 0.227 -31.625 0.509 1 94.19 314 PHE B C 1
ATOM 7385 O O . PHE B 1 314 ? 1.38 -31.25 0.723 1 94.19 314 PHE B O 1
ATOM 7392 N N . PRO B 1 315 ? -0.218 -32.812 0.933 1 94.12 315 PRO B N 1
ATOM 7393 C CA . PRO B 1 315 ? 0.576 -33.625 1.851 1 94.12 315 PRO B CA 1
ATOM 7394 C C . PRO B 1 315 ? 1.855 -34.156 1.209 1 94.12 315 PRO B C 1
ATOM 7396 O O . PRO B 1 315 ? 2.934 -34.062 1.801 1 94.12 315 PRO B O 1
ATOM 7399 N N . PHE B 1 316 ? 1.722 -34.781 0.033 1 96.44 316 PHE B N 1
ATOM 7400 C CA . PHE B 1 316 ? 2.873 -35.375 -0.624 1 96.44 316 PHE B CA 1
ATOM 7401 C C . PHE B 1 316 ? 3.15 -34.719 -1.963 1 96.44 316 PHE B C 1
ATOM 7403 O O . PHE B 1 316 ? 2.416 -34.938 -2.932 1 96.44 316 PHE B O 1
ATOM 7410 N N . ILE B 1 317 ? 4.215 -33.938 -1.962 1 97.12 317 ILE B N 1
ATOM 7411 C CA . ILE B 1 317 ? 4.605 -33.125 -3.113 1 97.12 317 ILE B CA 1
ATOM 7412 C C . ILE B 1 317 ? 6.086 -33.375 -3.418 1 97.12 317 ILE B C 1
ATOM 7414 O O . ILE B 1 317 ? 6.77 -34.094 -2.701 1 97.12 317 ILE B O 1
ATOM 7418 N N . PRO B 1 318 ? 6.594 -32.844 -4.512 1 98.62 318 PRO B N 1
ATOM 7419 C CA . PRO B 1 318 ? 7.992 -33.031 -4.902 1 98.62 318 PRO B CA 1
ATOM 7420 C C . PRO B 1 318 ? 8.977 -32.656 -3.789 1 98.62 318 PRO B C 1
ATOM 7422 O O . PRO B 1 318 ? 8.711 -31.75 -3.006 1 98.62 318 PRO B O 1
ATOM 7425 N N . VAL B 1 319 ? 10.109 -33.375 -3.781 1 97.81 319 VAL B N 1
ATOM 7426 C CA . VAL B 1 319 ? 11.102 -33.281 -2.719 1 97.81 319 VAL B CA 1
ATOM 7427 C C . VAL B 1 319 ? 12.438 -32.812 -3.303 1 97.81 319 VAL B C 1
ATOM 7429 O O . VAL B 1 319 ? 12.82 -33.219 -4.398 1 97.81 319 VAL B O 1
ATOM 7432 N N . VAL B 1 320 ? 13.047 -31.906 -2.57 1 95.25 320 VAL B N 1
ATOM 7433 C CA . VAL B 1 320 ? 14.438 -31.594 -2.916 1 95.25 320 VAL B CA 1
ATOM 7434 C C . VAL B 1 320 ? 15.336 -32.75 -2.488 1 95.25 320 VAL B C 1
ATOM 7436 O O . VAL B 1 320 ? 15.961 -32.719 -1.427 1 95.25 320 VAL B O 1
ATOM 7439 N N . ASP B 1 321 ? 15.547 -33.688 -3.359 1 93.56 321 ASP B N 1
ATOM 7440 C CA . ASP B 1 321 ? 16.094 -35 -3.004 1 93.56 321 ASP B CA 1
ATOM 7441 C C . ASP B 1 321 ? 17.594 -35.062 -3.26 1 93.56 321 ASP B C 1
ATOM 7443 O O . ASP B 1 321 ? 18.25 -36.031 -2.893 1 93.56 321 ASP B O 1
ATOM 7447 N N . GLY B 1 322 ? 18.125 -34.031 -3.973 1 91 322 GLY B N 1
ATOM 7448 C CA . GLY B 1 322 ? 19.547 -34.031 -4.289 1 91 322 GLY B CA 1
ATOM 7449 C C . GLY B 1 322 ? 19.875 -34.688 -5.605 1 91 322 GLY B C 1
ATOM 7450 O O . GLY B 1 322 ? 21 -34.625 -6.074 1 91 322 GLY B O 1
ATOM 7451 N N . THR B 1 323 ? 18.906 -35.312 -6.273 1 91.94 323 THR B N 1
ATOM 7452 C CA . THR B 1 323 ? 19.109 -36.031 -7.535 1 91.94 323 THR B CA 1
ATOM 7453 C C . THR B 1 323 ? 18.297 -35.375 -8.648 1 91.94 323 THR B C 1
ATOM 7455 O O . THR B 1 323 ? 18.844 -34.75 -9.547 1 91.94 323 THR B O 1
ATOM 7458 N N . PHE B 1 324 ? 17.031 -35.531 -8.484 1 96 324 PHE B N 1
ATOM 7459 C CA . PHE B 1 324 ? 16.203 -34.812 -9.461 1 96 324 PHE B CA 1
ATOM 7460 C C . PHE B 1 324 ? 16.359 -33.312 -9.32 1 96 324 PHE B C 1
ATOM 7462 O O . PHE B 1 324 ? 16.5 -32.594 -10.32 1 96 324 PHE B O 1
ATOM 7469 N N . LEU B 1 325 ? 16.188 -32.906 -8.094 1 95.44 325 LEU B N 1
ATOM 7470 C CA . LEU B 1 325 ? 16.484 -31.516 -7.742 1 95.44 325 LEU B CA 1
ATOM 7471 C C . LEU B 1 325 ? 17.766 -31.438 -6.922 1 95.44 325 LEU B C 1
ATOM 7473 O O . LEU B 1 325 ? 17.797 -31.875 -5.766 1 95.44 325 LEU B O 1
ATOM 7477 N N . THR B 1 326 ? 18.734 -30.812 -7.395 1 92.44 326 THR B N 1
ATOM 7478 C CA . THR B 1 326 ? 20.031 -30.766 -6.738 1 92.44 326 THR B CA 1
ATOM 7479 C C . THR B 1 326 ? 20.078 -29.656 -5.688 1 92.44 326 THR B C 1
ATOM 7481 O O . THR B 1 326 ? 20.953 -29.656 -4.82 1 92.44 326 THR B O 1
ATOM 7484 N N . GLU B 1 327 ? 19.203 -28.719 -5.781 1 91.06 327 GLU B N 1
ATOM 7485 C CA . GLU B 1 327 ? 19.016 -27.609 -4.863 1 91.06 327 GLU B CA 1
ATOM 7486 C C . GLU B 1 327 ? 17.578 -27.094 -4.898 1 91.06 327 GLU B C 1
ATOM 7488 O O . GLU B 1 327 ? 16.766 -27.594 -5.668 1 91.06 327 GLU B O 1
ATOM 7493 N N . THR B 1 328 ? 17.266 -26.172 -4.031 1 93.19 328 THR B N 1
ATOM 7494 C CA . THR B 1 328 ? 15.898 -25.641 -4.012 1 93.19 328 THR B CA 1
ATOM 7495 C C . THR B 1 328 ? 15.602 -24.891 -5.305 1 93.19 328 THR B C 1
ATOM 7497 O O . THR B 1 328 ? 16.5 -24.312 -5.914 1 93.19 328 THR B O 1
ATOM 7500 N N . PRO B 1 329 ? 14.359 -24.906 -5.691 1 96.88 329 PRO B N 1
ATOM 7501 C CA . PRO B 1 329 ? 13.992 -24.141 -6.883 1 96.88 329 PRO B CA 1
ATOM 7502 C C . PRO B 1 329 ? 14.367 -22.672 -6.773 1 96.88 329 PRO B C 1
ATOM 7504 O O . PRO B 1 329 ? 14.82 -22.062 -7.75 1 96.88 329 PRO B O 1
ATOM 7507 N N . GLN B 1 330 ? 14.227 -22.141 -5.574 1 92.5 330 GLN B N 1
ATOM 7508 C CA . GLN B 1 330 ? 14.578 -20.734 -5.363 1 92.5 330 GLN B CA 1
ATOM 7509 C C . GLN B 1 330 ? 16.062 -20.5 -5.656 1 92.5 330 GLN B C 1
ATOM 7511 O O . GLN B 1 330 ? 16.406 -19.516 -6.316 1 92.5 330 GLN B O 1
ATOM 7516 N N . SER B 1 331 ? 16.891 -21.359 -5.176 1 91.62 331 SER B N 1
ATOM 7517 C CA . SER B 1 331 ? 18.328 -21.25 -5.41 1 91.62 331 SER B CA 1
ATOM 7518 C C . SER B 1 331 ? 18.656 -21.375 -6.891 1 91.62 331 SER B C 1
ATOM 7520 O O . SER B 1 331 ? 19.469 -20.625 -7.418 1 91.62 331 SER B O 1
ATOM 7522 N N . SER B 1 332 ? 18.031 -22.312 -7.535 1 95.81 332 SER B N 1
ATOM 7523 C CA . SER B 1 332 ? 18.25 -22.5 -8.969 1 95.81 332 SER B CA 1
ATOM 7524 C C . SER B 1 332 ? 17.875 -21.25 -9.758 1 95.81 332 SER B C 1
ATOM 7526 O O . SER B 1 332 ? 18.594 -20.859 -10.688 1 95.81 332 SER B O 1
ATOM 7528 N N . LEU B 1 333 ? 16.812 -20.641 -9.398 1 96.31 333 LEU B N 1
ATOM 7529 C CA . LEU B 1 333 ? 16.344 -19.453 -10.094 1 96.31 333 LEU B CA 1
ATOM 7530 C C . LEU B 1 333 ? 17.281 -18.281 -9.859 1 96.31 333 LEU B C 1
ATOM 7532 O O . LEU B 1 333 ? 17.609 -17.547 -10.789 1 96.31 333 LEU B O 1
ATOM 7536 N N . GLU B 1 334 ? 17.734 -18.172 -8.633 1 88.69 334 GLU B N 1
ATOM 7537 C CA . GLU B 1 334 ? 18.625 -17.062 -8.281 1 88.69 334 GLU B CA 1
ATOM 7538 C C . GLU B 1 334 ? 19.969 -17.172 -8.984 1 88.69 334 GLU B C 1
ATOM 7540 O O . GLU B 1 334 ? 20.562 -16.172 -9.359 1 88.69 334 GLU B O 1
ATOM 7545 N N . ARG B 1 335 ? 20.375 -18.438 -9.234 1 92.69 335 ARG B N 1
ATOM 7546 C CA . ARG B 1 335 ? 21.688 -18.688 -9.828 1 92.69 335 ARG B CA 1
ATOM 7547 C C . ARG B 1 335 ? 21.562 -18.891 -11.336 1 92.69 335 ARG B C 1
ATOM 7549 O O . ARG B 1 335 ? 22.562 -19.141 -12.016 1 92.69 335 ARG B O 1
ATOM 7556 N N . HIS B 1 336 ? 20.391 -18.812 -11.859 1 95.31 336 HIS B N 1
ATOM 7557 C CA . HIS B 1 336 ? 20.109 -19.062 -13.273 1 95.31 336 HIS B CA 1
ATOM 7558 C C . HIS B 1 336 ? 20.562 -20.469 -13.68 1 95.31 336 HIS B C 1
ATOM 7560 O O . HIS B 1 336 ? 21.156 -20.641 -14.75 1 95.31 336 HIS B O 1
ATOM 7566 N N . ALA B 1 337 ? 20.469 -21.359 -12.688 1 94.88 337 ALA B N 1
ATOM 7567 C CA . ALA B 1 337 ? 20.75 -22.75 -12.961 1 94.88 337 ALA B CA 1
ATOM 7568 C C . ALA B 1 337 ? 19.516 -23.469 -13.5 1 94.88 337 ALA B C 1
ATOM 7570 O O . ALA B 1 337 ? 18.891 -24.266 -12.797 1 94.88 337 ALA B O 1
ATOM 7571 N N . PHE B 1 338 ? 19.109 -23.188 -14.703 1 97.69 338 PHE B N 1
ATOM 7572 C CA . PHE B 1 338 ? 17.938 -23.75 -15.383 1 97.69 338 PHE B CA 1
ATOM 7573 C C . PHE B 1 338 ? 18.219 -23.906 -16.875 1 97.69 338 PHE B C 1
ATOM 7575 O O . PHE B 1 338 ? 19.234 -23.438 -17.375 1 97.69 338 PHE B O 1
ATOM 7582 N N . LYS B 1 339 ? 17.391 -24.625 -17.578 1 98.31 339 LYS B N 1
ATOM 7583 C CA . LYS B 1 339 ? 17.516 -24.797 -19.016 1 98.31 339 LYS B CA 1
ATOM 7584 C C . LYS B 1 339 ? 17.406 -23.453 -19.734 1 98.31 339 LYS B C 1
ATOM 7586 O O . LYS B 1 339 ? 16.438 -22.703 -19.531 1 98.31 339 LYS B O 1
ATOM 7591 N N . PRO B 1 340 ? 18.438 -23.062 -20.469 1 97.69 340 PRO B N 1
ATOM 7592 C CA . PRO B 1 340 ? 18.281 -21.875 -21.312 1 97.69 340 PRO B CA 1
ATOM 7593 C C . PRO B 1 340 ? 17.312 -22.094 -22.469 1 97.69 340 PRO B C 1
ATOM 7595 O O . PRO B 1 340 ? 17.609 -22.859 -23.391 1 97.69 340 PRO B O 1
ATOM 7598 N N . THR B 1 341 ? 16.141 -21.531 -22.422 1 98.38 341 THR B N 1
ATOM 7599 C CA . THR B 1 341 ? 15.133 -21.641 -23.469 1 98.38 341 THR B CA 1
ATOM 7600 C C . THR B 1 341 ? 14.07 -20.562 -23.312 1 98.38 341 THR B C 1
ATOM 7602 O O . THR B 1 341 ? 14.055 -19.844 -22.312 1 98.38 341 THR B O 1
ATOM 7605 N N . SER B 1 342 ? 13.18 -20.453 -24.312 1 97.88 342 SER B N 1
ATOM 7606 C CA . SER B 1 342 ? 12.016 -19.594 -24.203 1 97.88 342 SER B CA 1
ATOM 7607 C C . SER B 1 342 ? 10.938 -20.203 -23.312 1 97.88 342 SER B C 1
ATOM 7609 O O . SER B 1 342 ? 10.719 -21.422 -23.344 1 97.88 342 SER B O 1
ATOM 7611 N N . VAL B 1 343 ? 10.391 -19.328 -22.516 1 98.81 343 VAL B N 1
ATOM 7612 C CA . VAL B 1 343 ? 9.289 -19.781 -21.688 1 98.81 343 VAL B CA 1
ATOM 7613 C C . VAL B 1 343 ? 8.094 -18.844 -21.859 1 98.81 343 VAL B C 1
ATOM 7615 O O . VAL B 1 343 ? 8.266 -17.656 -22.094 1 98.81 343 VAL B O 1
ATOM 7618 N N . MET B 1 344 ? 6.941 -19.375 -21.797 1 98.81 344 MET B N 1
ATOM 7619 C CA . MET B 1 344 ? 5.664 -18.672 -21.703 1 98.81 344 MET B CA 1
ATOM 7620 C C . MET B 1 344 ? 4.941 -19.047 -20.406 1 98.81 344 MET B C 1
ATOM 7622 O O . MET B 1 344 ? 4.863 -20.234 -20.062 1 98.81 344 MET B O 1
ATOM 7626 N N . LEU B 1 345 ? 4.562 -18.062 -19.625 1 98.69 345 LEU B N 1
ATOM 7627 C CA . LEU B 1 345 ? 3.889 -18.391 -18.375 1 98.69 345 LEU B CA 1
ATOM 7628 C C . LEU B 1 345 ? 2.832 -17.344 -18.031 1 98.69 345 LEU B C 1
ATOM 7630 O O . LEU B 1 345 ? 2.852 -16.234 -18.578 1 98.69 345 LEU B O 1
ATOM 7634 N N . GLY B 1 346 ? 1.908 -17.734 -17.188 1 98.31 346 GLY B N 1
ATOM 7635 C CA . GLY B 1 346 ? 0.893 -16.766 -16.797 1 98.31 346 GLY B CA 1
ATOM 7636 C C . GLY B 1 346 ? 0.006 -17.266 -15.672 1 98.31 346 GLY B C 1
ATOM 7637 O O . GLY B 1 346 ? 0.221 -18.359 -15.141 1 98.31 346 GLY B O 1
ATOM 7638 N N . THR B 1 347 ? -0.852 -16.375 -15.219 1 98.44 347 THR B N 1
ATOM 7639 C CA . THR B 1 347 ? -1.79 -16.625 -14.125 1 98.44 347 THR B CA 1
ATOM 7640 C C . THR B 1 347 ? -3.189 -16.141 -14.5 1 98.44 347 THR B C 1
ATOM 7642 O O . THR B 1 347 ? -3.369 -15.453 -15.508 1 98.44 347 THR B O 1
ATOM 7645 N N . ASN B 1 348 ? -4.137 -16.656 -13.75 1 98.69 348 ASN B N 1
ATOM 7646 C CA . ASN B 1 348 ? -5.512 -16.188 -13.867 1 98.69 348 ASN B CA 1
ATOM 7647 C C . ASN B 1 348 ? -5.828 -15.102 -12.844 1 98.69 348 ASN B C 1
ATOM 7649 O O . ASN B 1 348 ? -5.199 -15.039 -11.789 1 98.69 348 ASN B O 1
ATOM 7653 N N . LYS B 1 349 ? -6.77 -14.305 -13.164 1 98.12 349 LYS B N 1
ATOM 7654 C CA . LYS B 1 349 ? -7.082 -13.125 -12.359 1 98.12 349 LYS B CA 1
ATOM 7655 C C . LYS B 1 349 ? -7.387 -13.508 -10.914 1 98.12 349 LYS B C 1
ATOM 7657 O O . LYS B 1 349 ? -6.91 -12.859 -9.984 1 98.12 349 LYS B O 1
ATOM 7662 N N . ASP B 1 350 ? -8.227 -14.516 -10.734 1 98.5 350 ASP B N 1
ATOM 7663 C CA . ASP B 1 350 ? -8.688 -14.898 -9.398 1 98.5 350 ASP B CA 1
ATOM 7664 C C . ASP B 1 350 ? -8.219 -16.297 -9.039 1 98.5 350 ASP B C 1
ATOM 7666 O O . ASP B 1 350 ? -9.008 -17.25 -9.062 1 98.5 350 ASP B O 1
ATOM 7670 N N . GLU B 1 351 ? -7 -16.422 -8.57 1 98.62 351 GLU B N 1
ATOM 7671 C CA . GLU B 1 351 ? -6.344 -17.688 -8.289 1 98.62 351 GLU B CA 1
ATOM 7672 C C . GLU B 1 351 ? -6.738 -18.234 -6.918 1 98.62 351 GLU B C 1
ATOM 7674 O O . GLU B 1 351 ? -6.539 -19.406 -6.629 1 98.62 351 GLU B O 1
ATOM 7679 N N . GLY B 1 352 ? -7.383 -17.453 -6.082 1 98.44 352 GLY B N 1
ATOM 7680 C CA . GLY B 1 352 ? -7.641 -17.812 -4.699 1 98.44 352 GLY B CA 1
ATOM 7681 C C . GLY B 1 352 ? -8.977 -18.516 -4.512 1 98.44 352 GLY B C 1
ATOM 7682 O O . GLY B 1 352 ? -9.039 -19.578 -3.891 1 98.44 352 GLY B O 1
ATOM 7683 N N . PRO B 1 353 ? -10.047 -18.094 -5.117 1 98.56 353 PRO B N 1
ATOM 7684 C CA . PRO B 1 353 ? -11.414 -18.484 -4.766 1 98.56 353 PRO B CA 1
ATOM 7685 C C . PRO B 1 353 ? -11.648 -19.984 -4.84 1 98.56 353 PRO B C 1
ATOM 7687 O O . PRO B 1 353 ? -12.305 -20.562 -3.967 1 98.56 353 PRO B O 1
ATOM 7690 N N . PHE B 1 354 ? -11.094 -20.641 -5.848 1 98 354 PHE B N 1
ATOM 7691 C CA . PHE B 1 354 ? -11.359 -22.062 -6.02 1 98 354 PHE B CA 1
ATOM 7692 C C . PHE B 1 354 ? -10.953 -22.844 -4.777 1 98 354 PHE B C 1
ATOM 7694 O O . PHE B 1 354 ? -11.664 -23.75 -4.344 1 98 354 PHE B O 1
ATOM 7701 N N . PHE B 1 355 ? -9.891 -22.547 -4.164 1 97.44 355 PHE B N 1
ATOM 7702 C CA . PHE B 1 355 ? -9.375 -23.297 -3.023 1 97.44 355 PHE B CA 1
ATOM 7703 C C . PHE B 1 355 ? -9.984 -22.781 -1.724 1 97.44 355 PHE B C 1
ATOM 7705 O O . PHE B 1 355 ? -10.141 -23.547 -0.766 1 97.44 355 PHE B O 1
ATOM 7712 N N . ILE B 1 356 ? -10.328 -21.5 -1.706 1 98.06 356 ILE B N 1
ATOM 7713 C CA . ILE B 1 356 ? -10.883 -20.891 -0.5 1 98.06 356 ILE B CA 1
ATOM 7714 C C . ILE B 1 356 ? -12.18 -21.594 -0.111 1 98.06 356 ILE B C 1
ATOM 7716 O O . ILE B 1 356 ? -12.406 -21.875 1.066 1 98.06 356 ILE B O 1
ATOM 7720 N N . ILE B 1 357 ? -13.055 -21.953 -1.024 1 97.44 357 ILE B N 1
ATOM 7721 C CA . ILE B 1 357 ? -14.391 -22.484 -0.739 1 97.44 357 ILE B CA 1
ATOM 7722 C C . ILE B 1 357 ? -14.281 -23.859 -0.107 1 97.44 357 ILE B C 1
ATOM 7724 O O . ILE B 1 357 ? -15.242 -24.375 0.471 1 97.44 357 ILE B O 1
ATOM 7728 N N . TYR B 1 358 ? -13.133 -24.516 -0.162 1 95.06 358 TYR B N 1
ATOM 7729 C CA . TYR B 1 358 ? -12.938 -25.828 0.438 1 95.06 358 TYR B CA 1
ATOM 7730 C C . TYR B 1 358 ? -12.617 -25.719 1.923 1 95.06 358 TYR B C 1
ATOM 7732 O O . TYR B 1 358 ? -12.781 -26.672 2.68 1 95.06 358 TYR B O 1
ATOM 7740 N N . TYR B 1 359 ? -12.164 -24.516 2.357 1 94.81 359 TYR B N 1
ATOM 7741 C CA . TYR B 1 359 ? -11.57 -24.484 3.686 1 94.81 359 TYR B CA 1
ATOM 7742 C C . TYR B 1 359 ? -12.227 -23.422 4.559 1 94.81 359 TYR B C 1
ATOM 7744 O O . TYR B 1 359 ? -12.109 -23.453 5.785 1 94.81 359 TYR B O 1
ATOM 7752 N N . VAL B 1 360 ? -12.836 -22.453 3.902 1 96.69 360 VAL B N 1
ATOM 7753 C CA . VAL B 1 360 ? -13.516 -21.406 4.656 1 96.69 360 VAL B CA 1
ATOM 7754 C C . VAL B 1 360 ? -15.016 -21.469 4.391 1 96.69 360 VAL B C 1
ATOM 7756 O O . VAL B 1 360 ? -15.5 -20.922 3.396 1 96.69 360 VAL B O 1
ATOM 7759 N N . PRO B 1 361 ? -15.789 -21.938 5.297 1 95.75 361 PRO B N 1
ATOM 7760 C CA . PRO B 1 361 ? -17.203 -22.266 5.07 1 95.75 361 PRO B CA 1
ATOM 7761 C C . PRO B 1 361 ? -18.031 -21.062 4.652 1 95.75 361 PRO B C 1
ATOM 7763 O O . PRO B 1 361 ? -19.031 -21.203 3.943 1 95.75 361 PRO B O 1
ATOM 7766 N N . GLU B 1 362 ? -17.609 -19.906 5.039 1 97.25 362 GLU B N 1
ATOM 7767 C CA . GLU B 1 362 ? -18.359 -18.703 4.73 1 97.25 362 GLU B CA 1
ATOM 7768 C C . GLU B 1 362 ? -18.234 -18.328 3.256 1 97.25 362 GLU B C 1
ATOM 7770 O O . GLU B 1 362 ? -19.016 -17.516 2.744 1 97.25 362 GLU B O 1
ATOM 7775 N N . PHE B 1 363 ? -17.312 -18.844 2.604 1 98.06 363 PHE B N 1
ATOM 7776 C CA . PHE B 1 363 ? -17.125 -18.656 1.169 1 98.06 363 PHE B CA 1
ATOM 7777 C C . PHE B 1 363 ? -17.766 -19.797 0.388 1 98.06 363 PHE B C 1
ATOM 7779 O O . PHE B 1 363 ? -17.375 -20.953 0.543 1 98.06 363 PHE B O 1
ATOM 7786 N N . ARG B 1 364 ? -18.656 -19.438 -0.465 1 97.81 364 ARG B N 1
ATOM 7787 C CA . ARG B 1 364 ? -19.406 -20.453 -1.182 1 97.81 364 ARG B CA 1
ATOM 7788 C C . ARG B 1 364 ? -19.391 -20.188 -2.684 1 97.81 364 ARG B C 1
ATOM 7790 O O . ARG B 1 364 ? -19.203 -19.062 -3.119 1 97.81 364 ARG B O 1
ATOM 7797 N N . TYR B 1 365 ? -19.719 -21.266 -3.412 1 97.81 365 TYR B N 1
ATOM 7798 C CA . TYR B 1 365 ? -19.672 -21.172 -4.867 1 97.81 365 TYR B CA 1
ATOM 7799 C C . TYR B 1 365 ? -21 -20.703 -5.426 1 97.81 365 TYR B C 1
ATOM 7801 O O . TYR B 1 365 ? -21.094 -20.328 -6.602 1 97.81 365 TYR B O 1
ATOM 7809 N N . ASP B 1 366 ? -22.062 -20.609 -4.59 1 97.44 366 ASP B N 1
ATOM 7810 C CA . ASP B 1 366 ? -23.406 -20.438 -5.121 1 97.44 366 ASP B CA 1
ATOM 7811 C C . ASP B 1 366 ? -24.078 -19.188 -4.562 1 97.44 366 ASP B C 1
ATOM 7813 O O . ASP B 1 366 ? -25.281 -19 -4.73 1 97.44 366 ASP B O 1
ATOM 7817 N N . ASN B 1 367 ? -23.312 -18.391 -3.83 1 97.31 367 ASN B N 1
ATOM 7818 C CA . ASN B 1 367 ? -23.859 -17.125 -3.348 1 97.31 367 ASN B CA 1
ATOM 7819 C C . ASN B 1 367 ? -22.781 -16.031 -3.316 1 97.31 367 ASN B C 1
ATOM 7821 O O . ASN B 1 367 ? -21.641 -16.266 -3.717 1 97.31 367 ASN B O 1
ATOM 7825 N N . GLU B 1 368 ? -23.094 -14.875 -2.875 1 97.38 368 GLU B N 1
ATOM 7826 C CA . GLU B 1 368 ? -22.203 -13.719 -2.969 1 97.38 368 GLU B CA 1
ATOM 7827 C C . GLU B 1 368 ? -21.094 -13.797 -1.933 1 97.38 368 GLU B C 1
ATOM 7829 O O . GLU B 1 368 ? -20.062 -13.117 -2.062 1 97.38 368 GLU B O 1
ATOM 7834 N N . SER B 1 369 ? -21.188 -14.508 -0.88 1 97.94 369 SER B N 1
ATOM 7835 C CA . SER B 1 369 ? -20.188 -14.742 0.167 1 97.94 369 SER B CA 1
ATOM 7836 C C . SER B 1 369 ? -19.719 -13.43 0.778 1 97.94 369 SER B C 1
ATOM 7838 O O . SER B 1 369 ? -18.516 -13.195 0.884 1 97.94 369 SER B O 1
ATOM 7840 N N . LEU B 1 370 ? -20.656 -12.555 1.098 1 98.06 370 LEU B N 1
ATOM 7841 C CA . LEU B 1 370 ? -20.281 -11.336 1.815 1 98.06 370 LEU B CA 1
ATOM 7842 C C . LEU B 1 370 ? -19.844 -11.656 3.236 1 98.06 370 LEU B C 1
ATOM 7844 O O . LEU B 1 370 ? -20.484 -12.438 3.936 1 98.06 370 LEU B O 1
ATOM 7848 N N . ILE B 1 371 ? -18.719 -11.102 3.652 1 98.12 371 ILE B N 1
ATOM 7849 C CA . ILE B 1 371 ? -18.188 -11.445 4.965 1 98.12 371 ILE B CA 1
ATOM 7850 C C . ILE B 1 371 ? -18 -10.18 5.789 1 98.12 371 ILE B C 1
ATOM 7852 O O . ILE B 1 371 ? -18.031 -9.07 5.25 1 98.12 371 ILE B O 1
ATOM 7856 N N . ASP B 1 372 ? -17.844 -10.344 7.105 1 97.5 372 ASP B N 1
ATOM 7857 C CA . ASP B 1 372 ? -17.547 -9.227 7.996 1 97.5 372 ASP B CA 1
ATOM 7858 C C . ASP B 1 372 ? -16.109 -9.305 8.516 1 97.5 372 ASP B C 1
ATOM 7860 O O . ASP B 1 372 ? -15.344 -10.172 8.094 1 97.5 372 ASP B O 1
ATOM 7864 N N . ARG B 1 373 ? -15.734 -8.461 9.406 1 96.62 373 ARG B N 1
ATOM 7865 C CA . ARG B 1 373 ? -14.367 -8.359 9.898 1 96.62 373 ARG B CA 1
ATOM 7866 C C . ARG B 1 373 ? -13.969 -9.602 10.688 1 96.62 373 ARG B C 1
ATOM 7868 O O . ARG B 1 373 ? -12.812 -10.016 10.664 1 96.62 373 ARG B O 1
ATOM 7875 N N . SER B 1 374 ? -14.875 -10.125 11.398 1 97.25 374 SER B N 1
ATOM 7876 C CA . SER B 1 374 ? -14.594 -11.32 12.188 1 97.25 374 SER B CA 1
ATOM 7877 C C . SER B 1 374 ? -14.234 -12.5 11.281 1 97.25 374 SER B C 1
ATOM 7879 O O . SER B 1 374 ? -13.258 -13.211 11.539 1 97.25 374 SER B O 1
ATOM 7881 N N . VAL B 1 375 ? -15.039 -12.688 10.234 1 97.81 375 VAL B N 1
ATOM 7882 C CA . VAL B 1 375 ? -14.766 -13.766 9.289 1 97.81 375 VAL B CA 1
ATOM 7883 C C . VAL B 1 375 ? -13.469 -13.484 8.539 1 97.81 375 VAL B C 1
ATOM 7885 O O . VAL B 1 375 ? -12.703 -14.398 8.234 1 97.81 375 VAL B O 1
ATOM 7888 N N . TYR B 1 376 ? -13.273 -12.211 8.219 1 98.19 376 TYR B N 1
ATOM 7889 C CA . TYR B 1 376 ? -12.031 -11.812 7.57 1 98.19 376 TYR B CA 1
ATOM 7890 C C . TYR B 1 376 ? -10.82 -12.258 8.375 1 98.19 376 TYR B C 1
ATOM 7892 O O . TYR B 1 376 ? -9.891 -12.859 7.832 1 98.19 376 TYR B O 1
ATOM 7900 N N . LYS B 1 377 ? -10.797 -12.031 9.625 1 97.06 377 LYS B N 1
ATOM 7901 C CA . LYS B 1 377 ? -9.695 -12.414 10.508 1 97.06 377 LYS B CA 1
ATOM 7902 C C . LYS B 1 377 ? -9.586 -13.93 10.617 1 97.06 377 LYS B C 1
ATOM 7904 O O . LYS B 1 377 ? -8.484 -14.484 10.57 1 97.06 377 LYS B O 1
ATOM 7909 N N . LYS B 1 378 ? -10.688 -14.57 10.789 1 96.94 378 LYS B N 1
ATOM 7910 C CA . LYS B 1 378 ? -10.711 -16.031 10.852 1 96.94 378 LYS B CA 1
ATOM 7911 C C . LYS B 1 378 ? -10.117 -16.656 9.594 1 96.94 378 LYS B C 1
ATOM 7913 O O . LYS B 1 378 ? -9.344 -17.609 9.672 1 96.94 378 LYS B O 1
ATOM 7918 N N . ALA B 1 379 ? -10.531 -16.125 8.477 1 98.06 379 ALA B N 1
ATOM 7919 C CA . ALA B 1 379 ? -10.039 -16.625 7.195 1 98.06 379 ALA B CA 1
ATOM 7920 C C . ALA B 1 379 ? -8.523 -16.484 7.098 1 98.06 379 ALA B C 1
ATOM 7922 O O . ALA B 1 379 ? -7.836 -17.375 6.602 1 98.06 379 ALA B O 1
ATOM 7923 N N . ILE B 1 380 ? -8.008 -15.352 7.543 1 97.69 380 ILE B N 1
ATOM 7924 C CA . ILE B 1 380 ? -6.566 -15.109 7.516 1 97.69 380 ILE B CA 1
ATOM 7925 C C . ILE B 1 380 ? -5.852 -16.125 8.406 1 97.69 380 ILE B C 1
ATOM 7927 O O . ILE B 1 380 ? -4.801 -16.641 8.039 1 97.69 380 ILE B O 1
ATOM 7931 N N . ASP B 1 381 ? -6.434 -16.438 9.508 1 95 381 ASP B N 1
ATOM 7932 C CA . ASP B 1 381 ? -5.863 -17.438 10.398 1 95 381 ASP B CA 1
ATOM 7933 C C . ASP B 1 381 ? -5.816 -18.812 9.727 1 95 381 ASP B C 1
ATOM 7935 O O . ASP B 1 381 ? -4.852 -19.562 9.898 1 95 381 ASP B O 1
ATOM 7939 N N . ILE B 1 382 ? -6.824 -19.062 8.992 1 94.5 382 ILE B N 1
ATOM 7940 C CA . ILE B 1 382 ? -6.918 -20.344 8.305 1 94.5 382 ILE B CA 1
ATOM 7941 C C . ILE B 1 382 ? -5.93 -20.375 7.141 1 94.5 382 ILE B C 1
ATOM 7943 O O . ILE B 1 382 ? -5.23 -21.375 6.941 1 94.5 382 ILE B O 1
ATOM 7947 N N . GLY B 1 383 ? -5.84 -19.297 6.402 1 95.19 383 GLY B N 1
ATOM 7948 C CA . GLY B 1 383 ? -5.07 -19.266 5.172 1 95.19 383 GLY B CA 1
ATOM 7949 C C . GLY B 1 383 ? -3.58 -19.094 5.406 1 95.19 383 GLY B C 1
ATOM 7950 O O . GLY B 1 383 ? -2.77 -19.469 4.555 1 95.19 383 GLY B O 1
ATOM 7951 N N . PHE B 1 384 ? -3.201 -18.594 6.598 1 95.31 384 PHE B N 1
ATOM 7952 C CA . PHE B 1 384 ? -1.8 -18.25 6.812 1 95.31 384 PHE B CA 1
ATOM 7953 C C . PHE B 1 384 ? -1.321 -18.75 8.172 1 95.31 384 PHE B C 1
ATOM 7955 O O . PHE B 1 384 ? -0.729 -17.984 8.938 1 95.31 384 PHE B O 1
ATOM 7962 N N . LYS B 1 385 ? -1.504 -19.984 8.398 1 90 385 LYS B N 1
ATOM 7963 C CA . LYS B 1 385 ? -1.081 -20.641 9.641 1 90 385 LYS B CA 1
ATOM 7964 C C . LYS B 1 385 ? 0.434 -20.562 9.805 1 90 385 LYS B C 1
ATOM 7966 O O . LYS B 1 385 ? 0.94 -20.578 10.93 1 90 385 LYS B O 1
ATOM 7971 N N . HIS B 1 386 ? 1.135 -20.469 8.711 1 87.19 386 HIS B N 1
ATOM 7972 C CA . HIS B 1 386 ? 2.594 -20.469 8.727 1 87.19 386 HIS B CA 1
ATOM 7973 C C . HIS B 1 386 ? 3.139 -19.109 9.18 1 87.19 386 HIS B C 1
ATOM 7975 O O . HIS B 1 386 ? 4.324 -19 9.508 1 87.19 386 HIS B O 1
ATOM 7981 N N . LEU B 1 387 ? 2.346 -18.078 9.258 1 92.12 387 LEU B N 1
ATOM 7982 C CA . LEU B 1 387 ? 2.762 -16.75 9.719 1 92.12 387 LEU B CA 1
ATOM 7983 C C . LEU B 1 387 ? 2.467 -16.578 11.203 1 92.12 387 LEU B C 1
ATOM 7985 O O . LEU B 1 387 ? 1.481 -17.125 11.711 1 92.12 387 LEU B O 1
ATOM 7989 N N . ASN B 1 388 ? 3.342 -15.875 11.922 1 90.12 388 ASN B N 1
ATOM 7990 C CA . ASN B 1 388 ? 3.02 -15.484 13.289 1 90.12 388 ASN B CA 1
ATOM 7991 C C . ASN B 1 388 ? 2.045 -14.312 13.32 1 90.12 388 ASN B C 1
ATOM 7993 O O . ASN B 1 388 ? 1.555 -13.875 12.273 1 90.12 388 ASN B O 1
ATOM 7997 N N . LYS B 1 389 ? 1.736 -13.812 14.422 1 91.25 389 LYS B N 1
ATOM 7998 C CA . LYS B 1 389 ? 0.722 -12.773 14.586 1 91.25 389 LYS B CA 1
ATOM 7999 C C . LYS B 1 389 ? 1.111 -11.5 13.836 1 91.25 389 LYS B C 1
ATOM 8001 O O . LYS B 1 389 ? 0.256 -10.828 13.258 1 91.25 389 LYS B O 1
ATOM 8006 N N . PHE B 1 390 ? 2.438 -11.086 13.883 1 91.38 390 PHE B N 1
ATOM 8007 C CA . PHE B 1 390 ? 2.902 -9.883 13.211 1 91.38 390 PHE B CA 1
ATOM 8008 C C . PHE B 1 390 ? 2.686 -9.984 11.703 1 91.38 390 PHE B C 1
ATOM 8010 O O . PHE B 1 390 ? 2.258 -9.023 11.062 1 91.38 390 PHE B O 1
ATOM 8017 N N . GLY B 1 391 ? 3.012 -11.258 11.164 1 95 391 GLY B N 1
ATOM 8018 C CA . GLY B 1 391 ? 2.789 -11.484 9.742 1 95 391 GLY B CA 1
ATOM 8019 C C . GLY B 1 391 ? 1.324 -11.422 9.352 1 95 391 GLY B C 1
ATOM 8020 O O . GLY B 1 391 ? 0.971 -10.805 8.344 1 95 391 GLY B O 1
ATOM 8021 N N . ARG B 1 392 ? 0.471 -11.984 10.133 1 96.12 392 ARG B N 1
ATOM 8022 C CA . ARG B 1 392 ? -0.958 -12 9.844 1 96.12 392 ARG B CA 1
ATOM 8023 C C . ARG B 1 392 ? -1.557 -10.602 9.938 1 96.12 392 ARG B C 1
ATOM 8025 O O . ARG B 1 392 ? -2.414 -10.234 9.133 1 96.12 392 ARG B O 1
ATOM 8032 N N . ASP B 1 393 ? -1.104 -9.812 10.906 1 95.06 393 ASP B N 1
ATOM 8033 C CA . ASP B 1 393 ? -1.573 -8.438 11.047 1 95.06 393 ASP B CA 1
ATOM 8034 C C . ASP B 1 393 ? -1.149 -7.59 9.844 1 95.06 393 ASP B C 1
ATOM 8036 O O . ASP B 1 393 ? -1.915 -6.746 9.375 1 95.06 393 ASP B O 1
ATOM 8040 N N . ALA B 1 394 ? 0.072 -7.816 9.461 1 96.69 394 ALA B N 1
ATOM 8041 C CA . ALA B 1 394 ? 0.57 -7.078 8.305 1 96.69 394 ALA B CA 1
ATOM 8042 C C . ALA B 1 394 ? -0.246 -7.402 7.059 1 96.69 394 ALA B C 1
ATOM 8044 O O . ALA B 1 394 ? -0.594 -6.508 6.285 1 96.69 394 ALA B O 1
ATOM 8045 N N . VAL B 1 395 ? -0.545 -8.68 6.844 1 98.12 395 VAL B N 1
ATOM 8046 C CA . VAL B 1 395 ? -1.323 -9.125 5.691 1 98.12 395 VAL B CA 1
ATOM 8047 C C . VAL B 1 395 ? -2.736 -8.547 5.77 1 98.12 395 VAL B C 1
ATOM 8049 O O . VAL B 1 395 ? -3.262 -8.039 4.773 1 98.12 395 VAL B O 1
ATOM 8052 N N . ALA B 1 396 ? -3.338 -8.633 6.938 1 97.62 396 ALA B N 1
ATOM 8053 C CA . ALA B 1 396 ? -4.688 -8.102 7.145 1 97.62 396 ALA B CA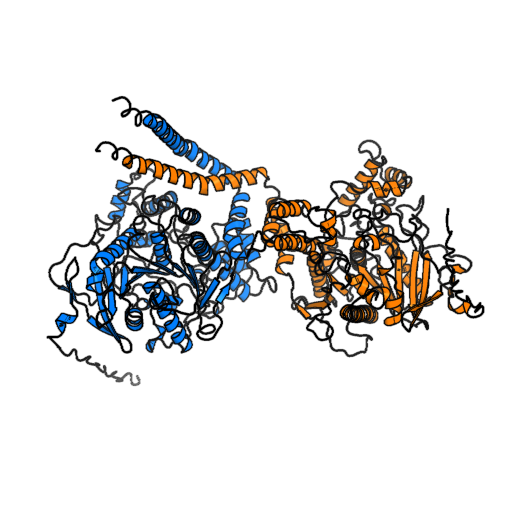 1
ATOM 8054 C C . ALA B 1 396 ? -4.754 -6.621 6.797 1 97.62 396 ALA B C 1
ATOM 8056 O O . ALA B 1 396 ? -5.719 -6.164 6.176 1 97.62 396 ALA B O 1
ATOM 8057 N N . PHE B 1 397 ? -3.805 -5.855 7.199 1 97.44 397 PHE B N 1
ATOM 8058 C CA . PHE B 1 397 ? -3.775 -4.418 6.945 1 97.44 397 PHE B CA 1
ATOM 8059 C C . PHE B 1 397 ? -3.596 -4.133 5.461 1 97.44 397 PHE B C 1
ATOM 8061 O O . PHE B 1 397 ? -4.266 -3.262 4.906 1 97.44 397 PHE B O 1
ATOM 8068 N N . ARG B 1 398 ? -2.66 -4.887 4.812 1 97.12 398 ARG B N 1
ATOM 8069 C CA . ARG B 1 398 ? -2.25 -4.605 3.439 1 97.12 398 ARG B CA 1
ATOM 8070 C C . ARG B 1 398 ? -3.416 -4.785 2.473 1 97.12 398 ARG B C 1
ATOM 8072 O O . ARG B 1 398 ? -3.518 -4.07 1.473 1 97.12 398 ARG B O 1
ATOM 8079 N N . TYR B 1 399 ? -4.324 -5.684 2.762 1 97.69 399 TYR B N 1
ATOM 8080 C CA . TYR B 1 399 ? -5.289 -6.074 1.738 1 97.69 399 TYR B CA 1
ATOM 8081 C C . TYR B 1 399 ? -6.684 -5.562 2.076 1 97.69 399 TYR B C 1
ATOM 8083 O O . TYR B 1 399 ? -7.656 -5.898 1.399 1 97.69 399 TYR B O 1
ATOM 8091 N N . ILE B 1 400 ? -6.75 -4.711 3.066 1 95 400 ILE B N 1
ATOM 8092 C CA . ILE B 1 400 ? -8.016 -4.055 3.389 1 95 400 ILE B CA 1
ATOM 8093 C C . ILE B 1 400 ? -8.219 -2.854 2.471 1 95 400 ILE B C 1
ATOM 8095 O O . ILE B 1 400 ? -7.258 -2.193 2.076 1 95 400 ILE B O 1
ATOM 8099 N N . ASN B 1 401 ? -9.508 -2.713 2.062 1 93.69 401 ASN B N 1
ATOM 8100 C CA . ASN B 1 401 ? -9.875 -1.461 1.415 1 93.69 401 ASN B CA 1
ATOM 8101 C C . ASN B 1 401 ? -10.156 -0.363 2.436 1 93.69 401 ASN B C 1
ATOM 8103 O O . ASN B 1 401 ? -11.18 -0.396 3.123 1 93.69 401 ASN B O 1
ATOM 8107 N N . TRP B 1 402 ? -9.344 0.6 2.475 1 92.12 402 TRP B N 1
ATOM 8108 C CA . TRP B 1 402 ? -9.398 1.58 3.555 1 92.12 402 TRP B CA 1
ATOM 8109 C C . TRP B 1 402 ? -10.414 2.674 3.248 1 92.12 402 TRP B C 1
ATOM 8111 O O . TRP B 1 402 ? -10.68 3.533 4.09 1 92.12 402 TRP B O 1
ATOM 8121 N N . TRP B 1 403 ? -11.047 2.668 2.035 1 89.94 403 TRP B N 1
ATOM 8122 C CA . TRP B 1 403 ? -12.195 3.531 1.777 1 89.94 403 TRP B CA 1
ATOM 8123 C C . TRP B 1 403 ? -13.391 3.111 2.623 1 89.94 403 TRP B C 1
ATOM 8125 O O . TRP B 1 403 ? -14.102 3.957 3.176 1 89.94 403 TRP B O 1
ATOM 8135 N N . ASP B 1 404 ? -13.664 1.844 2.682 1 90.19 404 ASP B N 1
ATOM 8136 C CA . ASP B 1 404 ? -14.688 1.228 3.521 1 90.19 404 ASP B CA 1
ATOM 8137 C C . ASP B 1 404 ? -14.211 -0.113 4.074 1 90.19 404 ASP B C 1
ATOM 8139 O O . ASP B 1 404 ? -14.367 -1.15 3.43 1 90.19 404 ASP B O 1
ATOM 8143 N N . THR B 1 405 ? -13.766 -0.1 5.293 1 92.44 405 THR B N 1
ATOM 8144 C CA . THR B 1 405 ? -13.062 -1.229 5.891 1 92.44 405 THR B CA 1
ATOM 8145 C C . THR B 1 405 ? -14.047 -2.314 6.316 1 92.44 405 THR B C 1
ATOM 8147 O O . THR B 1 405 ? -13.641 -3.414 6.699 1 92.44 405 THR B O 1
ATOM 8150 N N . ASN B 1 406 ? -15.359 -2.068 6.172 1 94.06 406 ASN B N 1
ATOM 8151 C CA . ASN B 1 406 ? -16.359 -3.029 6.625 1 94.06 406 ASN B CA 1
ATOM 8152 C C . ASN B 1 406 ? -17.203 -3.561 5.465 1 94.06 406 ASN B C 1
ATOM 8154 O O . ASN B 1 406 ? -18.094 -4.391 5.664 1 94.06 406 ASN B O 1
ATOM 8158 N N . GLU B 1 407 ? -16.922 -3.08 4.285 1 95.75 407 GLU B N 1
ATOM 8159 C CA . GLU B 1 407 ? -17.672 -3.541 3.125 1 95.75 407 GLU B CA 1
ATOM 8160 C C . GLU B 1 407 ? -17.406 -5.016 2.842 1 95.75 407 GLU B C 1
ATOM 8162 O O . GLU B 1 407 ? -16.281 -5.395 2.512 1 95.75 407 GLU B O 1
ATOM 8167 N N . GLY B 1 408 ? -18.406 -5.852 2.904 1 97.81 408 GLY B N 1
ATOM 8168 C CA . GLY B 1 408 ? -18.281 -7.301 2.879 1 97.81 408 GLY B CA 1
ATOM 8169 C C . GLY B 1 408 ? -17.641 -7.824 1.615 1 97.81 408 GLY B C 1
ATOM 8170 O O . GLY B 1 408 ? -16.797 -8.734 1.671 1 97.81 408 GLY B O 1
ATOM 8171 N N . ALA B 1 409 ? -18.016 -7.316 0.454 1 98 409 ALA B N 1
ATOM 8172 C CA . ALA B 1 409 ? -17.453 -7.77 -0.815 1 98 409 ALA B CA 1
ATOM 8173 C C . ALA B 1 409 ? -15.961 -7.457 -0.896 1 98 409 ALA B C 1
ATOM 8175 O O . ALA B 1 409 ? -15.18 -8.25 -1.422 1 98 409 ALA B O 1
ATOM 8176 N N . MET B 1 410 ? -15.586 -6.32 -0.36 1 97.06 410 MET B N 1
ATOM 8177 C CA . MET B 1 410 ? -14.188 -5.914 -0.411 1 97.06 410 MET B CA 1
ATOM 8178 C C . MET B 1 410 ? -13.336 -6.762 0.537 1 97.06 410 MET B C 1
ATOM 8180 O O . MET B 1 410 ? -12.188 -7.082 0.231 1 97.06 410 MET B O 1
ATOM 8184 N N . LEU B 1 411 ? -13.898 -7.051 1.692 1 98.12 411 LEU B N 1
ATOM 8185 C CA . LEU B 1 411 ? -13.219 -7.957 2.605 1 98.12 411 LEU B CA 1
ATOM 8186 C C . LEU B 1 411 ? -13.016 -9.328 1.963 1 98.12 411 LEU B C 1
ATOM 8188 O O . LEU B 1 411 ? -11.922 -9.891 2.025 1 98.12 411 LEU B O 1
ATOM 8192 N N . ARG B 1 412 ? -14.062 -9.82 1.345 1 98.5 412 ARG B N 1
ATOM 8193 C CA . ARG B 1 412 ? -14.023 -11.094 0.633 1 98.5 412 ARG B CA 1
ATOM 8194 C C . ARG B 1 412 ? -12.938 -11.078 -0.444 1 98.5 412 ARG B C 1
ATOM 8196 O O . ARG B 1 412 ? -12.102 -11.984 -0.501 1 98.5 412 ARG B O 1
ATOM 8203 N N . ASP B 1 413 ? -12.953 -10.039 -1.246 1 98.31 413 ASP B N 1
ATOM 8204 C CA . ASP B 1 413 ? -12.008 -9.922 -2.352 1 98.31 413 ASP B CA 1
ATOM 8205 C C . ASP B 1 413 ? -10.578 -9.758 -1.839 1 98.31 413 ASP B C 1
ATOM 8207 O O . ASP B 1 413 ? -9.633 -10.266 -2.449 1 98.31 413 ASP B O 1
ATOM 8211 N N . GLY B 1 414 ? -10.43 -9.016 -0.75 1 98.25 414 GLY B N 1
ATOM 8212 C CA . GLY B 1 414 ? -9.117 -8.883 -0.141 1 98.25 414 GLY B CA 1
ATOM 8213 C C . GLY B 1 414 ? -8.5 -10.219 0.252 1 98.25 414 GLY B C 1
ATOM 8214 O O . GLY B 1 414 ? -7.332 -10.477 -0.037 1 98.25 414 GLY B O 1
ATOM 8215 N N . PHE B 1 415 ? -9.305 -11.039 0.945 1 98.44 415 PHE B N 1
ATOM 8216 C CA . PHE B 1 415 ? -8.805 -12.352 1.342 1 98.44 415 PHE B CA 1
ATOM 8217 C C . PHE B 1 415 ? -8.477 -13.195 0.118 1 98.44 415 PHE B C 1
ATOM 8219 O O . PHE B 1 415 ? -7.441 -13.867 0.085 1 98.44 415 PHE B O 1
ATOM 8226 N N . SER B 1 416 ? -9.281 -13.133 -0.888 1 98.5 416 SER B N 1
ATOM 8227 C CA . SER B 1 416 ? -9.047 -13.867 -2.127 1 98.5 416 SER B CA 1
ATOM 8228 C C . SER B 1 416 ? -7.738 -13.445 -2.783 1 98.5 416 SER B C 1
ATOM 8230 O O . SER B 1 416 ? -6.969 -14.289 -3.246 1 98.5 416 SER B O 1
ATOM 8232 N N . ASN B 1 417 ? -7.516 -12.195 -2.809 1 98.25 417 ASN B N 1
ATOM 8233 C CA . ASN B 1 417 ? -6.324 -11.656 -3.455 1 98.25 417 ASN B CA 1
ATOM 8234 C C . ASN B 1 417 ? -5.051 -12.062 -2.721 1 98.25 417 ASN B C 1
ATOM 8236 O O . ASN B 1 417 ? -4.035 -12.352 -3.352 1 98.25 417 ASN B O 1
ATOM 8240 N N . MET B 1 418 ? -5.078 -12.031 -1.399 1 98.25 418 MET B N 1
ATOM 8241 C CA . MET B 1 418 ? -3.871 -12.391 -0.663 1 98.25 418 MET B CA 1
ATOM 8242 C C . MET B 1 418 ? -3.5 -13.844 -0.904 1 98.25 418 MET B C 1
ATOM 8244 O O . MET B 1 418 ? -2.318 -14.18 -1.022 1 98.25 418 MET B O 1
ATOM 8248 N N . ILE B 1 419 ? -4.52 -14.703 -1.018 1 98.5 419 ILE B N 1
ATOM 8249 C CA . ILE B 1 419 ? -4.266 -16.109 -1.287 1 98.5 419 ILE B CA 1
ATOM 8250 C C . ILE B 1 419 ? -3.67 -16.266 -2.684 1 98.5 419 ILE B C 1
ATOM 8252 O O . ILE B 1 419 ? -2.682 -16.984 -2.867 1 98.5 419 ILE B O 1
ATOM 8256 N N . GLY B 1 420 ? -4.234 -15.617 -3.668 1 98.44 420 GLY B N 1
ATOM 8257 C CA . GLY B 1 420 ? -3.729 -15.68 -5.031 1 98.44 420 GLY B CA 1
ATOM 8258 C C . GLY B 1 420 ? -2.326 -15.117 -5.172 1 98.44 420 GLY B C 1
ATOM 8259 O O . GLY B 1 420 ? -1.493 -15.688 -5.883 1 98.44 420 GLY B O 1
ATOM 8260 N N . ASP B 1 421 ? -2.074 -14.031 -4.465 1 98.31 421 ASP B N 1
ATOM 8261 C CA . ASP B 1 421 ? -0.777 -13.367 -4.559 1 98.31 421 ASP B CA 1
ATOM 8262 C C . ASP B 1 421 ? 0.332 -14.25 -3.992 1 98.31 421 ASP B C 1
ATOM 8264 O O . ASP B 1 421 ? 1.337 -14.5 -4.664 1 98.31 421 ASP B O 1
ATOM 8268 N N . GLU B 1 422 ? 0.139 -14.734 -2.857 1 97.88 422 GLU B N 1
ATOM 8269 C CA . GLU B 1 422 ? 1.198 -15.516 -2.223 1 97.88 422 GLU B CA 1
ATOM 8270 C C . GLU B 1 422 ? 1.474 -16.797 -2.992 1 97.88 422 GLU B C 1
ATOM 8272 O O . GLU B 1 422 ? 2.627 -17.203 -3.145 1 97.88 422 GLU B O 1
ATOM 8277 N N . ASN B 1 423 ? 0.426 -17.391 -3.482 1 98.25 423 ASN B N 1
ATOM 8278 C CA . ASN B 1 423 ? 0.576 -18.781 -3.889 1 98.25 423 ASN B CA 1
ATOM 8279 C C . ASN B 1 423 ? 0.776 -18.906 -5.395 1 98.25 423 ASN B C 1
ATOM 8281 O O . ASN B 1 423 ? 1.229 -19.938 -5.883 1 98.25 423 ASN B O 1
ATOM 8285 N N . ILE B 1 424 ? 0.403 -17.844 -6.152 1 98.56 424 ILE B N 1
ATOM 8286 C CA . ILE B 1 424 ? 0.449 -18.047 -7.594 1 98.56 424 ILE B CA 1
ATOM 8287 C C . ILE B 1 424 ? 1.032 -16.812 -8.273 1 98.56 424 ILE B C 1
ATOM 8289 O O . ILE B 1 424 ? 2.074 -16.891 -8.93 1 98.56 424 ILE B O 1
ATOM 8293 N N . HIS B 1 425 ? 0.479 -15.648 -8.07 1 98.31 425 HIS B N 1
ATOM 8294 C CA . HIS B 1 425 ? 0.833 -14.445 -8.82 1 98.31 425 HIS B CA 1
ATOM 8295 C C . HIS B 1 425 ? 2.279 -14.039 -8.562 1 98.31 425 HIS B C 1
ATOM 8297 O O . HIS B 1 425 ? 3.035 -13.781 -9.5 1 98.31 425 HIS B O 1
ATOM 8303 N N . CYS B 1 426 ? 2.631 -13.93 -7.297 1 97.88 426 CYS B N 1
ATOM 8304 C CA . CYS B 1 426 ? 3.936 -13.375 -6.961 1 97.88 426 CYS B CA 1
ATOM 8305 C C . CYS B 1 426 ? 5.055 -14.336 -7.34 1 97.88 426 CYS B C 1
ATOM 8307 O O . CYS B 1 426 ? 6.066 -13.922 -7.91 1 97.88 426 CYS B O 1
ATOM 8309 N N . PRO B 1 427 ? 4.887 -15.641 -7.086 1 97.81 427 PRO B N 1
ATOM 8310 C CA . PRO B 1 427 ? 5.914 -16.578 -7.562 1 97.81 427 PRO B CA 1
ATOM 8311 C C . PRO B 1 427 ? 6.07 -16.547 -9.086 1 97.81 427 PRO B C 1
ATOM 8313 O O . PRO B 1 427 ? 7.184 -16.672 -9.594 1 97.81 427 PRO B O 1
ATOM 8316 N N . ALA B 1 428 ? 5.004 -16.422 -9.805 1 98.19 428 ALA B N 1
ATOM 8317 C CA . ALA B 1 428 ? 5.074 -16.359 -11.258 1 98.19 428 ALA B CA 1
ATOM 8318 C C . ALA B 1 428 ? 5.887 -15.156 -11.719 1 98.19 428 ALA B C 1
ATOM 8320 O O . ALA B 1 428 ? 6.688 -15.258 -12.648 1 98.19 428 ALA B O 1
ATOM 8321 N N . GLN B 1 429 ? 5.66 -14.07 -11.055 1 96.75 429 GLN B N 1
ATOM 8322 C CA . GLN B 1 429 ? 6.41 -12.867 -11.391 1 96.75 429 GLN B CA 1
ATOM 8323 C C . GLN B 1 429 ? 7.898 -13.047 -11.102 1 96.75 429 GLN B C 1
ATOM 8325 O O . GLN B 1 429 ? 8.75 -12.594 -11.875 1 96.75 429 GLN B O 1
ATOM 8330 N N . GLU B 1 430 ? 8.18 -13.672 -10.023 1 96.25 430 GLU B N 1
ATOM 8331 C CA . GLU B 1 430 ? 9.57 -13.938 -9.672 1 96.25 430 GLU B CA 1
ATOM 8332 C C . GLU B 1 430 ? 10.234 -14.867 -10.688 1 96.25 430 GLU B C 1
ATOM 8334 O O . GLU B 1 430 ? 11.398 -14.68 -11.039 1 96.25 430 GLU B O 1
ATOM 8339 N N . PHE B 1 431 ? 9.508 -15.852 -11.094 1 98.44 431 PHE B N 1
ATOM 8340 C CA . PHE B 1 431 ? 10 -16.781 -12.102 1 98.44 431 PHE B CA 1
ATOM 8341 C C . PHE B 1 431 ? 10.297 -16.062 -13.406 1 98.44 431 PHE B C 1
ATOM 8343 O O . PHE B 1 431 ? 11.367 -16.234 -13.992 1 98.44 431 PHE B O 1
ATOM 8350 N N . ALA B 1 432 ? 9.383 -15.266 -13.883 1 98.12 432 ALA B N 1
ATOM 8351 C CA . ALA B 1 432 ? 9.562 -14.508 -15.117 1 98.12 432 ALA B CA 1
ATOM 8352 C C . ALA B 1 432 ? 10.789 -13.602 -15.023 1 98.12 432 ALA B C 1
ATOM 8354 O O . ALA B 1 432 ? 11.57 -13.508 -15.977 1 98.12 432 ALA B O 1
ATOM 8355 N N . TYR B 1 433 ? 10.922 -12.961 -13.898 1 96.31 433 TYR B N 1
ATOM 8356 C CA . TYR B 1 433 ? 12.047 -12.055 -13.688 1 96.31 433 TYR B CA 1
ATOM 8357 C C . TYR B 1 433 ? 13.367 -12.805 -13.766 1 96.31 433 TYR B C 1
ATOM 8359 O O . TYR B 1 433 ? 14.32 -12.336 -14.391 1 96.31 433 TYR B O 1
ATOM 8367 N N . SER B 1 434 ? 13.445 -13.961 -13.133 1 97.31 434 SER B N 1
ATOM 8368 C CA . SER B 1 434 ? 14.672 -14.75 -13.109 1 97.31 434 SER B CA 1
ATOM 8369 C C . SER B 1 434 ? 15.047 -15.211 -14.508 1 97.31 434 SER B C 1
ATOM 8371 O O . SER B 1 434 ? 16.219 -15.156 -14.891 1 97.31 434 SER B O 1
ATOM 8373 N N . TYR B 1 435 ? 14.141 -15.656 -15.281 1 98.5 435 TYR B N 1
ATOM 8374 C CA . TYR B 1 435 ? 14.43 -16.109 -16.641 1 98.5 435 TYR B CA 1
ATOM 8375 C C . TYR B 1 435 ? 14.844 -14.938 -17.516 1 98.5 435 TYR B C 1
ATOM 8377 O O . TYR B 1 435 ? 15.75 -15.07 -18.344 1 98.5 435 TYR B O 1
ATOM 8385 N N . ALA B 1 436 ? 14.133 -13.867 -17.344 1 98.12 436 ALA B N 1
ATOM 8386 C CA . ALA B 1 436 ? 14.453 -12.695 -18.141 1 98.12 436 ALA B CA 1
ATOM 8387 C C . ALA B 1 436 ? 15.859 -12.18 -17.828 1 98.12 436 ALA B C 1
ATOM 8389 O O . ALA B 1 436 ? 16.609 -11.797 -18.719 1 98.12 436 ALA B O 1
ATOM 8390 N N . THR B 1 437 ? 16.188 -12.156 -16.562 1 96.25 437 THR B N 1
ATOM 8391 C CA . THR B 1 437 ? 17.516 -11.695 -16.172 1 96.25 437 THR B CA 1
ATOM 8392 C C . THR B 1 437 ? 18.578 -12.703 -16.594 1 96.25 437 THR B C 1
ATOM 8394 O O . THR B 1 437 ? 19.766 -12.367 -16.688 1 96.25 437 THR B O 1
ATOM 8397 N N . GLY B 1 438 ? 18.203 -13.969 -16.797 1 96.75 438 GLY B N 1
ATOM 8398 C CA . GLY B 1 438 ? 19.062 -14.977 -17.391 1 96.75 438 GLY B CA 1
ATOM 8399 C C . GLY B 1 438 ? 19.172 -14.867 -18.891 1 96.75 438 GLY B C 1
ATOM 8400 O O . GLY B 1 438 ? 19.781 -15.727 -19.547 1 96.75 438 GLY B O 1
ATOM 8401 N N . GLN B 1 439 ? 18.609 -13.867 -19.469 1 96.62 439 GLN B N 1
ATOM 8402 C CA . GLN B 1 439 ? 18.688 -13.5 -20.875 1 96.62 439 GLN B CA 1
ATOM 8403 C C . GLN B 1 439 ? 17.891 -14.469 -21.734 1 96.62 439 GLN B C 1
ATOM 8405 O O . GLN B 1 439 ? 18.25 -14.703 -22.906 1 96.62 439 GLN B O 1
ATOM 8410 N N . GLU B 1 440 ? 16.906 -15.117 -21.156 1 97.69 440 GLU B N 1
ATOM 8411 C CA . GLU B 1 440 ? 15.992 -15.969 -21.922 1 97.69 440 GLU B CA 1
ATOM 8412 C C . GLU B 1 440 ? 14.758 -15.195 -22.359 1 97.69 440 GLU B C 1
ATOM 8414 O O . GLU B 1 440 ? 14.43 -14.156 -21.766 1 97.69 440 GLU B O 1
ATOM 8419 N N . ASP B 1 441 ? 14.078 -15.625 -23.422 1 97.88 441 ASP B N 1
ATOM 8420 C CA . ASP B 1 441 ? 12.828 -15.016 -23.859 1 97.88 441 ASP B CA 1
ATOM 8421 C C . ASP B 1 441 ? 11.656 -15.453 -23 1 97.88 441 ASP B C 1
ATOM 8423 O O . ASP B 1 441 ? 11.43 -16.656 -22.812 1 97.88 441 ASP B O 1
ATOM 8427 N N . VAL B 1 442 ? 10.992 -14.438 -22.438 1 98.5 442 VAL B N 1
ATOM 8428 C CA . VAL B 1 442 ? 9.867 -14.719 -21.547 1 98.5 442 VAL B CA 1
ATOM 8429 C C . VAL B 1 442 ? 8.609 -14.023 -22.062 1 98.5 442 VAL B C 1
ATOM 8431 O O . VAL B 1 442 ? 8.633 -12.82 -22.344 1 98.5 442 VAL B O 1
ATOM 8434 N N . TYR B 1 443 ? 7.57 -14.727 -22.203 1 98.44 443 TYR B N 1
ATOM 8435 C CA . TYR B 1 443 ? 6.25 -14.203 -22.531 1 98.44 443 TYR B CA 1
ATOM 8436 C C . TYR B 1 443 ? 5.27 -14.453 -21.391 1 98.44 443 TYR B C 1
ATOM 8438 O O . TYR B 1 443 ? 4.898 -15.594 -21.125 1 98.44 443 TYR B O 1
ATOM 8446 N N . LEU B 1 444 ? 4.887 -13.344 -20.734 1 98 444 LEU B N 1
ATOM 8447 C CA . LEU B 1 444 ? 3.998 -13.406 -19.578 1 98 444 LEU B CA 1
ATOM 8448 C C . LEU B 1 444 ? 2.57 -13.039 -19.969 1 98 444 LEU B C 1
ATOM 8450 O O . LEU B 1 444 ? 2.35 -12.07 -20.703 1 98 444 LEU B O 1
ATOM 8454 N N . TYR B 1 445 ? 1.572 -13.867 -19.516 1 97.94 445 TYR B N 1
ATOM 8455 C CA . TYR B 1 445 ? 0.182 -13.523 -19.797 1 97.94 445 TYR B CA 1
ATOM 8456 C C . TYR B 1 445 ? -0.609 -13.391 -18.5 1 97.94 445 TYR B C 1
ATOM 8458 O O . TYR B 1 445 ? -0.18 -13.883 -17.438 1 97.94 445 TYR B O 1
ATOM 8466 N N . TYR B 1 446 ? -1.618 -12.695 -18.531 1 98.12 446 TYR B N 1
ATOM 8467 C CA . TYR B 1 446 ? -2.631 -12.523 -17.5 1 98.12 446 TYR B CA 1
ATOM 8468 C C . TYR B 1 446 ? -4.027 -12.789 -18.062 1 98.12 446 TYR B C 1
ATOM 8470 O O . TYR B 1 446 ? -4.559 -11.984 -18.828 1 98.12 446 TYR B O 1
ATOM 8478 N N . PHE B 1 447 ? -4.578 -13.984 -17.641 1 98.5 447 PHE B N 1
ATOM 8479 C CA . PHE B 1 447 ? -5.859 -14.414 -18.172 1 98.5 447 PHE B CA 1
ATOM 8480 C C . PHE B 1 447 ? -7.012 -13.828 -17.375 1 98.5 447 PHE B C 1
ATOM 8482 O O . PHE B 1 447 ? -7.141 -14.102 -16.172 1 98.5 447 PHE B O 1
ATOM 8489 N N . THR B 1 448 ? -7.883 -13.016 -18.016 1 97.94 448 THR B N 1
ATOM 8490 C CA . THR B 1 448 ? -8.953 -12.328 -17.297 1 97.94 448 THR B CA 1
ATOM 8491 C C . THR B 1 448 ? -10.305 -12.625 -17.938 1 97.94 448 THR B C 1
ATOM 8493 O O . THR B 1 448 ? -11.289 -11.938 -17.656 1 97.94 448 THR B O 1
ATOM 8496 N N . GLN B 1 449 ? -10.414 -13.695 -18.781 1 97.94 449 GLN B N 1
ATOM 8497 C CA . GLN B 1 449 ? -11.68 -14.062 -19.406 1 97.94 449 GLN B CA 1
ATOM 8498 C C . GLN B 1 449 ? -12.477 -15.008 -18.516 1 97.94 449 GLN B C 1
ATOM 8500 O O . GLN B 1 449 ? -12.055 -16.125 -18.25 1 97.94 449 GLN B O 1
ATOM 8505 N N . ARG B 1 450 ? -13.547 -14.523 -18.047 1 97.69 450 ARG B N 1
ATOM 8506 C CA . ARG B 1 450 ? -14.484 -15.422 -17.391 1 97.69 450 ARG B CA 1
ATOM 8507 C C . ARG B 1 450 ? -15.375 -16.125 -18.406 1 97.69 450 ARG B C 1
ATOM 8509 O O . ARG B 1 450 ? -15.984 -15.477 -19.25 1 97.69 450 ARG B O 1
ATOM 8516 N N . ALA B 1 451 ? -15.453 -17.422 -18.312 1 97.62 451 ALA B N 1
ATOM 8517 C CA . ALA B 1 451 ? -16.297 -18.188 -19.234 1 97.62 451 ALA B CA 1
ATOM 8518 C C . ALA B 1 451 ? -17.75 -17.75 -19.125 1 97.62 451 ALA B C 1
ATOM 8520 O O . ALA B 1 451 ? -18.281 -17.578 -18.031 1 97.62 451 ALA B O 1
ATOM 8521 N N . SER B 1 452 ? -18.406 -17.531 -20.219 1 97 452 SER B N 1
ATOM 8522 C CA . SER B 1 452 ? -19.797 -17.094 -20.266 1 97 452 SER B CA 1
ATOM 8523 C C . SER B 1 452 ? -20.719 -18.156 -19.672 1 97 452 SER B C 1
ATOM 8525 O O . SER B 1 452 ? -21.844 -17.828 -19.266 1 97 452 SER B O 1
ATOM 8527 N N . ASN B 1 453 ? -20.266 -19.391 -19.641 1 96.25 453 ASN B N 1
ATOM 8528 C CA . ASN B 1 453 ? -21.109 -20.469 -19.141 1 96.25 453 ASN B CA 1
ATOM 8529 C C . ASN B 1 453 ? -20.641 -20.953 -17.766 1 96.25 453 ASN B C 1
ATOM 8531 O O . ASN B 1 453 ? -20.938 -22.078 -17.359 1 96.25 453 ASN B O 1
ATOM 8535 N N . SER B 1 454 ? -19.875 -20.156 -17.062 1 96.56 454 SER B N 1
ATOM 8536 C CA . SER B 1 454 ? -19.375 -20.562 -15.75 1 96.56 454 SER B CA 1
ATOM 8537 C C . SER B 1 454 ? -20.516 -20.891 -14.789 1 96.56 454 SER B C 1
ATOM 8539 O O . SER B 1 454 ? -21.516 -20.172 -14.742 1 96.56 454 SER B O 1
ATOM 8541 N N . LEU B 1 455 ? -20.328 -21.969 -14 1 96.38 455 LEU B N 1
ATOM 8542 C CA . LEU B 1 455 ? -21.344 -22.422 -13.055 1 96.38 455 LEU B CA 1
ATOM 8543 C C . LEU B 1 455 ? -21.125 -21.781 -11.688 1 96.38 455 LEU B C 1
ATOM 8545 O O . LEU B 1 455 ? -22 -21.828 -10.828 1 96.38 455 LEU B O 1
ATOM 8549 N N . PHE B 1 456 ? -19.984 -21.188 -11.5 1 98.06 456 PHE B N 1
ATOM 8550 C CA . PHE B 1 456 ? -19.641 -20.578 -10.219 1 98.06 456 PHE B CA 1
ATOM 8551 C C . PHE B 1 456 ? -20.25 -19.188 -10.094 1 98.06 456 PHE B C 1
ATOM 8553 O O . PHE B 1 456 ? -20.422 -18.484 -11.094 1 98.06 456 PHE B O 1
ATOM 8560 N N . HIS B 1 457 ? -20.578 -18.812 -8.859 1 98 457 HIS B N 1
ATOM 8561 C CA . HIS B 1 457 ? -21.078 -17.469 -8.617 1 98 457 HIS B CA 1
ATOM 8562 C C . HIS B 1 457 ? -20.109 -16.422 -9.156 1 98 457 HIS B C 1
ATOM 8564 O O . HIS B 1 457 ? -18.891 -16.594 -9.086 1 98 457 HIS B O 1
ATOM 8570 N N . PRO B 1 458 ? -20.609 -15.281 -9.5 1 97.75 458 PRO B N 1
ATOM 8571 C CA . PRO B 1 458 ? -19.797 -14.25 -10.148 1 97.75 458 PRO B CA 1
ATOM 8572 C C . PRO B 1 458 ? -18.672 -13.734 -9.25 1 97.75 458 PRO B C 1
ATOM 8574 O O . PRO B 1 458 ? -17.625 -13.32 -9.75 1 97.75 458 PRO B O 1
ATOM 8577 N N . TRP B 1 459 ? -18.781 -13.758 -7.938 1 97.81 459 TRP B N 1
ATOM 8578 C CA . TRP B 1 459 ? -17.734 -13.211 -7.078 1 97.81 459 TRP B CA 1
ATOM 8579 C C . TRP B 1 459 ? -16.438 -13.984 -7.254 1 97.81 459 TRP B C 1
ATOM 8581 O O . TRP B 1 459 ? -15.352 -13.461 -6.973 1 97.81 459 TRP B O 1
ATOM 8591 N N . MET B 1 460 ? -16.5 -15.242 -7.789 1 98.38 460 MET B N 1
ATOM 8592 C CA . MET B 1 460 ? -15.328 -16.094 -7.871 1 98.38 460 MET B CA 1
ATOM 8593 C C . MET B 1 460 ? -14.477 -15.742 -9.086 1 98.38 460 MET B C 1
ATOM 8595 O O . MET B 1 460 ? -13.328 -16.188 -9.195 1 98.38 460 MET B O 1
ATOM 8599 N N . GLY B 1 461 ? -14.992 -14.992 -10.031 1 98.31 461 GLY B N 1
ATOM 8600 C CA . GLY B 1 461 ? -14.227 -14.375 -11.102 1 98.31 461 GLY B CA 1
ATOM 8601 C C . GLY B 1 461 ? -13.648 -15.383 -12.078 1 98.31 461 GLY B C 1
ATOM 8602 O O . GLY B 1 461 ? -14.359 -16.25 -12.594 1 98.31 461 GLY B O 1
ATOM 8603 N N . VAL B 1 462 ? -12.383 -15.234 -12.422 1 98.69 462 VAL B N 1
ATOM 8604 C CA . VAL B 1 462 ? -11.633 -16.094 -13.336 1 98.69 462 VAL B CA 1
ATOM 8605 C C . VAL B 1 462 ? -10.766 -17.062 -12.531 1 98.69 462 VAL B C 1
ATOM 8607 O O . VAL B 1 462 ? -9.68 -16.703 -12.078 1 98.69 462 VAL B O 1
ATOM 8610 N N . LEU B 1 463 ? -11.109 -18.266 -12.492 1 98.5 463 LEU B N 1
ATOM 8611 C CA . LEU B 1 463 ? -10.633 -19.219 -11.492 1 98.5 463 LEU B CA 1
ATOM 8612 C C . LEU B 1 463 ? -9.344 -19.891 -11.961 1 98.5 463 LEU B C 1
ATOM 8614 O O . LEU B 1 463 ? -9.008 -19.844 -13.141 1 98.5 463 LEU B O 1
ATOM 8618 N N . HIS B 1 464 ? -8.68 -20.484 -10.945 1 98.19 464 HIS B N 1
ATOM 8619 C CA . HIS B 1 464 ? -7.551 -21.375 -11.164 1 98.19 464 HIS B CA 1
ATOM 8620 C C . HIS B 1 464 ? -7.918 -22.5 -12.133 1 98.19 464 HIS B C 1
ATOM 8622 O O . HIS B 1 464 ? -8.852 -23.266 -11.875 1 98.19 464 HIS B O 1
ATOM 8628 N N . GLY B 1 465 ? -7.312 -22.531 -13.344 1 98 465 GLY B N 1
ATOM 8629 C CA . GLY B 1 465 ? -7.535 -23.609 -14.297 1 98 465 GLY B CA 1
ATOM 8630 C C . GLY B 1 465 ? -8.508 -23.219 -15.398 1 98 465 GLY B C 1
ATOM 8631 O O . GLY B 1 465 ? -8.703 -23.984 -16.359 1 98 465 GLY B O 1
ATOM 8632 N N . ASP B 1 466 ? -9.055 -22.031 -15.336 1 98.06 466 ASP B N 1
ATOM 8633 C CA . ASP B 1 466 ? -10.094 -21.641 -16.281 1 98.06 466 ASP B CA 1
ATOM 8634 C C . ASP B 1 466 ? -9.547 -21.594 -17.719 1 98.06 466 ASP B C 1
ATOM 8636 O O . ASP B 1 466 ? -10.273 -21.859 -18.672 1 98.06 466 ASP B O 1
ATOM 8640 N N . GLU B 1 467 ? -8.305 -21.234 -17.922 1 98.12 467 GLU B N 1
ATOM 8641 C CA . GLU B 1 467 ? -7.785 -21.016 -19.266 1 98.12 467 GLU B CA 1
ATOM 8642 C C . GLU B 1 467 ? -7.594 -22.344 -20 1 98.12 467 GLU B C 1
ATOM 8644 O O . GLU B 1 467 ? -7.426 -22.375 -21.219 1 98.12 467 GLU B O 1
ATOM 8649 N N . ILE B 1 468 ? -7.629 -23.5 -19.266 1 98.75 468 ILE B N 1
ATOM 8650 C CA . ILE B 1 468 ? -7.402 -24.812 -19.844 1 98.75 468 ILE B CA 1
ATOM 8651 C C . ILE B 1 468 ? -8.406 -25.062 -20.969 1 98.75 468 ILE B C 1
ATOM 8653 O O . ILE B 1 468 ? -8.039 -25.531 -22.047 1 98.75 468 ILE B O 1
ATOM 8657 N N . ALA B 1 469 ? -9.68 -24.75 -20.719 1 98.19 469 ALA B N 1
ATOM 8658 C CA . ALA B 1 469 ? -10.727 -24.969 -21.703 1 98.19 469 ALA B CA 1
ATOM 8659 C C . ALA B 1 469 ? -10.422 -24.219 -23 1 98.19 469 ALA B C 1
ATOM 8661 O O . ALA B 1 469 ? -10.719 -24.703 -24.094 1 98.19 469 ALA B O 1
ATOM 8662 N N . TYR B 1 470 ? -9.867 -23.062 -22.859 1 98.38 470 TYR B N 1
ATOM 8663 C CA . TYR B 1 470 ? -9.562 -22.219 -24.016 1 98.38 470 TYR B CA 1
ATOM 8664 C C . TYR B 1 470 ? -8.336 -22.734 -24.766 1 98.38 470 TYR B C 1
ATOM 8666 O O . TYR B 1 470 ? -8.273 -22.672 -26 1 98.38 470 TYR B O 1
ATOM 8674 N N . VAL B 1 471 ? -7.371 -23.281 -24.062 1 98.75 471 VAL B N 1
ATOM 8675 C CA . VAL B 1 471 ? -6.156 -23.844 -24.656 1 98.75 471 VAL B CA 1
ATOM 8676 C C . VAL B 1 471 ? -6.504 -25.078 -25.484 1 98.75 471 VAL B C 1
ATOM 8678 O O . VAL B 1 471 ? -5.93 -25.281 -26.547 1 98.75 471 VAL B O 1
ATOM 8681 N N . PHE B 1 472 ? -7.469 -25.844 -25.031 1 98.5 472 PHE B N 1
ATOM 8682 C CA . PHE B 1 472 ? -7.785 -27.109 -25.688 1 98.5 472 PHE B CA 1
ATOM 8683 C C . PHE B 1 472 ? -8.977 -26.953 -26.625 1 98.5 472 PHE B C 1
ATOM 8685 O O . PHE B 1 472 ? -9.445 -27.922 -27.219 1 98.5 472 PHE B O 1
ATOM 8692 N N . GLY B 1 473 ? -9.555 -25.781 -26.719 1 97.62 473 GLY B N 1
ATOM 8693 C CA . GLY B 1 473 ? -10.5 -25.438 -27.766 1 97.62 473 GLY B CA 1
ATOM 8694 C C . GLY B 1 473 ? -11.93 -25.828 -27.422 1 97.62 473 GLY B C 1
ATOM 8695 O O . GLY B 1 473 ? -12.766 -25.969 -28.328 1 97.62 473 GLY B O 1
ATOM 8696 N N . LEU B 1 474 ? -12.219 -25.984 -26.172 1 96.56 474 LEU B N 1
ATOM 8697 C CA . LEU B 1 474 ? -13.562 -26.406 -25.766 1 96.56 474 LEU B CA 1
ATOM 8698 C C . LEU B 1 474 ? -14.609 -25.406 -26.25 1 96.56 474 LEU B C 1
ATOM 8700 O O . LEU B 1 474 ? -15.711 -25.812 -26.641 1 96.56 474 LEU B O 1
ATOM 8704 N N . PRO B 1 475 ? -14.375 -24.094 -26.234 1 96.69 475 PRO B N 1
ATOM 8705 C CA . PRO B 1 475 ? -15.398 -23.141 -26.656 1 96.69 475 PRO B CA 1
ATOM 8706 C C . PRO B 1 475 ? -15.797 -23.312 -28.125 1 96.69 475 PRO B C 1
ATOM 8708 O O . PRO B 1 475 ? -16.844 -22.812 -28.547 1 96.69 475 PRO B O 1
ATOM 8711 N N . LEU B 1 476 ? -14.977 -23.969 -28.922 1 95.75 476 LEU B N 1
ATOM 8712 C CA . LEU B 1 476 ? -15.266 -24.109 -30.344 1 95.75 476 LEU B CA 1
ATOM 8713 C C . LEU B 1 476 ? -16.391 -25.109 -30.562 1 95.75 476 LEU B C 1
ATOM 8715 O O . LEU B 1 476 ? -16.922 -25.219 -31.672 1 95.75 476 LEU B O 1
ATOM 8719 N N . HIS B 1 477 ? -16.688 -25.875 -29.578 1 93.38 477 HIS B N 1
ATOM 8720 C CA . HIS B 1 477 ? -17.734 -26.891 -29.703 1 93.38 477 HIS B CA 1
ATOM 8721 C C . HIS B 1 477 ? -19.094 -26.344 -29.281 1 93.38 477 HIS B C 1
ATOM 8723 O O . HIS B 1 477 ? -19.219 -25.766 -28.203 1 93.38 477 HIS B O 1
ATOM 8729 N N . GLU B 1 478 ? -20.062 -26.594 -29.984 1 87.06 478 GLU B N 1
ATOM 8730 C CA . GLU B 1 478 ? -21.391 -26.016 -29.781 1 87.06 478 GLU B CA 1
ATOM 8731 C C . GLU B 1 478 ? -22.016 -26.516 -28.484 1 87.06 478 GLU B C 1
ATOM 8733 O O . GLU B 1 478 ? -22.797 -25.797 -27.844 1 87.06 478 GLU B O 1
ATOM 8738 N N . GLN B 1 479 ? -21.672 -27.641 -28.094 1 86.19 479 GLN B N 1
ATOM 8739 C CA . GLN B 1 479 ? -22.266 -28.281 -26.922 1 86.19 479 GLN B CA 1
ATOM 8740 C C . GLN B 1 479 ? -21.953 -27.5 -25.656 1 86.19 479 GLN B C 1
ATOM 8742 O O . GLN B 1 479 ? -22.703 -27.562 -24.688 1 86.19 479 GLN B O 1
ATOM 8747 N N . GLY B 1 480 ? -20.953 -26.766 -25.719 1 89.56 480 GLY B N 1
ATOM 8748 C CA . GLY B 1 480 ? -20.547 -26.062 -24.5 1 89.56 480 GLY B CA 1
ATOM 8749 C C . GLY B 1 480 ? -21.266 -24.75 -24.312 1 89.56 480 GLY B C 1
ATOM 8750 O O . GLY B 1 480 ? -21.234 -24.156 -23.219 1 89.56 480 GLY B O 1
ATOM 8751 N N . ASN B 1 481 ? -21.938 -24.203 -25.281 1 92.94 481 ASN B N 1
ATOM 8752 C CA . ASN B 1 481 ? -22.734 -22.969 -25.219 1 92.94 481 ASN B CA 1
ATOM 8753 C C . ASN B 1 481 ? -21.875 -21.781 -24.812 1 92.94 481 ASN B C 1
ATOM 8755 O O . ASN B 1 481 ? -22.266 -20.984 -23.953 1 92.94 481 ASN B O 1
ATOM 8759 N N . TYR B 1 482 ? -20.703 -21.688 -25.328 1 96.44 482 TYR B N 1
ATOM 8760 C CA . TYR B 1 482 ? -19.828 -20.547 -25.109 1 96.44 482 TYR B CA 1
ATOM 8761 C C . TYR B 1 482 ? -20.25 -19.359 -25.969 1 96.44 482 TYR B C 1
ATOM 8763 O O . TYR B 1 482 ? -20.844 -19.547 -27.031 1 96.44 482 TYR B O 1
ATOM 8771 N N . SER B 1 483 ? -19.984 -18.141 -25.5 1 96.56 483 SER B N 1
ATOM 8772 C CA . SER B 1 483 ? -20.266 -16.938 -26.281 1 96.56 483 SER B CA 1
ATOM 8773 C C . SER B 1 483 ? -19.297 -16.797 -27.453 1 96.56 483 SER B C 1
ATOM 8775 O O . SER B 1 483 ? -18.297 -17.5 -27.516 1 96.56 483 SER B O 1
ATOM 8777 N N . THR B 1 484 ? -19.625 -15.859 -28.328 1 95.75 484 THR B N 1
ATOM 8778 C CA . THR B 1 484 ? -18.75 -15.555 -29.438 1 95.75 484 THR B CA 1
ATOM 8779 C C . THR B 1 484 ? -17.422 -14.977 -28.953 1 95.75 484 THR B C 1
ATOM 8781 O O . THR B 1 484 ? -16.375 -15.203 -29.578 1 95.75 484 THR B O 1
ATOM 8784 N N . GLY B 1 485 ? -17.5 -14.203 -27.875 1 96 485 GLY B N 1
ATOM 8785 C CA . GLY B 1 485 ? -16.281 -13.711 -27.266 1 96 485 GLY B CA 1
ATOM 8786 C C . GLY B 1 485 ? -15.367 -14.82 -26.766 1 96 485 GLY B C 1
ATOM 8787 O O . GLY B 1 485 ? -14.156 -14.766 -26.953 1 96 485 GLY B O 1
ATOM 8788 N N . ASP B 1 486 ? -16 -15.828 -26.188 1 97.62 486 ASP B N 1
ATOM 8789 C CA . ASP B 1 486 ? -15.258 -16.984 -25.719 1 97.62 486 ASP B CA 1
ATOM 8790 C C . ASP B 1 486 ? -14.57 -17.703 -26.891 1 97.62 486 ASP B C 1
ATOM 8792 O O . ASP B 1 486 ? -13.414 -18.109 -26.766 1 97.62 486 ASP B O 1
ATOM 8796 N N . ILE B 1 487 ? -15.258 -17.875 -27.922 1 96.81 487 ILE B N 1
ATOM 8797 C CA . ILE B 1 487 ? -14.742 -18.562 -29.109 1 96.81 487 ILE B CA 1
ATOM 8798 C C . ILE B 1 487 ? -13.539 -17.797 -29.656 1 96.81 487 ILE B C 1
ATOM 8800 O O . ILE B 1 487 ? -12.508 -18.406 -29.984 1 96.81 487 ILE B O 1
ATOM 8804 N N . ALA B 1 488 ? -13.664 -16.5 -29.719 1 96.19 488 ALA B N 1
ATOM 8805 C CA . ALA B 1 488 ? -12.578 -15.672 -30.234 1 96.19 488 ALA B CA 1
ATOM 8806 C C . ALA B 1 488 ? -11.344 -15.781 -29.344 1 96.19 488 ALA B C 1
ATOM 8808 O O . ALA B 1 488 ? -10.219 -15.883 -29.844 1 96.19 488 ALA B O 1
ATOM 8809 N N . VAL B 1 489 ? -11.578 -15.727 -28.078 1 97.44 489 VAL B N 1
ATOM 8810 C CA . VAL B 1 489 ? -10.477 -15.836 -27.125 1 97.44 489 VAL B CA 1
ATOM 8811 C C . VAL B 1 489 ? -9.805 -17.203 -27.266 1 97.44 489 VAL B C 1
ATOM 8813 O O . VAL B 1 489 ? -8.57 -17.297 -27.266 1 97.44 489 VAL B O 1
ATOM 8816 N N . SER B 1 490 ? -10.555 -18.266 -27.406 1 97.69 490 SER B N 1
ATOM 8817 C CA . SER B 1 490 ? -10.008 -19.609 -27.516 1 97.69 490 SER B CA 1
ATOM 8818 C C . SER B 1 490 ? -9.164 -19.75 -28.781 1 97.69 490 SER B C 1
ATOM 8820 O O . SER B 1 490 ? -8.094 -20.359 -28.75 1 97.69 490 SER B O 1
ATOM 8822 N N . ARG B 1 491 ? -9.609 -19.219 -29.875 1 96.31 491 ARG B N 1
ATOM 8823 C CA . ARG B 1 491 ? -8.844 -19.25 -31.125 1 96.31 491 ARG B CA 1
ATOM 8824 C C . ARG B 1 491 ? -7.5 -18.562 -30.953 1 96.31 491 ARG B C 1
ATOM 8826 O O . ARG B 1 491 ? -6.473 -19.062 -31.422 1 96.31 491 ARG B O 1
ATOM 8833 N N . HIS B 1 492 ? -7.566 -17.453 -30.297 1 95.88 492 HIS B N 1
ATOM 8834 C CA . HIS B 1 492 ? -6.328 -16.719 -30.078 1 95.88 492 HIS B CA 1
ATOM 8835 C C . HIS B 1 492 ? -5.383 -17.5 -29.172 1 95.88 492 HIS B C 1
ATOM 8837 O O . HIS B 1 492 ? -4.18 -17.562 -29.438 1 95.88 492 HIS B O 1
ATOM 8843 N N . VAL B 1 493 ? -5.918 -18.031 -28.094 1 98 493 VAL B N 1
ATOM 8844 C CA . VAL B 1 493 ? -5.125 -18.766 -27.125 1 98 493 VAL B CA 1
ATOM 8845 C C . VAL B 1 493 ? -4.504 -20 -27.797 1 98 493 VAL B C 1
ATOM 8847 O O . VAL B 1 493 ? -3.297 -20.219 -27.672 1 98 493 VAL B O 1
ATOM 8850 N N . MET B 1 494 ? -5.277 -20.781 -28.531 1 98 494 MET B N 1
ATOM 8851 C CA . MET B 1 494 ? -4.762 -21.953 -29.234 1 98 494 MET B CA 1
ATOM 8852 C C . MET B 1 494 ? -3.639 -21.562 -30.188 1 98 494 MET B C 1
ATOM 8854 O O . MET B 1 494 ? -2.598 -22.234 -30.234 1 98 494 MET B O 1
ATOM 8858 N N . ARG B 1 495 ? -3.852 -20.516 -30.906 1 96.88 495 ARG B N 1
ATOM 8859 C CA . ARG B 1 495 ? -2.861 -20.078 -31.875 1 96.88 495 ARG B CA 1
ATOM 8860 C C . ARG B 1 495 ? -1.569 -19.641 -31.188 1 96.88 495 ARG B C 1
ATOM 8862 O O . ARG B 1 495 ? -0.476 -20.016 -31.625 1 96.88 495 ARG B O 1
ATOM 8869 N N . SER B 1 496 ? -1.673 -18.859 -30.156 1 97.5 496 SER B N 1
ATOM 8870 C CA . SER B 1 496 ? -0.495 -18.375 -29.438 1 97.5 496 SER B CA 1
ATOM 8871 C C . SER B 1 496 ? 0.293 -19.516 -28.828 1 97.5 496 SER B C 1
ATOM 8873 O O . SER B 1 496 ? 1.524 -19.531 -28.875 1 97.5 496 SER B O 1
ATOM 8875 N N . TRP B 1 497 ? -0.408 -20.484 -28.203 1 98.69 497 TRP B N 1
ATOM 8876 C CA . TRP B 1 497 ? 0.236 -21.641 -27.609 1 98.69 497 TRP B CA 1
ATOM 8877 C C . TRP B 1 497 ? 0.94 -22.469 -28.672 1 98.69 497 TRP B C 1
ATOM 8879 O O . TRP B 1 497 ? 2.076 -22.922 -28.484 1 98.69 497 TRP B O 1
ATOM 8889 N N . ALA B 1 498 ? 0.274 -22.656 -29.797 1 98.44 498 ALA B N 1
ATOM 8890 C CA . ALA B 1 498 ? 0.838 -23.438 -30.891 1 98.44 498 ALA B CA 1
ATOM 8891 C C . ALA B 1 498 ? 2.033 -22.734 -31.516 1 98.44 498 ALA B C 1
ATOM 8893 O O . ALA B 1 498 ? 3.049 -23.359 -31.828 1 98.44 498 ALA B O 1
ATOM 8894 N N . ASN B 1 499 ? 1.878 -21.438 -31.781 1 98 499 ASN B N 1
ATOM 8895 C CA . ASN B 1 499 ? 2.998 -20.656 -32.312 1 98 499 ASN B CA 1
ATOM 8896 C C . ASN B 1 499 ? 4.219 -20.766 -31.391 1 98 499 ASN B C 1
ATOM 8898 O O . ASN B 1 499 ? 5.34 -20.953 -31.875 1 98 499 ASN B O 1
ATOM 8902 N N . PHE B 1 500 ? 3.961 -20.641 -30.141 1 98.31 500 PHE B N 1
ATOM 8903 C CA . PHE B 1 500 ? 5.062 -20.75 -29.188 1 98.31 500 PHE B CA 1
ATOM 8904 C C . PHE B 1 500 ? 5.711 -22.125 -29.266 1 98.31 500 PHE B C 1
ATOM 8906 O O . PHE B 1 500 ? 6.934 -22.25 -29.188 1 98.31 500 PHE B O 1
ATOM 8913 N N . ALA B 1 501 ? 4.914 -23.172 -29.344 1 98.5 501 ALA B N 1
ATOM 8914 C CA . ALA B 1 501 ? 5.441 -24.531 -29.453 1 98.5 501 ALA B CA 1
ATOM 8915 C C . ALA B 1 501 ? 6.277 -24.672 -30.719 1 98.5 501 ALA B C 1
ATOM 8917 O O . ALA B 1 501 ? 7.293 -25.375 -30.734 1 98.5 501 ALA B O 1
ATOM 8918 N N . LYS B 1 502 ? 5.883 -24.031 -31.781 1 97.56 502 LYS B N 1
ATOM 8919 C CA . LYS B 1 502 ? 6.539 -24.141 -33.062 1 97.56 502 LYS B CA 1
ATOM 8920 C C . LYS B 1 502 ? 7.836 -23.344 -33.125 1 97.56 502 LYS B C 1
ATOM 8922 O O . LYS B 1 502 ? 8.828 -23.781 -33.688 1 97.56 502 LYS B O 1
ATOM 8927 N N . THR B 1 503 ? 7.824 -22.125 -32.438 1 96.75 503 THR B N 1
ATOM 8928 C CA . THR B 1 503 ? 8.906 -21.203 -32.75 1 96.75 503 THR B CA 1
ATOM 8929 C C . THR B 1 503 ? 9.516 -20.625 -31.469 1 96.75 503 THR B C 1
ATOM 8931 O O . THR B 1 503 ? 10.578 -20 -31.516 1 96.75 503 THR B O 1
ATOM 8934 N N . GLY B 1 504 ? 8.891 -20.812 -30.406 1 97 504 GLY B N 1
ATOM 8935 C CA . GLY B 1 504 ? 9.312 -20.141 -29.172 1 97 504 GLY B CA 1
ATOM 8936 C C . GLY B 1 504 ? 8.789 -18.719 -29.062 1 97 504 GLY B C 1
ATOM 8937 O O . GLY B 1 504 ? 9.094 -18.016 -28.094 1 97 504 GLY B O 1
ATOM 8938 N N . ASN B 1 505 ? 7.98 -18.25 -30.031 1 97.12 505 ASN B N 1
ATOM 8939 C CA . ASN B 1 505 ? 7.371 -16.938 -30.125 1 97.12 505 ASN B CA 1
ATOM 8940 C C . ASN B 1 505 ? 5.871 -17.031 -30.391 1 97.12 505 ASN B C 1
ATOM 8942 O O . ASN B 1 505 ? 5.465 -17.469 -31.469 1 97.12 505 ASN B O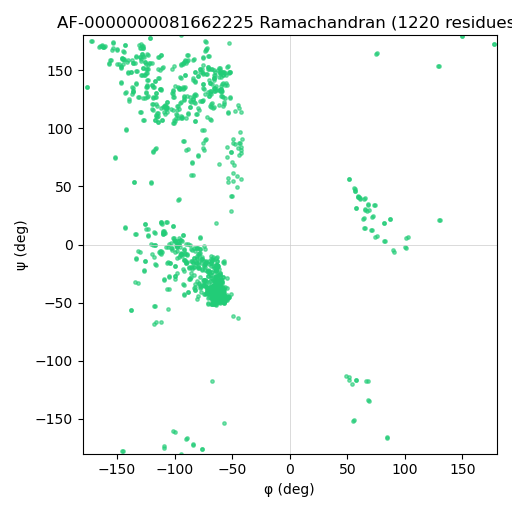 1
ATOM 8946 N N . PRO B 1 506 ? 5.051 -16.609 -29.438 1 97.25 506 PRO B N 1
ATOM 8947 C CA . PRO B 1 506 ? 3.607 -16.766 -29.609 1 97.25 506 PRO B CA 1
ATOM 8948 C C . PRO B 1 506 ? 3.061 -15.961 -30.781 1 97.25 506 PRO B C 1
ATOM 8950 O O . PRO B 1 506 ? 1.922 -16.172 -31.219 1 97.25 506 PRO B O 1
ATOM 8953 N N . ASN B 1 507 ? 3.854 -15.07 -31.344 1 95.19 507 ASN B N 1
ATOM 8954 C CA . ASN B 1 507 ? 3.41 -14.227 -32.438 1 95.19 507 ASN B CA 1
ATOM 8955 C C . ASN B 1 507 ? 3.678 -14.883 -33.812 1 95.19 507 ASN B C 1
ATOM 8957 O O . ASN B 1 507 ? 3.129 -14.453 -34.812 1 95.19 507 ASN B O 1
ATOM 8961 N N . LYS B 1 508 ? 4.555 -15.938 -33.781 1 93.56 508 LYS B N 1
ATOM 8962 C CA . LYS B 1 508 ? 5.074 -16.438 -35.062 1 93.56 508 LYS B CA 1
ATOM 8963 C C . LYS B 1 508 ? 4.617 -17.875 -35.312 1 93.56 508 LYS B C 1
ATOM 8965 O O . LYS B 1 508 ? 4.824 -18.75 -34.469 1 93.56 508 LYS B O 1
ATOM 8970 N N . SER B 1 509 ? 4.094 -18.078 -36.5 1 91.31 509 SER B N 1
ATOM 8971 C CA . SER B 1 509 ? 3.691 -19.422 -36.875 1 91.31 509 SER B CA 1
ATOM 8972 C C . SER B 1 509 ? 4.859 -20.203 -37.5 1 91.31 509 SER B C 1
ATOM 8974 O O . SER B 1 509 ? 4.824 -21.422 -37.562 1 91.31 509 SER B O 1
ATOM 8976 N N . SER B 1 510 ? 5.805 -19.469 -37.938 1 89.5 510 SER B N 1
ATOM 8977 C CA . SER B 1 510 ? 7.039 -20.062 -38.438 1 89.5 510 SER B CA 1
ATOM 8978 C C . SER B 1 510 ? 8.25 -19.203 -38.094 1 89.5 510 SER B C 1
ATOM 8980 O O . SER B 1 510 ? 8.109 -18 -37.844 1 89.5 510 SER B O 1
ATOM 8982 N N . LEU B 1 511 ? 9.359 -19.797 -38.125 1 83.56 511 LEU B N 1
ATOM 8983 C CA . LEU B 1 511 ? 10.578 -19.125 -37.688 1 83.56 511 LEU B CA 1
ATOM 8984 C C . LEU B 1 511 ? 10.906 -17.938 -38.594 1 83.56 511 LEU B C 1
ATOM 8986 O O . LEU B 1 511 ? 11.406 -16.906 -38.125 1 83.56 511 LEU B O 1
ATOM 8990 N N . ASP B 1 512 ? 10.492 -18.031 -39.812 1 83.81 512 ASP B N 1
ATOM 8991 C CA . ASP B 1 512 ? 10.898 -17.016 -40.781 1 83.81 512 ASP B CA 1
ATOM 8992 C C . ASP B 1 512 ? 9.82 -15.953 -40.938 1 83.81 512 ASP B C 1
ATOM 8994 O O . ASP B 1 512 ? 10.016 -14.969 -41.656 1 83.81 512 ASP B O 1
ATOM 8998 N N . GLU B 1 513 ? 8.805 -16.141 -40.219 1 85.25 513 GLU B N 1
ATOM 8999 C CA . GLU B 1 513 ? 7.715 -15.18 -40.375 1 85.25 513 GLU B CA 1
ATOM 9000 C C . GLU B 1 513 ? 8.062 -13.844 -39.688 1 85.25 513 GLU B C 1
ATOM 9002 O O . GLU B 1 513 ? 8.656 -13.82 -38.625 1 85.25 513 GLU B O 1
ATOM 9007 N N . VAL B 1 514 ? 7.781 -12.789 -40.438 1 74.81 514 VAL B N 1
ATOM 9008 C CA . VAL B 1 514 ? 7.93 -11.453 -39.844 1 74.81 514 VAL B CA 1
ATOM 9009 C C . VAL B 1 514 ? 6.57 -10.945 -39.375 1 74.81 514 VAL B C 1
ATOM 9011 O O . VAL B 1 514 ? 5.629 -10.836 -40.156 1 74.81 514 VAL B O 1
ATOM 9014 N N . VAL B 1 515 ? 6.449 -10.852 -38.062 1 79.56 515 VAL B N 1
ATOM 9015 C CA . VAL B 1 515 ? 5.164 -10.453 -37.5 1 79.56 515 VAL B CA 1
ATOM 9016 C C . VAL B 1 515 ? 5.359 -9.281 -36.531 1 79.56 515 VAL B C 1
ATOM 9018 O O . VAL B 1 515 ? 6.469 -9.047 -36.031 1 79.56 515 VAL B O 1
ATOM 9021 N N . GLU B 1 516 ? 4.223 -8.5 -36.469 1 76.94 516 GLU B N 1
ATOM 9022 C CA . GLU B 1 516 ? 4.176 -7.516 -35.406 1 76.94 516 GLU B CA 1
ATOM 9023 C C . GLU B 1 516 ? 4.137 -8.195 -34.031 1 76.94 516 GLU B C 1
ATOM 9025 O O . GLU B 1 516 ? 3.447 -9.203 -33.844 1 76.94 516 GLU B O 1
ATOM 9030 N N . GLU B 1 517 ? 5.004 -7.688 -33.156 1 80.62 517 GLU B N 1
ATOM 9031 C CA . GLU B 1 517 ? 5.055 -8.258 -31.812 1 80.62 517 GLU B CA 1
ATOM 9032 C C . GLU B 1 517 ? 3.926 -7.715 -30.953 1 80.62 517 GLU B C 1
ATOM 9034 O O . GLU B 1 517 ? 4.16 -6.91 -30.047 1 80.62 517 GLU B O 1
ATOM 9039 N N . LYS B 1 518 ? 2.85 -8.234 -31.234 1 87.69 518 LYS B N 1
ATOM 9040 C CA . LYS B 1 518 ? 1.696 -7.84 -30.422 1 87.69 518 LYS B CA 1
ATOM 9041 C C . LYS B 1 518 ? 1.854 -8.289 -28.984 1 87.69 518 LYS B C 1
ATOM 9043 O O . LYS B 1 518 ? 1.57 -7.527 -28.047 1 87.69 518 LYS B O 1
ATOM 9048 N N . TRP B 1 519 ? 2.225 -9.508 -28.844 1 95.25 519 TRP B N 1
ATOM 9049 C CA . TRP B 1 519 ? 2.617 -9.984 -27.516 1 95.25 519 TRP B CA 1
ATOM 9050 C C . TRP B 1 519 ? 4.062 -9.602 -27.219 1 95.25 519 TRP B C 1
ATOM 9052 O O . TRP B 1 519 ? 4.996 -10.242 -27.703 1 95.25 519 TRP B O 1
ATOM 9062 N N . GLN B 1 520 ? 4.211 -8.617 -26.359 1 95.06 520 GLN B N 1
ATOM 9063 C CA . GLN B 1 520 ? 5.535 -8.094 -26.062 1 95.06 520 GLN B CA 1
ATOM 9064 C C . GLN B 1 520 ? 6.27 -8.992 -25.062 1 95.06 520 GLN B C 1
ATOM 9066 O O . GLN B 1 520 ? 5.66 -9.547 -24.141 1 95.06 520 GLN B O 1
ATOM 9071 N N . LYS B 1 521 ? 7.547 -9.086 -25.25 1 95.75 521 LYS B N 1
ATOM 9072 C CA . LYS B 1 521 ? 8.406 -9.875 -24.375 1 95.75 521 LYS B CA 1
ATOM 9073 C C . LYS B 1 521 ? 8.508 -9.227 -22.984 1 95.75 521 LYS B C 1
ATOM 9075 O O . LYS B 1 521 ? 8.602 -8 -22.875 1 95.75 521 LYS B O 1
ATOM 9080 N N . TYR B 1 522 ? 8.469 -10.023 -22 1 96.88 522 TYR B N 1
ATOM 9081 C CA . TYR B 1 522 ? 8.75 -9.562 -20.641 1 96.88 522 TYR B CA 1
ATOM 9082 C C . TYR B 1 522 ? 10.227 -9.227 -20.484 1 96.88 522 TYR B C 1
ATOM 9084 O O . TYR B 1 522 ? 11.102 -10.039 -20.812 1 96.88 522 TYR B O 1
ATOM 9092 N N . THR B 1 523 ? 10.57 -8.031 -20 1 96.12 523 THR B N 1
ATOM 9093 C CA . THR B 1 523 ? 11.922 -7.633 -19.609 1 96.12 523 THR B CA 1
ATOM 9094 C C . THR B 1 523 ? 11.953 -7.16 -18.156 1 96.12 523 THR B C 1
ATOM 9096 O O . THR B 1 523 ? 10.93 -6.742 -17.609 1 96.12 523 THR B O 1
ATOM 9099 N N . PRO B 1 524 ? 13.086 -7.266 -17.562 1 91.75 524 PRO B N 1
ATOM 9100 C CA . PRO B 1 524 ? 13.188 -6.832 -16.156 1 91.75 524 PRO B CA 1
ATOM 9101 C C . PRO B 1 524 ? 12.797 -5.371 -15.969 1 91.75 524 PRO B C 1
ATOM 9103 O O . PRO B 1 524 ? 12.289 -4.996 -14.906 1 91.75 524 PRO B O 1
ATOM 9106 N N . SER B 1 525 ? 12.945 -4.527 -16.938 1 91.81 525 SER B N 1
ATOM 9107 C CA . SER B 1 525 ? 12.672 -3.102 -16.812 1 91.81 525 SER B CA 1
ATOM 9108 C C . SER B 1 525 ? 11.211 -2.791 -17.125 1 91.81 525 SER B C 1
ATOM 9110 O O . SER B 1 525 ? 10.57 -2.02 -16.406 1 91.81 525 SER B O 1
ATOM 9112 N N . GLU B 1 526 ? 10.641 -3.455 -18.172 1 93.12 526 GLU B N 1
ATOM 9113 C CA . GLU B 1 526 ? 9.312 -3.08 -18.625 1 93.12 526 GLU B CA 1
ATOM 9114 C C . GLU B 1 526 ? 8.234 -3.91 -17.938 1 93.12 526 GLU B C 1
ATOM 9116 O O . GLU B 1 526 ? 7.113 -3.436 -17.719 1 93.12 526 GLU B O 1
ATOM 9121 N N . LYS B 1 527 ? 8.547 -5.211 -17.641 1 94.56 527 LYS B N 1
ATOM 9122 C CA . LYS B 1 527 ? 7.652 -6.121 -16.938 1 94.56 527 LYS B CA 1
ATOM 9123 C C . LYS B 1 527 ? 6.305 -6.234 -17.641 1 94.56 527 LYS B C 1
ATOM 9125 O O . LYS B 1 527 ? 5.254 -6.125 -17.016 1 94.56 527 LYS B O 1
ATOM 9130 N N . HIS B 1 528 ? 6.355 -6.453 -18.938 1 94.31 528 HIS B N 1
ATOM 9131 C CA . HIS B 1 528 ? 5.172 -6.582 -19.766 1 94.31 528 HIS B CA 1
ATOM 9132 C C . HIS B 1 528 ? 4.375 -7.832 -19.406 1 94.31 528 HIS B C 1
ATOM 9134 O O . HIS B 1 528 ? 4.957 -8.875 -19.109 1 94.31 528 HIS B O 1
ATOM 9140 N N . ASN B 1 529 ? 3.064 -7.746 -19.453 1 94.69 529 ASN B N 1
ATOM 9141 C CA . ASN B 1 529 ? 2.121 -8.852 -19.359 1 94.69 529 ASN B CA 1
ATOM 9142 C C . ASN B 1 529 ? 0.999 -8.727 -20.375 1 94.69 529 ASN B C 1
ATOM 9144 O O . ASN B 1 529 ? 0.516 -7.629 -20.641 1 94.69 529 ASN B O 1
ATOM 9148 N N . PHE B 1 530 ? 0.682 -9.781 -21 1 96.44 530 PHE B N 1
ATOM 9149 C CA . PHE B 1 530 ? -0.343 -9.812 -22.047 1 96.44 530 PHE B CA 1
ATOM 9150 C C . PHE B 1 530 ? -1.689 -10.227 -21.453 1 96.44 530 PHE B C 1
ATOM 9152 O O . PHE B 1 530 ? -1.885 -11.383 -21.094 1 96.44 530 PHE B O 1
ATOM 9159 N N . VAL B 1 531 ? -2.639 -9.305 -21.391 1 97.44 531 VAL B N 1
ATOM 9160 C CA . VAL B 1 531 ? -3.951 -9.555 -20.797 1 97.44 531 VAL B CA 1
ATOM 9161 C C . VAL B 1 531 ? -4.855 -10.219 -21.828 1 97.44 531 VAL B C 1
ATOM 9163 O O . VAL B 1 531 ? -5.105 -9.656 -22.906 1 97.44 531 VAL B O 1
ATOM 9166 N N . ILE B 1 532 ? -5.355 -11.391 -21.484 1 97.69 532 ILE B N 1
ATOM 9167 C CA . ILE B 1 532 ? -6.137 -12.18 -22.422 1 97.69 532 ILE B CA 1
ATOM 9168 C C . ILE B 1 532 ? -7.605 -12.18 -22.016 1 97.69 532 ILE B C 1
ATOM 9170 O O . ILE B 1 532 ? -7.969 -12.766 -20.984 1 97.69 532 ILE B O 1
ATOM 9174 N N . SER B 1 533 ? -8.414 -11.594 -22.766 1 97.19 533 SER B N 1
ATOM 9175 C CA . SER B 1 533 ? -9.867 -11.586 -22.625 1 97.19 533 SER B CA 1
ATOM 9176 C C . SER B 1 533 ? -10.555 -11.094 -23.891 1 97.19 533 SER B C 1
ATOM 9178 O O . SER B 1 533 ? -9.891 -10.578 -24.797 1 97.19 533 SER B O 1
ATOM 9180 N N . ALA B 1 534 ? -11.859 -11.258 -23.875 1 95.75 534 ALA B N 1
ATOM 9181 C CA . ALA B 1 534 ? -12.648 -10.766 -25 1 95.75 534 ALA B CA 1
ATOM 9182 C C . ALA B 1 534 ? -12.641 -9.242 -25.062 1 95.75 534 ALA B C 1
ATOM 9184 O O . ALA B 1 534 ? -12.859 -8.648 -26.125 1 95.75 534 ALA B O 1
ATOM 9185 N N . ALA B 1 535 ? -12.391 -8.602 -23.953 1 91.62 535 ALA B N 1
ATOM 9186 C CA . ALA B 1 535 ? -12.344 -7.145 -23.906 1 91.62 535 ALA B CA 1
ATOM 9187 C C . ALA B 1 535 ? -11.07 -6.609 -24.562 1 91.62 535 ALA B C 1
ATOM 9189 O O . ALA B 1 535 ? -11.062 -5.504 -25.094 1 91.62 535 ALA B O 1
ATOM 9190 N N . THR B 1 536 ? -10.016 -7.348 -24.5 1 90.31 536 THR B N 1
ATOM 9191 C CA . THR B 1 536 ? -8.719 -6.883 -24.984 1 90.31 536 THR B CA 1
ATOM 9192 C C . THR B 1 536 ? -8.43 -7.434 -26.375 1 90.31 536 THR B C 1
ATOM 9194 O O . THR B 1 536 ? -7.598 -6.895 -27.109 1 90.31 536 THR B O 1
ATOM 9197 N N . LEU B 1 537 ? -8.969 -8.547 -26.703 1 86.88 537 LEU B N 1
ATOM 9198 C CA . LEU B 1 537 ? -8.734 -9.211 -27.984 1 86.88 537 LEU B CA 1
ATOM 9199 C C . LEU B 1 537 ? -10 -9.234 -28.828 1 86.88 537 LEU B C 1
ATOM 9201 O O . LEU B 1 537 ? -11.109 -9.32 -28.297 1 86.88 537 LEU B O 1
ATOM 9205 N N . PRO B 1 538 ? -9.883 -9.086 -30.109 1 79.06 538 PRO B N 1
ATOM 9206 C CA . PRO B 1 538 ? -8.664 -8.953 -30.891 1 79.06 538 PRO B CA 1
ATOM 9207 C C . PRO B 1 538 ? -8.266 -7.496 -31.125 1 79.06 538 PRO B C 1
ATOM 9209 O O . PRO B 1 538 ? -7.137 -7.219 -31.547 1 79.06 538 PRO B O 1
ATOM 9212 N N . ASP B 1 539 ? -9.172 -6.496 -30.734 1 79.31 539 ASP B N 1
ATOM 9213 C CA . ASP B 1 539 ? -8.969 -5.117 -31.172 1 79.31 539 ASP B CA 1
ATOM 9214 C C . ASP B 1 539 ? -8.594 -4.219 -29.984 1 79.31 539 ASP B C 1
ATOM 9216 O O . ASP B 1 539 ? -8.242 -3.055 -30.172 1 79.31 539 ASP B O 1
ATOM 9220 N N . GLY B 1 540 ? -8.633 -4.773 -28.812 1 84.56 540 GLY B N 1
ATOM 9221 C CA . GLY B 1 540 ? -8.305 -3.955 -27.656 1 84.56 540 GLY B CA 1
ATOM 9222 C C . GLY B 1 540 ? -6.816 -3.859 -27.391 1 84.56 540 GLY B C 1
ATOM 9223 O O . GLY B 1 540 ? -6.004 -4.125 -28.281 1 84.56 540 GLY B O 1
ATOM 9224 N N . GLU B 1 541 ? -6.496 -3.236 -26.172 1 88.25 541 GLU B N 1
ATOM 9225 C CA . GLU B 1 541 ? -5.102 -3.123 -25.766 1 88.25 541 GLU B CA 1
ATOM 9226 C C . GLU B 1 541 ? -4.754 -4.18 -24.719 1 88.25 541 GLU B C 1
ATOM 9228 O O . GLU B 1 541 ? -5.051 -4.016 -23.531 1 88.25 541 GLU B O 1
ATOM 9233 N N . PRO B 1 542 ? -4.043 -5.176 -25.188 1 90.44 542 PRO B N 1
ATOM 9234 C CA . PRO B 1 542 ? -3.801 -6.289 -24.266 1 90.44 542 PRO B CA 1
ATOM 9235 C C . PRO B 1 542 ? -2.533 -6.105 -23.438 1 90.44 542 PRO B C 1
ATOM 9237 O O . PRO B 1 542 ? -2.346 -6.793 -22.422 1 90.44 542 PRO B O 1
ATOM 9240 N N . ASN B 1 543 ? -1.693 -5.184 -23.859 1 90.88 543 ASN B N 1
ATOM 9241 C CA . ASN B 1 543 ? -0.419 -5.074 -23.156 1 90.88 543 ASN B CA 1
ATOM 9242 C C . ASN B 1 543 ? -0.541 -4.203 -21.906 1 90.88 543 ASN B C 1
ATOM 9244 O O . ASN B 1 543 ? -1.115 -3.115 -21.953 1 90.88 543 ASN B O 1
ATOM 9248 N N . SER B 1 544 ? -0.153 -4.742 -20.844 1 92.56 544 SER B N 1
ATOM 9249 C CA . SER B 1 544 ? -0.064 -4.059 -19.562 1 92.56 544 SER B CA 1
ATOM 9250 C C . SER B 1 544 ? 1.315 -4.234 -18.938 1 92.56 544 SER B C 1
ATOM 9252 O O . SER B 1 544 ? 2.164 -4.945 -19.484 1 92.56 544 SER B O 1
ATOM 9254 N N . ARG B 1 545 ? 1.595 -3.41 -17.812 1 91 545 ARG B N 1
ATOM 9255 C CA . ARG B 1 545 ? 2.916 -3.482 -17.203 1 91 545 ARG B CA 1
ATOM 9256 C C . ARG B 1 545 ? 2.812 -3.484 -15.672 1 91 545 ARG B C 1
ATOM 9258 O O . ARG B 1 545 ? 1.938 -2.828 -15.109 1 91 545 ARG B O 1
ATOM 9265 N N . GLY B 1 546 ? 3.746 -4.152 -15.133 1 82.56 546 GLY B N 1
ATOM 9266 C CA . GLY B 1 546 ? 4.07 -4.062 -13.719 1 82.56 546 GLY B CA 1
ATOM 9267 C C . GLY B 1 546 ? 2.861 -4.25 -12.82 1 82.56 546 GLY B C 1
ATOM 9268 O O . GLY B 1 546 ? 2.619 -3.443 -11.914 1 82.56 546 GLY B O 1
ATOM 9269 N N . SER B 1 547 ? 2.156 -5.273 -12.891 1 81.81 547 SER B N 1
ATOM 9270 C CA . SER B 1 547 ? 0.985 -5.5 -12.055 1 81.81 547 SER B CA 1
ATOM 9271 C C . SER B 1 547 ? 1.385 -6.039 -10.68 1 81.81 547 SER B C 1
ATOM 9273 O O . SER B 1 547 ? 2.227 -6.934 -10.578 1 81.81 547 SER B O 1
ATOM 9275 N N . ARG B 1 548 ? 0.918 -5.469 -9.609 1 90.56 548 ARG B N 1
ATOM 9276 C CA . ARG B 1 548 ? 0.966 -5.941 -8.227 1 90.56 548 ARG B CA 1
ATOM 9277 C C . ARG B 1 548 ? 2.402 -6 -7.719 1 90.56 548 ARG B C 1
ATOM 9279 O O . ARG B 1 548 ? 2.75 -6.879 -6.93 1 90.56 548 ARG B O 1
ATOM 9286 N N . LEU B 1 549 ? 3.33 -5.113 -8.219 1 92.56 549 LEU B N 1
ATOM 9287 C CA . LEU B 1 549 ? 4.746 -5.148 -7.867 1 92.56 549 LEU B CA 1
ATOM 9288 C C . LEU B 1 549 ? 4.941 -4.969 -6.367 1 92.56 549 LEU B C 1
ATOM 9290 O O . LEU B 1 549 ? 5.73 -5.691 -5.75 1 92.56 549 LEU B O 1
ATOM 9294 N N . ASP B 1 550 ? 4.246 -4.051 -5.77 1 94.5 550 ASP B N 1
ATOM 9295 C CA . ASP B 1 550 ? 4.387 -3.773 -4.344 1 94.5 550 ASP B CA 1
ATOM 9296 C C . ASP B 1 550 ? 3.842 -4.926 -3.504 1 94.5 550 ASP B C 1
ATOM 9298 O O . ASP B 1 550 ? 4.406 -5.266 -2.461 1 94.5 550 ASP B O 1
ATOM 9302 N N . TYR B 1 551 ? 2.727 -5.59 -3.939 1 96.75 551 TYR B N 1
ATOM 9303 C CA . TYR B 1 551 ? 2.186 -6.746 -3.236 1 96.75 551 TYR B CA 1
ATOM 9304 C C . TYR B 1 551 ? 3.162 -7.918 -3.279 1 96.75 551 TYR B C 1
ATOM 9306 O O . TYR B 1 551 ? 3.336 -8.625 -2.285 1 96.75 551 TYR B O 1
ATOM 9314 N N . CYS B 1 552 ? 3.777 -8.117 -4.441 1 97 552 CYS B N 1
ATOM 9315 C CA . CYS B 1 552 ? 4.715 -9.227 -4.57 1 97 552 CYS B CA 1
ATOM 9316 C C . CYS B 1 552 ? 5.977 -8.969 -3.758 1 97 552 CYS B C 1
ATOM 9318 O O . CYS B 1 552 ? 6.551 -9.891 -3.182 1 97 552 CYS B O 1
ATOM 9320 N N . ALA B 1 553 ? 6.449 -7.684 -3.717 1 94.94 553 ALA B N 1
ATOM 9321 C CA . ALA B 1 553 ? 7.566 -7.34 -2.846 1 94.94 553 ALA B CA 1
ATOM 9322 C C . ALA B 1 553 ? 7.207 -7.555 -1.378 1 94.94 553 ALA B C 1
ATOM 9324 O O . ALA B 1 553 ? 8.055 -7.953 -0.575 1 94.94 553 ALA B O 1
ATOM 9325 N N . PHE B 1 554 ? 5.98 -7.234 -0.992 1 97.69 554 PHE B N 1
ATOM 9326 C CA . PHE B 1 554 ? 5.457 -7.457 0.351 1 97.69 554 PHE B CA 1
ATOM 9327 C C . PHE B 1 554 ? 5.613 -8.914 0.761 1 97.69 554 PHE B C 1
ATOM 9329 O O . PHE B 1 554 ? 6.137 -9.211 1.837 1 97.69 554 PHE B O 1
ATOM 9336 N N . TRP B 1 555 ? 5.262 -9.867 -0.115 1 96.25 555 TRP B N 1
ATOM 9337 C CA . TRP B 1 555 ? 5.312 -11.289 0.182 1 96.25 555 TRP B CA 1
ATOM 9338 C C . TRP B 1 555 ? 6.742 -11.82 0.075 1 96.25 555 TRP B C 1
ATOM 9340 O O . TRP B 1 555 ? 7.125 -12.734 0.802 1 96.25 555 TRP B O 1
ATOM 9350 N N . ARG B 1 556 ? 7.535 -11.289 -0.823 1 92.31 556 ARG B N 1
ATOM 9351 C CA . ARG B 1 556 ? 8.867 -11.812 -1.101 1 92.31 556 ARG B CA 1
ATOM 9352 C C . ARG B 1 556 ? 9.883 -11.289 -0.087 1 92.31 556 ARG B C 1
ATOM 9354 O O . ARG B 1 556 ? 10.797 -12.016 0.313 1 92.31 556 ARG B O 1
ATOM 9361 N N . GLU B 1 557 ? 9.703 -9.992 0.333 1 90.44 557 GLU B N 1
ATOM 9362 C CA . GLU B 1 557 ? 10.75 -9.336 1.104 1 90.44 557 GLU B CA 1
ATOM 9363 C C . GLU B 1 557 ? 10.258 -8.961 2.498 1 90.44 557 GLU B C 1
ATOM 9365 O O . GLU B 1 557 ? 10.852 -9.359 3.502 1 90.44 557 GLU B O 1
ATOM 9370 N N . TYR B 1 558 ? 9.164 -8.266 2.588 1 94.44 558 TYR B N 1
ATOM 9371 C CA . TYR B 1 558 ? 8.766 -7.664 3.854 1 94.44 558 TYR B CA 1
ATOM 9372 C C . TYR B 1 558 ? 8.312 -8.727 4.844 1 94.44 558 TYR B C 1
ATOM 9374 O O . TYR B 1 558 ? 8.781 -8.766 5.984 1 94.44 558 TYR B O 1
ATOM 9382 N N . ILE B 1 559 ? 7.379 -9.648 4.441 1 94.12 559 ILE B N 1
ATOM 9383 C CA . ILE B 1 559 ? 6.746 -10.602 5.344 1 94.12 559 ILE B CA 1
ATOM 9384 C C . ILE B 1 559 ? 7.793 -11.562 5.898 1 94.12 559 ILE B C 1
ATOM 9386 O O . ILE B 1 559 ? 7.883 -11.758 7.113 1 94.12 559 ILE B O 1
ATOM 9390 N N . PRO B 1 560 ? 8.641 -12.156 5.027 1 89.06 560 PRO B N 1
ATOM 9391 C CA . PRO B 1 560 ? 9.625 -13.086 5.59 1 89.06 560 PRO B CA 1
ATOM 9392 C C . PRO B 1 560 ? 10.562 -12.422 6.598 1 89.06 560 PRO B C 1
ATOM 9394 O O . PRO B 1 560 ? 10.875 -13.008 7.637 1 89.06 560 PRO B O 1
ATOM 9397 N N . ASN B 1 561 ? 10.992 -11.18 6.305 1 86.81 561 ASN B N 1
ATOM 9398 C CA . ASN B 1 561 ? 11.867 -10.453 7.223 1 86.81 561 ASN B CA 1
ATOM 9399 C C . ASN B 1 561 ? 11.156 -10.141 8.539 1 86.81 561 ASN B C 1
ATOM 9401 O O . ASN B 1 561 ? 11.75 -10.289 9.609 1 86.81 561 ASN B O 1
ATOM 9405 N N . LEU B 1 562 ? 9.922 -9.688 8.477 1 90.06 562 LEU B N 1
ATOM 9406 C CA . LEU B 1 562 ? 9.133 -9.359 9.656 1 90.06 562 LEU B CA 1
ATOM 9407 C C . LEU B 1 562 ? 8.938 -10.586 10.539 1 90.06 562 LEU B C 1
ATOM 9409 O O . LEU B 1 562 ? 9.156 -10.531 11.75 1 90.06 562 LEU B O 1
ATOM 9413 N N . VAL B 1 563 ? 8.539 -11.727 9.93 1 87 563 VAL B N 1
ATOM 9414 C CA . VAL B 1 563 ? 8.227 -12.945 10.664 1 87 563 VAL B CA 1
ATOM 9415 C C . VAL B 1 563 ? 9.5 -13.5 11.305 1 87 563 VAL B C 1
ATOM 9417 O O . VAL B 1 563 ? 9.484 -13.906 12.469 1 87 563 VAL B O 1
ATOM 9420 N N . THR B 1 564 ? 10.609 -13.477 10.547 1 81.44 564 THR B N 1
ATOM 9421 C CA . THR B 1 564 ? 11.867 -14 11.062 1 81.44 564 THR B CA 1
ATOM 9422 C C . THR B 1 564 ? 12.375 -13.156 12.227 1 81.44 564 THR B C 1
ATOM 9424 O O . THR B 1 564 ? 12.82 -13.695 13.242 1 81.44 564 THR B O 1
ATOM 9427 N N . THR B 1 565 ? 12.305 -11.859 12.156 1 80.75 565 THR B N 1
ATOM 9428 C CA . THR B 1 565 ? 12.883 -10.961 13.156 1 80.75 565 THR B CA 1
ATOM 9429 C C . THR B 1 565 ? 11.977 -10.852 14.375 1 80.75 565 THR B C 1
ATOM 9431 O O . THR B 1 565 ? 12.422 -10.422 15.445 1 80.75 565 THR B O 1
ATOM 9434 N N . THR B 1 566 ? 10.68 -11.227 14.266 1 83.81 566 THR B N 1
ATOM 9435 C CA . THR B 1 566 ? 9.758 -11.156 15.391 1 83.81 566 THR B CA 1
ATOM 9436 C C . THR B 1 566 ? 9.523 -12.539 15.984 1 83.81 566 THR B C 1
ATOM 9438 O O . THR B 1 566 ? 8.664 -12.711 16.844 1 83.81 566 THR B O 1
ATOM 9441 N N . ALA B 1 567 ? 10.109 -13.578 15.523 1 74.38 567 ALA B N 1
ATOM 9442 C CA . ALA B 1 567 ? 9.859 -14.977 15.859 1 74.38 567 ALA B CA 1
ATOM 9443 C C . ALA B 1 567 ? 9.953 -15.203 17.375 1 74.38 567 ALA B C 1
ATOM 9445 O O . ALA B 1 567 ? 9.219 -16.016 17.922 1 74.38 567 ALA B O 1
ATOM 9446 N N . ASP B 1 568 ? 10.695 -14.469 18.031 1 65.44 568 ASP B N 1
ATOM 9447 C CA . ASP B 1 568 ? 10.938 -14.719 19.453 1 65.44 568 ASP B CA 1
ATOM 9448 C C . ASP B 1 568 ? 10 -13.891 20.328 1 65.44 568 ASP B C 1
ATOM 9450 O O . ASP B 1 568 ? 10.023 -14.008 21.547 1 65.44 568 ASP B O 1
ATOM 9454 N N . ILE B 1 569 ? 9.227 -13.141 19.859 1 68.44 569 ILE B N 1
ATOM 9455 C CA . ILE B 1 569 ? 8.312 -12.297 20.625 1 68.44 569 ILE B CA 1
ATOM 9456 C C . ILE B 1 569 ? 7.008 -13.047 20.859 1 68.44 569 ILE B C 1
ATOM 9458 O O . ILE B 1 569 ? 6.258 -13.32 19.922 1 68.44 569 ILE B O 1
ATOM 9462 N N . LYS B 1 570 ? 6.746 -13.492 22.188 1 64.62 570 LYS B N 1
ATOM 9463 C CA . LYS B 1 570 ? 5.594 -14.32 22.531 1 64.62 570 LYS B CA 1
ATOM 9464 C C . LYS B 1 570 ? 4.297 -13.523 22.422 1 64.62 570 LYS B C 1
ATOM 9466 O O . LYS B 1 570 ? 4.266 -12.336 22.75 1 64.62 570 LYS B O 1
ATOM 9471 N N . GLU B 1 571 ? 3.244 -14.219 21.922 1 57.62 571 GLU B N 1
ATOM 9472 C CA . GLU B 1 571 ? 1.928 -13.617 21.734 1 57.62 571 GLU B CA 1
ATOM 9473 C C . GLU B 1 571 ? 1.429 -12.969 23.016 1 57.62 571 GLU B C 1
ATOM 9475 O O . GLU B 1 571 ? 0.827 -11.891 22.984 1 57.62 571 GLU B O 1
ATOM 9480 N N . GLU B 1 572 ? 1.559 -13.664 24.031 1 47.12 572 GLU B N 1
ATOM 9481 C CA . GLU B 1 572 ? 1.135 -13.133 25.312 1 47.12 572 GLU B CA 1
ATOM 9482 C C . GLU B 1 572 ? 1.845 -11.82 25.625 1 47.12 572 GLU B C 1
ATOM 9484 O O . GLU B 1 572 ? 1.236 -10.891 26.156 1 47.12 572 GLU B O 1
ATOM 9489 N N . GLU B 1 573 ? 3.086 -11.781 25.297 1 58.78 573 GLU B N 1
ATOM 9490 C CA . GLU B 1 573 ? 3.863 -10.562 25.5 1 58.78 573 GLU B CA 1
ATOM 9491 C C . GLU B 1 573 ? 3.355 -9.438 24.609 1 58.78 573 GLU B C 1
ATOM 9493 O O . GLU B 1 573 ? 3.248 -8.289 25.047 1 58.78 573 GLU B O 1
ATOM 9498 N N . GLN B 1 574 ? 2.916 -9.797 23.562 1 56.09 574 GLN B N 1
ATOM 9499 C CA . GLN B 1 574 ? 2.383 -8.812 22.625 1 56.09 574 GLN B CA 1
ATOM 9500 C C . GLN B 1 574 ? 1.076 -8.219 23.141 1 56.09 574 GLN B C 1
ATOM 9502 O O . GLN B 1 574 ? 0.892 -6.996 23.125 1 56.09 574 GLN B O 1
ATOM 9507 N N . LYS B 1 575 ? 0.183 -9.102 23.641 1 58.94 575 LYS B N 1
ATOM 9508 C CA . LYS B 1 575 ? -1.11 -8.68 24.172 1 58.94 575 LYS B CA 1
ATOM 9509 C C . LYS B 1 575 ? -0.937 -7.758 25.375 1 58.94 575 LYS B C 1
ATOM 9511 O O . LYS B 1 575 ? -1.646 -6.758 25.5 1 58.94 575 LYS B O 1
ATOM 9516 N N . TRP B 1 576 ? -0.059 -8.125 26.203 1 54.88 576 TRP B N 1
ATOM 9517 C CA . TRP B 1 576 ? 0.214 -7.301 27.375 1 54.88 576 TRP B CA 1
ATOM 9518 C C . TRP B 1 576 ? 0.725 -5.926 26.969 1 54.88 576 TRP B C 1
ATOM 9520 O O . TRP B 1 576 ? 0.281 -4.906 27.5 1 54.88 576 TRP B O 1
ATOM 9530 N N . LYS B 1 577 ? 1.553 -5.898 25.969 1 58.06 577 LYS B N 1
ATOM 9531 C CA . LYS B 1 577 ? 2.135 -4.641 25.5 1 58.06 577 LYS B CA 1
ATOM 9532 C C . LYS B 1 577 ? 1.077 -3.754 24.859 1 58.06 577 LYS B C 1
ATOM 9534 O O . LYS B 1 577 ? 1.038 -2.547 25.109 1 58.06 577 LYS B O 1
ATOM 9539 N N . GLU B 1 578 ? 0.198 -4.352 24.141 1 60 578 GLU B N 1
ATOM 9540 C CA . GLU B 1 578 ? -0.893 -3.621 23.5 1 60 578 GLU B CA 1
ATOM 9541 C C . GLU B 1 578 ? -1.868 -3.07 24.531 1 60 578 GLU B C 1
ATOM 9543 O O . GLU B 1 578 ? -2.264 -1.905 24.469 1 60 578 GLU B O 1
ATOM 9548 N N . GLU B 1 579 ? -2.377 -3.846 25.453 1 57.12 579 GLU B N 1
ATOM 9549 C CA . GLU B 1 579 ? -3.318 -3.449 26.5 1 57.12 579 GLU B CA 1
ATOM 9550 C C . GLU B 1 579 ? -2.721 -2.373 27.406 1 57.12 579 GLU B C 1
ATOM 9552 O O . GLU B 1 579 ? -3.404 -1.415 27.766 1 57.12 579 GLU B O 1
ATOM 9557 N N . PHE B 1 580 ? -1.5 -2.578 27.688 1 55.94 580 PHE B N 1
ATOM 9558 C CA . PHE B 1 580 ? -0.825 -1.592 28.531 1 55.94 580 PHE B CA 1
ATOM 9559 C C . PHE B 1 580 ? -0.722 -0.252 27.812 1 55.94 580 PHE B C 1
ATOM 9561 O O . PHE B 1 580 ? -0.958 0.8 28.406 1 55.94 580 PHE B O 1
ATOM 9568 N N . HIS B 1 581 ? -0.376 -0.279 26.625 1 58.25 581 HIS B N 1
ATOM 9569 C CA . HIS B 1 581 ? -0.286 0.947 25.828 1 58.25 581 HIS B CA 1
ATOM 9570 C C . HIS B 1 581 ? -1.639 1.646 25.75 1 58.25 581 HIS B C 1
ATOM 9572 O O . HIS B 1 581 ? -1.729 2.859 25.938 1 58.25 581 HIS B O 1
ATOM 9578 N N . ARG B 1 582 ? -2.66 0.861 25.484 1 62.38 582 ARG B N 1
ATOM 9579 C CA . ARG B 1 582 ? -4.02 1.389 25.453 1 62.38 582 ARG B CA 1
ATOM 9580 C C . ARG B 1 582 ? -4.414 1.973 26.812 1 62.38 582 ARG B C 1
ATOM 9582 O O . ARG B 1 582 ? -5.008 3.051 26.875 1 62.38 582 ARG B O 1
ATOM 9589 N N . TRP B 1 583 ? -4.18 1.241 27.766 1 58.22 583 TRP B N 1
ATOM 9590 C CA . TRP B 1 583 ? -4.52 1.661 29.125 1 58.22 583 TRP B CA 1
ATOM 9591 C C . TRP B 1 583 ? -3.77 2.934 29.5 1 58.22 583 TRP B C 1
ATOM 9593 O O . TRP B 1 583 ? -4.363 3.879 30.031 1 58.22 583 TRP B O 1
ATOM 9603 N N . SER B 1 584 ? -2.529 3.039 29.172 1 56.75 584 SER B N 1
ATOM 9604 C CA . SER B 1 584 ? -1.667 4.133 29.609 1 56.75 584 SER B CA 1
ATOM 9605 C C . SER B 1 584 ? -1.878 5.379 28.75 1 56.75 584 SER B C 1
ATOM 9607 O O . SER B 1 584 ? -1.735 6.504 29.25 1 56.75 584 SER B O 1
ATOM 9609 N N . THR B 1 585 ? -2.203 5.109 27.531 1 55 585 THR B N 1
ATOM 9610 C CA . THR B 1 585 ? -2.26 6.262 26.641 1 55 585 THR B CA 1
ATOM 9611 C C . THR B 1 585 ? -3.695 6.754 26.484 1 55 585 THR B C 1
ATOM 9613 O O . THR B 1 585 ? -3.924 7.922 26.156 1 55 585 THR B O 1
ATOM 9616 N N . LYS B 1 586 ? -4.633 5.824 26.703 1 60 586 LYS B N 1
ATOM 9617 C CA . LYS B 1 586 ? -6.031 6.191 26.516 1 60 586 LYS B CA 1
ATOM 9618 C C . LYS B 1 586 ? -6.781 6.207 27.844 1 60 586 LYS B C 1
ATOM 9620 O O . LYS B 1 586 ? -7.191 7.27 28.312 1 60 586 LYS B O 1
ATOM 9625 N N . TYR B 1 587 ? -6.934 5.023 28.469 1 54.62 587 TYR B N 1
ATOM 9626 C CA . TYR B 1 587 ? -7.832 4.867 29.594 1 54.62 587 TYR B CA 1
ATOM 9627 C C . TYR B 1 587 ? -7.348 5.688 30.797 1 54.62 587 TYR B C 1
ATOM 9629 O O . TYR B 1 587 ? -8.133 6.383 31.438 1 54.62 587 TYR B O 1
ATOM 9637 N N . MET B 1 588 ? -6.16 5.676 31.078 1 56.97 588 MET B N 1
ATOM 9638 C CA . MET B 1 588 ? -5.625 6.414 32.219 1 56.97 588 MET B CA 1
ATOM 9639 C C . MET B 1 588 ? -5.746 7.918 32 1 56.97 588 MET B C 1
ATOM 9641 O O . MET B 1 588 ? -6.078 8.664 32.906 1 56.97 588 MET B O 1
ATOM 9645 N N . VAL B 1 589 ? -5.551 8.281 30.797 1 52.34 589 VAL B N 1
ATOM 9646 C CA . VAL B 1 589 ? -5.637 9.703 30.469 1 52.34 589 VAL B CA 1
ATOM 9647 C C . VAL B 1 589 ? -7.09 10.164 30.547 1 52.34 589 VAL B C 1
ATOM 9649 O O . VAL B 1 589 ? -7.383 11.203 31.156 1 52.34 589 VAL B O 1
ATOM 9652 N N . ASP B 1 590 ? -7.941 9.312 29.938 1 57.38 590 ASP B N 1
ATOM 9653 C CA . ASP B 1 590 ? -9.367 9.609 30 1 57.38 590 ASP B CA 1
ATOM 9654 C C . ASP B 1 590 ? -9.867 9.641 31.438 1 57.38 590 ASP B C 1
ATOM 9656 O O . ASP B 1 590 ? -10.633 10.531 31.828 1 57.38 590 ASP B O 1
ATOM 9660 N N . TRP B 1 591 ? -9.555 8.609 32.219 1 54.72 591 TRP B N 1
ATOM 9661 C CA . TRP B 1 591 ? -9.984 8.523 33.594 1 54.72 591 TRP B CA 1
ATOM 9662 C C . TRP B 1 591 ? -9.508 9.734 34.406 1 54.72 591 TRP B C 1
ATOM 9664 O O . TRP B 1 591 ? -10.266 10.312 35.188 1 54.72 591 TRP B O 1
ATOM 9674 N N . LYS B 1 592 ? -8.352 10.078 34.156 1 55.97 592 LYS B N 1
ATOM 9675 C CA . LYS B 1 592 ? -7.805 11.25 34.812 1 55.97 592 LYS B CA 1
ATOM 9676 C C . LYS B 1 592 ? -8.617 12.5 34.469 1 55.97 592 LYS B C 1
ATOM 9678 O O . LYS B 1 592 ? -8.953 13.281 35.375 1 55.97 592 LYS B O 1
ATOM 9683 N N . ALA B 1 593 ? -8.945 12.531 33.281 1 55.19 593 ALA B N 1
ATOM 9684 C CA . ALA B 1 593 ? -9.734 13.672 32.844 1 55.19 593 ALA B CA 1
ATOM 9685 C C . ALA B 1 593 ? -11.125 13.664 33.469 1 55.19 593 ALA B C 1
ATOM 9687 O O . ALA B 1 593 ? -11.594 14.695 33.938 1 55.19 593 ALA B O 1
ATOM 9688 N N . GLU B 1 594 ? -11.719 12.523 33.406 1 56.56 594 GLU B N 1
ATOM 9689 C CA . GLU B 1 594 ? -13.047 12.375 33.969 1 56.56 594 GLU B CA 1
ATOM 9690 C C . GLU B 1 594 ? -13.008 12.609 35.5 1 56.56 594 GLU B C 1
ATOM 9692 O O . GLU B 1 594 ? -13.922 13.227 36.062 1 56.56 594 GLU B O 1
ATOM 9697 N N . PHE B 1 595 ? -12.086 12.148 36.094 1 54.78 595 PHE B N 1
ATOM 9698 C CA . PHE B 1 595 ? -11.914 12.328 37.531 1 54.78 595 PHE B CA 1
ATOM 9699 C C . PHE B 1 595 ? -11.727 13.797 37.875 1 54.78 595 PHE B C 1
ATOM 9701 O O . PHE B 1 595 ? -12.367 14.32 38.781 1 54.78 595 PHE B O 1
ATOM 9708 N N . ASN B 1 596 ? -10.938 14.391 37.156 1 53.62 596 ASN B N 1
ATOM 9709 C CA . ASN B 1 596 ? -10.703 15.812 37.375 1 53.62 596 ASN B CA 1
ATOM 9710 C C . ASN B 1 596 ? -11.977 16.625 37.156 1 53.62 596 ASN B C 1
ATOM 9712 O O . ASN B 1 596 ? -12.266 17.547 37.906 1 53.62 596 ASN B O 1
ATOM 9716 N N . HIS B 1 597 ? -12.633 16.234 36.094 1 55.06 597 HIS B N 1
ATOM 9717 C CA . HIS B 1 597 ? -13.922 16.859 35.844 1 55.06 597 HIS B CA 1
ATOM 9718 C C . HIS B 1 597 ? -14.891 16.656 37 1 55.06 597 HIS B C 1
ATOM 9720 O O . HIS B 1 597 ? -15.609 17.578 37.375 1 55.06 597 HIS B O 1
ATOM 9726 N N . TYR B 1 598 ? -14.992 15.477 37.406 1 52.47 598 TYR B N 1
ATOM 9727 C CA . TYR B 1 598 ? -15.844 15.133 38.562 1 52.47 598 TYR B CA 1
ATOM 9728 C C . TYR B 1 598 ? -15.484 15.961 39.781 1 52.47 598 TYR B C 1
ATOM 9730 O O . TYR B 1 598 ? -16.359 16.5 40.438 1 52.47 598 TYR B O 1
ATOM 9738 N N . VAL B 1 599 ? -14.352 16.141 40.062 1 52.72 599 VAL B N 1
ATOM 9739 C CA . VAL B 1 599 ? -13.883 16.875 41.219 1 52.72 599 VAL B CA 1
ATOM 9740 C C . VAL B 1 599 ? -14.164 18.359 41.062 1 52.72 599 VAL B C 1
ATOM 9742 O O . VAL B 1 599 ? -14.562 19.031 42.031 1 52.72 599 VAL B O 1
ATOM 9745 N N . THR B 1 600 ? -14.031 18.844 39.938 1 47.34 600 THR B N 1
ATOM 9746 C CA . THR B 1 600 ? -14.227 20.266 39.688 1 47.34 600 THR B CA 1
ATOM 9747 C C . THR B 1 600 ? -15.703 20.625 39.75 1 47.34 600 THR B C 1
ATOM 9749 O O . THR B 1 600 ? -16.078 21.703 40.219 1 47.34 600 THR B O 1
ATOM 9752 N N . ASN B 1 601 ? -16.547 19.844 39.219 1 45.94 601 ASN B N 1
ATOM 9753 C CA . ASN B 1 601 ? -17.969 20.141 39.188 1 45.94 601 ASN B CA 1
ATOM 9754 C C . ASN B 1 601 ? -18.672 19.781 40.469 1 45.94 601 ASN B C 1
ATOM 9756 O O . ASN B 1 601 ? -19.891 19.938 40.594 1 45.94 601 ASN B O 1
ATOM 9760 N N . ARG B 1 602 ? -18.172 19.234 41.344 1 50.78 602 ARG B N 1
ATOM 9761 C CA . ARG B 1 602 ? -18.719 18.938 42.656 1 50.78 602 ARG B CA 1
ATOM 9762 C C . ARG B 1 602 ? -19.109 20.219 43.406 1 50.78 602 ARG B C 1
ATOM 9764 O O . ARG B 1 602 ? -20.062 20.234 44.188 1 50.78 602 ARG B O 1
ATOM 9771 N N . GLY B 1 603 ? -18.5 21.312 43.219 1 42.72 603 GLY B N 1
ATOM 9772 C CA . GLY B 1 603 ? -18.891 22.5 43.969 1 42.72 603 GLY B CA 1
ATOM 9773 C C . GLY B 1 603 ? -20.203 23.094 43.5 1 42.72 603 GLY B C 1
ATOM 9774 O O . GLY B 1 603 ? -20.781 23.953 44.188 1 42.72 603 GLY B O 1
ATOM 9775 N N . GLN B 1 604 ? -20.656 22.844 42.312 1 40.59 604 GLN B N 1
ATOM 9776 C CA . GLN B 1 604 ? -21.766 23.688 41.844 1 40.59 604 GLN B CA 1
ATOM 9777 C C . GLN B 1 604 ? -23.109 23.062 42.188 1 40.59 604 GLN B C 1
ATOM 9779 O O . GLN B 1 604 ? -24.141 23.734 42.188 1 40.59 604 GLN B O 1
ATOM 9784 N N . GLY B 1 605 ? -23.281 21.812 42.594 1 37 605 GLY B N 1
ATOM 9785 C CA . GLY B 1 605 ? -24.625 21.266 42.688 1 37 605 GLY B CA 1
ATOM 9786 C C . GLY B 1 605 ? -25.297 21.578 44 1 37 605 GLY B C 1
ATOM 9787 O O . GLY B 1 605 ? -26.5 21.312 44.156 1 37 605 GLY B O 1
ATOM 9788 N N . CYS B 1 606 ? -24.688 21.828 45.062 1 35.16 606 CYS B N 1
ATOM 9789 C CA . CYS B 1 606 ? -25.531 21.844 46.25 1 35.16 606 CYS B CA 1
ATOM 9790 C C . CYS B 1 606 ? -26.219 23.188 46.438 1 35.16 606 CYS B C 1
ATOM 9792 O O . CYS B 1 606 ? -27.047 23.359 47.312 1 35.16 606 CYS B O 1
ATOM 9794 N N . ASP B 1 607 ? -25.859 24.25 45.812 1 31.11 607 ASP B N 1
ATOM 9795 C CA . ASP B 1 607 ? -26.453 25.5 46.25 1 31.11 607 ASP B CA 1
ATOM 9796 C C . ASP B 1 607 ? -27.844 25.688 45.656 1 31.11 607 ASP B C 1
ATOM 9798 O O . ASP B 1 607 ? -28.516 26.703 45.906 1 31.11 607 ASP B O 1
ATOM 9802 N N . ALA B 1 608 ? -28.266 24.906 44.562 1 36.56 608 ALA B N 1
ATOM 9803 C CA . ALA B 1 608 ? -29.484 25.438 43.969 1 36.56 608 ALA B CA 1
ATOM 9804 C C . ALA B 1 608 ? -30.703 25.172 44.875 1 36.56 608 ALA B C 1
ATOM 9806 O O . ALA B 1 608 ? -31.75 25.797 44.688 1 36.56 608 ALA B O 1
ATOM 9807 N N . ASP B 1 609 ? -30.844 24.141 45.656 1 30.77 609 ASP B N 1
ATOM 9808 C CA . ASP B 1 609 ? -32.25 23.938 46.031 1 30.77 609 ASP B CA 1
ATOM 9809 C C . ASP B 1 609 ? -32.562 24.703 47.312 1 30.77 609 ASP B C 1
ATOM 9811 O O . ASP B 1 609 ? -33.656 24.516 47.875 1 30.77 609 ASP B O 1
ATOM 9815 N N . VAL B 1 610 ? -31.766 25.422 47.969 1 31.03 610 VAL B N 1
ATOM 9816 C CA . VAL B 1 610 ? -32.312 25.828 49.281 1 31.03 610 VAL B CA 1
ATOM 9817 C C . VAL B 1 610 ? -33.219 27.031 49.094 1 31.03 610 VAL B C 1
ATOM 9819 O O . VAL B 1 610 ? -34 27.359 49.969 1 31.03 610 VAL B O 1
ATOM 9822 N N . ASN B 1 611 ? -32.875 27.953 48.094 1 27.08 611 ASN B N 1
ATOM 9823 C CA . ASN B 1 611 ? -33.594 29.188 48.344 1 27.08 611 ASN B CA 1
ATOM 9824 C C . ASN B 1 611 ? -35.031 29.141 47.844 1 27.08 611 ASN B C 1
ATOM 9826 O O . ASN B 1 611 ? -35.75 30.125 47.906 1 27.08 611 ASN B O 1
ATOM 9830 N N . GLU B 1 612 ? -35.531 28.125 47 1 23.12 612 GLU B N 1
ATOM 9831 C CA . GLU B 1 612 ? -37 28.359 46.969 1 23.12 612 GLU B CA 1
ATOM 9832 C C . GLU B 1 612 ? -37.688 27.688 48.125 1 23.12 612 GLU B C 1
ATOM 9834 O O . GLU B 1 612 ? -37.344 26.562 48.531 1 23.12 612 GLU B O 1
#

Secondary structure (DSSP, 8-state):
----------------------GGGGGGEEE-SS-EEE-EEEEETTEEEEEEEEEE-B----GGGTTSPP-BPPP-SSEEE-SS--PBPS-----TTTT-HHHHTTS--S-B-S---EEEEEEEESPPSSEEEEEEE--STTT---TT-GGG--HHHHHHHT-EEEEE----HHHHH-EEEETTEES-HHHHHHHHHHHHHHHHGGGGTEEEEEEEEEEETHHHHHHHHHHH-TTTTTS-SEEEEES--TTSTTT-EEHHHHHHHHHHHHHHTTS-BTTTB--HHHHHHHHHTS-HHHHHHT---GGG-STT--SS--EE-SSS-SS-HHHHHHTT-S--S-EEEEEETT-SHHHHHHH-TT--SSS-----HHHHHHHHHHHTTTS-HHHHHHHHHHTS-TT-TT-HHHHHHHHHHHHHIIIIIHHHHHHHHHHHHTT--EEEEEE----TT--S-GGG-S-TTTHHHHHTTGGGSGGG---HHHHHHHHHHHHHHHHHHHHS-TT-SSTT------SPPP-TTT-EEEEESTTTSSSS--EEE-TTHHHHHIIIIIHHHHHHHTS-HHHHHHHHHHHHHHIIIIIHHHHHHHHHHHHHHHHHHTTSSS--/----------------------GGGGGGEEE-SS-EEE-EEEEETTEEEEEEEEEE-B----GGGTTSPP-BPPP-SSEEE-SSPPPEES-PPP-TTTT-HHHHTTS-SS-EES---EEEEEEEESPPSSEEEEEEE--STTT---TT-GGG--HHHHHHHT-EEEEE----HHHHH-EEEETTEES-HHHHHHHHHHHHHHHHGGGGTEEEEEEEEEEETHHHHHHHHHHH-TTTTTS-SEEEEES--TTSTTT-EEHHHHHHHHHHHHHHTTS-BTTTB--HHHHHHHHHTS-HHHHHHT---GGG-STT--SS--EE-SSS-SS-HHHHHHTT-S--S-EEEEEETT-SHHHHHHH-TT--SSS-----HHHHHHHHHHHTTTS-HHHHHHHHHHTS-TT-TT-HHHHHHHHHHHHHIIIIIHHHHHHHHHHHHTT--EEEEEE----TT--S-GGG-S-TTTHHHHHTTGGGSGGG---HHHHHHHHHHHHHHHHHHHHS-TT-SSTT------SPPP-TTT-EEEEESTTTSSSS--EEE-TTHHHHHIIIIIHHHHHHHTTTS-HHHHHHHHHHHHIIIIIHHHHHHHHHHHHHHTTTGGGSSS--

Solvent-accessible surface area (backbo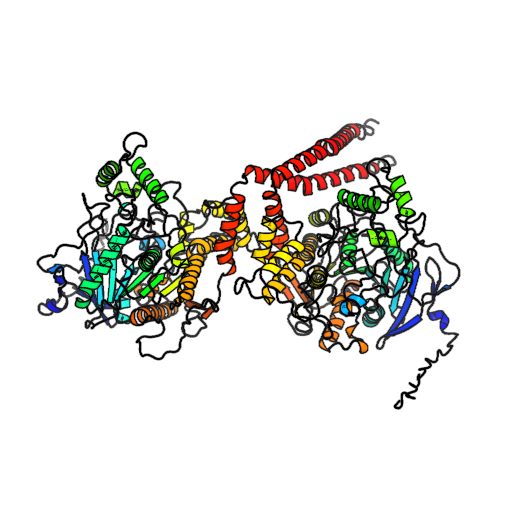ne atoms only — not comparable to full-atom values): 63459 Å² total; per-residue (Å²): 131,80,89,82,73,71,88,70,75,76,76,77,73,77,70,75,76,76,72,79,70,66,85,68,57,67,77,39,52,36,70,43,91,42,34,33,35,31,33,47,76,46,76,49,93,96,35,31,23,39,34,35,21,32,42,66,55,35,46,66,43,48,64,91,34,39,50,36,74,67,46,69,40,74,66,50,85,64,70,44,76,12,76,44,74,46,38,25,36,58,61,75,72,76,61,88,69,63,84,42,61,84,64,44,67,67,35,72,88,55,59,66,29,64,62,11,46,21,29,33,40,20,23,29,50,79,66,49,78,60,20,29,26,40,37,46,32,63,32,45,58,39,42,42,58,48,49,79,35,76,64,57,43,39,49,47,37,8,40,76,60,59,26,29,26,33,35,40,38,48,45,27,22,57,67,9,23,37,24,65,85,35,84,66,20,53,32,36,32,21,58,44,32,48,45,48,51,39,50,47,42,55,70,32,32,54,63,61,16,26,26,54,79,32,22,16,36,30,19,33,34,39,13,2,19,47,46,37,43,36,37,52,11,84,79,41,40,83,59,41,50,36,43,34,25,34,47,30,32,39,60,19,77,62,40,51,41,49,50,69,56,39,30,52,51,35,49,51,40,29,36,76,73,69,32,33,38,100,84,80,39,72,51,61,68,59,27,42,53,47,56,53,69,48,56,68,68,60,55,59,71,58,47,79,45,81,90,42,62,47,60,77,45,59,71,31,40,41,47,43,63,57,64,61,27,60,54,54,52,58,57,29,43,76,66,55,50,48,61,89,41,37,37,34,35,35,39,43,69,24,47,17,42,71,48,43,45,78,73,37,82,73,37,51,58,82,46,78,36,66,38,49,66,68,53,48,53,51,47,48,54,56,60,40,66,90,45,50,72,70,35,48,51,51,52,56,59,71,44,50,45,62,88,54,78,69,43,22,61,50,49,40,49,23,57,31,46,54,49,16,35,62,55,35,52,32,32,44,52,51,51,50,42,34,42,23,72,62,73,30,55,26,38,35,35,36,37,61,54,55,63,79,60,59,80,57,29,74,81,44,60,21,33,65,70,57,63,46,37,28,46,26,35,48,42,73,38,74,88,61,59,44,44,72,51,47,31,53,41,17,54,50,43,32,44,28,54,44,11,24,38,61,53,61,35,50,66,24,80,41,82,82,55,86,61,74,69,75,72,53,63,28,37,78,83,62,35,30,31,35,40,43,26,50,79,21,45,92,83,43,76,29,71,44,58,59,76,63,44,58,61,34,44,39,62,69,49,50,39,55,51,50,37,50,44,64,44,58,59,69,61,48,49,51,49,43,52,50,48,49,46,46,36,58,64,45,49,48,44,50,43,50,51,49,49,51,49,48,60,58,51,57,64,61,61,70,63,62,69,71,78,108,131,82,84,80,78,72,80,73,74,74,72,76,70,77,71,76,76,74,72,82,69,65,85,67,57,67,78,38,52,37,71,44,90,42,32,30,37,31,33,47,76,45,74,49,93,94,36,31,24,40,35,34,22,31,43,65,54,34,44,66,43,47,63,92,36,40,50,36,77,69,46,70,39,75,67,50,84,63,69,44,78,12,77,44,76,46,38,24,36,56,61,76,72,76,63,88,70,60,83,43,60,83,64,45,67,66,35,71,90,56,58,65,28,65,61,12,46,20,29,32,40,21,25,28,49,78,67,48,77,62,20,30,25,39,37,45,32,64,31,44,58,38,42,42,58,48,50,79,36,74,66,56,43,39,50,46,36,9,39,78,62,61,26,28,27,33,35,40,38,49,45,25,21,58,67,8,22,37,24,66,85,35,84,66,20,54,32,36,31,21,57,46,34,48,45,48,51,38,49,48,41,55,71,33,32,55,62,61,16,26,25,52,80,30,21,17,37,31,18,33,34,38,11,2,18,48,47,40,44,35,37,51,11,86,80,39,40,83,57,44,50,36,43,33,26,34,45,31,33,40,60,20,76,63,40,50,39,48,49,67,56,38,30,53,51,34,49,50,41,29,35,76,72,70,32,34,36,98,84,78,41,71,50,61,68,59,27,43,53,48,55,51,68,49,57,68,66,59,55,59,71,59,48,78,47,80,90,43,64,46,61,80,46,58,71,31,40,40,44,42,64,57,64,60,29,71,56,52,54,61,56,29,44,76,67,56,50,48,59,89,42,34,37,35,36,36,37,42,70,25,47,16,43,70,48,42,44,78,75,36,82,72,38,50,58,83,48,78,36,66,37,50,67,68,54,48,52,51,47,48,52,56,62,41,65,90,45,51,71,70,33,49,51,50,53,57,60,71,44,50,46,62,87,53,77,69,44,23,61,51,48,40,48,24,56,31,47,54,48,16,34,63,55,34,52,33,33,43,51,51,51,50,43,35,42,24,75,62,72,30,54,26,39,35,37,36,38,61,52,55,64,80,61,59,81,58,29,74,79,44,60,21,33,65,70,57,63,48,37,26,47,26,35,48,42,73,38,75,89,62,59,44,43,73,51,48,30,52,40,16,55,50,43,32,46,28,55,44,11,24,39,59,52,60,34,51,66,24,80,42,84,84,55,86,64,74,68,73,71,52,63,28,36,80,82,63,36,30,30,36,41,44,26,51,79,21,44,92,83,42,77,30,71,45,58,59,76,62,43,58,61,35,44,39,61,70,50,50,40,54,53,51,36,64,76,46,63,82,62,51,66,68,57,28,51,52,38,46,52,48,49,44,39,63,68,42,50,49,49,49,49,49,38,51,49,50,49,52,62,65,58,58,74,66,67,74,71,68,70,70,81,114

pLDDT: mean 89.12, std 18.25, range [19.91, 98.94]

Organism: Saccoglossus kowalevskii (NCBI:txid10224)

Nearest PDB structures (foldseek):
  6cqz-assembly1_A  TM=9.598E-01  e=7.251E-68  Homo sapiens
  6wvc-assembly1_B-2  TM=9.532E-01  e=4.595E-68  Homo sapiens
  2xuj-assembly1_B  TM=9.683E-01  e=3.704E-66  Mus musculus
  6cqv-assembly1_A  TM=9.632E-01  e=2.786E-66  Homo sapiens
  6wvq-assembly1_B-2  TM=9.573E-01  e=1.979E-66  Homo sapiens

Radius of gyration: 40.21 Å; Cα contacts (8 Å, |Δi|>4): 2475; chains: 2; bounding box: 102×128×104 Å

Sequence (1224 aa):
MVSCALFACIYISLMLNYSAQADEDYDYVVSTMYGKVRGYRIQVTEKYVDQYLGIPYATPPVDELRFKPTTPHQPWKGTLNGTRYGKGCMQLPDTQFGDFEGTNMWNPNVLLDEDCLYLNVWTPHPRPTNAAVMVWIYGGGFVAGVASLEVYHGATLAATEGTIVVSFNYRVASLGFFYLGHEDAPGNIGLLDQVLALQWVQDNIIHFGGDPTRVTIFGESAGSVSVGLHLLSPVSRNLFARAILQSGTPNNPWATVTADEARRRSLKLSKELGCYNEHSMTNNEDIALCMRRQDARDLISSEWFDDMHGIYRFPFIPVVDGTFLTETPQSSLERHAFKPTSVMLGTNKDEGPFFIIYYVPEFRYDNESLIDRSVYKKAIDIGFKHLNKFGRDAVAFRYINWWDTNEGAMLRDGFSNMIGDENIHCPAQEFAYSYATGQEDVYLYYFTQRASNSLFHPWMGVLHGDEIAYVFGLPLHEQGNYSTGDIAVSRHVMRSWANFAKTGNPNKSSLDEVVEEKWQKYTPSEKHNFVISAATLPDGEPNSRGSRLDYCAFWREYIPNLVTTTADIKEEEQKWKEEFHRWSTKYMVDWKAEFNHYVTNRGQGCDADVNEMVSCALFACIYISLMLNYSAQADEDYDYVVSTMYGKVRGYRIQVTEKYVDQYLGIPYATPPVDELRFKPTTPHQPWKGTLNGTRYGKGCMQLPDTQFGDFEGTNMWNPNVLLDEDCLYLNVWTPHPRPTNAAVMVWIYGGGFVAGVASLEVYHGATLAATEGTIVVSFNYRVASLGFFYLGHEDAPGNIGLLDQVLALQWVQDNIIHFGGDPTRVTIFGESAGSVSVGLHLLSPVSRNLFARAILQSGTPNNPWATVTADEARRRSLKLSKELGCYNEHSMTNNEDIALCMRRQDARDLISSEWFDDMHGIYRFPFIPVVDGTFLTETPQSSLERHAFKPTSVMLGTNKDEGPFFIIYYVPEFRYDNESLIDRSVYKKAIDIGFKHLNKFGRDAVAFRYINWWDTNEGAMLRDGFSNMIGDENIHCPAQEFAYSYATGQEDVYLYYFTQRASNSLFHPWMGVLHGDEIAYVFGLPLHEQGNYSTGDIAVSRHVMRSWANFAKTGNPNKSSLDEVVEEKWQKYTPSEKHNFVISAATLPDGEPNSRGSRLDYCAFWREYIPNLVTTTADIKEEEQKWKEEFHRWSTKYMVDWKAEFNHYVTNRGQGCDADVNE